Protein AF-A0A225AV77-F1 (afdb_monomer)

Organism: Talaromyces atroroseus (NCBI:txid1441469)

Radius of gyration: 34.07 Å; Cα contacts (8 Å, |Δi|>4): 1475; chains: 1; bounding box: 95×61×95 Å

Nearest PDB structures (foldseek):
  7r7e-assembly2_B  TM=7.475E-01  e=7.796E-28  Picosynechococcus sp. PCC 7002
  5ey8-assembly6_F  TM=7.279E-01  e=3.271E-24  Mycolicibacterium smegmatis
  5ey8-assembly2_B  TM=7.236E-01  e=2.337E-24  Mycolicibacterium smegmatis
  5hm3-assembly1_A  TM=7.693E-01  e=5.374E-23  Mycobacterium tuberculosis H37Rv
  1zpu-assembly5_E  TM=5.068E-01  e=1.035E-12  Saccharomyces cerevisiae

Structure (mmCIF, N/CA/C/O backbone):
data_AF-A0A225AV77-F1
#
_entry.id   AF-A0A225AV77-F1
#
loop_
_atom_site.group_PDB
_atom_site.id
_atom_site.type_symbol
_atom_site.label_atom_id
_atom_site.label_alt_id
_atom_site.label_comp_id
_atom_site.label_asym_id
_atom_site.label_entity_id
_atom_site.label_seq_id
_atom_site.pdbx_PDB_ins_code
_atom_site.Cartn_x
_atom_site.Cartn_y
_atom_site.Cartn_z
_atom_site.occupancy
_atom_site.B_iso_or_equiv
_atom_site.auth_seq_id
_atom_site.auth_comp_id
_atom_site.auth_asym_id
_atom_site.auth_atom_id
_atom_site.pdbx_PDB_model_num
ATOM 1 N N . MET A 1 1 ? -12.639 -10.722 31.120 1.00 39.03 1 MET A N 1
ATOM 2 C CA . MET A 1 1 ? -13.947 -10.051 31.274 1.00 39.03 1 MET A CA 1
ATOM 3 C C . MET A 1 1 ? -14.691 -10.246 29.962 1.00 39.03 1 MET A C 1
ATOM 5 O O . MET A 1 1 ? -14.164 -9.824 28.943 1.00 39.03 1 MET A O 1
ATOM 9 N N . ILE A 1 2 ? -15.810 -10.977 29.939 1.00 47.25 2 ILE A N 1
ATOM 10 C CA . ILE A 1 2 ? -16.608 -11.121 28.711 1.00 47.25 2 ILE A CA 1
ATOM 11 C C . ILE A 1 2 ? -17.503 -9.889 28.655 1.00 47.25 2 ILE A C 1
ATOM 13 O O . ILE A 1 2 ? -18.529 -9.834 29.324 1.00 47.25 2 ILE A O 1
ATOM 17 N N . VAL A 1 3 ? -17.052 -8.866 27.938 1.00 55.44 3 VAL A N 1
ATOM 18 C CA . VAL A 1 3 ? -17.887 -7.718 27.593 1.00 55.44 3 VAL A CA 1
ATOM 19 C C . VAL A 1 3 ? -18.893 -8.228 26.556 1.00 55.44 3 VAL A C 1
ATOM 21 O O . VAL A 1 3 ? -18.444 -8.666 25.505 1.00 55.44 3 VAL A O 1
ATOM 24 N N . PRO A 1 4 ? -20.212 -8.251 26.816 1.00 65.19 4 PRO A N 1
ATOM 25 C CA . PRO A 1 4 ? -21.186 -8.775 25.850 1.00 65.19 4 PRO A CA 1
ATOM 26 C C . PRO A 1 4 ? -21.460 -7.788 24.704 1.00 65.19 4 PRO A C 1
ATOM 28 O O . PRO A 1 4 ? -22.045 -8.151 23.689 1.00 65.19 4 PRO A O 1
ATOM 31 N N . ASP A 1 5 ? -21.044 -6.533 24.874 1.00 81.88 5 ASP A N 1
ATOM 32 C CA . ASP A 1 5 ? -21.420 -5.410 24.032 1.00 81.88 5 ASP A CA 1
ATOM 33 C C . ASP A 1 5 ? -20.256 -4.419 23.900 1.00 81.88 5 ASP A C 1
ATOM 35 O O . ASP A 1 5 ? -19.817 -3.853 24.901 1.00 81.88 5 ASP A O 1
ATOM 39 N N . PHE A 1 6 ? -19.784 -4.158 22.672 1.00 84.94 6 PHE A N 1
ATOM 40 C CA . PHE A 1 6 ? -18.695 -3.200 22.429 1.00 84.94 6 PHE A CA 1
ATOM 41 C C . PHE A 1 6 ? -18.942 -1.810 23.052 1.00 84.94 6 PHE A C 1
ATOM 43 O O . PHE A 1 6 ? -17.981 -1.117 23.383 1.00 84.94 6 PHE A O 1
ATOM 50 N N . ARG A 1 7 ? -20.201 -1.397 23.259 1.00 83.12 7 ARG A N 1
ATOM 51 C CA . ARG A 1 7 ? -20.546 -0.105 23.873 1.00 83.12 7 ARG A CA 1
ATOM 52 C C . ARG A 1 7 ? -20.001 0.026 25.292 1.00 83.12 7 ARG A C 1
ATOM 54 O O . ARG A 1 7 ? -19.603 1.113 25.700 1.00 83.12 7 ARG A O 1
ATOM 61 N N . ALA A 1 8 ? -19.921 -1.088 26.016 1.00 89.06 8 ALA A N 1
ATOM 62 C CA . ALA A 1 8 ? -19.384 -1.116 27.368 1.00 89.06 8 ALA A CA 1
ATOM 63 C C . ALA A 1 8 ? -17.861 -0.910 27.417 1.00 89.06 8 ALA A C 1
ATOM 65 O O . ALA A 1 8 ? -17.344 -0.642 28.493 1.00 89.06 8 ALA A O 1
ATOM 66 N N . LEU A 1 9 ? -17.137 -0.975 26.289 1.00 92.50 9 LEU A N 1
ATOM 67 C CA . LEU A 1 9 ? -15.687 -0.734 26.262 1.00 92.50 9 LEU A CA 1
ATOM 68 C C . LEU A 1 9 ? -15.338 0.686 26.719 1.00 92.50 9 LEU A C 1
ATOM 70 O O . LEU A 1 9 ? -14.416 0.864 27.512 1.00 92.50 9 LEU A O 1
ATOM 74 N N . LEU A 1 10 ? -16.096 1.690 26.260 1.00 93.62 10 LEU A N 1
ATOM 75 C CA . LEU A 1 10 ? -15.885 3.069 26.695 1.00 93.62 10 LEU A CA 1
ATOM 76 C C . LEU A 1 10 ? -16.335 3.278 28.149 1.00 93.62 10 LEU A C 1
ATOM 78 O O . LEU A 1 10 ? -15.694 4.019 28.884 1.00 93.62 10 LEU A O 1
ATOM 82 N N . ASP A 1 11 ? -17.404 2.616 28.600 1.00 91.75 11 ASP A N 1
ATOM 83 C CA . ASP A 1 11 ? -17.813 2.685 30.009 1.00 91.75 11 ASP A CA 1
ATOM 84 C C . ASP A 1 11 ? -16.778 2.029 30.950 1.00 91.75 11 ASP A C 1
ATOM 86 O O . ASP A 1 11 ? -16.518 2.560 32.027 1.00 91.75 11 ASP A O 1
ATOM 90 N N . ASP A 1 12 ? -16.165 0.916 30.537 1.00 90.88 12 ASP A N 1
ATOM 91 C CA . ASP A 1 12 ? -15.179 0.152 31.313 1.00 90.88 12 ASP A CA 1
ATOM 92 C C . ASP A 1 12 ? -13.819 0.860 31.398 1.00 90.88 12 ASP A C 1
ATOM 94 O O . ASP A 1 12 ? -13.210 0.897 32.462 1.00 90.88 12 ASP A O 1
ATOM 98 N N . ILE A 1 13 ? -13.332 1.480 30.317 1.00 91.94 13 ILE A N 1
ATOM 99 C CA . ILE A 1 13 ? -12.038 2.182 30.367 1.00 91.94 13 ILE A CA 1
ATOM 100 C C . ILE A 1 13 ? -12.088 3.478 31.187 1.00 91.94 13 ILE A C 1
ATOM 102 O O . ILE A 1 13 ? -11.067 3.890 31.730 1.00 91.94 13 ILE A O 1
ATOM 106 N N . VAL A 1 14 ? -13.261 4.107 31.324 1.00 90.00 14 VAL A N 1
ATOM 107 C CA . VAL A 1 14 ? -13.435 5.358 32.087 1.00 90.00 14 VAL A CA 1
ATOM 108 C C . VAL A 1 14 ? -13.136 5.188 33.576 1.00 90.00 14 VAL A C 1
ATOM 110 O O . VAL A 1 14 ? -12.837 6.170 34.251 1.00 90.00 14 VAL A O 1
ATOM 113 N N . THR A 1 15 ? -13.136 3.958 34.100 1.00 84.44 15 THR A N 1
ATOM 114 C CA . THR A 1 15 ? -12.673 3.705 35.472 1.00 84.44 15 THR A CA 1
ATOM 115 C C . THR A 1 15 ? -11.171 3.947 35.645 1.00 84.44 15 THR A C 1
ATOM 117 O O . THR A 1 15 ? -10.688 3.967 36.772 1.00 84.44 15 THR A O 1
ATOM 120 N N . ASN A 1 16 ? -10.421 4.100 34.551 1.00 81.50 16 ASN A N 1
ATOM 121 C CA . ASN A 1 16 ? -9.008 4.446 34.549 1.00 81.50 16 ASN A CA 1
ATOM 122 C C . ASN A 1 16 ? -8.843 5.938 34.209 1.00 81.50 16 ASN A C 1
ATOM 124 O O . ASN A 1 16 ? -8.826 6.315 33.036 1.00 81.50 16 ASN A O 1
ATOM 128 N N . SER A 1 17 ? -8.742 6.783 35.239 1.00 80.69 17 SER A N 1
ATOM 129 C CA . SER A 1 17 ? -8.687 8.250 35.104 1.00 80.69 17 SER A CA 1
ATOM 130 C C . SER A 1 17 ? -7.499 8.759 34.291 1.00 80.69 17 SER A C 1
ATOM 132 O O . SER A 1 17 ? -7.566 9.850 33.731 1.00 80.69 17 SER A O 1
ATOM 134 N N . ASP A 1 18 ? -6.436 7.962 34.195 1.00 88.44 18 ASP A N 1
ATOM 135 C CA . ASP A 1 18 ? -5.151 8.385 33.633 1.00 88.44 18 ASP A CA 1
ATOM 136 C C . ASP A 1 18 ? -5.023 8.023 32.142 1.00 88.44 18 ASP A C 1
ATOM 138 O O . ASP A 1 18 ? -3.950 8.129 31.543 1.00 88.44 18 ASP A O 1
ATOM 142 N N . ARG A 1 19 ? -6.112 7.545 31.524 1.00 93.88 19 ARG A N 1
ATOM 143 C CA . ARG A 1 19 ? -6.148 7.125 30.121 1.00 93.88 19 ARG A CA 1
ATOM 144 C C . ARG A 1 19 ? -7.042 8.038 29.292 1.00 93.88 19 ARG A C 1
ATOM 146 O O . ARG A 1 19 ? -8.091 8.514 29.731 1.00 93.88 19 ARG A O 1
ATOM 153 N N . GLY A 1 20 ? -6.624 8.251 28.054 1.00 95.75 20 GLY A N 1
ATOM 154 C CA . GLY A 1 20 ? -7.286 9.187 27.165 1.00 95.75 20 GLY A CA 1
ATOM 155 C C . GLY A 1 20 ? -6.668 9.213 25.781 1.00 95.75 20 GLY A C 1
ATOM 156 O O . GLY A 1 20 ? -6.065 8.242 25.316 1.00 95.75 20 GLY A O 1
ATOM 157 N N . MET A 1 21 ? -6.849 10.343 25.121 1.00 96.12 21 MET A N 1
ATOM 158 C CA . MET A 1 21 ? -6.495 10.567 23.738 1.00 96.12 21 MET A CA 1
ATOM 159 C C . MET A 1 21 ? -5.664 11.840 23.604 1.00 96.12 21 MET A C 1
ATOM 161 O O . MET A 1 21 ? -6.045 12.883 24.129 1.00 96.12 21 MET A O 1
ATOM 165 N N . HIS A 1 22 ? -4.574 11.773 22.845 1.00 96.56 22 HIS A N 1
ATOM 166 C CA . HIS A 1 22 ? -3.914 12.953 22.295 1.00 96.56 22 HIS A CA 1
ATOM 167 C C . HIS A 1 22 ? -4.398 13.178 20.863 1.00 96.56 22 HIS A C 1
ATOM 169 O O . HIS A 1 22 ? -4.278 12.287 20.023 1.00 96.56 22 HIS A O 1
ATOM 175 N N . ILE A 1 23 ? -4.932 14.361 20.575 1.00 94.44 23 ILE A N 1
ATOM 176 C CA . ILE A 1 23 ? -5.466 14.721 19.261 1.00 94.44 23 ILE A CA 1
ATOM 177 C C . ILE A 1 23 ? -4.659 15.884 18.704 1.00 94.44 23 ILE A C 1
ATOM 179 O O . ILE A 1 23 ? -4.593 16.956 19.302 1.00 94.44 23 ILE A O 1
ATOM 183 N N . TYR A 1 24 ? -4.057 15.660 17.547 1.00 93.94 24 TYR A N 1
ATOM 184 C CA . TYR A 1 24 ? -3.296 16.650 16.807 1.00 93.94 24 TYR A CA 1
ATOM 185 C C . TYR A 1 24 ? -4.183 17.281 15.730 1.00 93.94 24 TYR A C 1
ATOM 187 O O . TYR A 1 24 ? -4.848 16.578 14.959 1.00 93.94 24 TYR A O 1
ATOM 195 N N . GLY A 1 25 ? -4.246 18.614 15.741 1.00 86.88 25 GLY A N 1
ATOM 196 C CA . GLY A 1 25 ? -5.003 19.396 14.768 1.00 86.88 25 GLY A CA 1
ATOM 197 C C . GLY A 1 25 ? -4.360 19.347 13.384 1.00 86.88 25 GLY A C 1
ATOM 198 O O . GLY A 1 25 ? -3.192 18.996 13.246 1.00 86.88 25 GLY A O 1
ATOM 199 N N . HIS A 1 26 ? -5.122 19.703 12.350 1.00 84.12 26 HIS A N 1
ATOM 200 C CA . HIS A 1 26 ? -4.583 19.750 10.993 1.00 84.12 26 HIS A CA 1
ATOM 201 C C . HIS A 1 26 ? -3.428 20.757 10.895 1.00 84.12 26 HIS A C 1
ATOM 203 O O . HIS A 1 26 ? -3.586 21.915 11.286 1.00 84.12 26 HIS A O 1
ATOM 209 N N . GLY A 1 27 ? -2.280 20.306 10.388 1.00 83.12 27 GLY A N 1
ATOM 210 C CA . GLY A 1 27 ? -1.065 21.108 10.261 1.00 83.12 27 GLY A CA 1
ATOM 211 C C . GLY A 1 27 ? -0.281 21.313 11.564 1.00 83.12 27 GLY A C 1
ATOM 212 O O . GLY A 1 27 ? 0.729 22.013 11.540 1.00 83.12 27 GLY A O 1
ATOM 213 N N . ASP A 1 28 ? -0.699 20.718 12.689 1.00 86.31 28 ASP A N 1
ATOM 214 C CA . ASP A 1 28 ? 0.043 20.763 13.956 1.00 86.31 28 ASP A CA 1
ATOM 215 C C . ASP A 1 28 ? 0.464 19.355 14.383 1.00 86.31 28 ASP A C 1
ATOM 217 O O . ASP A 1 28 ? -0.349 18.561 14.846 1.00 86.31 28 ASP A O 1
ATOM 221 N N . THR A 1 29 ? 1.758 19.057 14.269 1.00 86.38 29 THR A N 1
ATOM 222 C CA . THR A 1 29 ? 2.380 17.795 14.707 1.00 86.38 29 THR A CA 1
ATOM 223 C C . THR A 1 29 ? 3.017 17.892 16.096 1.00 86.38 29 THR A C 1
ATOM 225 O O . THR A 1 29 ? 3.470 16.894 16.662 1.00 86.38 29 THR A O 1
ATOM 228 N N . LYS A 1 30 ? 3.026 19.083 16.709 1.00 88.00 30 LYS A N 1
ATOM 229 C CA . LYS A 1 30 ? 3.804 19.383 17.921 1.00 88.00 30 LYS A CA 1
ATOM 230 C C . LYS A 1 30 ? 2.923 19.499 19.161 1.00 88.00 30 LYS A C 1
ATOM 232 O O . LYS A 1 30 ? 3.256 18.902 20.197 1.00 88.00 30 LYS A O 1
ATOM 237 N N . ASN A 1 31 ? 1.776 20.170 19.053 1.00 90.06 31 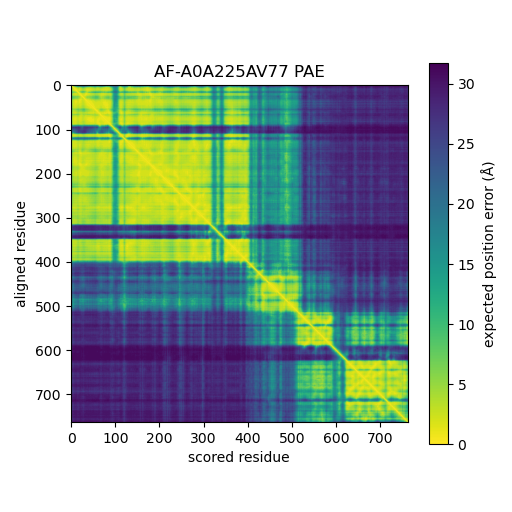ASN A N 1
ATOM 238 C CA . ASN A 1 31 ? 0.892 20.493 20.175 1.00 90.06 31 ASN A CA 1
ATOM 239 C C . ASN A 1 31 ? -0.432 19.714 20.106 1.00 90.06 31 ASN A C 1
ATOM 241 O O . ASN A 1 31 ? -1.482 20.236 19.743 1.00 90.06 31 ASN A O 1
ATOM 245 N N . GLY A 1 32 ? -0.388 18.442 20.502 1.00 89.94 32 GLY A N 1
ATOM 246 C CA . GLY A 1 32 ? -1.594 17.626 20.637 1.00 89.94 32 GLY A CA 1
ATOM 247 C C . GLY A 1 32 ? -2.416 18.014 21.870 1.00 89.94 32 GLY A C 1
ATOM 248 O O . GLY A 1 32 ? -1.869 18.156 22.966 1.00 89.94 32 GLY A O 1
ATOM 249 N N . GLN A 1 33 ? -3.732 18.128 21.714 1.00 93.94 33 GLN A N 1
ATOM 250 C CA . GLN A 1 33 ? -4.674 18.341 22.812 1.00 93.94 33 GLN A CA 1
ATOM 251 C C . GLN A 1 33 ? -4.972 17.019 23.522 1.00 93.94 33 GLN A C 1
ATOM 253 O O . GLN A 1 33 ? -5.192 16.000 22.870 1.00 93.94 33 GLN A O 1
ATOM 258 N N . TRP A 1 34 ? -4.968 17.026 24.855 1.00 95.31 34 TRP A N 1
ATOM 259 C CA . TRP A 1 34 ? -5.349 15.865 25.658 1.00 95.31 34 TRP A CA 1
ATOM 260 C C . TRP A 1 34 ? -6.847 15.866 25.948 1.00 95.31 34 TRP A C 1
ATOM 262 O O . TRP A 1 34 ? -7.417 16.904 26.277 1.00 95.31 34 TRP A O 1
ATOM 272 N N . LEU A 1 35 ? -7.449 14.682 25.892 1.00 93.94 35 LEU A N 1
ATOM 273 C CA . LEU A 1 35 ? -8.818 14.431 26.311 1.00 93.94 35 LEU A CA 1
ATOM 274 C C . LEU A 1 35 ? -8.902 13.083 27.025 1.00 93.94 35 LEU A C 1
ATOM 276 O O . LEU A 1 35 ? -8.541 12.049 26.465 1.00 93.94 35 LEU A O 1
ATOM 280 N N . SER A 1 36 ? -9.439 13.062 28.236 1.00 96.31 36 SER A N 1
ATOM 281 C CA . SER A 1 36 ? -9.706 11.815 28.949 1.00 96.31 36 SER A CA 1
ATOM 282 C C . SER A 1 36 ? -10.866 11.035 28.320 1.00 96.31 36 SER A C 1
ATOM 284 O O . SER A 1 36 ? -11.801 11.598 27.740 1.00 96.31 36 SER A O 1
ATOM 286 N N . TYR A 1 37 ? -10.885 9.714 28.505 1.00 96.62 37 TYR A N 1
ATOM 287 C CA . TYR A 1 37 ? -12.053 8.924 28.094 1.00 96.62 37 TYR A CA 1
ATOM 288 C C . TYR A 1 37 ? -13.327 9.306 28.860 1.00 96.62 37 TYR A C 1
ATOM 290 O O . TYR A 1 37 ? -14.433 9.145 28.338 1.00 96.62 37 TYR A O 1
ATOM 298 N N . ALA A 1 38 ? -13.188 9.834 30.082 1.00 95.56 38 ALA A N 1
ATOM 299 C CA . ALA A 1 38 ? -14.310 10.316 30.882 1.00 95.56 38 ALA A CA 1
ATOM 300 C C . ALA A 1 38 ? -14.992 11.517 30.213 1.00 95.56 38 ALA A 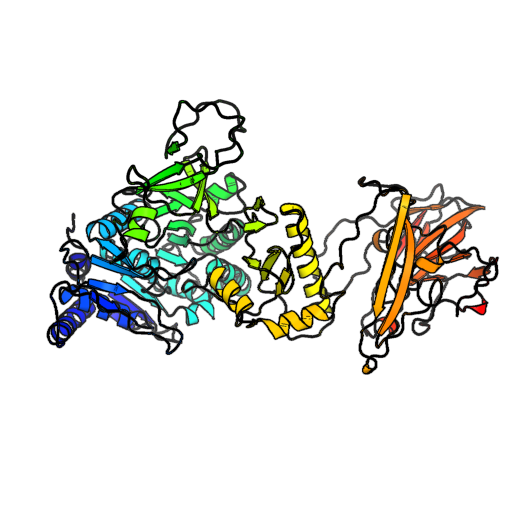C 1
ATOM 302 O O . ALA A 1 38 ? -16.222 11.550 30.109 1.00 95.56 38 ALA A O 1
ATOM 303 N N . GLU A 1 39 ? -14.199 12.460 29.700 1.00 95.50 39 GLU A N 1
ATOM 304 C CA . GLU A 1 39 ? -14.690 13.604 28.932 1.00 95.50 39 GLU A CA 1
ATOM 305 C C . GLU A 1 39 ? -15.309 13.159 27.606 1.00 95.50 39 GLU A C 1
ATOM 307 O O . GLU A 1 39 ? -16.436 13.560 27.311 1.00 95.50 39 GLU A O 1
ATOM 312 N N . LEU A 1 40 ? -14.651 12.263 26.851 1.00 96.06 40 LEU A N 1
ATOM 313 C CA . LEU A 1 40 ? -15.219 11.698 25.617 1.00 96.06 40 LEU A CA 1
ATOM 314 C C . LEU A 1 40 ? -16.608 11.101 25.872 1.00 96.06 40 LEU A C 1
ATOM 316 O O . LEU A 1 40 ? -17.569 11.395 25.161 1.00 96.06 40 LEU A O 1
ATOM 320 N N . ARG A 1 41 ? -16.733 10.279 26.915 1.00 95.81 41 ARG A N 1
ATOM 321 C CA . ARG A 1 41 ? -18.001 9.660 27.302 1.00 95.81 41 ARG A CA 1
ATOM 322 C C . ARG A 1 41 ? -19.057 10.696 27.675 1.00 95.81 41 ARG A C 1
ATOM 324 O O . ARG A 1 41 ? -20.216 10.535 27.291 1.00 95.81 41 ARG A O 1
ATOM 331 N N . ALA A 1 42 ? -18.690 11.728 28.433 1.00 95.44 42 ALA A N 1
ATOM 332 C CA . ALA A 1 42 ? -19.612 12.789 28.826 1.00 95.44 42 ALA A CA 1
ATOM 333 C C . ALA A 1 42 ? -20.155 13.533 27.595 1.00 95.44 42 ALA A C 1
ATOM 335 O O . ALA A 1 42 ? -21.374 13.643 27.433 1.00 95.44 42 ALA A O 1
ATOM 336 N N . VAL A 1 43 ? -19.264 13.940 26.685 1.00 95.81 43 VAL A N 1
ATOM 337 C CA . VAL A 1 43 ? -19.614 14.607 25.422 1.00 95.81 43 VAL A CA 1
ATOM 338 C C . VAL A 1 43 ? -20.490 13.706 24.551 1.00 95.81 43 VAL A C 1
ATOM 340 O O . VAL A 1 43 ? -21.519 14.155 24.038 1.00 95.81 43 VAL A O 1
ATOM 343 N N . ALA A 1 44 ? -20.146 12.424 24.427 1.00 96.31 44 ALA A N 1
ATOM 344 C CA . ALA A 1 44 ? -20.907 11.477 23.622 1.00 96.31 44 ALA A CA 1
ATOM 345 C C . ALA A 1 44 ? -22.321 11.239 24.179 1.00 96.31 44 ALA A C 1
ATOM 347 O O . ALA A 1 44 ? -23.292 11.228 23.425 1.00 96.31 44 ALA A O 1
ATOM 348 N N . LYS A 1 45 ? -22.484 11.114 25.504 1.00 95.75 45 LYS A N 1
ATOM 349 C CA . LYS A 1 45 ? -23.807 10.959 26.141 1.00 95.75 45 LYS A CA 1
ATOM 350 C C . LYS A 1 45 ? -24.665 12.217 26.027 1.00 95.75 45 LYS A C 1
ATOM 352 O O . LYS A 1 45 ? -25.871 12.123 25.780 1.00 95.75 45 LYS A O 1
ATOM 357 N N . GLN A 1 46 ? -24.059 13.393 26.172 1.00 96.06 46 GLN A N 1
ATOM 358 C CA . GLN A 1 46 ? -24.757 14.659 25.968 1.00 96.06 46 GLN A CA 1
ATOM 359 C C . GLN A 1 46 ? -25.233 14.785 24.514 1.00 96.06 46 GLN A C 1
ATOM 361 O O . GLN A 1 46 ? -26.401 15.083 24.261 1.00 96.06 46 GLN A O 1
ATOM 366 N N . THR A 1 47 ? -24.359 14.491 23.555 1.00 95.56 47 THR A N 1
ATOM 367 C CA . THR A 1 47 ? -24.663 14.568 22.119 1.00 95.56 47 THR A CA 1
ATOM 368 C C . THR A 1 47 ? -25.674 13.502 21.688 1.00 95.56 47 THR A C 1
ATOM 370 O O . THR A 1 47 ? -26.581 13.801 20.914 1.00 95.56 47 THR A O 1
ATOM 373 N N . ALA A 1 48 ? -25.637 12.303 22.275 1.00 96.12 48 ALA A N 1
ATOM 374 C CA . ALA A 1 48 ? -26.655 11.268 22.079 1.00 96.12 48 ALA A CA 1
ATOM 375 C C . ALA A 1 48 ? -28.073 11.750 22.430 1.00 96.12 48 ALA A C 1
ATOM 377 O O . ALA A 1 48 ? -29.045 11.342 21.796 1.00 96.12 48 ALA A O 1
ATOM 378 N N . THR A 1 49 ? -28.210 12.649 23.411 1.00 96.12 49 THR A N 1
ATOM 379 C CA . THR A 1 49 ? -29.510 13.240 23.768 1.00 96.12 49 THR A CA 1
ATOM 380 C C . THR A 1 49 ? -30.052 14.111 22.636 1.00 96.12 49 THR A C 1
ATOM 382 O O . THR A 1 49 ? -31.247 14.067 22.364 1.00 96.12 49 THR A O 1
ATOM 385 N N . LYS A 1 50 ? -29.174 14.825 21.920 1.00 94.06 50 LYS A N 1
ATOM 386 C CA . LYS A 1 50 ? -29.541 15.608 20.731 1.00 94.06 50 LYS A CA 1
ATOM 387 C C . LYS A 1 50 ? -29.959 14.704 19.571 1.00 94.06 50 LYS A C 1
ATOM 389 O O . LYS A 1 50 ? -30.952 14.985 18.917 1.00 94.06 50 LYS A O 1
ATOM 394 N N . ILE A 1 51 ? -29.264 13.581 19.358 1.00 93.44 51 ILE A N 1
ATOM 395 C CA . ILE A 1 51 ? -29.631 12.599 18.320 1.00 93.44 51 ILE A CA 1
ATOM 396 C C . ILE A 1 51 ? -31.056 12.068 18.534 1.00 93.44 51 ILE A C 1
ATOM 398 O O . ILE A 1 51 ? -31.822 11.953 17.582 1.00 93.44 51 ILE A O 1
ATOM 402 N N . ARG A 1 52 ? -31.440 11.788 19.785 1.00 95.12 52 ARG A N 1
ATOM 403 C CA . ARG A 1 52 ? -32.793 11.311 20.130 1.00 95.12 52 ARG A CA 1
ATOM 404 C C . ARG A 1 52 ? -33.898 12.347 19.894 1.00 95.12 52 ARG A C 1
ATOM 406 O O . ARG A 1 52 ? -35.066 11.978 19.907 1.00 95.12 52 ARG A O 1
ATOM 413 N N . GLN A 1 53 ? -33.537 13.617 19.714 1.00 94.12 53 GLN A N 1
ATOM 414 C CA . GLN A 1 53 ? -34.461 14.718 19.427 1.00 94.12 53 GLN A CA 1
ATOM 415 C C . GLN A 1 53 ? -34.611 14.992 17.924 1.00 94.12 53 GLN A C 1
ATOM 417 O O . GLN A 1 53 ? -35.395 15.857 17.553 1.00 94.12 53 GLN A O 1
ATOM 422 N N . ILE A 1 54 ? -33.870 14.289 17.060 1.00 90.56 54 ILE A N 1
ATOM 423 C CA . ILE A 1 54 ? -33.998 14.430 15.606 1.00 90.56 54 ILE A CA 1
ATOM 424 C C . ILE A 1 54 ? -35.359 13.878 15.163 1.00 90.56 54 ILE A C 1
ATOM 426 O O . ILE A 1 54 ? -35.733 12.758 15.524 1.00 90.56 54 ILE A O 1
ATOM 430 N N . ASP A 1 55 ? -36.078 14.643 14.343 1.00 88.50 55 ASP A N 1
ATOM 431 C CA . ASP A 1 55 ? -37.346 14.208 13.761 1.00 88.50 55 ASP A CA 1
ATOM 432 C C . ASP A 1 55 ? -37.166 12.908 12.966 1.00 88.50 55 ASP A C 1
ATOM 434 O O . ASP A 1 55 ? -36.289 12.778 12.112 1.00 88.50 55 ASP A O 1
ATOM 438 N N . GLY A 1 56 ? -38.000 11.911 13.264 1.00 84.69 56 GLY A N 1
ATOM 439 C CA . GLY A 1 56 ? -37.884 10.581 12.662 1.00 84.69 56 GLY A CA 1
ATOM 440 C C . GLY A 1 56 ? -36.838 9.668 13.312 1.00 84.69 56 GLY A C 1
ATOM 441 O O . GLY A 1 56 ? -36.558 8.602 12.756 1.00 84.69 56 GLY A O 1
ATOM 442 N N . PHE A 1 57 ? -36.294 10.026 14.485 1.00 90.88 57 PHE A N 1
ATOM 443 C CA . PHE A 1 57 ? -35.438 9.144 15.282 1.00 90.88 57 PHE A CA 1
ATOM 444 C C . PHE A 1 57 ? -36.095 7.775 15.512 1.00 90.88 57 PHE A C 1
ATOM 446 O O . PHE A 1 57 ? -37.256 7.658 15.911 1.00 90.88 57 PHE A O 1
ATOM 453 N N . LYS A 1 58 ? -35.314 6.713 15.303 1.00 87.38 58 LYS A N 1
ATOM 454 C CA . LYS A 1 58 ? -35.708 5.330 15.579 1.00 87.38 58 LYS A CA 1
ATOM 455 C C . LYS A 1 58 ? -34.617 4.671 16.406 1.00 87.38 58 LYS A C 1
ATOM 457 O O . LYS A 1 58 ? -33.453 4.699 16.018 1.00 87.38 58 LYS A O 1
ATOM 462 N N . HIS A 1 59 ? -34.994 4.019 17.506 1.00 85.62 59 HIS A N 1
ATOM 463 C CA . HIS A 1 59 ? -34.075 3.126 18.211 1.00 85.62 59 HIS A CA 1
ATOM 464 C C . HIS A 1 59 ? -33.649 1.988 17.267 1.00 85.62 59 HIS A C 1
ATOM 466 O O . HIS A 1 59 ? -34.492 1.437 16.550 1.00 85.62 59 HIS A O 1
ATOM 472 N N . HIS A 1 60 ? -32.355 1.668 17.251 1.00 85.12 60 HIS A N 1
ATOM 473 C CA . HIS A 1 60 ? -31.669 0.848 16.242 1.00 85.12 60 HIS A CA 1
ATOM 474 C C . HIS A 1 60 ? -31.711 1.409 14.810 1.00 85.12 60 HIS A C 1
ATOM 476 O O . HIS A 1 60 ? -31.447 0.685 13.853 1.00 85.12 60 HIS A O 1
ATOM 482 N N . GLY A 1 61 ? -32.041 2.692 14.641 1.00 88.44 61 GLY A N 1
ATOM 483 C CA . GLY A 1 61 ? -31.914 3.383 13.364 1.00 88.44 61 GLY A CA 1
ATOM 484 C C . GLY A 1 61 ? -30.450 3.499 12.947 1.00 88.44 61 GLY A C 1
ATOM 485 O O . GLY A 1 61 ? -29.557 3.562 13.791 1.00 88.44 61 GLY A O 1
ATOM 486 N N . ILE A 1 62 ? -30.201 3.522 11.642 1.00 91.38 62 ILE A N 1
ATOM 487 C CA . ILE A 1 62 ? -28.855 3.702 11.096 1.00 91.38 62 ILE A CA 1
ATOM 488 C C . ILE A 1 62 ? -28.574 5.197 10.974 1.00 91.38 62 ILE A C 1
ATOM 490 O O . ILE A 1 62 ? -29.378 5.928 10.398 1.00 91.38 62 ILE A O 1
ATOM 494 N N . ILE A 1 63 ? -27.426 5.638 11.484 1.00 91.62 63 ILE A N 1
ATOM 495 C CA . ILE A 1 63 ? -26.927 7.001 11.292 1.00 91.62 63 ILE A CA 1
ATOM 496 C C . ILE A 1 63 ? -25.659 6.923 10.455 1.00 91.62 63 ILE A C 1
ATOM 498 O O . ILE A 1 63 ? -24.663 6.329 10.868 1.00 91.62 63 ILE A O 1
ATOM 502 N N . LEU A 1 64 ? -25.716 7.518 9.264 1.00 91.62 64 LEU A N 1
ATOM 503 C CA . LEU A 1 64 ? -24.565 7.655 8.385 1.00 91.62 64 LEU A CA 1
ATOM 504 C C . LEU A 1 64 ? -23.613 8.708 8.957 1.00 91.62 64 LEU A C 1
ATOM 506 O O . LEU A 1 64 ? -23.986 9.867 9.120 1.00 91.62 64 LEU A O 1
ATOM 510 N N . LEU A 1 65 ? -22.386 8.291 9.246 1.00 90.88 65 LEU A N 1
ATOM 511 C CA . LEU A 1 65 ? -21.300 9.139 9.707 1.00 90.88 65 LEU A CA 1
ATOM 512 C C . LEU A 1 65 ? -20.369 9.418 8.535 1.00 90.88 65 LEU A C 1
ATOM 514 O O . LEU A 1 65 ? -19.796 8.510 7.928 1.00 90.88 65 LEU A O 1
ATOM 518 N N . HIS A 1 66 ? -20.280 10.701 8.210 1.00 87.12 66 HIS A N 1
ATOM 519 C CA . HIS A 1 66 ? -19.605 11.213 7.033 1.00 87.12 66 HIS A CA 1
ATOM 520 C C . HIS A 1 66 ? -18.806 12.452 7.417 1.00 87.12 66 HIS A C 1
ATOM 522 O O . HIS A 1 66 ? -19.291 13.577 7.324 1.00 87.12 66 HIS A O 1
ATOM 528 N N . LEU A 1 67 ? -17.619 12.221 7.964 1.00 85.31 67 LEU A N 1
ATOM 529 C CA . LEU A 1 67 ? -16.831 13.233 8.655 1.00 85.31 67 LEU A CA 1
ATOM 530 C C . LEU A 1 67 ? -15.376 13.124 8.196 1.00 85.31 67 LEU A C 1
ATOM 532 O O . LEU A 1 67 ? -14.892 12.029 7.906 1.00 85.31 67 LEU A O 1
ATOM 536 N N . ASP A 1 68 ? -14.687 14.254 8.126 1.00 78.19 68 ASP A N 1
ATOM 537 C CA . ASP A 1 68 ? -13.369 14.403 7.497 1.00 78.19 68 ASP A CA 1
ATOM 538 C C . ASP A 1 68 ? -12.193 14.352 8.482 1.00 78.19 68 ASP A C 1
ATOM 540 O O . ASP A 1 68 ? -11.049 14.182 8.068 1.00 78.19 68 ASP A O 1
ATOM 544 N N . ASN A 1 69 ? -12.465 14.442 9.784 1.00 83.94 69 ASN A N 1
ATOM 545 C CA . ASN A 1 69 ? -11.452 14.437 10.829 1.00 83.94 69 ASN A CA 1
ATOM 546 C C . ASN A 1 69 ? -11.727 13.362 11.892 1.00 83.94 69 ASN A C 1
ATOM 548 O O . ASN A 1 69 ? -12.862 12.930 12.112 1.00 83.94 69 ASN A O 1
ATOM 552 N N . HIS A 1 70 ? -10.668 12.902 12.563 1.00 89.50 70 HIS A N 1
ATOM 553 C CA . HIS A 1 70 ? -10.772 11.837 13.565 1.00 89.50 70 HIS A CA 1
ATOM 554 C C . HIS A 1 70 ? -11.631 12.219 14.770 1.00 89.50 70 HIS A C 1
ATOM 556 O O . HIS A 1 70 ? -12.327 11.363 15.310 1.00 89.50 70 HIS A O 1
ATOM 562 N N . TRP A 1 71 ? -11.583 13.479 15.194 1.00 90.00 71 TRP A N 1
ATOM 563 C CA . TRP A 1 71 ? -12.241 13.919 16.416 1.00 90.00 71 TRP A CA 1
ATOM 564 C C . TRP A 1 71 ? -13.762 13.832 16.307 1.00 90.00 71 TRP A C 1
ATOM 566 O O . TRP A 1 71 ? -14.401 13.127 17.094 1.00 90.00 71 TRP A O 1
ATOM 576 N N . ASP A 1 72 ? -14.323 14.459 15.277 1.00 91.06 72 ASP A N 1
ATOM 577 C CA . ASP A 1 72 ? -15.755 14.415 15.019 1.00 91.06 72 ASP A CA 1
ATOM 578 C C . ASP A 1 72 ? -16.211 12.978 14.775 1.00 91.06 72 ASP A C 1
ATOM 580 O O . ASP A 1 72 ? -17.215 12.549 15.343 1.00 91.06 72 ASP A O 1
ATOM 584 N N . ASN A 1 73 ? -15.450 12.196 13.998 1.00 92.44 73 ASN A N 1
ATOM 585 C CA . ASN A 1 73 ? -15.761 10.783 13.777 1.00 92.44 73 ASN A CA 1
ATOM 586 C C . ASN A 1 73 ? -15.905 10.018 15.102 1.00 92.44 73 ASN A C 1
ATOM 588 O O . ASN A 1 73 ? -16.872 9.278 15.265 1.00 92.44 73 ASN A O 1
ATOM 592 N N . ILE A 1 74 ? -14.994 10.212 16.061 1.00 95.69 74 ILE A N 1
ATOM 593 C CA . ILE A 1 74 ? -15.021 9.517 17.359 1.00 95.69 74 ILE A CA 1
ATOM 594 C C . ILE A 1 74 ? -16.211 9.966 18.200 1.00 95.69 74 ILE A C 1
ATOM 596 O O . ILE A 1 74 ? -16.952 9.116 18.703 1.00 95.69 74 ILE A O 1
ATOM 600 N N . ILE A 1 75 ? -16.436 11.277 18.339 1.00 95.25 75 ILE A N 1
ATOM 601 C CA . ILE A 1 75 ? -17.577 11.784 19.112 1.00 95.25 75 ILE A CA 1
ATOM 602 C C . ILE A 1 75 ? -18.878 11.253 18.527 1.00 95.25 75 ILE A C 1
ATOM 604 O O . ILE A 1 75 ? -19.703 10.712 19.264 1.00 95.25 75 ILE A O 1
ATOM 608 N N . TRP A 1 76 ? -19.090 11.408 17.220 1.00 96.06 76 TRP A N 1
ATOM 609 C CA . TRP A 1 76 ? -20.353 11.051 16.585 1.00 96.06 76 TRP A CA 1
ATOM 610 C C . TRP A 1 76 ? -20.560 9.539 16.508 1.00 96.06 76 TRP A C 1
ATOM 612 O O . TRP A 1 76 ? -21.699 9.090 16.659 1.00 96.06 76 TRP A O 1
ATOM 622 N N . PHE A 1 77 ? -19.490 8.748 16.392 1.00 96.69 77 PHE A N 1
ATOM 623 C CA . PHE A 1 77 ? -19.538 7.292 16.536 1.00 96.69 77 PHE A CA 1
ATOM 624 C C . PHE A 1 77 ? -20.096 6.887 17.905 1.00 96.69 77 PHE A C 1
ATOM 626 O O . PHE A 1 77 ? -21.118 6.197 17.983 1.00 96.69 77 PHE A O 1
ATOM 633 N N . TRP A 1 78 ? -19.499 7.386 18.992 1.00 97.12 78 TRP A N 1
ATOM 634 C CA . TRP A 1 78 ? -19.960 7.074 20.348 1.00 97.12 78 TRP A CA 1
ATOM 635 C C . TRP A 1 78 ? -21.325 7.677 20.662 1.00 97.12 78 TRP A C 1
ATOM 637 O O . TRP A 1 78 ? -22.143 7.034 21.315 1.00 97.12 78 TRP A O 1
ATOM 647 N N . SER A 1 79 ? -21.609 8.882 20.173 1.00 97.12 79 SER A N 1
ATOM 648 C CA . SER A 1 79 ? -22.910 9.536 20.351 1.00 97.12 79 SER A CA 1
ATOM 649 C C . SER A 1 79 ? -24.023 8.726 19.699 1.00 97.12 79 SER A C 1
ATOM 651 O O . SER A 1 79 ? -25.070 8.513 20.307 1.00 97.12 79 SER A O 1
ATOM 653 N N . THR A 1 80 ? -23.781 8.218 18.489 1.00 95.62 80 THR A N 1
ATOM 654 C CA . THR A 1 80 ? -24.708 7.341 17.766 1.00 95.62 80 THR A CA 1
ATOM 655 C C . THR A 1 80 ? -24.945 6.045 18.536 1.00 95.62 80 THR A C 1
ATOM 657 O O . THR A 1 80 ? -26.095 5.676 18.786 1.00 95.62 80 THR A O 1
ATOM 660 N N . ALA A 1 81 ? -23.870 5.396 18.990 1.00 93.44 81 ALA A N 1
ATOM 661 C CA . ALA A 1 81 ? -23.959 4.159 19.758 1.00 93.44 81 ALA A CA 1
ATOM 662 C C . ALA A 1 81 ? -24.713 4.353 21.091 1.00 93.44 81 ALA A C 1
ATOM 664 O O . ALA A 1 81 ? -25.599 3.563 21.426 1.00 93.44 81 ALA A O 1
ATOM 665 N N . TYR A 1 82 ? -24.432 5.435 21.829 1.00 94.75 82 TYR A N 1
ATOM 666 C CA . TYR A 1 82 ? -25.138 5.777 23.069 1.00 94.75 82 TYR A CA 1
ATOM 667 C C . TYR A 1 82 ? -26.582 6.220 22.837 1.00 94.75 82 TYR A C 1
ATOM 669 O O . TYR A 1 82 ? -27.423 6.024 23.716 1.00 94.75 82 TYR A O 1
ATOM 677 N N . ALA A 1 83 ? -26.912 6.787 21.676 1.00 94.12 83 ALA A N 1
ATOM 678 C CA . ALA A 1 83 ? -28.293 7.105 21.322 1.00 94.12 83 ALA A CA 1
ATOM 679 C C . ALA A 1 83 ? -29.152 5.841 21.136 1.00 94.12 83 ALA A C 1
ATOM 681 O O . ALA A 1 83 ? -30.375 5.945 21.206 1.00 94.12 83 ALA A O 1
ATOM 682 N N . GLY A 1 84 ? -28.526 4.667 20.983 1.00 90.38 84 GLY A N 1
ATOM 683 C CA . GLY A 1 84 ? -29.191 3.404 20.662 1.00 90.38 84 GLY A CA 1
ATOM 684 C C . GLY A 1 84 ? -29.306 3.163 19.156 1.00 90.38 84 GLY A C 1
ATOM 685 O O . GLY A 1 84 ? -30.108 2.332 18.740 1.00 90.38 84 GLY A O 1
ATOM 686 N N . CYS A 1 85 ? -28.541 3.894 18.344 1.00 92.31 85 CYS A N 1
ATOM 687 C CA . CYS A 1 85 ? -28.495 3.775 16.888 1.00 92.31 85 CYS A CA 1
ATOM 688 C C . CYS A 1 85 ? -27.291 2.942 16.426 1.00 92.31 85 CYS A C 1
ATOM 690 O O . CYS A 1 85 ? -26.344 2.718 17.181 1.00 92.31 85 CYS A O 1
ATOM 692 N N . VAL A 1 86 ? -27.319 2.516 15.163 1.00 92.88 86 VAL A N 1
ATOM 693 C CA . VAL A 1 86 ? -26.214 1.822 14.494 1.00 92.88 86 VAL A CA 1
ATOM 694 C C . VAL A 1 86 ? -25.388 2.848 13.708 1.00 92.88 86 VAL A C 1
ATOM 696 O O . VAL A 1 86 ? -25.910 3.426 12.748 1.00 92.88 86 VAL A O 1
ATOM 699 N N . PRO A 1 87 ? -24.119 3.101 14.073 1.00 95.12 87 PRO A N 1
ATOM 700 C CA . PRO A 1 87 ? -23.234 3.927 13.261 1.00 95.12 87 PRO A CA 1
ATOM 701 C C . PRO A 1 87 ? -22.927 3.240 11.926 1.00 95.12 87 PRO A C 1
ATOM 703 O O . PRO A 1 87 ? -22.598 2.053 11.884 1.00 95.12 87 PRO A O 1
ATOM 706 N N . ALA A 1 88 ? -23.029 3.996 10.834 1.00 94.31 88 ALA A N 1
ATOM 707 C CA . ALA A 1 88 ? -22.609 3.587 9.500 1.00 94.31 88 ALA A CA 1
ATOM 708 C C . ALA A 1 88 ? -21.466 4.480 9.019 1.00 94.31 88 ALA A C 1
ATOM 710 O O . ALA A 1 88 ? -21.680 5.651 8.726 1.00 94.31 88 ALA A O 1
ATOM 711 N N . MET A 1 89 ? -20.256 3.935 8.938 1.00 91.50 89 MET A N 1
ATOM 712 C CA . MET A 1 89 ? -19.058 4.699 8.595 1.00 91.50 89 MET A CA 1
ATOM 713 C C . MET A 1 89 ? -18.861 4.747 7.079 1.00 91.50 89 MET A C 1
ATOM 715 O O . MET A 1 89 ? -18.849 3.701 6.420 1.00 91.50 89 MET A O 1
ATOM 719 N N . SER A 1 90 ? -18.678 5.950 6.535 1.00 84.81 90 SER A N 1
ATOM 720 C CA . SER A 1 90 ? -18.441 6.183 5.109 1.00 84.81 90 SER A CA 1
ATOM 721 C C . SER A 1 90 ? -17.267 7.122 4.873 1.00 84.81 90 SER A C 1
ATOM 723 O O . SER A 1 90 ? -17.102 8.117 5.572 1.00 84.81 90 SER A O 1
ATOM 725 N N . THR A 1 91 ? -16.526 6.864 3.796 1.00 72.12 91 THR A N 1
ATOM 726 C CA . THR A 1 91 ? -15.559 7.813 3.231 1.00 72.12 91 THR A CA 1
ATOM 727 C C . THR A 1 91 ? -16.253 9.110 2.791 1.00 72.12 91 THR A C 1
ATOM 729 O O . THR A 1 91 ? -17.364 9.008 2.250 1.00 72.12 91 THR A O 1
ATOM 732 N N . PRO A 1 92 ? -15.602 10.285 2.907 1.00 59.97 92 PRO A N 1
ATOM 733 C CA . PRO A 1 92 ? -16.076 11.550 2.342 1.00 59.97 92 PRO A CA 1
ATOM 734 C C . PRO A 1 92 ? -16.389 11.478 0.828 1.00 59.97 92 PRO A C 1
ATOM 736 O O . PRO A 1 92 ? -15.600 10.931 0.049 1.00 59.97 92 PRO A O 1
ATOM 739 N N . PHE A 1 93 ? -17.534 12.010 0.383 1.00 55.56 93 PHE A N 1
ATOM 740 C CA . PHE A 1 93 ? -17.977 11.961 -1.014 1.00 55.56 93 PHE A CA 1
ATOM 741 C C . PHE A 1 93 ? -17.185 12.990 -1.823 1.00 55.56 93 PHE A C 1
ATOM 743 O O . PHE A 1 93 ? -17.123 14.160 -1.462 1.00 55.56 93 PHE A O 1
ATOM 750 N N . HIS A 1 94 ? -16.602 12.566 -2.944 1.00 42.25 94 HIS A N 1
ATOM 751 C CA . HIS A 1 94 ? -15.962 13.473 -3.895 1.00 42.25 94 HIS A CA 1
ATOM 752 C C . HIS A 1 94 ? -16.952 13.736 -5.042 1.00 42.25 94 HIS A C 1
ATOM 754 O O . HIS A 1 94 ? -16.989 12.978 -6.008 1.00 42.25 94 HIS A O 1
ATOM 760 N N . GLY A 1 95 ? -17.791 14.770 -4.910 1.00 40.25 95 GLY A N 1
ATOM 761 C CA . GLY A 1 95 ? -18.696 15.250 -5.968 1.00 40.25 95 GLY A CA 1
ATOM 762 C C . GLY A 1 95 ? -20.182 15.326 -5.584 1.00 40.25 95 GLY A C 1
ATOM 763 O O . GLY A 1 95 ? -20.707 14.471 -4.877 1.00 40.25 95 GLY A O 1
ATOM 764 N N . ASN A 1 96 ? -20.874 16.344 -6.110 1.00 32.78 96 ASN A N 1
ATOM 765 C CA . ASN A 1 96 ? -22.283 16.697 -5.841 1.00 32.78 96 ASN A CA 1
ATOM 766 C C . ASN A 1 96 ? -23.331 15.785 -6.526 1.00 32.78 96 ASN A C 1
ATOM 768 O O . ASN A 1 96 ? -24.451 16.214 -6.791 1.00 32.78 96 ASN A O 1
ATOM 772 N N . GLY A 1 97 ? -22.990 14.539 -6.855 1.00 38.09 97 GLY A N 1
ATOM 773 C CA . GLY A 1 97 ? -23.845 13.646 -7.641 1.00 38.09 97 GLY A CA 1
ATOM 774 C C . GLY A 1 97 ? -24.313 12.428 -6.856 1.00 38.09 97 GLY A C 1
ATOM 775 O O . GLY A 1 97 ? -23.854 11.326 -7.134 1.00 38.09 97 GLY A O 1
ATOM 776 N N . VAL A 1 98 ? -25.220 12.601 -5.892 1.00 38.81 98 VAL A N 1
ATOM 777 C CA . VAL A 1 98 ? -25.933 11.469 -5.278 1.00 38.81 98 VAL A CA 1
ATOM 778 C C . VAL A 1 98 ? -27.393 11.534 -5.700 1.00 38.81 98 VAL A C 1
ATOM 780 O O . VAL A 1 98 ? -28.144 12.392 -5.244 1.00 38.81 98 VAL A O 1
ATOM 783 N N . THR A 1 99 ? -27.814 10.615 -6.567 1.00 35.53 99 THR A N 1
ATOM 784 C CA . THR A 1 99 ? -29.237 10.339 -6.782 1.00 35.53 99 THR A CA 1
ATOM 785 C C . THR A 1 99 ? -29.759 9.635 -5.526 1.00 35.53 99 THR A C 1
ATOM 787 O O . THR A 1 99 ? -29.186 8.609 -5.148 1.00 35.53 99 THR A O 1
ATOM 790 N N . PRO A 1 100 ? -30.807 10.136 -4.849 1.00 36.06 100 PRO A N 1
ATOM 791 C CA . PRO A 1 100 ? -31.360 9.463 -3.681 1.00 36.06 100 PRO A CA 1
ATOM 792 C C . PRO A 1 100 ? -31.849 8.065 -4.070 1.00 36.06 100 PRO A C 1
ATOM 794 O O . PRO A 1 100 ? -32.802 7.915 -4.835 1.00 36.06 100 PRO A O 1
ATOM 797 N N . GLY A 1 101 ? -31.181 7.029 -3.563 1.00 41.19 101 GLY A N 1
ATOM 798 C CA . GLY A 1 101 ? -31.720 5.675 -3.597 1.00 41.19 101 GLY A CA 1
ATOM 799 C C . GLY A 1 101 ? -32.995 5.615 -2.757 1.00 41.19 101 GLY A C 1
ATOM 800 O O . GLY A 1 101 ? -33.108 6.302 -1.741 1.00 41.19 101 GLY A O 1
ATOM 801 N N . GLN A 1 102 ? -33.967 4.811 -3.188 1.00 34.09 102 GLN A N 1
ATOM 802 C CA . GLN A 1 102 ? -35.210 4.612 -2.445 1.00 34.09 102 GLN A CA 1
ATOM 803 C C . GLN A 1 102 ? -34.908 4.175 -1.004 1.00 34.09 102 GLN A C 1
ATOM 805 O O . GLN A 1 102 ? -34.109 3.266 -0.773 1.00 34.09 102 GLN A O 1
ATOM 810 N N . ALA A 1 103 ? -35.553 4.831 -0.035 1.00 35.59 103 ALA A N 1
ATOM 811 C CA . ALA A 1 103 ? -35.502 4.431 1.362 1.00 35.59 103 ALA A CA 1
ATOM 812 C C . ALA A 1 103 ? -36.137 3.041 1.497 1.00 35.59 103 ALA A C 1
ATOM 814 O O . ALA A 1 103 ? -37.347 2.887 1.349 1.00 35.59 103 ALA A O 1
ATOM 815 N N . LEU A 1 104 ? -35.309 2.028 1.736 1.00 39.19 104 LEU A N 1
ATOM 816 C CA . LEU A 1 104 ? -35.754 0.655 1.951 1.00 39.19 104 LEU A CA 1
ATOM 817 C C . LEU A 1 104 ? -35.844 0.368 3.454 1.00 39.19 104 LEU A C 1
ATOM 819 O O . LEU A 1 104 ? -35.079 0.915 4.253 1.00 39.19 104 LEU A O 1
ATOM 823 N N . GLU A 1 105 ? -36.829 -0.449 3.828 1.00 36.31 105 GLU A N 1
ATOM 824 C CA . GLU A 1 105 ? -37.212 -0.715 5.215 1.00 36.31 105 GLU A CA 1
ATOM 825 C C . GLU A 1 105 ? -36.039 -1.214 6.072 1.00 36.31 105 GLU A C 1
ATOM 827 O O . GLU A 1 105 ? -35.254 -2.077 5.679 1.00 36.31 105 GLU A O 1
ATOM 832 N N . ALA A 1 106 ? -35.925 -0.652 7.277 1.00 41.50 106 ALA A N 1
ATOM 833 C CA . ALA A 1 106 ? -34.891 -1.007 8.237 1.00 41.50 106 ALA A CA 1
ATOM 834 C C . ALA A 1 106 ? -35.167 -2.395 8.833 1.00 41.50 106 ALA A C 1
ATOM 836 O O . ALA A 1 106 ? -36.139 -2.581 9.568 1.00 41.50 106 ALA A O 1
ATOM 837 N N . VAL A 1 107 ? -34.280 -3.355 8.570 1.00 42.19 107 VAL A N 1
ATOM 838 C CA . VAL A 1 107 ? -34.280 -4.642 9.274 1.00 42.19 107 VAL A CA 1
ATOM 839 C C . VAL A 1 107 ? -33.747 -4.405 10.687 1.00 42.19 107 VAL A C 1
ATOM 841 O O . VAL A 1 107 ? -32.571 -4.092 10.872 1.00 42.19 107 VAL A O 1
ATOM 844 N N . ARG A 1 108 ? -34.629 -4.517 11.686 1.00 47.03 108 ARG A N 1
ATOM 845 C CA . ARG A 1 108 ? -34.271 -4.483 13.109 1.00 47.03 108 ARG A CA 1
ATOM 846 C C . ARG A 1 108 ? -33.512 -5.755 13.471 1.00 47.03 108 ARG A C 1
ATOM 848 O O . ARG A 1 108 ? -34.080 -6.838 13.410 1.00 47.03 108 ARG A O 1
ATOM 855 N N . GLU A 1 109 ? -32.271 -5.604 13.912 1.00 57.12 109 GLU A N 1
ATOM 856 C CA . GLU A 1 109 ? -31.533 -6.675 14.576 1.00 57.12 109 GLU A CA 1
ATOM 857 C C . GLU A 1 109 ? -30.775 -6.070 15.761 1.00 57.12 109 GLU A C 1
ATOM 859 O O . GLU A 1 109 ? -29.934 -5.187 15.601 1.00 57.12 109 GLU A O 1
ATOM 864 N N . ASP A 1 110 ? -31.108 -6.529 16.960 1.00 63.25 110 ASP A N 1
ATOM 865 C CA . ASP A 1 110 ? -30.498 -6.168 18.244 1.00 63.25 110 ASP A CA 1
ATOM 866 C C . ASP A 1 110 ? -29.004 -6.529 18.336 1.00 63.25 110 ASP A C 1
ATOM 868 O O . ASP A 1 110 ? -28.284 -5.973 19.165 1.00 63.25 110 ASP A O 1
ATOM 872 N N . ARG A 1 111 ? -28.528 -7.419 17.455 1.00 78.44 111 ARG A N 1
ATOM 873 C CA . ARG A 1 111 ? -27.128 -7.862 17.356 1.00 78.44 111 ARG A CA 1
ATOM 874 C C . ARG A 1 111 ? -26.224 -6.956 16.506 1.00 78.44 111 ARG A C 1
ATOM 876 O O . ARG A 1 111 ? -24.999 -7.090 16.594 1.00 78.44 111 ARG A O 1
ATOM 883 N N . LEU A 1 112 ? -26.777 -6.076 15.663 1.00 89.56 112 LEU A N 1
ATOM 884 C CA . LEU A 1 112 ? -25.992 -5.246 14.741 1.00 89.56 112 LEU A CA 1
ATOM 885 C C . LEU A 1 112 ? -25.325 -4.079 15.484 1.00 89.56 112 LEU A C 1
ATOM 887 O O . LEU A 1 112 ? -26.005 -3.232 16.058 1.00 89.56 112 LEU A O 1
ATOM 891 N N . ALA A 1 113 ? -23.995 -4.014 15.422 1.00 91.81 113 ALA A N 1
ATOM 892 C CA . ALA A 1 113 ? -23.202 -3.003 16.116 1.00 91.81 113 ALA A CA 1
ATOM 893 C C . ALA A 1 113 ? -22.766 -1.855 15.200 1.00 91.81 113 ALA A C 1
ATOM 895 O O . ALA A 1 113 ? -22.692 -0.710 15.638 1.00 91.81 113 ALA A O 1
ATOM 896 N N . LEU A 1 114 ? -22.425 -2.170 13.950 1.00 94.31 114 LEU A N 1
ATOM 897 C CA . LEU A 1 114 ? -21.717 -1.259 13.058 1.00 94.31 114 LEU A CA 1
ATOM 898 C C . LEU A 1 114 ? -21.970 -1.631 11.594 1.00 94.31 114 LEU A C 1
ATOM 900 O O . LEU A 1 114 ? -21.972 -2.809 11.229 1.00 94.31 114 LEU A O 1
ATOM 904 N N . LEU A 1 115 ? -22.124 -0.615 10.748 1.00 94.75 115 LEU A N 1
ATOM 905 C CA . LEU A 1 115 ? -22.033 -0.744 9.298 1.00 94.75 115 LEU A CA 1
ATOM 906 C C . LEU A 1 115 ? -20.751 -0.077 8.800 1.00 94.75 115 LEU A C 1
ATOM 908 O O . LEU A 1 115 ? -20.491 1.086 9.097 1.00 94.75 115 LEU A O 1
ATOM 912 N N . MET A 1 116 ? -19.966 -0.798 8.008 1.00 92.19 116 MET A N 1
ATOM 913 C CA . MET A 1 116 ? -18.765 -0.259 7.364 1.00 92.19 116 MET A CA 1
ATOM 914 C C . MET A 1 116 ? -18.920 -0.348 5.850 1.00 92.19 116 MET A C 1
ATOM 916 O O . MET A 1 116 ? -19.148 -1.439 5.320 1.00 92.19 116 MET A O 1
ATOM 920 N N . LEU A 1 117 ? -18.790 0.774 5.143 1.00 88.38 117 LEU A N 1
ATOM 921 C CA . LEU A 1 117 ? -18.818 0.767 3.683 1.00 88.38 117 LEU A CA 1
ATOM 922 C C . LEU A 1 117 ? -17.462 0.315 3.122 1.00 88.38 117 LEU A C 1
ATOM 924 O O . LEU A 1 117 ? -16.404 0.793 3.529 1.00 88.38 117 LEU A O 1
ATOM 928 N N . THR A 1 118 ? -17.480 -0.610 2.162 1.00 80.19 118 THR A N 1
ATOM 929 C CA . THR A 1 118 ? -16.271 -1.008 1.432 1.00 80.19 118 THR A CA 1
ATOM 930 C C . THR A 1 118 ? -15.868 0.060 0.415 1.00 80.19 118 THR A C 1
ATOM 932 O O . THR A 1 118 ? -16.702 0.767 -0.143 1.00 80.19 118 THR A O 1
ATOM 935 N N . SER A 1 119 ? -14.572 0.147 0.110 1.00 64.94 119 SER A N 1
ATOM 936 C CA . SER A 1 119 ? -13.991 1.174 -0.773 1.00 64.94 119 SER A CA 1
ATOM 937 C C . SER A 1 119 ? -14.372 1.068 -2.263 1.00 64.94 119 SER A C 1
ATOM 939 O O . SER A 1 119 ? -13.882 1.857 -3.069 1.00 64.94 119 SER A O 1
ATOM 941 N N . GLY A 1 120 ? -15.207 0.096 -2.657 1.00 55.91 120 GLY A N 1
ATOM 942 C CA . GLY A 1 120 ? -15.729 -0.025 -4.026 1.00 55.91 120 GLY A CA 1
ATOM 943 C C . GLY A 1 120 ? -14.705 -0.433 -5.097 1.00 55.91 120 GLY A C 1
ATOM 944 O O . GLY A 1 120 ? -14.907 -0.172 -6.278 1.00 55.91 120 GLY A O 1
ATOM 945 N N . SER A 1 121 ? -13.592 -1.086 -4.733 1.00 47.78 121 SER A N 1
ATOM 946 C CA . SER A 1 121 ? -12.517 -1.420 -5.695 1.00 47.78 121 SER A CA 1
ATOM 947 C C . SER A 1 121 ? -12.952 -2.265 -6.909 1.00 47.78 121 SER A C 1
ATOM 949 O O . SER A 1 121 ? -12.267 -2.233 -7.928 1.00 47.78 121 SER A O 1
ATOM 951 N N . THR A 1 122 ? -14.091 -2.966 -6.847 1.00 46.78 122 THR A N 1
ATOM 952 C CA . THR A 1 122 ? -14.618 -3.830 -7.923 1.00 46.78 122 THR A CA 1
ATOM 953 C C . THR A 1 122 ? -16.055 -3.486 -8.358 1.00 46.78 122 THR A C 1
ATOM 955 O O . THR A 1 122 ? -16.639 -4.235 -9.138 1.00 46.78 122 THR A O 1
ATOM 958 N N . GLY A 1 123 ? -16.634 -2.372 -7.881 1.00 56.69 123 GLY A N 1
ATOM 959 C CA . GLY A 1 123 ? -18.025 -1.973 -8.152 1.00 56.69 123 GLY A CA 1
ATOM 960 C C . GLY A 1 123 ? -18.593 -1.017 -7.093 1.00 56.69 123 GLY A C 1
ATOM 961 O O . GLY A 1 123 ? -17.839 -0.328 -6.412 1.00 56.69 123 GLY A O 1
ATOM 962 N N . ASN A 1 124 ? -19.919 -0.993 -6.923 1.00 64.75 124 ASN A N 1
ATOM 963 C CA . ASN A 1 124 ? -20.568 -0.189 -5.878 1.00 64.75 124 ASN A CA 1
ATOM 964 C C . ASN A 1 124 ? -20.082 -0.587 -4.473 1.00 64.75 124 ASN A C 1
ATOM 966 O O . ASN A 1 124 ? -19.867 -1.771 -4.190 1.00 64.75 124 ASN A O 1
ATOM 970 N N . ALA A 1 125 ? -19.936 0.403 -3.588 1.00 74.38 125 ALA A N 1
ATOM 971 C CA . ALA A 1 125 ? -19.626 0.169 -2.182 1.00 74.38 125 ALA A CA 1
ATOM 972 C C . ALA A 1 125 ? -20.687 -0.743 -1.549 1.00 74.38 125 ALA A C 1
ATOM 974 O O . ALA A 1 125 ? -21.889 -0.561 -1.753 1.00 74.38 125 ALA A O 1
ATOM 975 N N . LYS A 1 126 ? -20.239 -1.731 -0.774 1.00 86.81 126 LYS A N 1
ATOM 976 C CA . LYS A 1 126 ? -21.116 -2.624 -0.008 1.00 86.81 126 LYS A CA 1
ATOM 977 C C . LYS A 1 126 ? -21.061 -2.225 1.461 1.00 86.81 126 LYS A C 1
ATOM 979 O O . LYS A 1 126 ? -19.975 -1.981 1.976 1.00 86.81 126 LYS A O 1
ATOM 984 N N . ALA A 1 127 ? -22.202 -2.194 2.140 1.00 91.62 127 ALA A N 1
ATOM 985 C CA . ALA A 1 127 ? -22.253 -1.964 3.581 1.00 91.62 127 ALA A CA 1
ATOM 986 C C . ALA A 1 127 ? -22.159 -3.306 4.322 1.00 91.62 127 ALA A C 1
ATOM 988 O O . ALA A 1 127 ? -23.070 -4.128 4.245 1.00 91.62 127 ALA A O 1
ATOM 989 N N . VAL A 1 128 ? -21.044 -3.545 5.007 1.00 94.75 128 VAL A N 1
ATOM 990 C CA . VAL A 1 128 ? -20.781 -4.769 5.778 1.00 94.75 128 VAL A CA 1
ATOM 991 C C . VAL A 1 128 ? -21.475 -4.676 7.133 1.00 94.75 128 VAL A C 1
ATOM 993 O O . VAL A 1 128 ? -21.237 -3.718 7.869 1.00 94.75 128 VAL A O 1
ATOM 996 N N . CYS A 1 129 ? -22.310 -5.662 7.473 1.00 94.50 129 CYS A N 1
ATOM 997 C CA . CYS A 1 129 ? -22.937 -5.768 8.791 1.00 94.50 129 CYS A CA 1
ATOM 998 C C . CYS A 1 129 ? -21.987 -6.417 9.799 1.00 94.50 129 CYS A C 1
ATOM 1000 O O . CYS A 1 129 ? -21.710 -7.609 9.694 1.00 94.50 129 CYS A O 1
ATOM 1002 N N . LEU A 1 130 ? -21.526 -5.650 10.790 1.00 95.25 130 LEU A N 1
ATOM 1003 C CA . LEU A 1 130 ? -20.669 -6.138 11.870 1.00 95.25 130 LEU A CA 1
ATOM 1004 C C . LEU A 1 130 ? -21.440 -6.166 13.191 1.00 95.25 130 LEU A C 1
ATOM 1006 O O . LEU 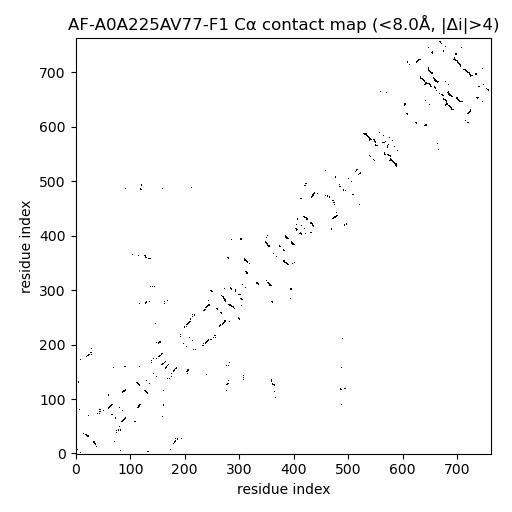A 1 130 ? -22.023 -5.165 13.615 1.00 95.25 130 LEU A O 1
ATOM 1010 N N . THR A 1 131 ? -21.444 -7.322 13.847 1.00 93.19 131 THR A N 1
ATOM 1011 C CA . THR A 1 131 ? -22.123 -7.535 15.132 1.00 93.19 131 THR A CA 1
ATOM 1012 C C . THR A 1 131 ? -21.204 -7.248 16.318 1.00 93.19 131 THR A C 1
ATOM 1014 O O . THR A 1 131 ? -19.979 -7.206 16.177 1.00 93.19 131 THR A O 1
ATOM 1017 N N . HIS A 1 132 ? -21.779 -7.102 17.517 1.00 91.25 132 HIS A N 1
ATOM 1018 C CA . HIS A 1 132 ? -20.994 -6.952 18.751 1.00 91.25 132 HIS A CA 1
ATOM 1019 C C . HIS A 1 132 ? -19.998 -8.114 18.931 1.00 91.25 132 HIS A C 1
ATOM 1021 O O . HIS A 1 132 ? -18.836 -7.880 19.269 1.00 91.25 132 HIS A O 1
ATOM 1027 N N . SER A 1 133 ? -20.422 -9.352 18.646 1.00 90.56 133 SER A N 1
ATOM 1028 C CA . SER A 1 133 ? -19.573 -10.542 18.748 1.00 90.56 133 SER A CA 1
ATOM 1029 C C . SER A 1 133 ? -18.439 -10.545 17.728 1.00 90.56 133 SER A C 1
ATOM 1031 O O . SER A 1 133 ? -17.320 -10.869 18.117 1.00 90.56 133 SER A O 1
ATOM 1033 N N . ASN A 1 134 ? -18.673 -10.120 16.476 1.00 94.00 134 ASN A N 1
ATOM 1034 C CA . ASN A 1 134 ? -17.593 -10.028 15.483 1.00 94.00 134 ASN A CA 1
ATOM 1035 C C . ASN A 1 134 ? -16.483 -9.081 15.970 1.00 94.00 134 ASN A C 1
ATOM 1037 O O . ASN A 1 134 ? -15.303 -9.438 15.961 1.00 94.00 134 ASN A O 1
ATOM 1041 N N . LEU A 1 135 ? -16.864 -7.891 16.455 1.00 94.69 135 LEU A N 1
ATOM 1042 C CA . LEU A 1 135 ? -15.919 -6.879 16.937 1.00 94.69 135 LEU A CA 1
ATOM 1043 C C . LEU A 1 135 ? -15.094 -7.399 18.123 1.00 94.69 135 LEU A C 1
ATOM 1045 O O . LEU A 1 135 ? -13.866 -7.301 18.126 1.00 94.69 135 LEU A O 1
ATOM 1049 N N . LEU A 1 136 ? -15.761 -7.975 19.124 1.00 93.50 136 LEU A N 1
ATOM 1050 C CA . LEU A 1 136 ? -15.119 -8.481 20.338 1.00 93.50 136 LEU A CA 1
ATOM 1051 C C . LEU A 1 136 ? -14.227 -9.696 20.064 1.00 93.50 136 LEU A C 1
ATOM 1053 O O . LEU A 1 136 ? -13.106 -9.749 20.573 1.00 93.50 136 LEU A O 1
ATOM 1057 N N . ALA A 1 137 ? -14.684 -10.640 19.234 1.00 93.69 137 ALA A N 1
ATOM 1058 C CA . ALA A 1 137 ? -13.882 -11.785 18.809 1.00 93.69 137 ALA A CA 1
ATOM 1059 C C . ALA A 1 137 ? -12.614 -11.320 18.084 1.00 93.69 137 ALA A C 1
ATOM 1061 O O . ALA A 1 137 ? -11.522 -11.804 18.386 1.00 93.69 137 ALA A O 1
ATOM 1062 N N . SER A 1 138 ? -12.746 -10.320 17.208 1.00 95.31 138 SER A N 1
ATOM 1063 C CA . SER A 1 138 ? -11.637 -9.738 16.456 1.00 95.31 138 SER A CA 1
ATOM 1064 C C . SER A 1 138 ? -10.599 -9.080 17.373 1.00 95.31 138 SER A C 1
ATOM 1066 O O . SER A 1 138 ? -9.415 -9.414 17.309 1.00 95.31 138 SER A O 1
ATOM 1068 N N . MET A 1 139 ? -11.026 -8.200 18.288 1.00 94.94 139 MET A N 1
ATOM 1069 C CA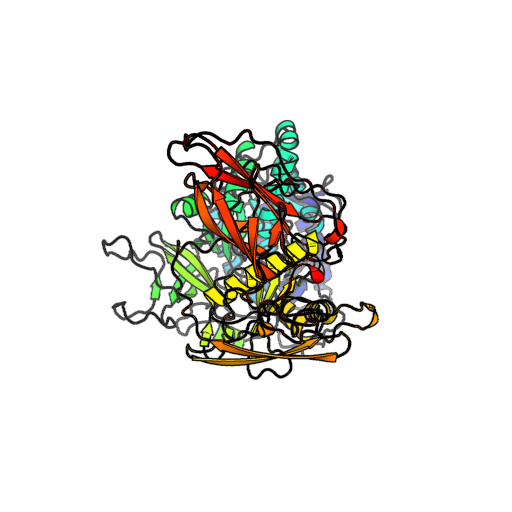 . MET A 1 139 ? -10.124 -7.542 19.246 1.00 94.94 139 MET A CA 1
ATOM 1070 C C . MET A 1 139 ? -9.430 -8.551 20.168 1.00 94.94 139 MET A C 1
ATOM 1072 O O . MET A 1 139 ? -8.214 -8.472 20.354 1.00 94.94 139 MET A O 1
ATOM 1076 N N . ARG A 1 140 ? -10.167 -9.544 20.686 1.00 94.12 140 ARG A N 1
ATOM 1077 C CA . ARG A 1 140 ? -9.610 -10.639 21.494 1.00 94.12 140 ARG A CA 1
ATOM 1078 C C . ARG A 1 140 ? -8.547 -11.415 20.718 1.00 94.12 140 ARG A C 1
ATOM 1080 O O . ARG A 1 140 ? -7.441 -11.593 21.221 1.00 94.12 140 ARG A O 1
ATOM 1087 N N . GLY A 1 141 ? -8.868 -11.856 19.502 1.00 93.50 141 GLY A N 1
ATOM 1088 C CA . GLY A 1 141 ? -7.982 -12.672 18.673 1.00 93.50 141 GLY A CA 1
ATOM 1089 C C . GLY A 1 141 ? -6.670 -11.974 18.332 1.00 93.50 141 GLY A C 1
ATOM 1090 O O . GLY A 1 141 ? -5.602 -12.582 18.423 1.00 93.50 141 GLY A O 1
ATOM 1091 N N . LYS A 1 142 ? -6.733 -10.680 18.007 1.00 93.19 142 LYS A N 1
ATOM 1092 C CA . LYS A 1 142 ? -5.548 -9.867 17.715 1.00 93.19 142 LYS A CA 1
ATOM 1093 C C . LYS A 1 142 ? -4.718 -9.603 18.968 1.00 93.19 142 LYS A C 1
ATOM 1095 O O . LYS A 1 142 ? -3.499 -9.736 18.924 1.00 93.19 142 LYS A O 1
ATOM 1100 N N . SER A 1 143 ? -5.351 -9.253 20.092 1.00 92.50 143 SER A N 1
ATOM 1101 C CA . SER A 1 143 ? -4.644 -8.944 21.348 1.00 92.50 143 SER A CA 1
ATOM 1102 C C . SER A 1 143 ? -3.991 -10.158 22.003 1.00 92.50 143 SER A C 1
ATOM 1104 O O . SER A 1 143 ? -3.059 -9.982 22.776 1.00 92.50 143 SER A O 1
ATOM 1106 N N . LEU A 1 144 ? -4.404 -11.378 21.652 1.00 92.50 144 LEU A N 1
ATOM 1107 C CA . LEU A 1 144 ? -3.671 -12.597 22.012 1.00 92.50 144 LEU A CA 1
ATOM 1108 C C . LEU A 1 144 ? -2.416 -12.827 21.156 1.00 92.50 144 LEU A C 1
ATOM 1110 O O . LEU A 1 144 ? -1.523 -13.554 21.580 1.00 92.50 144 LEU A O 1
ATOM 1114 N N . ARG A 1 145 ? -2.346 -12.238 19.956 1.00 90.94 145 ARG A N 1
ATOM 1115 C CA . ARG A 1 145 ? -1.247 -12.447 19.002 1.00 90.94 145 ARG A CA 1
ATOM 1116 C C . ARG A 1 145 ? -0.205 -11.342 18.972 1.00 90.94 145 ARG A C 1
ATOM 1118 O O . ARG A 1 145 ? 0.911 -11.600 18.537 1.00 90.94 145 ARG A O 1
ATOM 1125 N N . THR A 1 146 ? -0.552 -10.127 19.376 1.00 91.25 146 THR A N 1
ATOM 1126 C CA . THR A 1 146 ? 0.404 -9.018 19.443 1.00 91.25 146 THR A CA 1
ATOM 1127 C C . THR A 1 146 ? 0.613 -8.604 20.887 1.00 91.25 146 THR A C 1
ATOM 1129 O O . THR A 1 146 ? -0.345 -8.510 21.654 1.00 91.25 146 THR A O 1
ATOM 1132 N N . HIS A 1 147 ? 1.845 -8.268 21.240 1.00 88.06 147 HIS A N 1
ATOM 1133 C CA . HIS A 1 147 ? 2.150 -7.756 22.564 1.00 88.06 147 HIS A CA 1
ATOM 1134 C C . HIS A 1 147 ? 1.717 -6.288 22.704 1.00 88.06 147 HIS A C 1
ATOM 1136 O O . HIS A 1 147 ? 1.786 -5.510 21.758 1.00 88.06 147 HIS A O 1
ATOM 1142 N N . THR A 1 148 ? 1.239 -5.899 23.883 1.00 91.88 148 THR A N 1
ATOM 1143 C CA . THR A 1 148 ? 1.019 -4.494 24.250 1.00 91.88 148 THR A CA 1
ATOM 1144 C C . THR A 1 148 ? 1.752 -4.258 25.562 1.00 91.88 148 THR A C 1
ATOM 1146 O O . THR A 1 148 ? 1.286 -4.739 26.598 1.00 91.88 148 THR A O 1
ATOM 1149 N N . PRO A 1 149 ? 2.907 -3.571 25.535 1.00 91.69 149 PRO A N 1
ATOM 1150 C CA . PRO A 1 149 ? 3.646 -3.285 26.751 1.00 91.69 149 PRO A CA 1
ATOM 1151 C C . PRO A 1 149 ? 2.825 -2.389 27.698 1.00 91.69 149 PRO A C 1
ATOM 1153 O O . PRO A 1 149 ? 2.014 -1.575 27.233 1.00 91.69 149 PRO A O 1
ATOM 1156 N N . PRO A 1 150 ? 3.029 -2.492 29.022 1.00 87.81 150 PRO A N 1
ATOM 1157 C CA . PRO A 1 150 ? 2.386 -1.607 29.989 1.00 87.81 150 PRO A CA 1
ATOM 1158 C C . PRO A 1 150 ? 2.712 -0.131 29.731 1.00 87.81 150 PRO A C 1
ATOM 1160 O O . PRO A 1 150 ? 3.805 0.193 29.279 1.00 87.81 150 PRO A O 1
ATOM 1163 N N . ASN A 1 151 ? 1.791 0.772 30.084 1.00 89.44 151 ASN A N 1
ATOM 1164 C CA . ASN A 1 151 ? 1.985 2.229 29.990 1.00 89.44 151 ASN A CA 1
ATOM 1165 C C . ASN A 1 151 ? 2.355 2.740 28.588 1.00 89.44 151 ASN A C 1
ATOM 1167 O O . ASN A 1 151 ? 3.136 3.677 28.451 1.00 89.44 151 ASN A O 1
ATOM 1171 N N . THR A 1 152 ? 1.765 2.140 27.557 1.00 95.25 152 THR A N 1
ATOM 1172 C CA . THR A 1 152 ? 1.959 2.548 26.161 1.00 95.25 152 THR A CA 1
ATOM 1173 C C . THR A 1 152 ? 0.716 3.210 25.577 1.00 95.25 152 THR A C 1
ATOM 1175 O O . THR A 1 152 ? -0.351 3.227 26.200 1.00 95.25 152 THR A O 1
ATOM 1178 N N . CYS A 1 153 ? 0.866 3.749 24.368 1.00 95.81 153 CYS A N 1
ATOM 1179 C CA . CYS A 1 153 ? -0.227 4.300 23.572 1.00 95.81 153 CYS A CA 1
ATOM 1180 C C . CYS A 1 153 ? -0.328 3.592 22.219 1.00 95.81 153 CYS A C 1
ATOM 1182 O O . CYS A 1 153 ? 0.674 3.109 21.694 1.00 95.81 153 CYS A O 1
ATOM 1184 N N . TYR A 1 154 ? -1.513 3.565 21.611 1.00 97.62 154 TYR A N 1
ATOM 1185 C CA . TYR A 1 154 ? -1.619 3.255 20.179 1.00 97.62 154 TYR A CA 1
ATOM 1186 C C . TYR A 1 154 ? -1.677 4.548 19.364 1.00 97.62 154 TYR A C 1
ATOM 1188 O O . TYR A 1 154 ? -2.034 5.605 19.879 1.00 97.62 154 TYR A O 1
ATOM 1196 N N . PHE A 1 155 ? -1.347 4.471 18.084 1.00 97.69 155 PHE A N 1
ATOM 1197 C CA . PHE A 1 155 ? -1.288 5.615 17.183 1.00 97.69 155 PHE A CA 1
ATOM 1198 C C . PHE A 1 155 ? -2.127 5.379 15.935 1.00 97.69 155 PHE A C 1
ATOM 1200 O O . PHE A 1 155 ? -2.077 4.304 15.335 1.00 97.69 155 PHE A O 1
ATOM 1207 N N . ASN A 1 156 ? -2.889 6.397 15.540 1.00 95.31 156 ASN A N 1
ATOM 1208 C CA . ASN A 1 156 ? -3.710 6.373 14.345 1.00 95.31 156 ASN A CA 1
ATOM 1209 C C . ASN A 1 156 ? -3.532 7.638 13.500 1.00 95.31 156 ASN A C 1
ATOM 1211 O O . ASN A 1 156 ? -3.784 8.755 13.952 1.00 95.31 156 ASN A O 1
ATOM 1215 N N . PHE A 1 157 ? -3.222 7.434 12.227 1.00 91.62 157 PHE A N 1
ATOM 1216 C CA . PHE A 1 157 ? -3.302 8.458 11.182 1.00 91.62 157 PHE A CA 1
ATOM 1217 C C . PHE A 1 157 ? -4.218 8.033 10.024 1.00 91.62 157 PHE A C 1
ATOM 1219 O O . PHE A 1 157 ? -4.300 8.703 8.998 1.00 91.62 157 PHE A O 1
ATOM 1226 N N . ILE A 1 158 ? -4.896 6.893 10.169 1.00 87.94 158 ILE A N 1
ATOM 1227 C CA . ILE A 1 158 ? -5.799 6.326 9.175 1.00 87.94 158 ILE A CA 1
ATOM 1228 C C . ILE A 1 158 ? -7.231 6.731 9.517 1.00 87.94 158 ILE A C 1
ATOM 1230 O O . ILE A 1 158 ? -7.673 6.566 10.656 1.00 87.94 158 ILE A O 1
ATOM 1234 N N . GLY A 1 159 ? -7.968 7.197 8.507 1.00 86.75 159 GLY A N 1
ATOM 1235 C CA . GLY A 1 159 ? -9.377 7.561 8.647 1.00 86.75 159 GLY A CA 1
ATOM 1236 C C . GLY A 1 159 ? -10.212 6.455 9.302 1.00 86.75 159 GLY A C 1
ATOM 1237 O O . GLY A 1 159 ? -10.003 5.261 9.063 1.00 86.75 159 GLY A O 1
ATOM 1238 N N . LEU A 1 160 ? -11.156 6.856 10.154 1.00 90.19 160 LEU A N 1
ATOM 1239 C CA . LEU A 1 160 ? -12.021 5.944 10.917 1.00 90.19 160 LEU A CA 1
ATOM 1240 C C . LEU A 1 160 ? -13.155 5.348 10.076 1.00 90.19 160 LEU A C 1
ATOM 1242 O O . LEU A 1 160 ? -13.799 4.384 10.477 1.00 90.19 160 LEU A O 1
ATOM 1246 N N . ASP A 1 161 ? -13.362 5.885 8.881 1.00 85.12 161 ASP A N 1
ATOM 1247 C CA . ASP A 1 161 ? -14.144 5.279 7.813 1.00 85.12 161 ASP A CA 1
ATOM 1248 C C . ASP A 1 161 ? -13.473 4.026 7.226 1.00 85.12 161 ASP A C 1
ATOM 1250 O O . ASP A 1 161 ? -14.130 3.207 6.582 1.00 85.12 161 ASP A O 1
ATOM 1254 N N . HIS A 1 162 ? -12.180 3.818 7.495 1.00 88.06 162 HIS A N 1
ATOM 1255 C CA . HIS A 1 162 ? -11.500 2.569 7.199 1.00 88.06 162 HIS A CA 1
ATOM 1256 C C . HIS A 1 162 ? -11.541 1.608 8.395 1.00 88.06 162 HIS A C 1
ATOM 1258 O O . HIS A 1 162 ? -11.225 1.972 9.528 1.00 88.06 162 HIS A O 1
ATOM 1264 N N . VAL A 1 163 ? -11.842 0.331 8.125 1.00 90.06 163 VAL A N 1
ATOM 1265 C CA . VAL A 1 163 ? -12.044 -0.704 9.157 1.00 90.06 163 VAL A CA 1
ATOM 1266 C C . VAL A 1 163 ? -10.863 -0.844 10.116 1.00 90.06 163 VAL A C 1
ATOM 1268 O O . VAL A 1 163 ? -11.060 -1.036 11.310 1.00 90.06 163 VAL A O 1
ATOM 1271 N N . THR A 1 164 ? -9.636 -0.683 9.628 1.00 88.81 164 THR A N 1
ATOM 1272 C CA . THR A 1 164 ? -8.449 -0.690 10.486 1.00 88.81 164 THR A CA 1
ATOM 1273 C C . THR A 1 164 ? -8.422 0.488 11.458 1.00 88.81 164 THR A C 1
ATOM 1275 O O . THR A 1 164 ? -8.196 0.270 12.644 1.00 88.81 164 THR A O 1
ATOM 1278 N N . GLY A 1 165 ? -8.630 1.723 10.987 1.00 90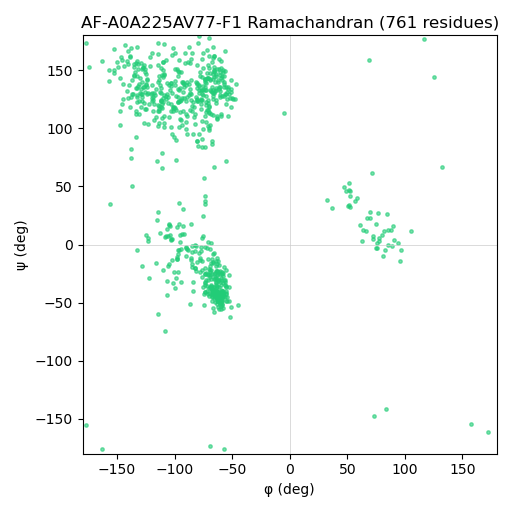.12 165 GLY A N 1
ATOM 1279 C CA . GLY A 1 165 ? -8.531 2.898 11.857 1.00 90.12 165 GLY A CA 1
ATOM 1280 C C . GLY A 1 165 ? -9.507 2.783 13.027 1.00 90.12 165 GLY A C 1
ATOM 1281 O O . GLY A 1 165 ? -9.142 3.005 14.182 1.00 90.12 165 GLY A O 1
ATOM 1282 N N . LEU A 1 166 ? -10.734 2.340 12.734 1.00 93.81 166 LEU A N 1
ATOM 1283 C CA . LEU A 1 166 ? -11.762 2.147 13.748 1.00 93.81 166 LEU A CA 1
ATOM 1284 C C . LEU A 1 166 ? -11.533 0.903 14.616 1.00 93.81 166 LEU A C 1
ATOM 1286 O O . LEU A 1 166 ? -11.566 1.006 15.837 1.00 93.81 166 LEU A O 1
ATOM 1290 N N . ILE A 1 167 ? -11.323 -0.276 14.026 1.00 93.50 167 ILE A N 1
ATOM 1291 C CA . ILE A 1 167 ? -11.290 -1.534 14.786 1.00 93.50 167 ILE A CA 1
ATOM 1292 C C . ILE A 1 167 ? -9.896 -1.829 15.342 1.00 93.50 167 ILE A C 1
ATOM 1294 O O . ILE A 1 167 ? -9.785 -2.099 16.534 1.00 93.50 167 ILE A O 1
ATOM 1298 N N . ASP A 1 168 ? -8.844 -1.797 14.518 1.00 90.50 168 ASP A N 1
ATOM 1299 C CA . ASP A 1 168 ? -7.484 -2.181 14.940 1.00 90.50 168 ASP A CA 1
ATOM 1300 C C . ASP A 1 168 ? -6.823 -1.148 15.844 1.00 90.50 168 ASP A C 1
ATOM 1302 O O . ASP A 1 168 ? -5.966 -1.523 16.647 1.00 90.50 168 ASP A O 1
ATOM 1306 N N . VAL A 1 169 ? -7.232 0.120 15.740 1.00 90.44 169 VAL A N 1
ATOM 1307 C CA . VAL A 1 169 ? -6.742 1.177 16.624 1.00 90.44 169 VAL A CA 1
ATOM 1308 C C . VAL A 1 169 ? -7.823 1.609 17.604 1.00 90.44 169 VAL A C 1
ATOM 1310 O O . VAL A 1 169 ? -7.761 1.208 18.762 1.00 90.44 169 VAL A O 1
ATOM 1313 N N . HIS A 1 170 ? -8.838 2.362 17.177 1.00 95.75 170 HIS A N 1
ATOM 1314 C CA . HIS A 1 170 ? -9.716 3.058 18.123 1.00 95.75 170 HIS A CA 1
ATOM 1315 C C . HIS A 1 170 ? -10.450 2.130 19.111 1.00 95.75 170 HIS A C 1
ATOM 1317 O O . HIS A 1 170 ? -10.351 2.318 20.323 1.00 95.75 170 HIS A O 1
ATOM 1323 N N . LEU A 1 171 ? -11.155 1.100 18.631 1.00 95.75 171 LEU A N 1
ATOM 1324 C CA . LEU A 1 171 ? -11.887 0.165 19.496 1.00 95.75 171 LEU A CA 1
ATOM 1325 C C . LEU A 1 171 ? -10.947 -0.760 20.270 1.00 95.75 171 LEU A C 1
ATOM 1327 O O . LEU A 1 171 ? -11.160 -1.018 21.458 1.00 95.75 171 LEU A O 1
ATOM 1331 N N . ARG A 1 172 ? -9.882 -1.236 19.619 1.00 93.31 172 ARG A N 1
ATOM 1332 C CA . ARG A 1 172 ? -8.907 -2.126 20.248 1.00 93.31 172 ARG A CA 1
ATOM 1333 C C . ARG A 1 172 ? -8.153 -1.458 21.392 1.00 93.31 172 ARG A C 1
ATOM 1335 O O . ARG A 1 172 ? -7.853 -2.132 22.370 1.00 93.31 172 ARG A O 1
ATOM 1342 N N . VAL A 1 173 ? -7.901 -0.154 21.321 1.00 95.06 173 VAL A N 1
ATOM 1343 C CA . VAL A 1 173 ? -7.332 0.625 22.431 1.00 95.06 173 VAL A CA 1
ATOM 1344 C C . VAL A 1 173 ? -8.200 0.531 23.677 1.00 95.06 173 VAL A C 1
ATOM 1346 O O . VAL A 1 173 ? -7.678 0.311 24.770 1.00 95.06 173 VAL A O 1
ATOM 1349 N N . LEU A 1 174 ? -9.518 0.668 23.512 1.00 94.38 174 LEU A N 1
ATOM 1350 C CA . LEU A 1 174 ? -10.457 0.595 24.629 1.00 94.38 174 LEU A CA 1
ATOM 1351 C C . LEU A 1 174 ? -10.472 -0.813 25.228 1.00 94.38 174 LEU A C 1
ATOM 1353 O O . LEU A 1 174 ? -10.429 -0.969 26.445 1.00 94.38 174 LEU A O 1
ATOM 1357 N N . TYR A 1 175 ? -10.435 -1.836 24.370 1.00 93.06 175 TYR A N 1
ATOM 1358 C CA . TYR A 1 175 ? -10.306 -3.232 24.787 1.00 93.06 175 TYR A CA 1
ATOM 1359 C C . TYR A 1 175 ? -8.991 -3.509 25.538 1.00 93.06 175 TYR A C 1
ATOM 1361 O O . TYR A 1 175 ? -8.993 -4.186 26.565 1.00 93.06 175 TYR A O 1
ATOM 1369 N N . SER A 1 176 ? -7.871 -2.965 25.055 1.00 92.44 176 SER A N 1
ATOM 1370 C CA . SER A 1 176 ? -6.540 -3.104 25.664 1.00 92.44 176 SER A CA 1
ATOM 1371 C C . SER A 1 176 ? -6.313 -2.173 26.865 1.00 92.44 176 SER A C 1
ATOM 1373 O O . SER A 1 176 ? -5.298 -2.304 27.545 1.00 92.44 176 SER A O 1
ATOM 1375 N N . LYS A 1 177 ? -7.244 -1.253 27.155 1.00 92.81 177 LYS A N 1
ATOM 1376 C CA . LYS A 1 177 ? -7.192 -0.282 28.263 1.00 92.81 177 LYS A CA 1
ATOM 1377 C C . LYS A 1 177 ? -5.971 0.649 28.244 1.00 92.81 177 LYS A C 1
ATOM 1379 O O . LYS A 1 177 ? -5.397 0.957 29.293 1.00 92.81 177 LYS A O 1
ATOM 1384 N N . VAL A 1 178 ? -5.586 1.114 27.055 1.00 94.75 178 VAL A N 1
ATOM 1385 C CA . VAL A 1 178 ? -4.445 2.027 26.839 1.00 94.75 178 VAL A CA 1
ATOM 1386 C C . VAL A 1 178 ? -4.887 3.403 26.324 1.00 94.75 178 VAL A C 1
ATOM 1388 O O . VAL A 1 178 ? -6.066 3.638 26.054 1.00 94.75 178 VAL A O 1
ATOM 1391 N N . SER A 1 179 ? -3.951 4.348 26.233 1.00 96.81 179 SER A N 1
ATOM 1392 C CA . SER A 1 179 ? -4.198 5.658 25.613 1.00 96.81 179 SER A CA 1
ATOM 1393 C C . SER A 1 179 ? -4.008 5.587 24.092 1.00 96.81 179 SER A C 1
ATOM 1395 O O . SER A 1 179 ? -3.434 4.626 23.574 1.00 96.81 179 SER A O 1
ATOM 1397 N N . GLN A 1 180 ? -4.482 6.594 23.360 1.00 97.12 180 GLN A N 1
ATOM 1398 C CA . GLN A 1 180 ? -4.297 6.680 21.905 1.00 97.12 180 GLN A CA 1
ATOM 1399 C C . GLN A 1 180 ? -3.879 8.068 21.432 1.00 97.12 180 GLN A C 1
ATOM 1401 O O . GLN A 1 180 ? -4.153 9.073 22.079 1.00 97.12 180 GLN A O 1
ATOM 1406 N N . VAL A 1 181 ? -3.225 8.115 20.279 1.00 97.69 181 VAL A N 1
ATOM 1407 C CA . VAL A 1 181 ? -2.771 9.337 19.619 1.00 97.69 181 VAL A CA 1
ATOM 1408 C C . VAL A 1 181 ? -3.370 9.385 18.218 1.00 97.69 181 VAL A C 1
ATOM 1410 O O . VAL A 1 181 ? -3.271 8.412 17.473 1.00 97.69 181 VAL A O 1
ATOM 1413 N N . HIS A 1 182 ? -3.975 10.512 17.852 1.00 96.25 182 HIS A N 1
ATOM 1414 C CA . HIS A 1 182 ? -4.543 10.755 16.530 1.00 96.25 182 HIS A CA 1
ATOM 1415 C C . HIS A 1 182 ? -3.874 11.949 15.862 1.00 96.25 182 HIS A C 1
ATOM 1417 O O . HIS A 1 182 ? -3.814 13.024 16.452 1.00 96.25 182 HIS A O 1
ATOM 1423 N N . ILE A 1 183 ? -3.453 11.769 14.613 1.00 93.44 183 ILE A N 1
ATOM 1424 C CA . ILE A 1 183 ? -2.922 12.824 13.739 1.00 93.44 183 ILE A CA 1
ATOM 1425 C C . ILE A 1 183 ? -3.583 12.733 12.362 1.00 93.44 183 ILE A C 1
ATOM 1427 O O . ILE A 1 183 ? -4.098 11.674 11.995 1.00 93.44 183 ILE A O 1
ATOM 1431 N N . GLN A 1 184 ? -3.598 13.822 11.595 1.00 84.50 184 GLN A N 1
ATOM 1432 C CA . GLN A 1 184 ? -4.124 13.778 10.234 1.00 84.50 184 GLN A CA 1
ATOM 1433 C C . GLN A 1 184 ? -3.156 13.057 9.295 1.00 84.50 184 GLN A C 1
ATOM 1435 O O . GLN A 1 184 ? -1.939 13.232 9.348 1.00 84.50 184 GLN A O 1
ATOM 1440 N N . LYS A 1 185 ? -3.722 12.268 8.378 1.00 83.94 185 LYS A N 1
ATOM 1441 C CA . LYS A 1 185 ? -2.967 11.513 7.372 1.00 83.94 185 LYS A CA 1
ATOM 1442 C C . LYS A 1 185 ? -2.046 12.403 6.533 1.00 83.94 185 LYS A C 1
ATOM 1444 O O . LYS A 1 185 ? -0.933 11.992 6.227 1.00 83.94 185 LYS A O 1
ATOM 1449 N N . ALA A 1 186 ? -2.540 13.570 6.113 1.00 79.69 186 ALA A N 1
ATOM 1450 C CA . ALA A 1 186 ? -1.808 14.480 5.234 1.00 79.69 186 ALA A CA 1
ATOM 1451 C C . ALA A 1 186 ? -0.501 14.950 5.883 1.00 79.69 186 ALA A C 1
ATOM 1453 O O . ALA A 1 186 ? 0.548 14.834 5.256 1.00 79.69 186 ALA A O 1
ATOM 1454 N N . ASP A 1 187 ? -0.574 15.349 7.154 1.00 85.06 187 ASP A N 1
ATOM 1455 C CA . ASP A 1 187 ? 0.555 15.876 7.925 1.00 85.06 187 ASP A CA 1
ATOM 1456 C C . ASP A 1 187 ? 1.663 14.818 8.078 1.00 85.06 187 ASP A C 1
ATOM 1458 O O . ASP A 1 187 ? 2.844 15.097 7.875 1.00 85.06 187 ASP A O 1
ATOM 1462 N N . LEU A 1 188 ? 1.276 13.561 8.331 1.00 85.81 188 LEU A N 1
ATOM 1463 C CA . LEU A 1 188 ? 2.233 12.457 8.438 1.00 85.81 188 LEU A CA 1
ATOM 1464 C C . LEU A 1 188 ? 2.829 12.040 7.084 1.00 85.81 188 LEU A C 1
ATOM 1466 O O . LEU A 1 188 ? 3.954 11.557 7.020 1.00 85.81 188 LEU A O 1
ATOM 1470 N N . ILE A 1 189 ? 2.080 12.181 5.986 1.00 81.56 189 ILE A N 1
ATOM 1471 C CA . ILE A 1 189 ? 2.597 11.875 4.643 1.00 81.56 189 ILE A CA 1
ATOM 1472 C C . ILE A 1 189 ? 3.582 12.949 4.174 1.00 81.56 189 ILE A C 1
ATOM 1474 O O . ILE A 1 189 ? 4.526 12.602 3.461 1.00 81.56 189 ILE A O 1
ATOM 1478 N N . SER A 1 190 ? 3.359 14.217 4.533 1.00 82.88 190 SER A N 1
ATOM 1479 C CA . SER A 1 190 ? 4.275 15.311 4.199 1.00 82.88 190 SER A CA 1
ATOM 1480 C C . SER A 1 190 ? 5.596 15.225 4.954 1.00 82.88 190 SER A C 1
ATOM 1482 O O . SER A 1 190 ? 6.631 15.506 4.357 1.00 82.88 190 SER A O 1
ATOM 1484 N N . ASP A 1 191 ? 5.572 14.795 6.218 1.00 89.94 191 ASP A N 1
ATOM 1485 C CA . ASP A 1 191 ? 6.777 14.566 7.016 1.00 89.94 191 ASP A CA 1
ATOM 1486 C C . ASP A 1 191 ? 6.702 13.213 7.751 1.00 89.94 191 ASP A C 1
ATOM 1488 O O . ASP A 1 191 ? 6.174 13.120 8.864 1.00 89.94 191 ASP A O 1
ATOM 1492 N N . PRO A 1 192 ? 7.226 12.133 7.141 1.00 92.00 192 PRO A N 1
ATOM 1493 C CA . PRO A 1 192 ? 7.191 10.804 7.742 1.00 92.00 192 PRO A CA 1
ATOM 1494 C C . PRO A 1 192 ? 7.954 10.688 9.068 1.00 92.00 192 PRO A C 1
ATOM 1496 O O . PRO A 1 192 ? 7.617 9.812 9.868 1.00 92.00 192 PRO A O 1
ATOM 1499 N N . LEU A 1 193 ? 8.961 11.535 9.332 1.00 95.31 193 LEU A N 1
ATOM 1500 C CA . LEU A 1 193 ? 9.773 11.448 10.555 1.00 95.31 193 LEU A CA 1
ATOM 1501 C C . LEU A 1 193 ? 8.985 11.832 11.808 1.00 95.31 193 LEU A C 1
ATOM 1503 O O . LEU A 1 193 ? 9.302 11.352 12.899 1.00 95.31 193 LEU A O 1
ATOM 1507 N N . GLU A 1 194 ? 7.904 12.597 11.662 1.00 94.88 194 GLU A N 1
ATOM 1508 C CA . GLU A 1 194 ? 6.987 12.915 12.760 1.00 94.88 194 GLU A CA 1
ATOM 1509 C C . GLU A 1 194 ? 6.420 11.655 13.424 1.00 94.88 194 GLU A C 1
ATOM 1511 O O . GLU A 1 194 ? 6.219 11.630 14.639 1.00 94.88 194 GLU A O 1
ATOM 1516 N N . PHE A 1 195 ? 6.255 10.553 12.681 1.00 96.56 195 PHE A N 1
ATOM 1517 C CA . PHE A 1 195 ? 5.887 9.269 13.282 1.00 96.56 195 PHE A CA 1
ATOM 1518 C C . PHE A 1 195 ? 6.909 8.817 14.333 1.00 96.56 195 PHE A C 1
ATOM 1520 O O . PHE A 1 195 ? 6.523 8.388 15.419 1.00 96.56 195 PHE A O 1
ATOM 1527 N N . VAL A 1 196 ? 8.204 8.928 14.032 1.00 96.88 196 VAL A N 1
ATOM 1528 C CA . VAL A 1 196 ? 9.293 8.480 14.909 1.00 96.88 196 VAL A CA 1
ATOM 1529 C C . VAL A 1 196 ? 9.354 9.346 16.169 1.00 96.88 196 VAL A C 1
ATOM 1531 O O . VAL A 1 196 ? 9.423 8.820 17.284 1.00 96.88 196 VAL A O 1
ATOM 1534 N N . TYR A 1 197 ? 9.251 10.668 16.014 1.00 96.12 197 TYR A N 1
ATOM 1535 C CA . TYR A 1 197 ? 9.244 11.599 17.143 1.00 96.12 197 TYR A CA 1
ATOM 1536 C C . TYR A 1 197 ? 8.024 11.407 18.046 1.00 96.12 197 TYR A C 1
ATOM 1538 O O . TYR A 1 197 ? 8.160 11.367 19.273 1.00 96.12 197 TYR A O 1
ATOM 1546 N N . LEU A 1 198 ? 6.838 11.226 17.462 1.00 96.62 198 LEU A N 1
ATOM 1547 C CA . LEU A 1 198 ? 5.619 10.941 18.215 1.00 96.62 198 LEU A CA 1
ATOM 1548 C C . LEU A 1 198 ? 5.677 9.566 18.885 1.00 96.62 198 LEU A C 1
ATOM 1550 O O . LEU A 1 198 ? 5.198 9.433 20.014 1.00 96.62 198 LEU A O 1
ATOM 1554 N N . ALA A 1 199 ? 6.283 8.564 18.238 1.00 97.44 199 ALA A N 1
ATOM 1555 C CA . ALA A 1 199 ? 6.445 7.225 18.799 1.00 97.44 199 ALA A CA 1
ATOM 1556 C C . ALA A 1 199 ? 7.284 7.241 20.073 1.00 97.44 199 ALA A C 1
ATOM 1558 O O . ALA A 1 199 ? 6.863 6.667 21.080 1.00 97.44 199 ALA A O 1
ATOM 1559 N N . ASN A 1 200 ? 8.392 7.979 20.055 1.00 97.06 200 ASN A N 1
ATOM 1560 C CA . ASN A 1 200 ? 9.201 8.251 21.236 1.00 97.06 200 ASN A CA 1
ATOM 1561 C C . ASN A 1 200 ? 8.410 9.042 22.298 1.00 97.06 200 ASN A C 1
ATOM 1563 O O . ASN A 1 200 ? 8.268 8.591 23.435 1.00 97.06 200 ASN A O 1
ATOM 1567 N N . LYS A 1 201 ? 7.829 10.192 21.920 1.00 96.12 201 LYS A N 1
ATOM 1568 C CA . LYS A 1 201 ? 7.128 11.112 22.839 1.00 96.12 201 LYS A CA 1
ATOM 1569 C C . LYS A 1 201 ? 6.001 10.432 23.618 1.00 96.12 201 LYS A C 1
ATOM 1571 O O . LYS A 1 201 ? 5.872 10.645 24.820 1.00 96.12 201 LYS A O 1
ATOM 1576 N N . HIS A 1 202 ? 5.180 9.639 22.933 1.00 96.75 202 HIS A N 1
ATOM 1577 C CA . HIS A 1 202 ? 3.968 9.034 23.499 1.00 96.75 202 HIS A CA 1
ATOM 1578 C C . HIS A 1 202 ? 4.130 7.564 23.874 1.00 96.75 202 HIS A C 1
ATOM 1580 O O . HIS A 1 202 ? 3.153 6.925 24.269 1.00 96.75 202 HIS A O 1
ATOM 1586 N N . ARG A 1 203 ? 5.344 7.013 23.745 1.00 97.12 203 ARG A N 1
ATOM 1587 C CA . ARG A 1 203 ? 5.634 5.590 23.970 1.00 97.12 203 ARG A CA 1
ATOM 1588 C C . ARG A 1 203 ? 4.679 4.691 23.182 1.00 97.12 203 ARG A C 1
ATOM 1590 O O . ARG A 1 203 ? 3.987 3.831 23.739 1.00 97.12 203 ARG A O 1
ATOM 1597 N N . ILE A 1 204 ? 4.594 4.945 21.877 1.00 98.00 204 ILE A N 1
ATOM 1598 C CA . ILE A 1 204 ? 3.676 4.233 20.984 1.00 98.00 204 ILE A CA 1
ATOM 1599 C C . ILE A 1 204 ? 4.091 2.766 20.906 1.00 98.0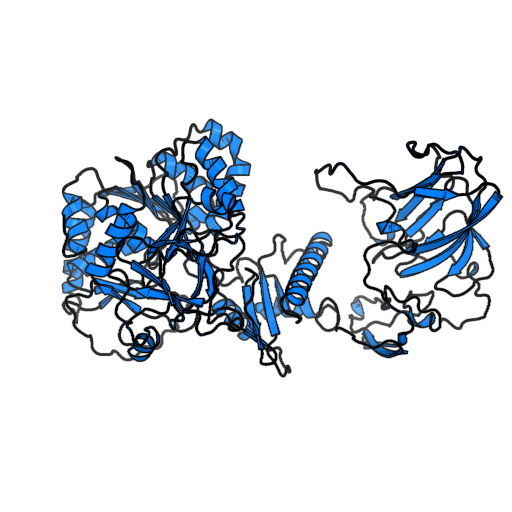0 204 ILE A C 1
ATOM 1601 O O . ILE A 1 204 ? 5.252 2.457 20.652 1.00 98.00 204 ILE A O 1
ATOM 1605 N N . SER A 1 205 ? 3.130 1.864 21.105 1.00 97.56 205 SER A N 1
ATOM 1606 C CA . SER A 1 205 ? 3.339 0.424 20.975 1.00 97.56 205 SER A CA 1
ATOM 1607 C C . SER A 1 205 ? 2.724 -0.199 19.745 1.00 97.56 205 SER A C 1
ATOM 1609 O O . SER A 1 205 ? 3.288 -1.158 19.213 1.00 97.56 205 SER A O 1
ATOM 1611 N N . LEU A 1 206 ? 1.606 0.354 19.279 1.00 97.00 206 LEU A N 1
ATOM 1612 C CA . LEU A 1 206 ? 0.905 -0.137 18.106 1.00 97.00 206 LEU A CA 1
ATOM 1613 C C . LEU A 1 206 ? 0.518 1.006 17.173 1.00 97.00 206 LEU A C 1
ATOM 1615 O O . LEU A 1 206 ? -0.040 2.013 17.603 1.00 97.00 206 LEU A O 1
ATOM 1619 N N . THR A 1 207 ? 0.755 0.811 15.883 1.00 95.69 207 THR A N 1
ATOM 1620 C CA . THR A 1 207 ? 0.232 1.642 14.795 1.00 95.69 207 THR A CA 1
ATOM 1621 C C . THR A 1 207 ? -0.203 0.755 13.631 1.00 95.69 207 THR A C 1
ATOM 1623 O O . THR A 1 207 ? 0.230 -0.396 13.534 1.00 95.69 207 THR A O 1
ATOM 1626 N N . LEU A 1 208 ? -1.018 1.291 12.721 1.00 90.12 208 LEU A N 1
ATOM 1627 C CA . LEU A 1 208 ? -1.117 0.750 11.370 1.00 90.12 208 LEU A CA 1
ATOM 1628 C C . LEU A 1 208 ? -0.407 1.670 10.379 1.00 90.12 208 LEU A C 1
ATOM 1630 O O . LEU A 1 208 ? -0.764 2.837 10.251 1.00 90.12 208 LEU A O 1
ATOM 1634 N N . ALA A 1 209 ? 0.505 1.100 9.599 1.00 88.56 209 ALA A N 1
ATOM 1635 C CA . ALA A 1 209 ? 1.146 1.760 8.475 1.00 88.56 209 ALA A CA 1
ATOM 1636 C C . ALA A 1 209 ? 1.153 0.840 7.242 1.00 88.56 209 ALA A C 1
ATOM 1638 O O . ALA A 1 209 ? 1.848 -0.180 7.242 1.00 88.56 209 ALA A O 1
ATOM 1639 N N . PRO A 1 210 ? 0.410 1.173 6.169 1.00 83.25 210 PRO A N 1
ATOM 1640 C CA . PRO A 1 210 ? 0.503 0.443 4.907 1.00 83.25 210 PRO A CA 1
ATOM 1641 C C . PRO A 1 210 ? 1.913 0.539 4.306 1.00 83.25 210 PRO A C 1
ATOM 1643 O O . PRO A 1 210 ? 2.672 1.458 4.627 1.00 83.25 210 PRO A O 1
ATOM 1646 N N . ASN A 1 211 ? 2.256 -0.389 3.413 1.00 79.12 211 ASN A N 1
ATOM 1647 C CA . ASN A 1 211 ? 3.585 -0.486 2.814 1.00 79.12 211 ASN A CA 1
ATOM 1648 C C . ASN A 1 211 ? 4.034 0.818 2.132 1.00 79.12 211 ASN A C 1
ATOM 1650 O O . ASN A 1 211 ? 5.197 1.180 2.264 1.00 79.12 211 ASN A O 1
ATOM 1654 N N . PHE A 1 212 ? 3.133 1.568 1.483 1.00 77.06 212 PHE A N 1
ATOM 1655 C CA . PHE A 1 212 ? 3.472 2.850 0.850 1.00 77.06 212 PHE A CA 1
ATOM 1656 C C . PHE A 1 212 ? 4.032 3.869 1.857 1.00 77.06 212 PHE A C 1
ATOM 1658 O O . PHE A 1 212 ? 4.891 4.681 1.512 1.00 77.06 212 PHE A O 1
ATOM 1665 N N . PHE A 1 213 ? 3.534 3.860 3.101 1.00 83.81 213 PHE A N 1
ATOM 1666 C CA . PHE A 1 213 ? 4.045 4.742 4.145 1.00 83.81 213 PHE A CA 1
ATOM 1667 C C . PHE A 1 213 ? 5.401 4.240 4.632 1.00 83.81 213 PHE A C 1
ATOM 1669 O O . PHE A 1 213 ? 6.327 5.034 4.749 1.00 83.81 213 PHE A O 1
ATOM 1676 N N . LEU A 1 214 ? 5.558 2.924 4.820 1.00 87.31 214 LEU A N 1
ATOM 1677 C CA . LEU A 1 214 ? 6.847 2.322 5.179 1.00 87.31 214 LEU A CA 1
ATOM 1678 C C . LEU A 1 214 ? 7.931 2.632 4.133 1.00 87.31 214 LEU A C 1
ATOM 1680 O O . LEU A 1 214 ? 9.051 2.984 4.497 1.00 87.31 214 LEU A O 1
ATOM 1684 N N . SER A 1 215 ? 7.585 2.593 2.842 1.00 79.88 215 SER A N 1
ATOM 1685 C CA . SER A 1 215 ? 8.496 2.942 1.746 1.00 79.88 215 SER A CA 1
ATOM 1686 C C . SER A 1 215 ? 8.835 4.431 1.671 1.00 79.88 215 SER A C 1
ATOM 1688 O O . SER A 1 215 ? 9.853 4.772 1.081 1.00 79.88 215 SER A O 1
ATOM 1690 N N . LYS A 1 216 ? 8.011 5.317 2.254 1.00 83.69 216 LYS A N 1
ATOM 1691 C CA . LYS A 1 216 ? 8.340 6.744 2.427 1.00 83.69 216 LYS A CA 1
ATOM 1692 C C . LYS A 1 216 ? 9.172 6.989 3.687 1.00 83.69 216 LYS A C 1
ATOM 1694 O O . LYS A 1 216 ? 10.109 7.777 3.650 1.00 83.69 216 LYS A O 1
ATOM 1699 N N . LEU A 1 217 ? 8.853 6.299 4.782 1.00 91.62 217 LEU A N 1
ATOM 1700 C CA . LEU A 1 217 ? 9.547 6.437 6.060 1.00 91.62 217 LEU A CA 1
ATOM 1701 C C . LEU A 1 217 ? 10.999 5.956 5.985 1.00 91.62 217 LEU A C 1
ATOM 1703 O O . LEU A 1 217 ? 11.874 6.633 6.508 1.00 91.62 217 LEU A O 1
ATOM 1707 N N . ARG A 1 218 ? 11.265 4.826 5.314 1.00 92.25 218 ARG A N 1
ATOM 1708 C CA . ARG A 1 218 ? 12.621 4.269 5.168 1.00 92.25 218 ARG A CA 1
ATOM 1709 C C . ARG A 1 218 ? 13.637 5.302 4.641 1.00 92.25 218 ARG A C 1
ATOM 1711 O O . ARG A 1 218 ? 14.523 5.657 5.408 1.00 92.25 218 ARG A O 1
ATOM 1718 N N . PRO A 1 219 ? 13.497 5.857 3.419 1.00 84.88 219 PRO A N 1
ATOM 1719 C CA . PRO A 1 219 ? 14.461 6.834 2.912 1.00 84.88 219 PRO A CA 1
ATOM 1720 C C . PRO A 1 219 ? 14.505 8.124 3.745 1.00 84.88 219 PRO A C 1
ATOM 1722 O O . PRO A 1 219 ? 15.553 8.753 3.836 1.00 84.88 219 PRO A O 1
ATOM 1725 N N . ALA A 1 220 ? 13.398 8.525 4.385 1.00 91.56 220 ALA A N 1
ATOM 1726 C CA . ALA A 1 220 ? 13.407 9.675 5.289 1.00 91.56 220 ALA A CA 1
ATOM 1727 C C . ALA A 1 220 ? 14.302 9.430 6.518 1.00 91.56 220 ALA A C 1
ATOM 1729 O O . ALA A 1 220 ? 15.045 10.321 6.923 1.00 91.56 220 ALA A O 1
ATOM 1730 N N . MET A 1 221 ? 14.270 8.218 7.083 1.00 94.19 221 MET A N 1
ATOM 1731 C CA . MET A 1 221 ? 15.158 7.822 8.177 1.00 94.19 221 MET A CA 1
ATOM 1732 C C . MET A 1 221 ? 16.611 7.670 7.724 1.00 94.19 221 MET A C 1
ATOM 1734 O O . MET A 1 221 ? 17.498 8.063 8.477 1.00 94.19 221 MET A O 1
ATOM 1738 N N . ASP A 1 222 ? 16.853 7.150 6.517 1.00 90.56 222 ASP A N 1
ATOM 1739 C CA . ASP A 1 222 ? 18.201 7.033 5.942 1.00 90.56 222 ASP A CA 1
ATOM 1740 C C . ASP A 1 222 ? 18.856 8.420 5.824 1.00 90.56 222 ASP A C 1
ATOM 1742 O O . ASP A 1 222 ? 19.967 8.644 6.300 1.00 90.56 222 ASP A O 1
ATOM 1746 N N . ASN A 1 223 ? 18.120 9.391 5.275 1.00 92.38 223 ASN A N 1
ATOM 1747 C CA . ASN A 1 223 ? 18.608 10.756 5.070 1.00 92.38 223 ASN A CA 1
ATOM 1748 C C . ASN A 1 223 ? 18.817 11.540 6.377 1.00 92.38 223 ASN A C 1
ATOM 1750 O O . ASN A 1 223 ? 19.624 12.467 6.410 1.00 92.38 223 ASN A O 1
ATOM 1754 N N . ALA A 1 224 ? 18.090 11.194 7.441 1.00 92.75 224 ALA A N 1
ATOM 1755 C CA . ALA A 1 224 ? 18.129 11.889 8.728 1.00 92.75 224 ALA A CA 1
ATOM 1756 C C . ALA A 1 224 ? 18.860 11.101 9.828 1.00 92.75 224 ALA A C 1
ATOM 1758 O O . ALA A 1 224 ? 18.749 11.445 11.006 1.00 92.75 224 ALA A O 1
ATOM 1759 N N . GLU A 1 225 ? 19.605 10.046 9.483 1.00 90.94 225 GLU A N 1
ATOM 1760 C CA . GLU A 1 225 ? 20.160 9.106 10.462 1.00 90.94 225 GLU A CA 1
ATOM 1761 C C . GLU A 1 225 ? 20.990 9.797 11.556 1.00 90.94 225 GLU A C 1
ATOM 1763 O O . GLU A 1 225 ? 20.751 9.569 12.744 1.00 90.94 225 GLU A O 1
ATOM 1768 N N . ALA A 1 226 ? 21.912 10.686 11.175 1.00 90.50 226 ALA A N 1
ATOM 1769 C CA . ALA A 1 226 ? 22.755 11.411 12.128 1.00 90.50 226 ALA A CA 1
ATOM 1770 C C . ALA A 1 226 ? 21.922 12.246 13.120 1.00 90.50 226 ALA A C 1
ATOM 1772 O O . ALA A 1 226 ? 22.128 12.166 14.330 1.00 90.50 226 ALA A O 1
ATOM 1773 N N . GLN A 1 227 ? 20.917 12.972 12.620 1.00 92.06 227 GLN A N 1
ATOM 1774 C CA . GLN A 1 227 ? 20.014 13.785 13.438 1.00 92.06 227 GLN A CA 1
ATOM 1775 C C . GLN A 1 227 ? 19.175 12.926 14.399 1.00 92.06 227 GLN A C 1
ATOM 1777 O O . GLN A 1 227 ? 18.937 13.307 15.549 1.00 92.06 227 GLN A O 1
ATOM 1782 N N . LEU A 1 228 ? 18.704 11.762 13.943 1.00 92.31 228 LEU A N 1
ATOM 1783 C CA . LEU A 1 228 ? 17.908 10.848 14.764 1.00 92.31 228 LEU A CA 1
ATOM 1784 C C . LEU A 1 228 ? 18.742 10.238 15.897 1.00 92.31 228 LEU A C 1
ATOM 1786 O O . LEU A 1 228 ? 18.243 10.112 17.016 1.00 92.31 228 LEU A O 1
ATOM 1790 N N . ILE A 1 229 ? 20.014 9.914 15.640 1.00 90.38 229 ILE A N 1
ATOM 1791 C CA . ILE A 1 229 ? 20.956 9.428 16.660 1.00 90.38 229 ILE A CA 1
ATOM 1792 C C . ILE A 1 229 ? 21.194 10.497 17.734 1.00 90.38 229 ILE A C 1
ATOM 1794 O O . ILE A 1 229 ? 21.129 10.194 18.925 1.00 90.38 229 ILE A O 1
ATOM 1798 N N . GLU A 1 230 ? 21.386 11.755 17.338 1.00 91.50 230 GLU A N 1
ATOM 1799 C CA . GLU A 1 230 ? 21.549 12.876 18.277 1.00 91.50 230 GLU A CA 1
ATOM 1800 C C . GLU A 1 230 ? 20.291 13.147 19.119 1.00 91.50 230 GLU A C 1
ATOM 1802 O O . GLU A 1 230 ? 20.381 13.665 20.232 1.00 91.50 230 GLU A O 1
ATOM 1807 N N . SER A 1 231 ? 19.114 12.752 18.626 1.00 90.00 231 SER A N 1
ATOM 1808 C CA . SER A 1 231 ? 17.823 12.980 19.287 1.00 90.00 231 SER A CA 1
ATOM 1809 C C . SER A 1 231 ? 17.539 12.035 20.470 1.00 90.00 231 SER A C 1
ATOM 1811 O O . SER A 1 231 ? 16.498 12.180 21.110 1.00 90.00 231 SER A O 1
ATOM 1813 N N . ASN A 1 232 ? 18.435 11.081 20.770 1.00 89.75 232 ASN A N 1
ATOM 1814 C CA . ASN A 1 232 ? 18.338 10.122 21.884 1.00 89.75 232 ASN A CA 1
ATOM 1815 C C . ASN A 1 232 ? 16.951 9.451 22.005 1.00 89.75 232 ASN A C 1
ATOM 1817 O O . ASN A 1 232 ? 16.320 9.452 23.065 1.00 89.75 232 ASN A O 1
ATOM 1821 N N . LEU A 1 233 ? 16.454 8.941 20.876 1.00 96.12 233 LEU A N 1
ATOM 1822 C CA . LEU A 1 233 ? 15.123 8.345 20.754 1.00 96.12 233 LEU A CA 1
ATOM 1823 C C . LEU A 1 233 ? 15.031 6.988 21.467 1.00 96.12 233 LEU A C 1
ATOM 1825 O O . LEU A 1 233 ? 15.950 6.175 21.391 1.00 96.12 233 LEU A O 1
ATOM 1829 N N . ASP A 1 234 ? 13.873 6.713 22.070 1.00 96.62 234 ASP A N 1
ATOM 1830 C CA . ASP A 1 234 ? 13.519 5.426 22.671 1.00 96.62 234 ASP A CA 1
ATOM 1831 C C . ASP A 1 234 ? 12.229 4.871 22.045 1.00 96.62 234 ASP A C 1
ATOM 1833 O O . ASP A 1 234 ? 11.110 5.294 22.346 1.00 96.62 234 ASP A O 1
ATOM 1837 N N . LEU A 1 235 ? 12.400 3.882 21.171 1.00 97.50 235 LEU A N 1
ATOM 1838 C CA . LEU A 1 235 ? 11.337 3.161 20.473 1.00 97.50 235 LEU A CA 1
ATOM 1839 C C . LEU A 1 235 ? 11.113 1.752 21.043 1.00 97.50 235 LEU A C 1
ATOM 1841 O O . LEU A 1 235 ? 10.466 0.929 20.398 1.00 97.50 235 LEU A O 1
ATOM 1845 N N . SER A 1 236 ? 11.592 1.453 22.256 1.00 96.81 236 SER A N 1
ATOM 1846 C CA . SER A 1 236 ? 11.452 0.125 22.886 1.00 96.81 236 SER A CA 1
ATOM 1847 C C . SER A 1 236 ? 10.005 -0.345 23.060 1.00 96.81 236 SER A C 1
ATOM 1849 O O . SER A 1 236 ? 9.733 -1.544 23.128 1.00 96.81 236 SER A O 1
ATOM 1851 N N . CYS A 1 237 ? 9.050 0.586 23.103 1.00 97.25 237 CYS A N 1
ATOM 1852 C CA . CYS A 1 237 ? 7.630 0.262 23.182 1.00 97.25 237 CYS A CA 1
ATOM 1853 C C . CYS A 1 237 ? 7.028 -0.168 21.837 1.00 97.25 237 CYS A C 1
ATOM 1855 O O . CYS A 1 237 ? 6.021 -0.883 21.854 1.00 97.25 237 CYS A O 1
ATOM 1857 N N . LEU A 1 238 ? 7.630 0.228 20.706 1.00 97.88 238 LEU A N 1
ATOM 1858 C CA . LEU A 1 238 ? 7.099 0.055 19.353 1.00 97.88 238 LEU A CA 1
ATOM 1859 C C . LEU A 1 238 ? 7.203 -1.406 18.910 1.00 97.88 238 LEU A C 1
ATOM 1861 O O . LEU A 1 238 ? 8.147 -1.826 18.250 1.00 97.88 238 LEU A O 1
ATOM 1865 N N . THR A 1 239 ? 6.212 -2.191 19.309 1.00 96.75 239 THR A N 1
ATOM 1866 C CA . THR A 1 239 ? 6.193 -3.653 19.164 1.00 96.75 239 THR A CA 1
ATOM 1867 C C . THR A 1 239 ? 5.323 -4.119 18.001 1.00 96.75 239 THR A C 1
ATOM 1869 O O . THR A 1 239 ? 5.412 -5.281 17.614 1.00 96.75 239 THR A O 1
ATOM 1872 N N . CYS A 1 240 ? 4.485 -3.239 17.444 1.00 96.75 240 CYS A N 1
ATOM 1873 C CA . CYS A 1 240 ? 3.556 -3.574 16.371 1.00 96.75 240 CYS A CA 1
ATOM 1874 C C . CYS A 1 240 ? 3.324 -2.389 15.416 1.00 96.75 240 CYS A C 1
ATOM 1876 O O . CYS A 1 240 ? 2.548 -1.476 15.684 1.00 96.75 240 CYS A O 1
ATOM 1878 N N . ILE A 1 241 ? 3.952 -2.428 14.251 1.00 97.06 241 ILE A N 1
ATOM 1879 C CA . ILE A 1 241 ? 3.591 -1.658 13.067 1.00 97.06 241 ILE A CA 1
ATOM 1880 C C . ILE A 1 241 ? 2.832 -2.621 12.163 1.00 97.06 241 ILE A C 1
ATOM 1882 O O . ILE A 1 241 ? 3.422 -3.380 11.393 1.00 97.06 241 ILE A O 1
ATOM 1886 N N . LEU A 1 242 ? 1.510 -2.628 12.294 1.00 94.62 242 LEU A N 1
ATOM 1887 C CA . LEU A 1 242 ? 0.655 -3.478 11.485 1.00 94.62 242 LEU A CA 1
ATOM 1888 C C . LEU A 1 242 ? 0.641 -2.944 10.050 1.00 94.62 242 LEU A C 1
ATOM 1890 O O . LEU A 1 242 ? 0.270 -1.794 9.817 1.00 94.62 242 LEU A O 1
ATOM 1894 N N . SER A 1 243 ? 1.031 -3.761 9.081 1.00 91.12 243 SER A N 1
ATOM 1895 C CA . SER A 1 243 ? 1.066 -3.392 7.670 1.00 91.12 243 SER A CA 1
ATOM 1896 C C . SER A 1 243 ? 0.237 -4.369 6.858 1.00 91.12 243 SER A C 1
ATOM 1898 O O . SER A 1 243 ? 0.368 -5.578 7.015 1.00 91.12 243 SER A O 1
ATOM 1900 N N . GLY A 1 244 ? -0.668 -3.861 6.022 1.00 83.06 244 GLY A N 1
ATOM 1901 C CA . GLY A 1 244 ? -1.559 -4.753 5.300 1.00 83.06 244 GLY A CA 1
ATOM 1902 C C . GLY A 1 244 ? -2.515 -4.107 4.309 1.00 83.06 244 GLY A C 1
ATOM 1903 O O . GLY A 1 244 ? -2.661 -2.887 4.166 1.00 83.06 244 GLY A O 1
ATOM 1904 N N . GLY A 1 245 ? -3.193 -5.002 3.597 1.00 71.62 245 GLY A N 1
ATOM 1905 C CA . GLY A 1 245 ? -4.126 -4.718 2.515 1.00 71.62 245 GLY A CA 1
ATOM 1906 C C . GLY A 1 245 ? -3.474 -4.227 1.211 1.00 71.62 245 GLY A C 1
ATOM 1907 O O . GLY A 1 245 ? -4.195 -3.835 0.294 1.00 71.62 245 GLY A O 1
ATOM 1908 N N . GLU A 1 246 ? -2.152 -4.201 1.139 1.00 69.69 246 GLU A N 1
ATOM 1909 C CA . GLU A 1 246 ? -1.367 -4.205 -0.095 1.00 69.69 246 GLU A CA 1
ATOM 1910 C C . GLU A 1 246 ? -0.186 -5.161 0.100 1.00 69.69 246 GLU A C 1
ATOM 1912 O O . GLU A 1 246 ? 0.042 -5.617 1.221 1.00 69.69 246 GLU A O 1
ATOM 1917 N N . ALA A 1 247 ? 0.529 -5.492 -0.974 1.00 76.50 247 ALA A N 1
ATOM 1918 C CA . ALA A 1 247 ? 1.700 -6.351 -0.868 1.00 76.50 247 ALA A CA 1
ATOM 1919 C C . ALA A 1 247 ? 2.789 -5.669 -0.026 1.00 76.50 247 ALA A C 1
ATOM 1921 O O . ALA A 1 247 ? 3.106 -4.494 -0.226 1.00 76.50 247 ALA A O 1
ATOM 1922 N N . ASN A 1 248 ? 3.361 -6.419 0.912 1.00 78.94 248 ASN A N 1
ATOM 1923 C CA . ASN A 1 248 ? 4.455 -5.962 1.755 1.00 78.94 248 ASN A CA 1
ATOM 1924 C C . ASN A 1 248 ? 5.785 -6.444 1.180 1.00 78.94 248 ASN A C 1
ATOM 1926 O O . ASN A 1 248 ? 5.972 -7.643 1.002 1.00 78.94 248 ASN A O 1
ATOM 1930 N N . VAL A 1 249 ? 6.691 -5.511 0.886 1.00 80.94 249 VAL A N 1
ATOM 1931 C CA . VAL A 1 249 ? 8.010 -5.819 0.312 1.00 80.94 249 VAL A CA 1
ATOM 1932 C C . VAL A 1 249 ? 8.971 -6.171 1.442 1.00 80.94 249 VAL A C 1
ATOM 1934 O O . VAL A 1 249 ? 9.233 -5.318 2.299 1.00 80.94 249 VAL A O 1
ATOM 1937 N N . VAL A 1 250 ? 9.521 -7.389 1.426 1.00 85.75 250 VAL A N 1
ATOM 1938 C CA . VAL A 1 250 ? 10.382 -7.905 2.506 1.00 85.75 250 VAL A CA 1
ATOM 1939 C C . VAL A 1 250 ? 11.610 -7.021 2.696 1.00 85.75 250 VAL A C 1
ATOM 1941 O O . VAL A 1 250 ? 11.895 -6.622 3.820 1.00 85.75 250 VAL A O 1
ATOM 1944 N N . GLU A 1 251 ? 12.266 -6.612 1.608 1.00 86.12 251 GLU A N 1
ATOM 1945 C CA . GLU A 1 251 ? 13.433 -5.716 1.638 1.00 86.12 251 GLU A CA 1
ATOM 1946 C C . GLU A 1 251 ? 13.131 -4.370 2.322 1.00 86.12 251 GLU A C 1
ATOM 1948 O O . GLU A 1 251 ? 13.917 -3.870 3.128 1.00 86.12 251 GLU A O 1
ATOM 1953 N N . THR A 1 252 ? 11.959 -3.783 2.046 1.00 85.00 252 THR A N 1
ATOM 1954 C CA . THR A 1 252 ? 11.576 -2.490 2.634 1.00 85.00 252 THR A CA 1
ATOM 1955 C C . THR A 1 252 ? 11.407 -2.605 4.141 1.00 85.00 252 THR A C 1
ATOM 1957 O O . THR A 1 252 ? 11.900 -1.748 4.877 1.00 85.00 252 THR A O 1
ATOM 1960 N N . ALA A 1 253 ? 10.731 -3.657 4.608 1.00 92.31 253 ALA A N 1
ATOM 1961 C CA . ALA A 1 253 ? 10.606 -3.883 6.036 1.00 92.31 253 ALA A CA 1
ATOM 1962 C C . ALA A 1 253 ? 11.946 -4.240 6.658 1.00 92.31 253 ALA A C 1
ATOM 1964 O O . ALA A 1 253 ? 12.250 -3.668 7.696 1.00 92.31 253 ALA A O 1
ATOM 1965 N N . ASP A 1 254 ? 12.743 -5.117 6.043 1.00 95.50 254 ASP A N 1
ATOM 1966 C CA . ASP A 1 254 ? 14.069 -5.529 6.507 1.00 95.50 254 ASP A CA 1
ATOM 1967 C C . ASP A 1 254 ? 14.956 -4.315 6.804 1.00 95.50 254 ASP A C 1
ATOM 1969 O O . ASP A 1 254 ? 15.410 -4.155 7.938 1.00 95.50 254 ASP A O 1
ATOM 1973 N N . ALA A 1 255 ? 15.104 -3.407 5.837 1.00 93.62 255 ALA A N 1
ATOM 1974 C CA . ALA A 1 255 ? 15.842 -2.162 6.012 1.00 93.62 255 ALA A CA 1
ATOM 1975 C C . ALA A 1 255 ? 15.253 -1.288 7.133 1.00 93.62 255 ALA A C 1
ATOM 1977 O O . ALA A 1 255 ? 15.947 -0.970 8.099 1.00 93.62 255 ALA A O 1
ATOM 1978 N N . LEU A 1 256 ? 13.960 -0.952 7.063 1.00 95.88 256 LEU A N 1
ATOM 1979 C CA . LEU A 1 256 ? 13.326 -0.034 8.018 1.00 95.88 256 LEU A CA 1
ATOM 1980 C C . LEU A 1 256 ? 13.404 -0.538 9.466 1.00 95.88 256 LEU A C 1
ATOM 1982 O O . LEU A 1 256 ? 13.699 0.212 10.392 1.00 95.88 256 LEU A O 1
ATOM 1986 N N . SER A 1 257 ? 13.159 -1.824 9.676 1.00 96.56 257 SER A N 1
ATOM 1987 C CA . SER A 1 257 ? 13.204 -2.426 11.008 1.00 96.56 257 SER A CA 1
ATOM 1988 C C . SER A 1 257 ? 14.622 -2.485 11.585 1.00 96.56 257 SER A C 1
ATOM 1990 O O . SER A 1 257 ? 14.762 -2.307 12.792 1.00 96.56 257 SER A O 1
ATOM 1992 N N . ARG A 1 258 ? 15.684 -2.603 10.767 1.00 95.56 258 ARG A N 1
ATOM 1993 C CA . ARG A 1 258 ? 17.064 -2.385 11.249 1.00 95.56 258 ARG A CA 1
ATOM 1994 C C . ARG A 1 258 ? 17.270 -0.957 11.754 1.00 95.56 258 ARG A C 1
ATOM 1996 O O . ARG A 1 258 ? 17.904 -0.783 12.791 1.00 95.56 258 ARG A O 1
ATOM 2003 N N . HIS A 1 259 ? 16.726 0.050 11.065 1.00 94.25 259 HIS A N 1
ATOM 2004 C CA . HIS A 1 259 ? 16.789 1.441 11.530 1.00 94.25 259 HIS A CA 1
ATOM 2005 C C . HIS A 1 259 ? 16.045 1.628 12.852 1.00 94.25 259 HIS A C 1
ATOM 2007 O O . HIS A 1 259 ? 16.614 2.157 13.801 1.00 94.25 259 HIS A O 1
ATOM 2013 N N . LEU A 1 260 ? 14.808 1.137 12.958 1.00 97.00 260 LEU A N 1
ATOM 2014 C CA . LEU A 1 260 ? 14.021 1.236 14.192 1.00 97.00 260 LEU A CA 1
ATOM 2015 C C . LEU A 1 260 ? 14.692 0.506 15.369 1.00 97.00 260 LEU A C 1
ATOM 2017 O O . LEU A 1 260 ? 14.661 0.999 16.497 1.00 97.00 260 LEU A O 1
ATOM 2021 N N . SER A 1 261 ? 15.347 -0.632 15.116 1.00 96.56 261 SER A N 1
ATOM 2022 C CA . SER A 1 261 ? 16.069 -1.383 16.149 1.00 96.56 261 SER A CA 1
ATOM 2023 C C . SER A 1 261 ? 17.282 -0.653 16.721 1.00 96.56 261 SER A C 1
ATOM 2025 O O . SER A 1 261 ? 17.602 -0.880 17.888 1.00 96.56 261 SER A O 1
ATOM 2027 N N . LYS A 1 262 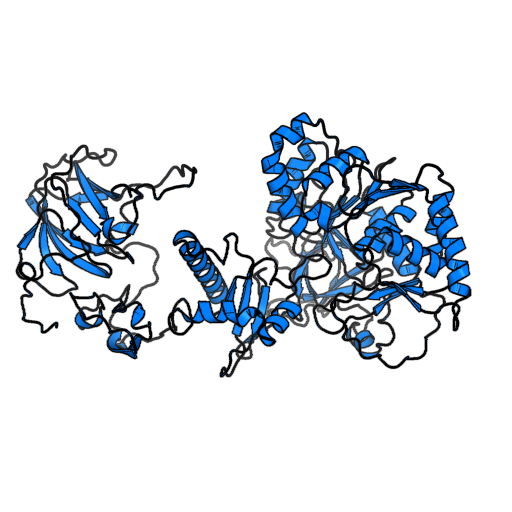? 17.908 0.277 15.984 1.00 95.56 262 LYS A N 1
ATOM 2028 C CA . LYS A 1 262 ? 18.961 1.155 16.539 1.00 95.56 262 LYS A CA 1
ATOM 2029 C C . LYS A 1 262 ? 18.445 2.012 17.702 1.00 95.56 262 LYS A C 1
ATOM 2031 O O . LYS A 1 262 ? 19.220 2.367 18.582 1.00 95.56 262 LYS A O 1
ATOM 2036 N N . PHE A 1 263 ? 17.140 2.280 17.733 1.00 97.06 263 PHE A N 1
ATOM 2037 C CA . PHE A 1 263 ? 16.457 3.046 18.778 1.00 97.06 263 PHE A CA 1
ATOM 2038 C C . PHE A 1 263 ? 15.654 2.153 19.743 1.00 97.06 263 PHE A C 1
ATOM 2040 O O . PHE A 1 263 ? 14.792 2.637 20.469 1.00 97.06 263 PHE A O 1
ATOM 2047 N N . GLY A 1 264 ? 15.904 0.839 19.755 1.00 96.75 264 GLY A N 1
ATOM 2048 C CA . GLY A 1 264 ? 15.346 -0.098 20.738 1.00 96.75 264 GLY A CA 1
ATOM 2049 C C . GLY A 1 264 ? 14.085 -0.857 20.314 1.00 96.75 264 GLY A C 1
ATOM 2050 O O . GLY A 1 264 ? 13.653 -1.740 21.055 1.00 96.75 264 GLY A O 1
ATOM 2051 N N . ALA A 1 265 ? 13.503 -0.582 19.142 1.00 97.56 265 ALA A N 1
ATOM 2052 C CA . ALA A 1 265 ? 12.355 -1.355 18.664 1.00 97.56 265 ALA A CA 1
ATOM 2053 C C . ALA A 1 265 ? 12.752 -2.817 18.346 1.00 97.56 265 ALA A C 1
ATOM 2055 O O . ALA A 1 265 ? 13.829 -3.057 17.787 1.00 97.56 265 ALA A O 1
ATOM 2056 N N . PRO A 1 266 ? 11.901 -3.821 18.628 1.00 96.50 266 PRO A N 1
ATOM 2057 C CA . PRO A 1 266 ? 12.174 -5.201 18.242 1.00 96.50 266 PRO A CA 1
ATOM 2058 C C . PRO A 1 266 ? 12.366 -5.372 16.732 1.00 96.50 266 PRO A C 1
ATOM 2060 O O . PRO A 1 266 ? 11.714 -4.710 15.925 1.00 96.50 266 PRO A O 1
ATOM 2063 N N . ARG A 1 267 ? 13.202 -6.340 16.346 1.00 95.00 267 ARG A N 1
ATOM 2064 C CA . ARG A 1 267 ? 13.473 -6.679 14.941 1.00 95.00 267 ARG A CA 1
ATOM 2065 C C . ARG A 1 267 ? 12.196 -7.007 14.158 1.00 95.00 267 ARG A C 1
ATOM 2067 O O . ARG A 1 267 ? 12.061 -6.562 13.023 1.00 95.00 267 ARG A O 1
ATOM 2074 N N . CYS A 1 268 ? 11.258 -7.724 14.778 1.00 96.25 268 CYS A N 1
ATOM 2075 C CA . CYS A 1 268 ? 9.956 -8.071 14.197 1.00 96.25 268 CYS A CA 1
ATOM 2076 C C . CYS A 1 268 ? 8.839 -7.104 14.627 1.00 96.25 268 CYS A C 1
ATOM 2078 O O . CYS A 1 268 ? 7.710 -7.516 14.881 1.00 96.25 268 CYS A O 1
ATOM 2080 N N . CYS A 1 269 ? 9.155 -5.811 14.785 1.00 96.38 269 CYS A N 1
ATOM 2081 C CA . CYS A 1 269 ? 8.148 -4.804 15.125 1.00 96.38 269 CYS A CA 1
ATOM 2082 C C . CYS A 1 269 ? 7.167 -4.541 13.978 1.00 96.38 269 CYS A C 1
ATOM 2084 O O . CYS A 1 269 ? 6.058 -4.101 14.247 1.00 96.38 269 CYS A O 1
ATOM 2086 N N . ILE A 1 270 ? 7.531 -4.808 12.720 1.00 97.50 270 ILE A N 1
ATOM 2087 C CA . ILE A 1 270 ? 6.623 -4.690 11.573 1.00 97.50 270 ILE A CA 1
ATOM 2088 C C . ILE A 1 270 ? 5.907 -6.027 11.390 1.00 97.50 270 ILE A C 1
ATOM 2090 O O . ILE A 1 270 ? 6.552 -7.057 11.274 1.00 97.50 270 ILE A O 1
ATOM 2094 N N . ILE A 1 271 ? 4.578 -6.014 11.333 1.00 96.56 271 ILE A N 1
ATOM 2095 C CA . ILE A 1 271 ? 3.743 -7.216 11.221 1.00 96.56 271 ILE A CA 1
ATOM 2096 C C . ILE A 1 271 ? 2.962 -7.127 9.916 1.00 96.56 271 ILE A C 1
ATOM 2098 O O . ILE A 1 271 ? 2.115 -6.243 9.779 1.00 96.56 271 ILE A O 1
ATOM 2102 N N . SER A 1 272 ? 3.213 -8.029 8.965 1.00 94.62 272 SER A N 1
ATOM 2103 C CA . SER A 1 272 ? 2.361 -8.139 7.778 1.00 94.62 272 SER A CA 1
ATOM 2104 C C . SER A 1 272 ? 1.025 -8.788 8.152 1.00 94.62 272 SER A C 1
ATOM 2106 O O . SER A 1 272 ? 0.945 -9.665 9.021 1.00 94.62 272 SER A O 1
ATOM 2108 N N . ALA A 1 273 ? -0.051 -8.316 7.531 1.00 93.12 273 ALA A N 1
ATOM 2109 C CA . ALA A 1 273 ? -1.406 -8.693 7.895 1.00 93.12 273 ALA A CA 1
ATOM 2110 C C . ALA A 1 273 ? -2.333 -8.783 6.684 1.00 93.12 273 ALA A C 1
ATOM 2112 O O . ALA A 1 273 ? -2.376 -7.895 5.826 1.00 93.12 273 ALA A O 1
ATOM 2113 N N . PHE A 1 274 ? -3.166 -9.818 6.682 1.00 92.88 274 PHE A N 1
ATOM 2114 C CA . PHE A 1 274 ? -4.328 -9.918 5.814 1.00 92.88 274 PHE A CA 1
ATOM 2115 C C . PHE A 1 274 ? -5.606 -9.626 6.597 1.00 92.88 274 PHE A C 1
ATOM 2117 O O . PHE A 1 274 ? -5.807 -10.093 7.722 1.00 92.88 274 PHE A O 1
ATOM 2124 N N . GLY A 1 275 ? -6.484 -8.844 5.979 1.00 90.88 275 GLY A N 1
ATOM 2125 C CA . GLY A 1 275 ? -7.753 -8.449 6.558 1.00 90.88 275 GLY A CA 1
ATOM 2126 C C . GLY A 1 275 ? -8.618 -7.673 5.579 1.00 90.88 275 GLY A C 1
ATOM 2127 O O . GLY A 1 275 ? -8.125 -6.997 4.674 1.00 90.88 275 GLY A O 1
ATOM 2128 N N . MET A 1 276 ? -9.923 -7.759 5.792 1.00 91.31 276 MET A N 1
ATOM 2129 C CA . MET A 1 276 ? -10.960 -7.095 5.012 1.00 91.31 276 MET A CA 1
ATOM 2130 C C . MET A 1 276 ? -11.953 -6.418 5.954 1.00 91.31 276 MET A C 1
ATOM 2132 O O . MET A 1 276 ? -11.947 -6.649 7.167 1.00 91.31 276 MET A O 1
ATOM 2136 N N . THR A 1 277 ? -12.850 -5.598 5.410 1.00 92.56 277 THR A N 1
ATOM 2137 C CA . THR A 1 277 ? -13.972 -5.075 6.199 1.00 92.56 277 THR A CA 1
ATOM 2138 C C . THR A 1 277 ? -14.825 -6.226 6.743 1.00 92.56 277 THR A C 1
ATOM 2140 O O . THR A 1 277 ? -15.196 -6.226 7.914 1.00 92.56 277 THR A O 1
ATOM 2143 N N . GLU A 1 278 ? -15.034 -7.248 5.916 1.00 95.69 278 GLU A N 1
ATOM 2144 C CA . GLU A 1 278 ? -15.754 -8.494 6.187 1.00 95.69 278 GLU A CA 1
ATOM 2145 C C . GLU A 1 278 ? -15.124 -9.370 7.283 1.00 95.69 278 GLU A C 1
ATOM 2147 O O . GLU A 1 278 ? -15.803 -10.236 7.826 1.00 95.69 278 GLU A O 1
ATOM 2152 N N . THR A 1 279 ? -13.857 -9.135 7.642 1.00 95.38 279 THR A N 1
ATOM 2153 C CA . THR A 1 279 ? -13.135 -9.859 8.707 1.00 95.38 279 THR A CA 1
ATOM 2154 C C . THR A 1 279 ? -12.767 -8.946 9.878 1.00 95.38 279 THR A C 1
ATOM 2156 O O . THR A 1 279 ? -11.814 -9.217 10.611 1.00 95.38 279 THR A O 1
ATOM 2159 N N . CYS A 1 280 ? -13.467 -7.818 10.034 1.00 94.88 280 CYS A N 1
ATOM 2160 C CA . CYS A 1 280 ? -13.169 -6.806 11.047 1.00 94.88 280 CYS A CA 1
ATOM 2161 C C . CYS A 1 280 ? -11.693 -6.353 11.037 1.00 94.88 280 CYS A C 1
ATOM 2163 O O . CYS A 1 280 ? -11.080 -6.264 12.097 1.00 94.88 280 CYS A O 1
ATOM 2165 N N . ALA A 1 281 ? -11.123 -6.050 9.866 1.00 92.75 281 ALA A N 1
ATOM 2166 C CA . ALA A 1 281 ? -9.709 -5.703 9.657 1.00 92.75 281 ALA A CA 1
ATOM 2167 C C . ALA A 1 281 ? -8.738 -6.900 9.775 1.00 92.75 281 ALA A C 1
ATOM 2169 O O . ALA A 1 281 ? -9.080 -7.997 9.332 1.00 92.75 281 ALA A O 1
ATOM 2170 N N . GLY A 1 282 ? -7.504 -6.685 10.261 1.00 91.50 282 GLY A N 1
ATOM 2171 C CA . GLY A 1 282 ? -6.412 -7.670 10.206 1.00 91.50 282 GLY A CA 1
ATOM 2172 C C . GLY A 1 282 ? -6.698 -8.949 10.999 1.00 91.50 282 GLY A C 1
ATOM 2173 O O . GLY A 1 282 ? -6.692 -8.930 12.223 1.00 91.50 282 GLY A O 1
ATOM 2174 N N . ALA A 1 283 ? -6.930 -10.071 10.324 1.00 94.31 283 ALA A N 1
ATOM 2175 C CA . ALA A 1 283 ? -7.368 -11.320 10.956 1.00 94.31 283 ALA A CA 1
ATOM 2176 C C . ALA A 1 283 ? -6.354 -12.468 10.817 1.00 94.31 283 ALA A C 1
ATOM 2178 O O . ALA A 1 283 ? -6.429 -13.458 11.543 1.00 94.31 283 ALA A O 1
ATOM 2179 N N . ILE A 1 284 ? -5.391 -12.335 9.909 1.00 95.69 284 ILE A N 1
ATOM 2180 C CA . ILE A 1 284 ? -4.292 -13.279 9.697 1.00 95.69 284 ILE A CA 1
ATOM 2181 C C . ILE A 1 284 ? -3.016 -12.447 9.736 1.00 95.69 284 ILE A C 1
ATOM 2183 O O . ILE A 1 284 ? -2.926 -11.454 9.016 1.00 95.69 284 ILE A O 1
ATOM 2187 N N . LEU A 1 285 ? -2.092 -12.794 10.630 1.00 96.06 285 LEU A N 1
ATOM 2188 C CA . LEU A 1 285 ? -0.918 -11.974 10.927 1.00 96.06 285 LEU A CA 1
ATOM 2189 C C . LEU A 1 285 ? 0.367 -12.792 10.771 1.00 96.06 285 LEU A C 1
ATOM 2191 O O . LEU A 1 285 ? 0.393 -13.991 11.070 1.00 96.06 285 LEU A O 1
ATOM 2195 N N . ASN A 1 286 ? 1.468 -12.136 10.432 1.00 96.31 286 ASN A N 1
ATOM 2196 C CA . ASN A 1 286 ? 2.820 -12.675 10.542 1.00 96.31 286 ASN A CA 1
ATOM 2197 C C . ASN A 1 286 ? 3.596 -11.860 11.586 1.00 96.31 286 ASN A C 1
ATOM 2199 O O . ASN A 1 286 ? 4.033 -10.744 11.325 1.00 96.31 286 ASN A O 1
ATOM 2203 N N . VAL A 1 287 ? 3.730 -12.414 12.795 1.00 96.00 287 VAL A N 1
ATOM 2204 C CA . VAL A 1 287 ? 4.416 -11.748 13.924 1.00 96.00 287 VAL A CA 1
ATOM 2205 C C . VAL A 1 287 ? 5.932 -11.967 13.893 1.00 96.00 287 VAL A C 1
ATOM 2207 O O . VAL A 1 287 ? 6.642 -11.461 14.753 1.00 96.00 287 VAL A O 1
ATOM 2210 N N . GLU A 1 288 ? 6.421 -12.728 12.912 1.00 95.62 288 GLU A N 1
ATOM 2211 C CA . GLU A 1 288 ? 7.840 -12.987 12.677 1.00 95.62 288 GLU A CA 1
ATOM 2212 C C . GLU A 1 288 ? 8.374 -12.216 11.456 1.00 95.62 288 GLU A C 1
ATOM 2214 O O . GLU A 1 288 ? 9.516 -12.422 11.054 1.00 95.62 288 GLU A O 1
ATOM 2219 N N . TYR A 1 289 ? 7.573 -11.326 10.861 1.00 95.19 289 TYR A N 1
ATOM 2220 C CA . TYR A 1 289 ? 7.984 -10.467 9.751 1.00 95.19 289 TYR A CA 1
ATOM 2221 C C . TYR A 1 289 ? 9.037 -9.435 10.222 1.00 95.19 289 TYR A C 1
ATOM 2223 O O . TYR A 1 289 ? 8.856 -8.847 11.289 1.00 95.19 289 TYR A O 1
ATOM 2231 N N . PRO A 1 290 ? 10.139 -9.178 9.482 1.00 95.62 290 PRO A N 1
ATOM 2232 C CA . PRO A 1 290 ? 10.549 -9.785 8.209 1.00 95.62 290 PRO A CA 1
ATOM 2233 C C . PRO A 1 290 ? 11.426 -11.037 8.323 1.00 95.62 290 PRO A C 1
ATOM 2235 O O . PRO A 1 290 ? 11.743 -11.643 7.305 1.00 95.62 290 PRO A O 1
ATOM 2238 N N . GLU A 1 291 ? 11.808 -11.453 9.528 1.00 96.69 291 GLU A N 1
ATOM 2239 C CA . GLU A 1 291 ? 12.748 -12.559 9.754 1.00 96.69 291 GLU A CA 1
ATOM 2240 C C . GLU A 1 291 ? 12.282 -13.896 9.155 1.00 96.69 291 GLU A C 1
ATOM 2242 O O . GLU A 1 291 ? 13.087 -14.622 8.571 1.00 96.69 291 GLU A O 1
ATOM 2247 N N . TYR A 1 292 ? 10.994 -14.235 9.268 1.00 95.12 292 TYR A N 1
ATOM 2248 C CA . TYR A 1 292 ? 10.448 -15.455 8.662 1.00 95.12 292 TYR A CA 1
ATOM 2249 C C . TYR A 1 292 ? 10.614 -15.451 7.138 1.00 95.12 292 TYR A C 1
ATOM 2251 O O . TYR A 1 292 ? 11.111 -16.412 6.552 1.00 95.12 292 TYR A O 1
ATOM 2259 N N . ASP A 1 293 ? 10.241 -14.346 6.502 1.00 92.00 293 ASP A N 1
ATOM 2260 C CA . ASP A 1 293 ? 10.194 -14.214 5.049 1.00 92.00 293 ASP A CA 1
ATOM 2261 C C . ASP A 1 293 ? 11.600 -14.101 4.441 1.00 92.00 293 ASP A C 1
ATOM 2263 O O . ASP A 1 293 ? 11.854 -14.680 3.385 1.00 92.00 293 ASP A O 1
ATOM 2267 N N . ILE A 1 294 ? 12.549 -13.482 5.157 1.00 92.75 294 ILE A N 1
ATOM 2268 C CA . ILE A 1 294 ? 13.980 -13.494 4.808 1.00 92.75 294 ILE A CA 1
ATOM 2269 C C . ILE A 1 294 ? 14.515 -14.929 4.800 1.00 92.75 294 ILE A C 1
ATOM 2271 O O . ILE A 1 294 ? 15.151 -15.338 3.830 1.00 92.75 294 ILE A O 1
ATOM 2275 N N . ARG A 1 295 ? 14.232 -15.729 5.841 1.00 94.69 295 ARG A N 1
ATOM 2276 C CA . ARG A 1 295 ? 14.668 -17.140 5.898 1.00 94.69 295 ARG A CA 1
ATOM 2277 C C . ARG A 1 295 ? 14.070 -17.983 4.773 1.00 94.69 295 ARG A C 1
ATOM 2279 O O . ARG A 1 295 ? 14.700 -18.942 4.333 1.00 94.69 295 ARG A O 1
ATOM 2286 N N . ARG A 1 296 ? 12.859 -17.646 4.326 1.00 87.06 296 ARG A N 1
ATOM 2287 C CA . ARG A 1 296 ? 12.181 -18.302 3.201 1.00 87.06 296 ARG A CA 1
ATOM 2288 C C . ARG A 1 296 ? 12.652 -17.812 1.829 1.00 87.06 296 ARG A C 1
ATOM 2290 O O . ARG A 1 296 ? 12.368 -18.483 0.843 1.00 87.06 296 ARG A O 1
ATOM 2297 N N . GLY A 1 297 ? 13.360 -16.684 1.760 1.00 82.25 297 GLY A N 1
ATOM 2298 C CA . GLY A 1 297 ? 13.754 -16.054 0.500 1.00 82.25 297 GLY A CA 1
ATOM 2299 C C . GLY A 1 297 ? 12.574 -15.446 -0.262 1.00 82.25 297 GLY A C 1
ATOM 2300 O O . GLY A 1 297 ? 12.601 -15.398 -1.489 1.00 82.25 297 GLY A O 1
ATOM 2301 N N . TYR A 1 298 ? 11.519 -15.026 0.440 1.00 81.44 298 TYR A N 1
ATOM 2302 C CA . TYR A 1 298 ? 10.365 -14.399 -0.198 1.00 81.44 298 TYR A CA 1
ATOM 2303 C C . TYR A 1 298 ? 10.653 -12.935 -0.542 1.00 81.44 298 TYR A C 1
ATOM 2305 O O . TYR A 1 298 ? 11.188 -12.183 0.269 1.00 81.44 298 TYR A O 1
ATOM 2313 N N . GLU A 1 299 ? 10.247 -12.514 -1.740 1.00 77.62 299 GLU A N 1
ATOM 2314 C CA . GLU A 1 299 ? 10.271 -11.103 -2.148 1.00 77.62 299 GLU A CA 1
ATOM 2315 C C . GLU A 1 299 ? 9.156 -10.303 -1.449 1.00 77.62 299 GLU A C 1
ATOM 2317 O O . GLU A 1 299 ? 9.362 -9.181 -0.971 1.00 77.62 299 GLU A O 1
ATOM 2322 N N . PHE A 1 300 ? 7.973 -10.914 -1.337 1.00 80.94 300 PHE A N 1
ATOM 2323 C CA . PHE A 1 300 ? 6.802 -10.348 -0.676 1.00 80.94 300 PHE A CA 1
ATOM 2324 C C . PHE A 1 300 ? 6.435 -11.149 0.563 1.00 80.94 300 PHE A C 1
ATOM 2326 O O . PHE A 1 300 ? 6.481 -12.376 0.561 1.00 80.94 300 PHE A O 1
ATOM 2333 N N . ALA A 1 301 ? 6.052 -10.443 1.621 1.00 84.56 301 ALA A N 1
ATOM 2334 C CA . ALA A 1 301 ? 5.785 -11.057 2.908 1.00 84.56 301 ALA A CA 1
ATOM 2335 C C . ALA A 1 301 ? 4.589 -12.015 2.836 1.00 84.56 301 ALA A C 1
ATOM 2337 O O . ALA A 1 301 ? 3.506 -11.649 2.364 1.00 84.56 301 ALA A O 1
ATOM 2338 N N . SER A 1 302 ? 4.751 -13.198 3.424 1.00 91.69 302 SER A N 1
ATOM 2339 C CA . SER A 1 302 ? 3.623 -14.002 3.872 1.00 91.69 302 SER A CA 1
ATOM 2340 C C . SER A 1 302 ? 2.779 -13.177 4.847 1.00 91.69 302 SER A C 1
ATOM 2342 O O . SER A 1 302 ? 3.298 -12.378 5.631 1.00 91.69 302 SER A O 1
ATOM 2344 N N . VAL A 1 303 ? 1.460 -13.357 4.816 1.00 90.25 303 VAL A N 1
ATOM 2345 C CA . VAL A 1 303 ? 0.530 -12.691 5.749 1.00 90.25 303 VAL A CA 1
ATOM 2346 C C . VAL A 1 303 ? 0.319 -13.511 7.024 1.00 90.25 303 VAL A C 1
ATOM 2348 O O . VAL A 1 303 ? -0.333 -13.050 7.955 1.00 90.25 303 VAL A O 1
ATOM 2351 N N . GLY A 1 304 ? 0.911 -14.708 7.081 1.00 94.06 304 GLY A N 1
ATOM 2352 C CA . GLY A 1 304 ? 1.096 -15.515 8.282 1.00 94.06 304 GLY A CA 1
ATOM 2353 C C . GLY A 1 304 ? -0.104 -16.377 8.662 1.00 94.06 304 GLY A C 1
ATOM 2354 O O . GLY A 1 304 ? -0.738 -16.988 7.807 1.00 94.06 304 GLY A O 1
ATOM 2355 N N . MET A 1 305 ? -0.386 -16.486 9.958 1.00 94.25 305 MET A N 1
ATOM 2356 C CA . MET A 1 305 ? -1.356 -17.441 10.513 1.00 94.25 305 MET A CA 1
ATOM 2357 C C . MET A 1 305 ? -2.615 -16.753 11.054 1.00 94.25 305 MET A C 1
ATOM 2359 O O . MET A 1 305 ? -2.587 -15.583 11.445 1.00 94.25 305 MET A O 1
ATOM 2363 N N . CYS A 1 306 ? -3.722 -17.490 11.132 1.00 95.44 306 CYS A N 1
ATOM 2364 C CA . CYS A 1 306 ? -4.981 -16.999 11.691 1.00 95.44 306 CYS A CA 1
ATOM 2365 C C . CYS A 1 306 ? -4.829 -16.491 13.135 1.00 95.44 306 CYS A C 1
ATOM 2367 O O . CYS A 1 306 ? -4.173 -17.112 13.975 1.00 95.44 306 CYS A O 1
ATOM 2369 N N . CYS A 1 307 ? -5.471 -15.366 13.446 1.00 95.00 307 CYS A N 1
ATOM 2370 C CA . CYS A 1 307 ? -5.797 -15.004 14.821 1.00 95.00 307 CYS A CA 1
ATOM 2371 C C . CYS A 1 307 ? -6.821 -15.987 15.410 1.00 95.00 307 CYS A C 1
ATOM 2373 O O . CYS A 1 307 ? -7.538 -16.681 14.694 1.00 95.00 307 CYS A O 1
ATOM 2375 N N . SER A 1 308 ? -6.944 -16.013 16.738 1.00 93.38 308 SER A N 1
ATOM 2376 C CA . SER A 1 308 ? -8.035 -16.754 17.382 1.00 93.38 308 SER A CA 1
ATOM 2377 C C . SER A 1 308 ? -9.398 -16.191 16.945 1.00 93.38 308 SER A C 1
ATOM 2379 O O . SER A 1 308 ? -9.576 -14.974 16.911 1.00 93.38 308 SER A O 1
ATOM 2381 N N . GLY A 1 309 ? -10.356 -17.066 16.623 1.00 90.50 309 GLY A N 1
ATOM 2382 C CA . GLY A 1 309 ? -11.700 -16.686 16.163 1.00 90.50 309 GLY A CA 1
ATOM 2383 C C . GLY A 1 309 ? -11.883 -16.626 14.640 1.00 90.50 309 GLY A C 1
ATOM 2384 O O . GLY A 1 309 ? -12.983 -16.315 14.188 1.00 90.50 309 GLY A O 1
ATOM 2385 N N . ILE A 1 310 ? -10.848 -16.937 13.855 1.00 94.69 310 ILE A N 1
ATOM 2386 C CA . ILE A 1 310 ? -10.938 -17.105 12.400 1.00 94.69 310 ILE A CA 1
ATOM 2387 C C . ILE A 1 310 ? -10.197 -18.373 11.964 1.00 94.69 310 ILE A C 1
ATOM 2389 O O . ILE A 1 310 ? -9.196 -18.767 12.562 1.00 94.69 310 ILE A O 1
ATOM 2393 N N . GLU A 1 311 ? -10.687 -18.997 10.905 1.00 94.88 311 GLU A N 1
ATOM 2394 C CA . GLU A 1 311 ? -10.059 -20.110 10.204 1.00 94.88 311 GLU A CA 1
ATOM 2395 C C . GLU A 1 311 ? -9.993 -19.823 8.700 1.00 94.88 311 GLU A C 1
ATOM 2397 O O . GLU A 1 311 ? -10.764 -19.023 8.167 1.00 94.88 311 GLU A O 1
ATOM 2402 N N . MET A 1 312 ? -9.052 -20.473 8.015 1.00 93.56 312 MET A N 1
ATOM 2403 C CA . MET A 1 312 ? -8.830 -20.318 6.577 1.00 93.56 312 MET A CA 1
ATOM 2404 C C . MET A 1 312 ? -8.720 -21.674 5.883 1.00 93.56 312 MET A C 1
ATOM 2406 O O . MET A 1 312 ? -8.240 -22.655 6.468 1.00 93.56 312 MET A O 1
ATOM 2410 N N . ARG A 1 313 ? -9.106 -21.703 4.608 1.00 91.31 313 ARG A N 1
ATOM 2411 C CA . ARG A 1 313 ? -8.867 -22.821 3.698 1.00 91.31 313 ARG A CA 1
ATOM 2412 C C . ARG A 1 313 ? -8.577 -22.332 2.281 1.00 91.31 313 ARG A C 1
ATOM 2414 O O . ARG A 1 313 ? -9.039 -21.265 1.882 1.00 91.31 313 ARG A O 1
ATOM 2421 N N . ILE A 1 314 ? -7.839 -23.144 1.531 1.00 88.81 314 ILE A N 1
ATOM 2422 C CA . ILE A 1 314 ? -7.568 -22.924 0.108 1.00 88.81 314 ILE A CA 1
ATOM 2423 C C . ILE A 1 314 ? -8.398 -23.908 -0.709 1.00 88.81 314 ILE A C 1
ATOM 2425 O O . ILE A 1 314 ? -8.264 -25.122 -0.536 1.00 88.81 314 ILE A O 1
ATOM 2429 N N . ASN A 1 315 ? -9.244 -23.385 -1.592 1.00 86.56 315 ASN A N 1
ATOM 2430 C CA . ASN A 1 315 ? -10.044 -24.162 -2.527 1.00 86.56 315 ASN A CA 1
ATOM 2431 C C . ASN A 1 315 ? -9.322 -24.253 -3.880 1.00 86.56 315 ASN A C 1
ATOM 2433 O O . ASN A 1 315 ? -9.244 -23.277 -4.627 1.00 86.56 315 ASN A O 1
ATOM 2437 N N . VAL A 1 316 ? -8.788 -25.432 -4.203 1.00 78.12 316 VAL A N 1
ATOM 2438 C CA . VAL A 1 316 ? -7.949 -25.652 -5.399 1.00 78.12 316 VAL A CA 1
ATOM 2439 C C . VAL A 1 316 ? -8.743 -26.133 -6.619 1.00 78.12 316 VAL A C 1
ATOM 2441 O O . VAL A 1 316 ? -8.166 -26.475 -7.643 1.00 78.12 316 VAL A O 1
ATOM 2444 N N . SER A 1 317 ? -10.078 -26.133 -6.550 1.00 63.09 317 SER A N 1
ATOM 2445 C CA . SER A 1 317 ? -10.958 -26.669 -7.604 1.00 63.09 317 SER A CA 1
ATOM 2446 C C . SER A 1 317 ? -10.853 -25.953 -8.964 1.00 63.09 317 SER A C 1
ATOM 2448 O O . SER A 1 317 ? -11.349 -26.472 -9.959 1.00 63.09 317 SER A O 1
ATOM 2450 N N . ASN A 1 318 ? -10.226 -24.771 -9.013 1.00 51.78 318 ASN A N 1
ATOM 2451 C CA . ASN A 1 318 ? -10.143 -23.894 -10.187 1.00 51.78 318 ASN A CA 1
ATOM 2452 C C . ASN A 1 318 ? -8.751 -23.830 -10.852 1.00 51.78 318 ASN A C 1
ATOM 2454 O O . ASN A 1 318 ? -8.563 -23.013 -11.757 1.00 51.78 318 ASN A O 1
ATOM 2458 N N . THR A 1 319 ? -7.760 -24.630 -10.441 1.00 47.50 319 THR A N 1
ATOM 2459 C CA . THR A 1 319 ? -6.405 -24.539 -11.015 1.00 47.50 319 THR A CA 1
ATOM 2460 C C . THR A 1 319 ? -6.170 -25.474 -12.201 1.00 47.50 319 THR A C 1
ATOM 2462 O O . THR A 1 319 ? -6.559 -26.639 -12.218 1.00 47.50 319 THR A O 1
ATOM 2465 N N . ALA A 1 320 ? -5.483 -24.949 -13.224 1.00 40.53 320 ALA A N 1
ATOM 2466 C CA . ALA A 1 320 ? -5.090 -25.678 -14.435 1.00 40.53 320 ALA A CA 1
ATOM 2467 C C . ALA A 1 320 ? -4.071 -26.814 -14.177 1.00 40.53 320 ALA A C 1
ATOM 2469 O O . ALA A 1 320 ? -3.774 -27.598 -15.076 1.00 40.53 320 ALA A O 1
ATOM 2470 N N . SER A 1 321 ? -3.551 -26.923 -12.954 1.00 40.94 321 SER A N 1
ATOM 2471 C CA . SER A 1 321 ? -2.526 -27.871 -12.504 1.00 40.94 321 SER A CA 1
ATOM 2472 C C . SER A 1 321 ? -3.102 -29.170 -11.915 1.00 40.94 321 SER A C 1
ATOM 2474 O O . SER A 1 321 ? -2.484 -29.814 -11.073 1.00 40.94 321 SER A O 1
ATOM 2476 N N . MET A 1 322 ? -4.273 -29.614 -12.384 1.00 38.06 322 MET A N 1
ATOM 2477 C CA . MET A 1 322 ? -4.930 -30.837 -11.893 1.00 38.06 322 MET A CA 1
ATOM 2478 C C . MET A 1 322 ? -4.292 -32.156 -12.387 1.00 38.06 322 MET A C 1
ATOM 2480 O O . MET A 1 322 ? -4.865 -33.221 -12.175 1.00 38.06 322 MET A O 1
ATOM 2484 N N . LYS A 1 323 ? -3.139 -32.126 -13.076 1.00 36.94 323 LYS A N 1
ATOM 2485 C CA . LYS A 1 323 ? -2.558 -33.344 -13.672 1.00 36.94 323 LYS A CA 1
ATOM 2486 C C . LYS A 1 323 ? -1.693 -34.191 -12.731 1.00 36.94 323 LYS A C 1
ATOM 2488 O O . LYS A 1 323 ? -1.596 -35.382 -12.996 1.00 36.94 323 LYS A O 1
ATOM 2493 N N . ASP A 1 324 ? -1.188 -33.652 -11.616 1.00 33.38 324 ASP A N 1
ATOM 2494 C CA . ASP A 1 324 ? -0.173 -34.364 -10.810 1.00 33.38 324 ASP A CA 1
ATOM 2495 C C . ASP A 1 324 ? -0.527 -34.603 -9.327 1.00 33.38 324 ASP A C 1
ATOM 2497 O O . ASP A 1 324 ? 0.266 -35.190 -8.594 1.00 33.38 324 ASP A O 1
ATOM 2501 N N . PHE A 1 325 ? -1.723 -34.225 -8.857 1.00 38.41 325 PHE A N 1
ATOM 2502 C CA . PHE A 1 325 ? -2.116 -34.427 -7.454 1.00 38.41 325 PHE A CA 1
ATOM 2503 C C . PHE A 1 325 ? -3.260 -35.439 -7.298 1.00 38.41 325 PHE A C 1
ATOM 2505 O O . PHE A 1 325 ? -4.431 -35.132 -7.510 1.00 38.41 325 PHE A O 1
ATOM 2512 N N . HIS A 1 326 ? -2.931 -36.651 -6.844 1.00 33.50 326 HIS A N 1
ATOM 2513 C CA . HIS A 1 326 ? -3.897 -37.554 -6.215 1.00 33.50 326 HIS A CA 1
ATOM 2514 C C . HIS A 1 326 ? -4.181 -37.077 -4.785 1.00 33.50 326 HIS A C 1
ATOM 2516 O O . HIS A 1 326 ? -3.497 -37.463 -3.838 1.00 33.50 326 HIS A O 1
ATOM 2522 N N . THR A 1 327 ? -5.192 -36.227 -4.610 1.00 37.47 327 THR A N 1
ATOM 2523 C CA . THR A 1 327 ? -5.772 -35.950 -3.291 1.00 37.47 327 THR A CA 1
ATOM 2524 C C . THR A 1 327 ? -6.962 -36.877 -3.046 1.00 37.47 327 THR A C 1
ATOM 2526 O O . THR A 1 327 ? -7.763 -37.146 -3.940 1.00 37.47 327 THR A O 1
ATOM 2529 N N . ASN A 1 328 ? -7.076 -37.385 -1.816 1.00 33.97 328 ASN A N 1
ATOM 2530 C CA . ASN A 1 328 ? -8.177 -38.222 -1.329 1.00 33.97 328 ASN A CA 1
ATOM 2531 C C . ASN A 1 328 ? -9.515 -37.447 -1.280 1.00 33.97 328 ASN A C 1
ATOM 2533 O O . ASN A 1 328 ? -10.050 -37.178 -0.209 1.00 33.97 328 ASN A O 1
ATOM 2537 N N . GLY A 1 329 ? -10.059 -37.063 -2.435 1.00 39.66 329 GLY A N 1
ATOM 2538 C CA . GLY A 1 329 ? -11.460 -36.670 -2.607 1.00 39.66 329 GLY A CA 1
ATOM 2539 C C . GLY A 1 329 ? -11.888 -35.289 -2.097 1.00 39.66 329 GLY A C 1
ATOM 2540 O O . GLY A 1 329 ? -13.060 -34.958 -2.250 1.00 39.66 329 GLY A O 1
ATOM 2541 N N . THR A 1 330 ? -11.001 -34.453 -1.543 1.00 49.16 330 THR A N 1
ATOM 2542 C CA . THR A 1 330 ? -11.332 -33.052 -1.211 1.00 49.16 330 THR A CA 1
ATOM 2543 C C . THR A 1 330 ? -10.303 -32.071 -1.776 1.00 49.16 330 THR A C 1
ATOM 2545 O O . THR A 1 330 ? -9.144 -32.089 -1.366 1.00 49.16 330 THR A O 1
ATOM 2548 N N . ASN A 1 331 ? -10.735 -31.168 -2.660 1.00 56.53 331 ASN A N 1
ATOM 2549 C CA . ASN A 1 331 ? -9.951 -30.061 -3.239 1.00 56.53 331 ASN A CA 1
ATOM 2550 C C . ASN A 1 331 ? -9.693 -28.908 -2.237 1.00 56.53 331 ASN A C 1
ATOM 2552 O O . ASN A 1 331 ? -9.774 -27.735 -2.602 1.00 56.53 331 ASN A O 1
ATOM 2556 N N . ILE A 1 332 ? -9.453 -29.217 -0.958 1.00 57.84 332 ILE A N 1
ATOM 2557 C CA . ILE A 1 332 ? -9.398 -28.234 0.133 1.00 57.84 332 ILE A CA 1
ATOM 2558 C C . ILE A 1 332 ? -8.136 -28.448 0.971 1.00 57.84 332 ILE A C 1
ATOM 2560 O O . ILE A 1 332 ? -7.959 -29.516 1.557 1.00 57.84 332 ILE A O 1
ATOM 2564 N N . VAL A 1 333 ? -7.305 -27.411 1.105 1.00 60.31 333 VAL A N 1
ATOM 2565 C CA . VAL A 1 333 ? -6.174 -27.383 2.049 1.00 60.31 333 VAL A CA 1
ATOM 2566 C C . VAL A 1 333 ? -6.577 -26.563 3.277 1.00 60.31 333 VAL A C 1
ATOM 2568 O O . VAL A 1 333 ? -6.837 -25.365 3.164 1.00 60.31 333 VAL A O 1
ATOM 2571 N N . LYS A 1 334 ? -6.665 -27.205 4.451 1.00 58.16 334 LYS A N 1
ATOM 2572 C CA . LYS A 1 334 ? -6.988 -26.547 5.734 1.00 58.16 334 LYS A CA 1
ATOM 2573 C C . LYS A 1 334 ? -5.726 -26.157 6.503 1.00 58.16 334 LYS A C 1
ATOM 2575 O O . LYS A 1 334 ? -4.735 -26.893 6.472 1.00 58.16 334 LYS A O 1
ATOM 2580 N N . SER A 1 335 ? -5.811 -25.060 7.259 1.00 47.97 335 SER A N 1
ATOM 2581 C CA . SER A 1 335 ? -4.775 -24.622 8.206 1.00 47.97 335 SER A CA 1
ATOM 2582 C C . SER A 1 335 ? -4.328 -25.771 9.130 1.00 47.97 335 SER A C 1
ATOM 2584 O O . SER A 1 335 ? -5.163 -26.416 9.763 1.00 47.97 335 SER A O 1
ATOM 2586 N N . GLY A 1 336 ? -3.021 -26.057 9.171 1.00 45.38 336 GLY A N 1
ATOM 2587 C CA . GLY A 1 336 ? -2.423 -27.089 10.034 1.00 45.38 336 GLY A CA 1
ATOM 2588 C C . GLY A 1 336 ? -2.301 -28.502 9.443 1.00 45.38 336 GLY A C 1
ATOM 2589 O O . GLY A 1 336 ? -1.847 -29.412 10.139 1.00 45.38 336 GLY A O 1
ATOM 2590 N N . SER A 1 337 ? -2.657 -28.720 8.174 1.00 39.91 337 SER A N 1
ATOM 2591 C CA . SER A 1 337 ? -2.437 -30.017 7.517 1.00 39.91 337 SER A CA 1
ATOM 2592 C C . SER A 1 337 ? -0.955 -30.186 7.157 1.00 39.91 337 SER A C 1
ATOM 2594 O O . SER A 1 337 ? -0.500 -29.660 6.145 1.00 39.91 337 SER A O 1
ATOM 2596 N N . ARG A 1 338 ? -0.182 -30.925 7.966 1.00 36.72 338 ARG A N 1
ATOM 2597 C CA . ARG A 1 338 ? 1.172 -31.359 7.577 1.00 36.72 338 ARG A CA 1
ATOM 2598 C C . ARG A 1 338 ? 1.062 -32.271 6.354 1.00 36.72 338 ARG A C 1
ATOM 2600 O O . ARG A 1 338 ? 0.591 -33.400 6.483 1.00 36.72 338 ARG A O 1
ATOM 2607 N N . ILE A 1 339 ? 1.518 -31.818 5.187 1.00 38.88 339 ILE A N 1
ATOM 2608 C CA . ILE A 1 339 ? 1.723 -32.708 4.038 1.00 38.88 339 ILE A CA 1
ATOM 2609 C C . ILE A 1 339 ? 2.919 -33.599 4.381 1.00 38.88 339 ILE A C 1
ATOM 2611 O O . ILE A 1 339 ? 4.074 -33.190 4.310 1.00 38.88 339 ILE A O 1
ATOM 2615 N N . HIS A 1 340 ? 2.634 -34.814 4.841 1.00 30.70 340 HIS A N 1
ATOM 2616 C CA . HIS A 1 340 ? 3.646 -35.816 5.146 1.00 30.70 340 HIS A CA 1
ATOM 2617 C C . HIS A 1 340 ? 4.091 -36.460 3.829 1.00 30.70 340 HIS A C 1
ATOM 2619 O O . HIS A 1 340 ? 3.539 -37.475 3.432 1.00 30.70 340 HIS A O 1
ATOM 2625 N N . ASN A 1 341 ? 5.044 -35.851 3.123 1.00 33.09 341 ASN A N 1
ATOM 2626 C CA . ASN A 1 341 ? 5.822 -36.543 2.096 1.00 33.09 341 ASN A CA 1
ATOM 2627 C C . ASN A 1 341 ? 7.242 -35.972 2.055 1.00 33.09 341 ASN A C 1
ATOM 2629 O O . ASN A 1 341 ? 7.456 -34.800 1.761 1.00 33.09 341 ASN A O 1
ATOM 2633 N N . GLY A 1 342 ? 8.212 -36.817 2.406 1.00 29.62 342 GLY A N 1
ATOM 2634 C CA . GLY A 1 342 ? 9.622 -36.481 2.599 1.00 29.62 342 GLY A CA 1
ATOM 2635 C C . GLY A 1 342 ? 10.411 -36.234 1.313 1.00 29.62 342 GLY A C 1
ATOM 2636 O O . GLY A 1 342 ? 11.433 -36.876 1.115 1.00 29.62 342 GLY A O 1
ATOM 2637 N N . ASN A 1 343 ? 9.984 -35.283 0.480 1.00 29.20 343 ASN A N 1
ATOM 2638 C CA . ASN A 1 343 ? 10.804 -34.703 -0.586 1.00 29.20 343 ASN A CA 1
ATOM 2639 C C . ASN A 1 343 ? 10.688 -33.172 -0.537 1.00 29.20 343 ASN A C 1
ATOM 2641 O O . ASN A 1 343 ? 9.594 -32.619 -0.594 1.00 29.20 343 ASN A O 1
ATOM 2645 N N . HIS A 1 344 ? 11.827 -32.493 -0.400 1.00 34.03 344 HIS A N 1
ATOM 2646 C CA . HIS A 1 344 ? 11.967 -31.049 -0.153 1.00 34.03 344 HIS A CA 1
ATOM 2647 C C . HIS A 1 344 ? 11.664 -30.157 -1.382 1.00 34.03 344 HIS A C 1
ATOM 2649 O O . HIS A 1 344 ? 12.368 -29.184 -1.630 1.00 34.03 344 HIS A O 1
ATOM 2655 N N . SER A 1 345 ? 10.627 -30.459 -2.167 1.00 32.88 345 SER A N 1
ATOM 2656 C CA . SER A 1 345 ? 10.258 -29.642 -3.337 1.00 32.88 345 SER A CA 1
ATOM 2657 C C . SER A 1 345 ? 8.785 -29.769 -3.755 1.00 32.88 345 SER A C 1
ATOM 2659 O O . SER A 1 345 ? 8.485 -29.790 -4.945 1.00 32.88 345 SER A O 1
ATOM 2661 N N . ALA A 1 346 ? 7.857 -29.925 -2.805 1.00 36.62 346 ALA A N 1
ATOM 2662 C CA . ALA A 1 346 ? 6.431 -30.027 -3.119 1.00 36.62 346 ALA A CA 1
ATOM 2663 C C . ALA A 1 346 ? 5.760 -28.642 -3.127 1.00 36.62 346 ALA A C 1
ATOM 2665 O O . ALA A 1 346 ? 5.514 -28.058 -2.070 1.00 36.62 346 ALA A O 1
ATOM 2666 N N . ASP A 1 347 ? 5.461 -28.149 -4.330 1.00 44.94 347 ASP A N 1
ATOM 2667 C CA . ASP A 1 347 ? 4.620 -26.981 -4.595 1.00 44.94 347 ASP A CA 1
ATOM 2668 C C . ASP A 1 347 ? 3.315 -27.048 -3.789 1.00 44.94 347 ASP A C 1
ATOM 2670 O O . ASP A 1 347 ? 2.554 -28.017 -3.857 1.00 44.94 347 ASP A O 1
ATOM 2674 N N . THR A 1 348 ? 3.041 -26.003 -3.011 1.00 61.78 348 THR A N 1
ATOM 2675 C CA . THR A 1 348 ? 1.756 -25.852 -2.324 1.00 61.78 348 THR A CA 1
ATOM 2676 C C . THR A 1 348 ? 0.743 -25.311 -3.322 1.00 61.78 348 THR A C 1
ATOM 2678 O O . THR A 1 348 ? 0.961 -24.294 -3.976 1.00 61.78 348 THR A O 1
ATOM 2681 N N . ALA A 1 349 ? -0.359 -26.038 -3.500 1.00 69.19 349 ALA A N 1
ATOM 2682 C CA . ALA A 1 349 ? -1.346 -25.716 -4.519 1.00 69.19 349 ALA A CA 1
ATOM 2683 C C . ALA A 1 349 ? -2.004 -24.352 -4.243 1.00 69.19 349 ALA A C 1
ATOM 2685 O O . ALA A 1 349 ? -2.613 -24.138 -3.192 1.00 69.19 349 ALA A O 1
ATOM 2686 N N . VAL A 1 350 ? -1.890 -23.442 -5.210 1.00 81.19 350 VAL A N 1
ATOM 2687 C CA . VAL A 1 350 ? -2.589 -22.151 -5.213 1.00 81.19 350 VAL A CA 1
ATOM 2688 C C . VAL A 1 350 ? -4.086 -22.390 -5.415 1.00 81.19 350 VAL A C 1
ATOM 2690 O O . VAL A 1 350 ? -4.482 -23.264 -6.184 1.00 81.19 350 VAL A O 1
ATOM 2693 N N . GLY A 1 351 ? -4.934 -21.613 -4.753 1.00 83.44 351 GLY A N 1
ATOM 2694 C CA . GLY A 1 351 ? -6.383 -21.690 -4.926 1.00 83.44 351 GLY A CA 1
ATOM 2695 C C . GLY A 1 351 ? -7.105 -20.463 -4.387 1.00 83.44 351 GLY A C 1
ATOM 2696 O O . GLY A 1 351 ? -6.473 -19.500 -3.953 1.00 83.44 351 GLY A O 1
ATOM 2697 N N . ASP A 1 352 ? -8.435 -20.496 -4.430 1.00 88.62 352 ASP A N 1
ATOM 2698 C CA . ASP A 1 352 ? -9.274 -19.424 -3.896 1.00 88.62 352 ASP A CA 1
ATOM 2699 C C . ASP A 1 352 ? -9.236 -19.456 -2.356 1.00 88.62 352 ASP A C 1
ATOM 2701 O O . ASP A 1 352 ? -9.447 -20.505 -1.736 1.00 88.62 352 ASP A O 1
ATOM 2705 N N . LEU A 1 353 ? -8.940 -18.310 -1.739 1.00 92.38 353 LEU A N 1
ATOM 2706 C CA . LEU A 1 353 ? -8.929 -18.147 -0.289 1.00 92.38 353 LEU A CA 1
ATOM 2707 C C . LEU A 1 353 ? -10.363 -18.023 0.232 1.00 92.38 353 LEU A C 1
ATOM 2709 O O . LEU A 1 353 ? -11.130 -17.134 -0.153 1.00 92.38 353 LEU A O 1
ATOM 2713 N N . GLU A 1 354 ? -10.700 -18.905 1.163 1.00 95.31 354 GLU A N 1
ATOM 2714 C CA . GLU A 1 354 ? -11.979 -18.914 1.854 1.00 95.31 354 GLU A CA 1
ATOM 2715 C C . GLU A 1 354 ? -11.740 -18.865 3.368 1.00 95.31 354 GLU A C 1
ATOM 2717 O O . GLU A 1 354 ? -10.840 -19.528 3.892 1.00 95.31 354 GLU A O 1
ATOM 2722 N N . VAL A 1 355 ? -12.538 -18.073 4.086 1.00 96.25 355 VAL A N 1
ATOM 2723 C CA . VAL A 1 355 ? -12.398 -17.880 5.540 1.00 96.25 355 VAL A CA 1
ATOM 2724 C C . VAL A 1 355 ? -13.716 -18.100 6.278 1.00 96.25 355 VAL A C 1
ATOM 2726 O O . VAL A 1 355 ? -14.798 -17.877 5.735 1.00 96.25 355 VAL A O 1
ATOM 2729 N N . GLY A 1 356 ? -13.617 -18.539 7.529 1.00 95.06 356 GLY A N 1
ATOM 2730 C CA . GLY A 1 356 ? -14.746 -18.801 8.421 1.00 95.06 356 GLY A CA 1
ATOM 2731 C C . GLY A 1 356 ? -14.425 -18.410 9.864 1.00 95.06 356 GLY A C 1
ATOM 2732 O O . GLY A 1 356 ? -13.284 -18.079 10.185 1.00 95.06 356 GLY A O 1
ATOM 2733 N N . GLY A 1 357 ? -15.427 -18.434 10.742 1.00 93.44 357 GLY A N 1
ATOM 2734 C CA . GLY A 1 357 ? -15.265 -18.190 12.180 1.00 93.44 357 GLY A CA 1
ATOM 2735 C C . GLY A 1 357 ? -15.998 -16.954 12.707 1.00 93.44 357 GLY A C 1
ATOM 2736 O O . GLY A 1 357 ? -16.608 -16.198 11.957 1.00 93.44 357 GLY A O 1
ATOM 2737 N N . GLU A 1 358 ? -15.920 -16.746 14.025 1.00 92.88 358 GLU A N 1
ATOM 2738 C CA . GLU A 1 358 ? -16.645 -15.702 14.774 1.00 92.88 358 GLU A CA 1
ATOM 2739 C C . GLU A 1 358 ? -16.366 -14.272 14.286 1.00 92.88 358 GLU A C 1
ATOM 2741 O O . GLU A 1 358 ? -17.171 -13.369 14.511 1.00 92.88 358 GLU A O 1
ATOM 2746 N N . VAL A 1 359 ? -15.216 -14.040 13.652 1.00 94.19 359 VAL A N 1
ATOM 2747 C CA . VAL A 1 359 ? -14.797 -12.719 13.158 1.00 94.19 359 VAL A CA 1
ATOM 2748 C C . VAL A 1 359 ? -15.410 -12.379 11.792 1.00 94.19 359 VAL A C 1
ATOM 2750 O O . VAL A 1 359 ? -15.474 -11.206 11.426 1.00 94.19 359 VAL A O 1
ATOM 2753 N N . VAL A 1 360 ? -15.860 -13.381 11.035 1.00 95.56 360 VAL A N 1
ATOM 2754 C CA . VAL A 1 360 ? -16.395 -13.194 9.683 1.00 95.56 360 VAL A CA 1
ATOM 2755 C C . VAL A 1 360 ? -17.820 -12.638 9.765 1.00 95.56 360 VAL A C 1
ATOM 2757 O O . VAL A 1 360 ? -18.647 -13.112 10.544 1.00 95.56 360 VAL A O 1
ATOM 2760 N N . PHE A 1 361 ? -18.100 -11.599 8.979 1.00 95.06 361 PHE A N 1
ATOM 2761 C CA . PHE A 1 361 ? -19.439 -11.016 8.861 1.00 95.06 361 PHE A CA 1
ATOM 2762 C C . PHE A 1 361 ? -20.474 -12.040 8.357 1.00 95.06 361 PHE A C 1
ATOM 2764 O O . PHE A 1 361 ? -20.126 -13.006 7.687 1.00 95.06 361 PHE A O 1
ATOM 2771 N N . GLU A 1 362 ? -21.761 -11.805 8.624 1.00 91.25 362 GLU A N 1
ATOM 2772 C CA . GLU A 1 362 ? -22.838 -12.704 8.166 1.00 91.25 362 GLU A CA 1
ATOM 2773 C C . GLU A 1 362 ? -23.459 -12.251 6.831 1.00 91.25 362 GLU A C 1
ATOM 2775 O O . GLU A 1 362 ? -23.924 -13.072 6.041 1.00 91.25 362 GLU A O 1
ATOM 2780 N N . ARG A 1 363 ? -23.522 -10.934 6.575 1.00 93.12 363 ARG A N 1
ATOM 2781 C CA . ARG A 1 363 ? -24.257 -10.378 5.427 1.00 93.12 363 ARG A CA 1
ATOM 2782 C C . ARG A 1 363 ? -23.886 -8.946 5.070 1.00 93.12 363 ARG A C 1
ATOM 2784 O O . ARG A 1 363 ? -23.453 -8.161 5.913 1.00 93.12 363 ARG A O 1
ATOM 2791 N N . TYR A 1 364 ? -24.160 -8.572 3.825 1.00 93.06 364 TYR A N 1
ATOM 2792 C CA . TYR A 1 364 ? -24.200 -7.171 3.416 1.00 93.06 364 TYR A CA 1
ATOM 2793 C C . TYR A 1 364 ? -25.584 -6.575 3.694 1.00 93.06 364 TYR A C 1
ATOM 2795 O O . TYR A 1 364 ? -26.617 -7.223 3.503 1.00 93.06 364 TYR A O 1
ATOM 2803 N N . TYR A 1 365 ? -25.621 -5.320 4.138 1.00 91.19 365 TYR A N 1
ATOM 2804 C CA . TYR A 1 365 ? -26.866 -4.627 4.442 1.00 91.19 365 TYR A CA 1
ATOM 2805 C C . TYR A 1 365 ? -27.709 -4.451 3.178 1.00 91.19 365 TYR A C 1
ATOM 2807 O O . TYR A 1 365 ? -27.246 -3.877 2.193 1.00 91.19 365 TYR A O 1
ATOM 2815 N N . ASN A 1 366 ? -28.949 -4.945 3.228 1.00 88.94 366 ASN A N 1
ATOM 2816 C CA . ASN A 1 366 ? -29.939 -4.824 2.159 1.00 88.94 366 ASN A CA 1
ATOM 2817 C C . ASN A 1 366 ? -29.434 -5.273 0.770 1.00 88.94 366 ASN A C 1
ATOM 2819 O O . ASN A 1 366 ? -29.793 -4.705 -0.259 1.00 88.94 366 ASN A O 1
ATOM 2823 N N . ASN A 1 367 ? -28.561 -6.283 0.739 1.00 88.56 367 ASN A N 1
ATOM 2824 C CA . ASN A 1 367 ? -28.026 -6.832 -0.502 1.00 88.56 367 ASN A CA 1
ATOM 2825 C C . ASN A 1 367 ? -27.972 -8.369 -0.431 1.00 88.56 367 ASN A C 1
ATOM 2827 O O . ASN A 1 367 ? -26.895 -8.945 -0.233 1.00 88.56 367 ASN A O 1
ATOM 2831 N N . PRO A 1 368 ? -29.134 -9.046 -0.536 1.00 89.12 368 PRO A N 1
ATOM 2832 C CA . PRO A 1 368 ? -29.213 -10.500 -0.417 1.00 89.12 368 PRO A CA 1
ATOM 2833 C C . PRO A 1 368 ? -28.434 -11.208 -1.529 1.00 89.12 368 PRO A C 1
ATOM 2835 O O . PRO A 1 368 ? -27.755 -12.187 -1.250 1.00 89.12 368 PRO A O 1
ATOM 2838 N N . VAL A 1 369 ? -28.442 -10.669 -2.754 1.00 88.81 369 VAL A N 1
ATOM 2839 C CA . VAL A 1 369 ? -27.708 -11.241 -3.895 1.00 88.81 369 VAL A CA 1
ATOM 2840 C C . VAL A 1 369 ? -26.206 -11.255 -3.621 1.00 88.81 369 VAL A C 1
ATOM 2842 O O . VAL A 1 369 ? -25.595 -12.321 -3.607 1.00 88.81 369 VAL A O 1
ATOM 2845 N N . ALA A 1 370 ? -25.614 -10.097 -3.303 1.00 88.06 370 ALA A N 1
ATOM 2846 C CA . ALA A 1 370 ? -24.183 -10.035 -3.010 1.00 88.06 370 ALA A CA 1
ATOM 2847 C C . ALA A 1 370 ? -23.811 -10.823 -1.748 1.00 88.06 370 ALA A C 1
ATOM 2849 O O . ALA A 1 370 ? -22.675 -11.270 -1.640 1.00 88.06 370 ALA A O 1
ATOM 2850 N N . THR A 1 371 ? -24.738 -10.966 -0.795 1.00 90.69 371 THR A N 1
ATOM 2851 C CA . THR A 1 371 ? -24.537 -11.805 0.391 1.00 90.69 371 THR A CA 1
ATOM 2852 C C . THR A 1 371 ? -24.438 -13.267 -0.020 1.00 90.69 371 THR A C 1
ATOM 2854 O O . THR A 1 371 ? -23.403 -13.879 0.203 1.00 90.69 371 THR A O 1
ATOM 2857 N N . THR A 1 372 ? -25.455 -13.815 -0.686 1.00 92.00 372 THR A N 1
ATOM 2858 C CA . THR A 1 372 ? -25.475 -15.223 -1.100 1.00 92.00 372 THR A CA 1
ATOM 2859 C C . THR A 1 372 ? -24.301 -15.578 -2.015 1.00 92.00 372 THR A C 1
ATOM 2861 O O . THR A 1 372 ? -23.687 -16.624 -1.834 1.00 92.00 372 THR A O 1
ATOM 2864 N N . GLU A 1 373 ? -23.925 -14.706 -2.954 1.00 92.06 373 GLU A N 1
ATOM 2865 C CA . GLU A 1 373 ? -22.779 -14.940 -3.848 1.00 92.06 373 GLU A CA 1
ATOM 2866 C C . GLU A 1 373 ? -21.429 -14.989 -3.114 1.00 92.06 373 GLU A C 1
ATOM 2868 O O . GLU A 1 373 ? -20.508 -15.689 -3.551 1.00 92.06 373 GLU A O 1
ATOM 2873 N N . SER A 1 374 ? -21.311 -14.265 -1.997 1.00 93.12 374 SER A N 1
ATOM 2874 C CA . SER A 1 374 ? -20.086 -14.161 -1.201 1.00 93.12 374 SER A CA 1
ATOM 2875 C C . SER A 1 374 ? -19.810 -15.373 -0.315 1.00 93.12 374 SER A C 1
ATOM 2877 O O . SER A 1 374 ? -18.680 -15.507 0.148 1.00 93.12 374 SER A O 1
ATOM 2879 N N . PHE A 1 375 ? -20.774 -16.273 -0.117 1.00 94.81 375 PHE A N 1
ATOM 2880 C CA . PHE A 1 375 ? -20.571 -17.497 0.659 1.00 94.81 375 PHE A CA 1
ATOM 2881 C C . PHE A 1 375 ? -20.593 -18.742 -0.232 1.00 94.81 375 PHE A C 1
ATOM 2883 O O . PHE A 1 375 ? -21.197 -18.777 -1.309 1.00 94.81 375 PHE A O 1
ATOM 2890 N N . THR A 1 376 ? -19.861 -19.773 0.171 1.00 92.50 376 THR A N 1
ATOM 2891 C CA . THR A 1 376 ? -19.991 -21.123 -0.382 1.00 92.50 376 THR A CA 1
ATOM 2892 C C . THR A 1 376 ? -21.254 -21.793 0.158 1.00 92.50 376 THR A C 1
ATOM 2894 O O . THR A 1 376 ? -21.837 -21.360 1.152 1.00 92.50 376 THR A O 1
ATOM 2897 N N . SER A 1 377 ? -21.680 -22.886 -0.479 1.00 89.62 377 SER A N 1
ATOM 2898 C CA . SER A 1 377 ? -22.841 -23.662 -0.024 1.00 89.62 377 SER A CA 1
ATOM 2899 C C . SER A 1 377 ? -22.665 -24.256 1.377 1.00 89.62 377 SER A C 1
ATOM 2901 O O . SER A 1 377 ? -23.653 -24.538 2.043 1.00 89.62 377 SER A O 1
ATOM 2903 N N . ASP A 1 378 ? -21.421 -24.446 1.821 1.00 88.62 378 ASP A N 1
ATOM 2904 C CA . ASP A 1 378 ? -21.063 -24.918 3.160 1.00 88.62 378 ASP A CA 1
ATOM 2905 C C . ASP A 1 378 ? -20.681 -23.782 4.131 1.00 88.62 378 ASP A C 1
ATOM 2907 O O . ASP A 1 378 ? -20.126 -24.047 5.194 1.00 88.62 378 ASP A O 1
ATOM 2911 N N . GLY A 1 379 ? -20.996 -22.525 3.792 1.00 89.44 379 GLY A N 1
ATOM 2912 C CA . GLY A 1 379 ? -20.969 -21.395 4.728 1.00 89.44 379 GLY A CA 1
ATOM 2913 C C . GLY A 1 379 ? -19.634 -20.662 4.880 1.00 89.44 379 GLY A C 1
ATOM 2914 O O . GLY A 1 379 ? -19.501 -19.847 5.788 1.00 89.44 379 GLY A O 1
ATOM 2915 N N . TRP A 1 380 ? -18.652 -20.902 4.009 1.00 95.62 380 TRP A N 1
ATOM 2916 C CA . TRP A 1 380 ? -17.372 -20.190 4.026 1.00 95.62 380 TRP A CA 1
ATOM 2917 C C . TRP A 1 380 ? -17.439 -18.901 3.216 1.00 95.62 380 TRP A C 1
ATOM 2919 O O . TRP A 1 380 ? -17.996 -18.872 2.117 1.00 95.62 380 TRP A O 1
ATOM 2929 N N . PHE A 1 381 ? -16.844 -17.829 3.735 1.00 96.25 381 PHE A N 1
ATOM 2930 C CA . PHE A 1 381 ? -16.752 -16.564 3.020 1.00 96.25 381 PHE A CA 1
ATOM 2931 C C . PHE A 1 381 ? -15.656 -16.629 1.956 1.00 96.25 381 PHE A C 1
ATOM 2933 O O . PHE A 1 381 ? -14.496 -16.911 2.257 1.00 96.25 381 PHE A O 1
ATOM 2940 N N . LYS A 1 382 ? -16.019 -16.319 0.712 1.00 94.81 382 LYS A N 1
ATOM 2941 C CA . LYS A 1 382 ? -15.107 -16.206 -0.428 1.00 94.81 382 LYS A CA 1
ATOM 2942 C C . LYS A 1 382 ? -14.478 -14.816 -0.421 1.00 94.81 382 LYS A C 1
ATOM 2944 O O . LYS A 1 382 ? -15.158 -13.836 -0.736 1.00 94.81 382 LYS A O 1
ATOM 2949 N N . THR A 1 383 ? -13.183 -14.716 -0.123 1.00 91.88 383 THR A N 1
ATOM 2950 C CA . THR A 1 383 ? -12.515 -13.402 -0.056 1.00 91.88 383 THR A CA 1
ATOM 2951 C C . THR A 1 383 ? -12.343 -12.778 -1.445 1.00 91.88 383 THR A C 1
ATOM 2953 O O . THR A 1 383 ? -12.317 -11.555 -1.594 1.00 91.88 383 THR A O 1
ATOM 2956 N N . GLY A 1 384 ? -12.282 -13.625 -2.481 1.00 88.12 384 GLY A N 1
ATOM 2957 C CA . GLY A 1 384 ? -11.959 -13.231 -3.852 1.00 88.12 384 GLY A CA 1
ATOM 2958 C C . GLY A 1 384 ? -10.458 -13.050 -4.096 1.00 88.12 384 GLY A C 1
ATOM 2959 O O . GLY A 1 384 ? -10.077 -12.561 -5.164 1.00 88.12 384 GLY A O 1
ATOM 2960 N N . ASP A 1 385 ? -9.625 -13.426 -3.125 1.00 86.06 385 ASP A N 1
ATOM 2961 C CA . ASP A 1 385 ? -8.171 -13.486 -3.243 1.00 86.06 385 ASP A CA 1
ATOM 2962 C C . ASP A 1 385 ? -7.730 -14.924 -3.551 1.00 86.06 385 ASP A C 1
ATOM 2964 O O . ASP A 1 385 ? -8.383 -15.891 -3.157 1.00 86.06 385 ASP A O 1
ATOM 2968 N N . GLN A 1 386 ? -6.605 -15.060 -4.247 1.00 84.25 386 GLN A N 1
ATOM 2969 C CA . GLN A 1 386 ? -5.922 -16.330 -4.447 1.00 84.25 386 GLN A CA 1
ATOM 2970 C C . GLN A 1 386 ? -4.711 -16.413 -3.537 1.00 84.25 386 GLN A C 1
ATOM 2972 O O . GLN A 1 386 ? -3.972 -15.437 -3.375 1.00 84.25 386 GLN A O 1
ATOM 2977 N N . ALA A 1 387 ? -4.499 -17.587 -2.962 1.00 88.06 387 ALA A N 1
ATOM 2978 C CA . ALA A 1 387 ? -3.452 -17.796 -1.986 1.00 88.06 387 ALA A CA 1
ATOM 2979 C C . ALA A 1 387 ? -2.956 -19.243 -1.973 1.00 88.06 387 ALA A C 1
ATOM 2981 O O . ALA A 1 387 ? -3.574 -20.148 -2.538 1.00 88.06 387 ALA A O 1
ATOM 2982 N N . MET A 1 388 ? -1.841 -19.443 -1.283 1.00 85.62 388 MET A N 1
ATOM 2983 C CA . MET A 1 388 ? -1.314 -20.747 -0.893 1.00 85.62 388 MET A CA 1
ATOM 2984 C C . MET A 1 388 ? -0.952 -20.728 0.593 1.00 85.62 388 MET A C 1
ATOM 2986 O O . MET A 1 388 ? -0.675 -19.671 1.163 1.00 85.62 388 MET A O 1
ATOM 2990 N N . VAL A 1 389 ? -0.953 -21.898 1.225 1.00 85.81 389 VAL A N 1
ATOM 2991 C CA . VAL A 1 389 ? -0.484 -22.078 2.604 1.00 85.81 389 VAL A CA 1
ATOM 2992 C C . VAL A 1 389 ? 0.790 -22.900 2.548 1.00 85.81 389 VAL A C 1
ATOM 2994 O O . VAL A 1 389 ? 0.776 -23.987 1.976 1.00 85.81 389 VAL A O 1
ATOM 2997 N N . ASP A 1 390 ? 1.876 -22.375 3.107 1.00 83.94 390 ASP A N 1
ATOM 2998 C CA . ASP A 1 390 ? 3.177 -23.039 3.070 1.00 83.94 390 ASP A CA 1
ATOM 2999 C C . ASP A 1 390 ? 3.307 -24.173 4.108 1.00 83.94 390 ASP A C 1
ATOM 3001 O O . ASP A 1 390 ? 2.385 -24.451 4.881 1.00 83.94 390 ASP A O 1
ATOM 3005 N N . SER A 1 391 ? 4.466 -24.844 4.125 1.00 80.44 391 SER A N 1
ATOM 3006 C CA . SER A 1 391 ? 4.725 -25.994 5.008 1.00 80.44 391 SER A CA 1
ATOM 3007 C C . SER A 1 391 ? 4.584 -25.694 6.504 1.00 80.44 391 SER A C 1
ATOM 3009 O O . SER A 1 391 ? 4.291 -26.611 7.270 1.00 80.44 391 SER A O 1
ATOM 3011 N N . GLU A 1 392 ? 4.766 -24.435 6.913 1.00 83.62 392 GLU A N 1
ATOM 3012 C CA . GLU A 1 392 ? 4.673 -24.001 8.312 1.00 83.62 392 GLU A CA 1
ATOM 3013 C C . GLU A 1 392 ? 3.281 -23.441 8.648 1.00 83.62 392 GLU A C 1
ATOM 3015 O O . GLU A 1 392 ? 3.023 -23.016 9.772 1.00 83.62 392 GLU A O 1
ATOM 3020 N N . GLY A 1 393 ? 2.351 -23.459 7.688 1.00 84.94 393 GLY A N 1
ATOM 3021 C CA . GLY A 1 393 ? 0.995 -22.954 7.868 1.00 84.94 393 GLY A CA 1
ATOM 3022 C C . GLY A 1 393 ? 0.851 -21.448 7.638 1.00 84.94 393 GLY A C 1
ATOM 3023 O O . GLY A 1 393 ? -0.200 -20.896 7.973 1.00 84.94 393 GLY A O 1
ATOM 3024 N N . HIS A 1 394 ? 1.859 -20.776 7.070 1.00 92.06 394 HIS A N 1
ATOM 3025 C CA . HIS A 1 394 ? 1.756 -19.363 6.710 1.00 92.06 394 HIS A CA 1
ATOM 3026 C C . HIS A 1 394 ? 0.986 -19.192 5.399 1.00 92.06 394 HIS A C 1
ATOM 3028 O O . HIS A 1 394 ? 1.286 -19.821 4.382 1.00 92.06 394 HIS A O 1
ATOM 3034 N N . LEU A 1 395 ? 0.004 -18.297 5.415 1.00 92.19 395 LEU A N 1
ATOM 3035 C CA . LEU A 1 395 ? -0.728 -17.868 4.237 1.00 92.19 395 LEU A CA 1
ATOM 3036 C C . LEU A 1 395 ? 0.125 -16.906 3.403 1.00 92.19 395 LEU A C 1
ATOM 3038 O O . LEU A 1 395 ? 0.674 -15.932 3.920 1.00 92.19 395 LEU A O 1
ATOM 3042 N N . ASN A 1 396 ? 0.172 -17.147 2.098 1.00 87.56 396 ASN A N 1
ATOM 3043 C CA . ASN A 1 396 ? 0.832 -16.309 1.106 1.00 87.56 396 ASN A CA 1
ATOM 3044 C C . ASN A 1 396 ? -0.200 -15.894 0.057 1.00 87.56 396 ASN A C 1
ATOM 3046 O O . ASN A 1 396 ? -0.826 -16.751 -0.570 1.00 87.56 396 ASN A O 1
ATOM 3050 N N . ILE A 1 397 ? -0.401 -14.587 -0.116 1.00 85.06 397 ILE A N 1
ATOM 3051 C CA . ILE A 1 397 ? -1.330 -14.054 -1.118 1.00 85.06 397 ILE A CA 1
ATOM 3052 C C . ILE A 1 397 ? -0.629 -14.039 -2.475 1.00 85.06 397 ILE A C 1
ATOM 3054 O O . ILE A 1 397 ? 0.451 -13.475 -2.609 1.00 85.06 397 ILE A O 1
ATOM 3058 N N . VAL A 1 398 ? -1.269 -14.638 -3.476 1.00 77.19 398 VAL A N 1
ATOM 3059 C CA . VAL A 1 398 ? -0.751 -14.756 -4.847 1.00 77.19 398 VAL A CA 1
ATOM 3060 C C . VAL A 1 398 ? -1.398 -13.727 -5.774 1.00 77.19 398 VAL A C 1
ATOM 3062 O O . VAL A 1 398 ? -0.763 -13.227 -6.697 1.00 77.19 398 VAL A O 1
ATOM 3065 N N . GLY A 1 399 ? -2.667 -13.382 -5.546 1.00 70.88 399 GLY A N 1
ATOM 3066 C CA . GLY A 1 399 ? -3.379 -12.430 -6.397 1.00 70.88 399 GLY A CA 1
ATOM 3067 C C . GLY A 1 399 ? -4.862 -12.315 -6.068 1.00 70.88 399 GLY A C 1
ATOM 3068 O O . GLY A 1 399 ? -5.300 -12.698 -4.987 1.00 70.88 399 GLY A O 1
ATOM 3069 N N . ARG A 1 400 ? -5.655 -11.789 -7.011 1.00 68.12 400 ARG A N 1
ATOM 3070 C CA . ARG A 1 400 ? -7.118 -11.676 -6.897 1.00 68.12 400 ARG A CA 1
ATOM 3071 C C . ARG A 1 400 ? -7.839 -12.347 -8.051 1.00 68.12 400 ARG A C 1
ATOM 3073 O O . ARG A 1 400 ? -7.526 -12.097 -9.211 1.00 68.12 400 ARG A O 1
ATOM 3080 N N . THR A 1 401 ? -8.886 -13.105 -7.738 1.00 63.41 401 THR A N 1
ATOM 3081 C CA . THR A 1 401 ? -9.677 -13.865 -8.717 1.00 63.41 401 THR A CA 1
ATOM 3082 C C . THR A 1 401 ? -10.392 -12.948 -9.716 1.00 63.41 401 THR A C 1
ATOM 3084 O O . THR A 1 401 ? -10.528 -13.298 -10.880 1.00 63.41 401 THR A O 1
ATOM 3087 N N . LYS A 1 402 ? -10.817 -11.744 -9.301 1.00 58.41 402 LYS A N 1
ATOM 3088 C CA . LYS A 1 402 ? -11.457 -10.749 -10.191 1.00 58.41 402 LYS A CA 1
ATOM 3089 C C . LYS A 1 402 ? -10.476 -9.858 -10.961 1.00 58.41 402 LYS A C 1
ATOM 3091 O O . LYS A 1 402 ? -10.914 -9.113 -11.831 1.00 58.41 402 LYS A O 1
ATOM 3096 N N . ASP A 1 403 ? -9.181 -9.958 -10.668 1.00 55.12 403 ASP A N 1
ATOM 3097 C CA . ASP A 1 403 ? -8.124 -9.249 -11.397 1.00 55.12 403 ASP A CA 1
ATOM 3098 C C . ASP A 1 403 ? -7.564 -10.108 -12.554 1.00 55.12 403 ASP A C 1
ATOM 3100 O O . ASP A 1 403 ? -6.587 -9.731 -13.201 1.00 55.12 403 ASP A O 1
ATOM 3104 N N . THR A 1 404 ? -8.198 -11.251 -12.859 1.00 48.72 404 THR A N 1
ATOM 3105 C CA . THR A 1 404 ? -7.912 -12.031 -14.068 1.00 48.72 404 THR A CA 1
ATOM 3106 C C . THR A 1 404 ? -8.326 -11.260 -15.311 1.00 48.72 404 THR A C 1
ATOM 3108 O O . THR A 1 404 ? -9.496 -10.905 -15.464 1.00 48.72 404 THR A O 1
ATOM 3111 N N . MET A 1 405 ? -7.394 -11.071 -16.237 1.00 50.38 405 MET A N 1
ATOM 3112 C CA . MET A 1 405 ? -7.691 -10.517 -17.555 1.00 50.38 405 MET A CA 1
ATOM 3113 C C . MET A 1 405 ? -7.960 -11.657 -18.532 1.00 50.38 405 MET A C 1
ATOM 3115 O O . MET A 1 405 ? -7.274 -12.678 -18.492 1.00 50.38 405 MET A O 1
ATOM 3119 N N . THR A 1 406 ? -8.948 -11.493 -19.412 1.00 43.34 406 THR A N 1
ATOM 3120 C CA . THR A 1 406 ? -9.154 -12.412 -20.538 1.00 43.34 406 THR A CA 1
ATOM 3121 C C . THR A 1 406 ? -8.628 -11.736 -21.794 1.00 43.34 406 THR A C 1
ATOM 3123 O O . THR A 1 406 ? -9.289 -10.871 -22.352 1.00 43.34 406 THR A O 1
ATOM 3126 N N . ILE A 1 407 ? -7.428 -12.116 -22.229 1.00 42.88 407 ILE A N 1
ATOM 3127 C CA . ILE A 1 407 ? -6.789 -11.567 -23.432 1.00 42.88 407 ILE A CA 1
ATOM 3128 C C . ILE A 1 407 ? -6.752 -12.688 -24.468 1.00 42.88 407 ILE A C 1
ATOM 3130 O O . ILE A 1 407 ? -6.267 -13.779 -24.169 1.00 42.88 407 ILE A O 1
ATOM 3134 N N . ASN A 1 408 ? -7.310 -12.450 -25.661 1.00 36.19 408 ASN A N 1
ATOM 3135 C CA . ASN A 1 408 ? -7.431 -13.460 -26.724 1.00 36.19 408 ASN A CA 1
ATOM 3136 C C . ASN A 1 408 ? -8.095 -14.768 -26.244 1.00 36.19 408 ASN A C 1
ATOM 3138 O O . ASN A 1 408 ? -7.638 -15.865 -26.555 1.00 36.19 408 ASN A O 1
ATOM 3142 N N . SER A 1 409 ? -9.154 -14.648 -25.436 1.00 35.66 409 SER A N 1
ATOM 3143 C CA . SER A 1 409 ? -9.881 -15.779 -24.829 1.00 35.66 409 SER A CA 1
ATOM 3144 C C . SER A 1 409 ? -9.072 -16.643 -23.845 1.00 35.66 409 SER A C 1
ATOM 3146 O O . SER A 1 409 ? -9.549 -17.697 -23.427 1.00 35.66 409 SER A O 1
ATOM 3148 N N . VAL A 1 410 ? -7.891 -16.191 -23.404 1.00 36.53 410 VAL A N 1
ATOM 3149 C CA . VAL A 1 410 ? -7.093 -16.845 -22.356 1.00 36.53 410 VAL A CA 1
ATOM 3150 C C . VAL A 1 410 ? -7.156 -16.028 -21.067 1.00 36.53 410 VAL A C 1
ATOM 3152 O O . VAL A 1 410 ? -6.819 -14.843 -21.060 1.00 36.53 410 VAL A O 1
ATOM 3155 N N . LYS A 1 411 ? -7.554 -16.663 -19.956 1.00 42.88 411 LYS A N 1
ATOM 3156 C CA . LYS A 1 411 ? -7.474 -16.052 -18.620 1.00 42.88 411 LYS A CA 1
ATOM 3157 C C . LYS A 1 411 ? -6.015 -15.989 -18.168 1.00 42.88 411 LYS A C 1
ATOM 3159 O O . LYS A 1 411 ? -5.344 -17.017 -18.089 1.00 42.88 411 LYS A O 1
ATOM 3164 N N . ARG A 1 412 ? -5.524 -14.790 -17.863 1.00 46.38 412 ARG A N 1
ATOM 3165 C CA . ARG A 1 412 ? -4.162 -14.529 -17.386 1.00 46.38 412 ARG A CA 1
ATOM 3166 C C . ARG A 1 412 ? -4.200 -13.790 -16.052 1.00 46.38 412 ARG A C 1
ATOM 3168 O O . ARG A 1 412 ? -5.038 -12.913 -15.838 1.00 46.38 412 ARG A O 1
ATOM 3175 N N . TYR A 1 413 ? -3.260 -14.145 -15.185 1.00 48.81 413 TYR A N 1
ATOM 3176 C CA . TYR A 1 413 ? -3.038 -13.517 -13.889 1.00 48.81 413 TYR A CA 1
ATOM 3177 C C . TYR A 1 413 ? -1.811 -12.611 -14.011 1.00 48.81 413 TYR A C 1
ATOM 3179 O O . TYR A 1 413 ? -0.749 -13.113 -14.387 1.00 48.81 413 TYR A O 1
ATOM 3187 N N . PRO A 1 414 ? -1.918 -11.300 -13.754 1.00 45.72 414 PRO A N 1
ATOM 3188 C CA . PRO A 1 414 ? -0.737 -10.453 -13.710 1.00 45.72 414 PRO A CA 1
ATOM 3189 C C . PRO A 1 414 ? 0.124 -10.873 -12.508 1.00 45.72 414 PRO A C 1
ATOM 3191 O O . PRO A 1 414 ? -0.283 -10.681 -11.368 1.00 45.72 414 PRO A O 1
ATOM 3194 N N . GLN A 1 415 ? 1.299 -11.459 -12.761 1.00 38.22 415 GLN A N 1
ATOM 3195 C CA . GLN A 1 415 ? 2.296 -11.769 -11.721 1.00 38.22 415 GLN A CA 1
ATOM 3196 C C . GLN A 1 415 ? 3.089 -10.527 -11.275 1.00 38.22 415 GLN A C 1
ATOM 3198 O O . GLN A 1 415 ? 3.883 -10.583 -10.346 1.00 38.22 415 GLN A O 1
ATOM 3203 N N . LEU A 1 416 ? 2.870 -9.390 -11.936 1.00 40.72 416 LEU A N 1
ATOM 3204 C CA . LEU A 1 416 ? 3.533 -8.123 -11.658 1.00 40.72 416 LEU A CA 1
ATOM 3205 C C . LEU A 1 416 ? 2.678 -7.249 -10.737 1.00 40.72 416 LEU A C 1
ATOM 3207 O O . LEU A 1 416 ? 1.487 -7.038 -10.973 1.00 40.72 416 LEU A O 1
ATOM 3211 N N . HIS A 1 417 ? 3.315 -6.657 -9.729 1.00 43.41 417 HIS A N 1
ATOM 3212 C CA . HIS A 1 417 ? 2.692 -5.720 -8.788 1.00 43.41 417 HIS A CA 1
ATOM 3213 C C . HIS A 1 417 ? 2.458 -4.306 -9.356 1.00 43.41 417 HIS A C 1
ATOM 3215 O O . HIS A 1 417 ? 1.985 -3.422 -8.640 1.00 43.41 417 HIS A O 1
ATOM 3221 N N . CYS A 1 418 ? 2.726 -4.083 -10.647 1.00 46.41 418 CYS A N 1
ATOM 3222 C CA . CYS A 1 418 ? 2.328 -2.866 -11.357 1.00 46.41 418 CYS A CA 1
ATOM 3223 C C . CYS A 1 418 ? 0.788 -2.783 -11.471 1.00 46.41 418 CYS A C 1
ATOM 3225 O O . CYS A 1 418 ? 0.071 -3.780 -11.324 1.00 46.41 418 CYS A O 1
ATOM 3227 N N . LEU A 1 419 ? 0.229 -1.595 -11.723 1.00 51.62 419 LEU A N 1
ATOM 3228 C CA . LEU A 1 419 ? -1.219 -1.466 -11.888 1.00 51.62 419 LEU A CA 1
ATOM 3229 C C . LEU A 1 419 ? -1.636 -1.934 -13.292 1.00 51.62 419 LEU A C 1
ATOM 3231 O O . LEU A 1 419 ? -1.602 -1.154 -14.237 1.00 51.62 419 LEU A O 1
ATOM 3235 N N . PHE A 1 420 ? -2.045 -3.201 -13.402 1.00 62.84 420 PHE A N 1
ATOM 3236 C CA . PHE A 1 420 ? -2.641 -3.778 -14.611 1.00 62.84 420 PHE A CA 1
ATOM 3237 C C . PHE A 1 420 ? -4.146 -3.532 -14.660 1.00 62.84 420 PHE A C 1
ATOM 3239 O O . PHE A 1 420 ? -4.867 -3.857 -13.710 1.00 62.84 420 PHE A O 1
ATOM 3246 N N . CYS A 1 421 ? -4.642 -3.021 -15.781 1.00 60.41 421 CYS A N 1
ATOM 3247 C CA . CYS A 1 421 ? -6.056 -3.096 -16.121 1.00 60.41 421 CYS A CA 1
ATOM 3248 C C . CYS A 1 421 ? -6.243 -3.503 -17.585 1.00 60.41 421 CYS A C 1
ATOM 3250 O O . CYS A 1 421 ? -5.456 -3.134 -18.451 1.00 60.41 421 CYS A O 1
ATOM 3252 N N . ALA A 1 422 ? -7.295 -4.273 -17.865 1.00 55.47 422 ALA A N 1
ATOM 3253 C CA . ALA A 1 422 ? -7.706 -4.526 -19.238 1.00 55.47 422 ALA A CA 1
ATOM 3254 C C . ALA A 1 422 ? -8.277 -3.235 -19.844 1.00 55.47 422 ALA A C 1
ATOM 3256 O O . ALA A 1 422 ? -9.092 -2.552 -19.211 1.00 55.47 422 ALA A O 1
ATOM 3257 N N . HIS A 1 423 ? -7.844 -2.905 -21.058 1.00 61.81 423 HIS A N 1
ATOM 3258 C CA . HIS A 1 423 ? -8.308 -1.750 -21.818 1.00 61.81 423 HIS A CA 1
ATOM 3259 C C . HIS A 1 423 ? -8.474 -2.130 -23.290 1.00 61.81 423 HIS A C 1
ATOM 3261 O O . HIS A 1 423 ? -7.623 -2.809 -23.854 1.00 61.81 423 HIS A O 1
ATOM 3267 N N . ARG A 1 424 ? -9.557 -1.698 -23.938 1.00 61.53 424 ARG A N 1
ATOM 3268 C CA . ARG A 1 424 ? -9.762 -1.906 -25.375 1.00 61.53 424 ARG A CA 1
ATOM 3269 C C . ARG A 1 424 ? -9.480 -0.605 -26.111 1.00 61.53 424 ARG A C 1
ATOM 3271 O O . ARG A 1 424 ? -10.228 0.353 -25.945 1.00 61.53 424 ARG A O 1
ATOM 3278 N N . LEU A 1 425 ? -8.435 -0.607 -26.936 1.00 55.97 425 LEU A N 1
ATOM 3279 C CA . LEU A 1 425 ? -8.115 0.535 -27.787 1.00 55.97 425 LEU A CA 1
ATOM 3280 C C . LEU A 1 425 ? -9.237 0.769 -28.817 1.00 55.97 425 LEU A C 1
ATOM 3282 O O . LEU A 1 425 ? -9.845 -0.201 -29.288 1.00 55.97 425 LEU A O 1
ATOM 3286 N N . PRO A 1 426 ? -9.511 2.028 -29.201 1.00 47.06 426 PRO A N 1
ATOM 3287 C CA . PRO A 1 426 ? -10.449 2.335 -30.275 1.00 47.06 426 PRO A CA 1
ATOM 3288 C C . PRO A 1 426 ? -10.121 1.544 -31.552 1.00 47.06 426 PRO A C 1
ATOM 3290 O O . PRO A 1 426 ? -8.990 1.560 -32.027 1.00 47.06 426 PRO A O 1
ATOM 3293 N N . GLY A 1 427 ? -11.107 0.820 -32.091 1.00 45.91 427 GLY A N 1
ATOM 3294 C CA . GLY A 1 427 ? -10.945 -0.014 -33.292 1.00 45.91 427 GLY A CA 1
ATOM 3295 C C . GLY A 1 427 ? -10.350 -1.412 -33.065 1.00 45.91 427 GLY A C 1
ATOM 3296 O O . GLY A 1 427 ? -10.314 -2.202 -34.005 1.00 45.91 427 GLY A O 1
ATOM 3297 N N . ALA A 1 428 ? -9.930 -1.765 -31.844 1.00 47.09 428 ALA A N 1
ATOM 3298 C CA . ALA A 1 428 ? -9.391 -3.092 -31.548 1.00 47.09 428 ALA A CA 1
ATOM 3299 C C . ALA A 1 428 ? -10.491 -4.149 -31.333 1.00 47.09 428 ALA A C 1
ATOM 3301 O O . ALA A 1 428 ? -11.482 -3.928 -30.632 1.00 47.09 428 ALA A O 1
ATOM 3302 N N . SER A 1 429 ? -10.269 -5.348 -31.878 1.00 40.84 429 SER A N 1
ATOM 3303 C CA . SER A 1 429 ? -11.163 -6.509 -31.738 1.00 40.84 429 SER A CA 1
ATOM 3304 C C . SER A 1 429 ? -11.119 -7.150 -30.340 1.00 40.84 429 SER A C 1
ATOM 3306 O O . SER A 1 429 ? -12.041 -7.872 -29.966 1.00 40.84 429 SER A O 1
ATOM 3308 N N . THR A 1 430 ? -10.053 -6.897 -29.569 1.00 46.56 430 THR A N 1
ATOM 3309 C CA . THR A 1 430 ? -9.765 -7.502 -28.255 1.00 46.56 430 THR A CA 1
ATOM 3310 C C . THR A 1 430 ? -9.227 -6.467 -27.259 1.00 46.56 430 THR A C 1
ATOM 3312 O O . THR A 1 430 ? -8.773 -5.390 -27.644 1.00 46.56 430 THR A O 1
ATOM 3315 N N . GLU A 1 431 ? -9.286 -6.794 -25.968 1.00 60.75 431 GLU A N 1
ATOM 3316 C CA . GLU A 1 431 ? -8.640 -6.034 -24.892 1.00 60.75 431 GLU A CA 1
ATOM 3317 C C . GLU A 1 431 ? -7.111 -6.219 -24.925 1.00 60.75 431 GLU A C 1
ATOM 3319 O O . GLU A 1 431 ? -6.612 -7.287 -25.287 1.00 60.75 431 GLU A O 1
ATOM 3324 N N . THR A 1 432 ? -6.380 -5.180 -24.522 1.00 63.00 432 THR A N 1
ATOM 3325 C CA . THR A 1 432 ? -4.938 -5.172 -24.256 1.00 63.00 432 THR A CA 1
ATOM 3326 C C . THR A 1 432 ? -4.662 -4.910 -22.770 1.00 63.00 432 THR A C 1
ATOM 3328 O 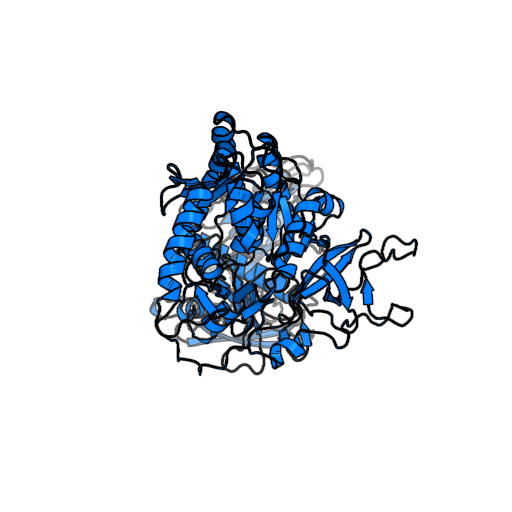O . THR A 1 432 ? -5.541 -4.462 -22.026 1.00 63.00 432 THR A O 1
ATOM 3331 N N . ALA A 1 433 ? -3.439 -5.195 -22.321 1.00 69.75 433 ALA A N 1
ATOM 3332 C CA . ALA A 1 433 ? -2.985 -4.865 -20.976 1.00 69.75 433 ALA A CA 1
ATOM 3333 C C . ALA A 1 433 ? -2.583 -3.385 -20.906 1.00 69.75 433 ALA A C 1
ATOM 3335 O O . ALA A 1 433 ? -1.707 -2.956 -21.647 1.00 69.75 433 ALA A O 1
ATOM 3336 N N . CYS A 1 434 ? -3.177 -2.613 -20.001 1.00 75.50 434 CYS A N 1
ATOM 3337 C CA . CYS A 1 434 ? -2.742 -1.258 -19.676 1.00 75.50 434 CYS A CA 1
ATOM 3338 C C . CYS A 1 434 ? -1.967 -1.264 -18.355 1.00 75.50 434 CYS A C 1
ATOM 3340 O O . CYS A 1 434 ? -2.448 -1.798 -17.353 1.00 75.50 434 CYS A O 1
ATOM 3342 N N . VAL A 1 435 ? -0.785 -0.651 -18.354 1.00 77.06 435 VAL A N 1
ATOM 3343 C CA . VAL A 1 435 ? 0.074 -0.447 -17.188 1.00 77.06 435 VAL A CA 1
ATOM 3344 C C . VAL A 1 435 ? 0.149 1.044 -16.904 1.00 77.06 435 VAL A C 1
ATOM 3346 O O . VAL A 1 435 ? 0.642 1.807 -17.732 1.00 77.06 435 VAL A O 1
ATOM 3349 N N . VAL A 1 436 ? -0.305 1.455 -15.721 1.00 77.81 436 VAL A N 1
ATOM 3350 C CA . VAL A 1 436 ? -0.050 2.811 -15.212 1.00 77.81 436 VAL A CA 1
ATOM 3351 C C . VAL A 1 436 ? 0.991 2.760 -14.096 1.00 77.81 436 VAL A C 1
ATOM 3353 O O . VAL A 1 436 ? 0.959 1.858 -13.252 1.00 77.81 436 VAL A O 1
ATOM 3356 N N . TYR A 1 437 ? 1.916 3.718 -14.080 1.00 75.81 437 TYR A N 1
ATOM 3357 C CA . TYR A 1 437 ? 2.968 3.805 -13.064 1.00 75.81 437 TYR A CA 1
ATOM 3358 C C . TYR A 1 437 ? 3.238 5.252 -12.648 1.00 75.81 437 TYR A C 1
ATOM 3360 O O . TYR A 1 437 ? 2.970 6.185 -13.402 1.00 75.81 437 TYR A O 1
ATOM 3368 N N . LEU A 1 438 ? 3.768 5.420 -11.434 1.00 74.50 438 LEU A N 1
ATOM 3369 C CA . LEU A 1 438 ? 4.301 6.691 -10.952 1.00 74.50 438 LEU A CA 1
ATOM 3370 C C . LEU A 1 438 ? 5.791 6.754 -11.328 1.00 74.50 438 LEU A C 1
ATOM 3372 O O . LEU A 1 438 ? 6.556 5.940 -10.803 1.00 74.50 438 LEU A O 1
ATOM 3376 N N . PRO A 1 439 ? 6.217 7.646 -12.235 1.00 73.88 439 PRO A N 1
ATOM 3377 C CA . PRO A 1 439 ? 7.626 7.797 -12.568 1.00 73.88 439 PRO A CA 1
ATOM 3378 C C . PRO A 1 439 ? 8.405 8.437 -11.412 1.00 73.88 439 PRO A C 1
ATOM 3380 O O . PRO A 1 439 ? 7.866 9.221 -10.635 1.00 73.88 439 PRO A O 1
ATOM 3383 N N . THR A 1 440 ? 9.699 8.125 -11.324 1.00 69.56 440 THR A N 1
ATOM 3384 C CA . THR A 1 440 ? 10.651 8.802 -10.424 1.00 69.56 440 THR A CA 1
ATOM 3385 C C . THR A 1 440 ? 11.184 10.118 -11.003 1.00 69.56 440 THR A C 1
ATOM 3387 O O . THR A 1 440 ? 11.902 10.840 -10.319 1.00 69.56 440 THR A O 1
ATOM 3390 N N . TYR A 1 441 ? 10.832 10.430 -12.251 1.00 73.31 441 TYR A N 1
ATOM 3391 C CA . TYR A 1 441 ? 11.172 11.654 -12.976 1.00 73.31 441 TYR A CA 1
ATOM 3392 C C . TYR A 1 441 ? 9.932 12.536 -13.182 1.00 73.31 441 TYR A C 1
ATOM 3394 O O . TYR A 1 441 ? 8.798 12.052 -13.164 1.00 73.31 441 TYR A O 1
ATOM 3402 N N . GLN A 1 442 ? 10.151 13.837 -13.381 1.00 72.75 442 GLN A N 1
ATOM 3403 C CA . GLN A 1 442 ? 9.090 14.821 -13.614 1.00 72.75 442 GLN A CA 1
ATOM 3404 C C . GLN A 1 442 ? 8.623 14.782 -15.071 1.00 72.75 442 GLN A C 1
ATOM 3406 O O . GLN A 1 442 ? 9.437 14.902 -15.977 1.00 72.75 442 GLN A O 1
ATOM 3411 N N . LEU A 1 443 ? 7.323 14.574 -15.296 1.00 69.00 443 LEU A N 1
ATOM 3412 C CA . LEU A 1 443 ? 6.765 14.362 -16.641 1.00 69.00 443 LEU A CA 1
ATOM 3413 C C . LEU A 1 443 ? 6.704 15.625 -17.498 1.00 69.00 443 LEU A C 1
ATOM 3415 O O . LEU A 1 443 ? 6.701 15.530 -18.715 1.00 69.00 443 LEU A O 1
ATOM 3419 N N . ASP A 1 444 ? 6.648 16.784 -16.860 1.00 68.00 444 ASP A N 1
ATOM 3420 C CA . ASP A 1 444 ? 6.611 18.112 -17.466 1.00 68.00 444 ASP A CA 1
ATOM 3421 C C . ASP A 1 444 ? 7.999 18.639 -17.865 1.00 68.00 444 ASP A C 1
ATOM 3423 O O . ASP A 1 444 ? 8.111 19.740 -18.403 1.00 68.00 444 ASP A O 1
ATOM 3427 N N . ASN A 1 445 ? 9.056 17.859 -17.624 1.00 65.31 445 ASN A N 1
ATOM 3428 C CA . ASN A 1 445 ? 10.419 18.232 -17.963 1.00 65.31 445 ASN A CA 1
ATOM 3429 C C . ASN A 1 445 ? 10.861 17.585 -19.289 1.00 65.31 445 ASN A C 1
ATOM 3431 O O . ASN A 1 445 ? 10.998 16.366 -19.380 1.00 65.31 445 ASN A O 1
ATOM 3435 N N . ASN A 1 446 ? 11.128 18.420 -20.297 1.00 61.66 446 ASN A N 1
ATOM 3436 C CA . ASN A 1 446 ? 11.578 18.011 -21.636 1.00 61.66 446 ASN A CA 1
ATOM 3437 C C . ASN A 1 446 ? 13.101 17.815 -21.741 1.00 61.66 446 ASN A C 1
ATOM 3439 O O . ASN A 1 446 ? 13.650 17.816 -22.840 1.00 61.66 446 ASN A O 1
ATOM 3443 N N . ASP A 1 447 ? 13.792 17.674 -20.612 1.00 66.56 447 ASP A N 1
ATOM 3444 C CA . ASP A 1 447 ? 15.213 17.349 -20.589 1.00 66.56 447 ASP A CA 1
ATOM 3445 C C . ASP A 1 447 ? 15.475 15.968 -21.220 1.00 66.56 447 ASP A C 1
ATOM 3447 O O . ASP A 1 447 ? 14.738 14.999 -20.994 1.00 66.56 447 ASP A O 1
ATOM 3451 N N . ASN A 1 448 ? 16.555 15.858 -21.992 1.00 53.28 448 ASN A N 1
ATOM 3452 C CA . ASN A 1 448 ? 16.938 14.636 -22.697 1.00 53.28 448 ASN A CA 1
ATOM 3453 C C . ASN A 1 448 ? 17.132 13.457 -21.732 1.00 53.28 448 ASN A C 1
ATOM 3455 O O . ASN A 1 448 ? 16.779 12.322 -22.062 1.00 53.28 448 ASN A O 1
ATOM 3459 N N . ASP A 1 449 ? 17.607 13.716 -20.512 1.00 55.38 449 ASP A N 1
ATOM 3460 C CA . ASP A 1 449 ? 17.766 12.691 -19.476 1.00 55.38 449 ASP A CA 1
ATOM 3461 C C . ASP A 1 449 ? 16.428 12.148 -18.964 1.00 55.38 449 ASP A C 1
ATOM 3463 O O . ASP A 1 449 ? 16.294 10.948 -18.690 1.00 55.38 449 ASP A O 1
ATOM 3467 N N . VAL A 1 450 ? 15.412 13.010 -18.880 1.00 60.84 450 VAL A N 1
ATOM 3468 C CA . VAL A 1 450 ? 14.048 12.638 -18.490 1.00 60.84 450 VAL A CA 1
ATOM 3469 C C . VAL A 1 450 ? 13.386 11.832 -19.600 1.00 60.84 450 VAL A C 1
ATOM 3471 O O . VAL A 1 450 ? 12.786 10.788 -19.326 1.00 60.84 450 VAL A O 1
ATOM 3474 N N . ILE A 1 451 ? 13.560 12.241 -20.858 1.00 63.22 451 ILE A N 1
ATOM 3475 C CA . ILE A 1 451 ? 13.094 11.487 -22.028 1.00 63.22 451 ILE A CA 1
ATOM 3476 C C . ILE A 1 451 ? 13.763 10.108 -22.062 1.00 63.22 451 ILE A C 1
ATOM 3478 O O . ILE A 1 451 ? 13.080 9.091 -22.195 1.00 63.22 451 ILE A O 1
ATOM 3482 N N . ALA A 1 452 ? 15.078 10.035 -21.850 1.00 56.88 452 ALA A N 1
ATOM 3483 C CA . ALA A 1 452 ? 15.808 8.774 -21.796 1.00 56.88 452 ALA A CA 1
ATOM 3484 C C . ALA A 1 452 ? 15.341 7.885 -20.630 1.00 56.88 452 ALA A C 1
ATOM 3486 O O . ALA A 1 452 ? 15.167 6.676 -20.801 1.00 56.88 452 ALA A O 1
ATOM 3487 N N . ALA A 1 453 ? 15.081 8.457 -19.449 1.00 60.81 453 ALA A N 1
ATOM 3488 C CA . ALA A 1 453 ? 14.516 7.733 -18.311 1.00 60.81 453 ALA A CA 1
ATOM 3489 C C . ALA A 1 453 ? 13.101 7.210 -18.604 1.00 60.81 453 ALA A C 1
ATOM 3491 O O . ALA A 1 453 ? 12.781 6.068 -18.253 1.00 60.81 453 ALA A O 1
ATOM 3492 N N . ARG A 1 454 ? 12.276 7.997 -19.306 1.00 73.12 454 ARG A N 1
ATOM 3493 C CA . ARG A 1 454 ? 10.958 7.579 -19.792 1.00 73.12 454 ARG A CA 1
ATOM 3494 C C . ARG A 1 454 ? 11.059 6.421 -20.770 1.00 73.12 454 ARG A C 1
ATOM 3496 O O . ARG A 1 454 ? 10.368 5.422 -20.575 1.00 73.12 454 ARG A O 1
ATOM 3503 N N . MET A 1 455 ? 11.951 6.500 -21.753 1.00 64.44 455 MET A N 1
ATOM 3504 C CA . MET A 1 455 ? 12.155 5.431 -22.735 1.00 64.44 455 MET A CA 1
ATOM 3505 C C . MET A 1 455 ? 12.681 4.147 -22.088 1.00 64.44 455 MET A C 1
ATOM 3507 O O . MET A 1 455 ? 12.164 3.071 -22.379 1.00 64.44 455 MET A O 1
ATOM 3511 N N . ARG A 1 456 ? 13.623 4.242 -21.138 1.00 62.47 456 ARG A N 1
ATOM 3512 C CA . ARG A 1 456 ? 14.098 3.085 -20.354 1.00 62.47 456 ARG A CA 1
ATOM 3513 C C . ARG A 1 456 ? 12.976 2.431 -19.549 1.00 62.47 456 ARG A C 1
ATOM 3515 O O . ARG A 1 456 ? 12.866 1.208 -19.540 1.00 62.47 456 ARG A O 1
ATOM 3522 N N . ALA A 1 457 ? 12.138 3.229 -18.884 1.00 63.72 457 ALA A N 1
ATOM 3523 C CA . ALA A 1 457 ? 11.005 2.713 -18.118 1.00 63.72 457 ALA A CA 1
ATOM 3524 C C . ALA A 1 457 ? 9.980 2.018 -19.028 1.00 63.72 457 ALA A C 1
ATOM 3526 O O . ALA A 1 457 ? 9.528 0.916 -18.721 1.00 63.72 457 ALA A O 1
ATOM 3527 N N . LEU A 1 458 ? 9.647 2.633 -20.164 1.00 70.88 458 LEU A N 1
ATOM 3528 C CA . LEU A 1 458 ? 8.674 2.109 -21.118 1.00 70.88 458 LEU A CA 1
ATOM 3529 C C . LEU A 1 458 ? 9.173 0.818 -21.788 1.00 70.88 458 LEU A C 1
ATOM 3531 O O . LEU A 1 458 ? 8.416 -0.152 -21.868 1.00 70.88 458 LEU A O 1
ATOM 3535 N N . ASP A 1 459 ? 10.450 0.763 -22.176 1.00 60.38 459 ASP A N 1
ATOM 3536 C CA . ASP A 1 459 ? 11.121 -0.445 -22.674 1.00 60.38 459 ASP A CA 1
ATOM 3537 C C . ASP A 1 459 ? 11.125 -1.568 -21.628 1.00 60.38 459 ASP A C 1
ATOM 3539 O O . ASP A 1 459 ? 10.681 -2.682 -21.908 1.00 60.38 459 ASP A O 1
ATOM 3543 N N . GLY A 1 460 ? 11.564 -1.268 -20.401 1.00 57.38 460 GLY A N 1
ATOM 3544 C CA . GLY A 1 460 ? 11.638 -2.237 -19.310 1.00 57.38 460 GLY A CA 1
ATOM 3545 C C . GLY A 1 460 ? 10.275 -2.834 -18.964 1.00 57.38 460 GLY A C 1
ATOM 3546 O O . GLY A 1 460 ? 10.126 -4.057 -18.934 1.00 57.38 460 GLY A O 1
ATOM 3547 N N . ILE A 1 461 ? 9.259 -1.984 -18.775 1.00 65.88 461 ILE A N 1
ATOM 3548 C CA . ILE A 1 461 ? 7.883 -2.419 -18.493 1.00 65.88 461 ILE A CA 1
ATOM 3549 C C . ILE A 1 461 ? 7.361 -3.276 -19.646 1.00 65.88 461 ILE A C 1
ATOM 3551 O O . ILE A 1 461 ? 6.870 -4.380 -19.414 1.00 65.88 461 ILE A O 1
ATOM 3555 N N . THR A 1 462 ? 7.504 -2.814 -20.890 1.00 66.12 462 THR A N 1
ATOM 3556 C CA . THR A 1 462 ? 6.986 -3.536 -22.060 1.00 66.12 462 THR A CA 1
ATOM 3557 C C . THR A 1 462 ? 7.659 -4.894 -22.225 1.00 66.12 462 THR A C 1
ATOM 3559 O O . THR A 1 462 ? 6.965 -5.889 -22.423 1.00 66.12 462 THR A O 1
ATOM 3562 N N . LYS A 1 463 ? 8.988 -4.978 -22.084 1.00 56.28 463 LYS A N 1
ATOM 3563 C CA . LYS A 1 463 ? 9.733 -6.246 -22.137 1.00 56.28 463 LYS A CA 1
ATOM 3564 C C . LYS A 1 463 ? 9.254 -7.221 -21.078 1.00 56.28 463 LYS A C 1
ATOM 3566 O O . LYS A 1 463 ? 8.978 -8.371 -21.402 1.00 56.28 463 LYS A O 1
ATOM 3571 N N . ILE A 1 464 ? 9.126 -6.770 -19.835 1.00 56.28 464 ILE A N 1
ATOM 3572 C CA . ILE A 1 464 ? 8.680 -7.620 -18.731 1.00 56.28 464 ILE A CA 1
ATOM 3573 C C . ILE A 1 464 ? 7.254 -8.129 -18.985 1.00 56.28 464 ILE A C 1
ATOM 3575 O O . ILE A 1 464 ? 6.999 -9.327 -18.851 1.00 56.28 464 ILE A O 1
ATOM 3579 N N . VAL A 1 465 ? 6.336 -7.263 -19.427 1.00 59.91 465 VAL A N 1
ATOM 3580 C CA . VAL A 1 465 ? 4.961 -7.675 -19.741 1.00 59.91 465 VAL A CA 1
ATOM 3581 C C . VAL A 1 465 ? 4.927 -8.653 -20.911 1.00 59.91 465 VAL A C 1
ATOM 3583 O O . VAL A 1 465 ? 4.256 -9.678 -20.815 1.00 59.91 465 VAL A O 1
ATOM 3586 N N . VAL A 1 466 ? 5.677 -8.405 -21.984 1.00 57.31 466 VAL A N 1
ATOM 3587 C CA . VAL A 1 466 ? 5.754 -9.316 -23.135 1.00 57.31 466 VAL A CA 1
ATOM 3588 C C . VAL A 1 466 ? 6.354 -10.662 -22.731 1.00 57.31 466 VAL A C 1
ATOM 3590 O O . VAL A 1 466 ? 5.804 -11.697 -23.096 1.00 57.31 466 VAL A O 1
ATOM 3593 N N . LEU A 1 467 ? 7.428 -10.678 -21.938 1.00 48.88 467 LEU A N 1
ATOM 3594 C CA . LEU A 1 467 ? 8.069 -11.910 -21.470 1.00 48.88 467 LEU A CA 1
ATOM 3595 C C . LEU A 1 467 ? 7.144 -12.745 -20.579 1.00 48.88 467 LEU A C 1
ATOM 3597 O O . LEU A 1 467 ? 7.127 -13.967 -20.696 1.00 48.88 467 LEU A O 1
ATOM 3601 N N . GLN A 1 468 ? 6.370 -12.104 -19.703 1.00 49.00 468 GLN A N 1
ATOM 3602 C CA . GLN A 1 468 ? 5.488 -12.816 -18.776 1.00 49.00 468 GLN A CA 1
ATOM 3603 C C . GLN A 1 468 ? 4.135 -13.194 -19.380 1.00 49.00 468 GLN A C 1
ATOM 3605 O O . GLN A 1 468 ? 3.541 -14.202 -18.996 1.00 49.00 468 GLN A O 1
ATOM 3610 N N . THR A 1 469 ? 3.610 -12.377 -20.293 1.00 51.19 469 THR A N 1
ATOM 3611 C CA . THR A 1 469 ? 2.236 -12.528 -20.793 1.00 51.19 469 THR A CA 1
ATOM 3612 C C . THR A 1 469 ? 2.163 -12.994 -22.241 1.00 51.19 469 THR A C 1
ATOM 3614 O O . THR A 1 469 ? 1.144 -13.562 -22.628 1.00 51.19 469 THR A O 1
ATOM 3617 N N . GLY A 1 470 ? 3.226 -12.797 -23.026 1.00 49.28 470 GLY A N 1
ATOM 3618 C CA . GLY A 1 470 ? 3.252 -13.035 -24.470 1.00 49.28 470 GLY A CA 1
ATOM 3619 C C . GLY A 1 470 ? 2.583 -11.934 -25.298 1.00 49.28 470 GLY A C 1
ATOM 3620 O O . GLY A 1 470 ? 2.444 -12.096 -26.506 1.00 49.28 470 GLY A O 1
ATOM 3621 N N . PHE A 1 471 ? 2.151 -10.826 -24.682 1.00 59.19 471 PHE A N 1
ATOM 3622 C CA . PHE A 1 471 ? 1.413 -9.754 -25.355 1.00 59.19 471 PHE A CA 1
ATOM 3623 C C . PHE A 1 471 ? 1.964 -8.367 -25.003 1.00 59.19 471 PHE A C 1
ATOM 3625 O O . PHE A 1 471 ? 2.585 -8.167 -23.960 1.00 59.19 471 PHE A O 1
ATOM 3632 N N . LYS A 1 472 ? 1.721 -7.396 -25.889 1.00 61.66 472 LYS A N 1
ATOM 3633 C CA . LYS A 1 472 ? 2.186 -6.010 -25.753 1.00 61.66 472 LYS A CA 1
ATOM 3634 C C . LYS A 1 472 ? 1.278 -5.215 -24.811 1.00 61.66 472 LYS A C 1
ATOM 3636 O O . LYS A 1 472 ? 0.059 -5.329 -24.903 1.00 61.66 472 LYS A O 1
ATOM 3641 N N . SER A 1 473 ? 1.864 -4.392 -23.943 1.00 70.12 473 SER A N 1
ATOM 3642 C CA . SER A 1 473 ? 1.125 -3.490 -23.053 1.00 70.12 473 SER A CA 1
ATOM 3643 C C . SER A 1 473 ? 1.011 -2.072 -23.599 1.00 70.12 473 SER A C 1
ATOM 3645 O O . SER A 1 473 ? 1.926 -1.565 -24.241 1.00 70.12 473 SER A O 1
ATOM 3647 N N . TYR A 1 474 ? -0.082 -1.406 -23.249 1.00 75.00 474 TYR A N 1
ATOM 3648 C CA . TYR A 1 474 ? -0.202 0.044 -23.263 1.00 75.00 474 TYR A CA 1
ATOM 3649 C C . TYR A 1 474 ? 0.373 0.605 -21.956 1.00 75.00 474 TYR A C 1
ATOM 3651 O O . TYR A 1 474 ? -0.055 0.188 -20.883 1.00 75.00 474 TYR A O 1
ATOM 3659 N N . VAL A 1 475 ? 1.367 1.493 -22.016 1.00 77.75 475 VAL A N 1
ATOM 3660 C CA . VAL A 1 475 ? 2.105 1.963 -20.830 1.00 77.75 475 VAL A CA 1
ATOM 3661 C C . VAL A 1 475 ? 1.941 3.474 -20.680 1.00 77.75 475 VAL A C 1
ATOM 3663 O O . VAL A 1 475 ? 2.276 4.229 -21.591 1.00 77.75 475 VAL A O 1
ATOM 3666 N N . LEU A 1 476 ? 1.437 3.912 -19.526 1.00 80.00 476 LEU A N 1
ATOM 3667 C CA . LEU A 1 476 ? 1.166 5.317 -19.227 1.00 80.00 476 LEU A CA 1
ATOM 3668 C C . LEU A 1 476 ? 1.865 5.756 -17.930 1.00 80.00 476 LEU A C 1
ATOM 3670 O O . LEU A 1 476 ? 1.517 5.261 -16.849 1.00 80.00 476 LEU A O 1
ATOM 3674 N N . PRO A 1 477 ? 2.817 6.702 -17.994 1.00 80.06 477 PRO A N 1
ATOM 3675 C CA . PRO A 1 477 ? 3.289 7.382 -16.798 1.00 80.06 477 PRO A CA 1
ATOM 3676 C C . PRO A 1 477 ? 2.230 8.364 -16.294 1.00 80.06 477 PRO A C 1
ATOM 3678 O O . PRO A 1 477 ? 1.715 9.165 -17.068 1.00 80.06 477 PRO A O 1
ATOM 3681 N N . LEU A 1 478 ? 1.931 8.351 -14.996 1.00 80.88 478 LEU A N 1
ATOM 3682 C CA . LEU A 1 478 ? 1.015 9.300 -14.361 1.00 80.88 478 LEU A CA 1
ATOM 3683 C C . LEU A 1 478 ? 1.711 10.011 -13.198 1.00 80.88 478 LEU A C 1
ATOM 3685 O O . LEU A 1 478 ? 2.370 9.367 -12.385 1.00 80.88 478 LEU A O 1
ATOM 3689 N N . ASN A 1 479 ? 1.514 11.324 -13.065 1.00 76.44 479 ASN A N 1
ATOM 3690 C CA . ASN A 1 479 ? 1.941 12.057 -11.869 1.00 76.44 479 ASN A CA 1
ATOM 3691 C C . ASN A 1 479 ? 1.059 11.716 -10.645 1.00 76.44 479 ASN A C 1
ATOM 3693 O O . ASN A 1 479 ? -0.012 11.111 -10.771 1.00 76.44 479 ASN A O 1
ATOM 3697 N N . GLU A 1 480 ? 1.493 12.112 -9.440 1.00 70.81 480 GLU A N 1
ATOM 3698 C CA . GLU A 1 480 ? 0.769 11.800 -8.195 1.00 70.81 480 GLU A CA 1
ATOM 3699 C C . GLU A 1 480 ? -0.686 12.298 -8.188 1.00 70.81 480 GLU A C 1
ATOM 3701 O O . GLU A 1 480 ? -1.536 11.652 -7.572 1.00 70.81 480 GLU A O 1
ATOM 3706 N N . THR A 1 481 ? -0.976 13.402 -8.882 1.00 76.12 481 THR A N 1
ATOM 3707 C CA . THR A 1 481 ? -2.299 14.040 -8.934 1.00 76.12 481 THR A CA 1
ATOM 3708 C C . THR A 1 481 ? -3.283 13.276 -9.822 1.00 76.12 481 THR A C 1
ATOM 3710 O O . THR A 1 481 ? -4.468 13.180 -9.501 1.00 76.12 481 THR A O 1
ATOM 3713 N N . LEU A 1 482 ? -2.809 12.701 -10.930 1.00 74.56 482 LEU A N 1
ATOM 3714 C CA . LEU A 1 482 ? -3.630 11.924 -11.864 1.00 74.56 482 LEU A CA 1
ATOM 3715 C C . LEU A 1 482 ? -3.845 10.475 -11.397 1.00 74.56 482 LEU A C 1
ATOM 3717 O O . LEU A 1 482 ? -4.841 9.842 -11.778 1.00 74.56 482 LEU A O 1
ATOM 3721 N N . LEU A 1 483 ? -2.958 9.959 -10.537 1.00 76.50 483 LEU A N 1
ATOM 3722 C CA . LEU A 1 483 ? -3.040 8.607 -9.980 1.00 76.50 483 LEU A CA 1
ATOM 3723 C C . LEU A 1 483 ? -4.221 8.449 -9.026 1.00 76.50 483 LEU A C 1
ATOM 3725 O O . LEU A 1 483 ? -4.241 8.950 -7.900 1.00 76.50 483 LEU A O 1
ATOM 3729 N N . GLN A 1 484 ? -5.192 7.640 -9.444 1.00 74.12 484 GLN A N 1
ATOM 3730 C CA . GLN A 1 484 ? -6.375 7.395 -8.636 1.00 74.12 484 GLN A CA 1
ATOM 3731 C C . GLN A 1 484 ? -6.068 6.413 -7.503 1.00 74.12 484 GLN A C 1
ATOM 3733 O O . GLN A 1 484 ? -5.764 5.236 -7.728 1.00 74.12 484 GLN A O 1
ATOM 3738 N N . LYS A 1 485 ? -6.198 6.893 -6.264 1.00 66.06 485 LYS A N 1
ATOM 3739 C CA . LYS A 1 485 ? -5.940 6.126 -5.040 1.00 66.06 485 LYS A CA 1
ATOM 3740 C C . LYS A 1 485 ? -7.245 5.762 -4.307 1.00 66.06 485 LYS A C 1
ATOM 3742 O O . LYS A 1 485 ? -8.320 6.340 -4.507 1.00 66.06 485 LYS A O 1
ATOM 3747 N N . SER A 1 486 ? -7.177 4.732 -3.473 1.00 63.00 486 SER A N 1
ATOM 3748 C CA . SER A 1 486 ? -8.190 4.391 -2.470 1.00 63.00 486 SER A CA 1
ATOM 3749 C C . SER A 1 486 ? -8.034 5.281 -1.233 1.00 63.00 486 SER A C 1
ATOM 3751 O O . SER A 1 486 ? -7.045 5.999 -1.099 1.00 63.00 486 SER A O 1
ATOM 3753 N N . THR A 1 487 ? -8.964 5.191 -0.285 1.00 55.12 487 THR A N 1
ATOM 3754 C CA . THR A 1 487 ? -8.900 5.918 0.995 1.00 55.12 487 THR A CA 1
ATOM 3755 C C . THR A 1 487 ? -7.618 5.629 1.781 1.00 55.12 487 THR A C 1
ATOM 3757 O O . THR A 1 487 ? -7.015 6.523 2.376 1.00 55.12 487 THR A O 1
ATOM 3760 N N . LEU A 1 488 ? -7.117 4.392 1.702 1.00 55.16 488 LEU A N 1
ATOM 3761 C CA . LEU A 1 488 ? -5.837 4.006 2.296 1.00 55.16 488 LEU A CA 1
ATOM 3762 C C . LEU A 1 488 ? -4.613 4.536 1.542 1.00 55.16 488 LEU A C 1
ATOM 3764 O O . LEU A 1 488 ? -3.504 4.308 1.990 1.00 55.16 488 LEU A O 1
ATOM 3768 N N . GLY A 1 489 ? -4.768 5.248 0.424 1.00 55.94 489 GLY A N 1
ATOM 3769 C CA . GLY A 1 489 ? -3.645 5.711 -0.401 1.00 55.94 489 GLY A CA 1
ATOM 3770 C C . GLY A 1 489 ? -3.140 4.691 -1.426 1.00 55.94 489 GLY A C 1
ATOM 3771 O O . GLY A 1 489 ? -2.258 5.025 -2.208 1.00 55.94 489 GLY A O 1
ATOM 3772 N N . LYS A 1 490 ? -3.729 3.488 -1.484 1.00 60.31 490 LYS A N 1
ATOM 3773 C CA . LYS A 1 490 ? -3.355 2.437 -2.452 1.00 60.31 490 LYS A CA 1
ATOM 3774 C C . LYS A 1 490 ? -3.810 2.797 -3.855 1.00 60.31 490 LYS A C 1
ATOM 3776 O O . LYS A 1 490 ? -4.928 3.293 -3.994 1.00 60.31 490 LYS A O 1
ATOM 3781 N N . LEU A 1 491 ? -3.030 2.472 -4.880 1.00 64.62 491 LEU A N 1
ATOM 3782 C CA . LEU A 1 491 ? -3.455 2.627 -6.273 1.00 64.62 491 LEU A CA 1
ATOM 3783 C C . LEU A 1 491 ? -4.707 1.781 -6.564 1.00 64.62 491 LEU A C 1
ATOM 3785 O O . LEU A 1 491 ? -4.777 0.607 -6.206 1.00 64.62 491 LEU A O 1
ATOM 3789 N N . SER A 1 492 ? -5.720 2.382 -7.194 1.00 69.38 492 SER A N 1
ATOM 3790 C CA . SER A 1 492 ? -7.002 1.723 -7.472 1.00 69.38 492 SER A CA 1
ATOM 3791 C C . SER A 1 492 ? -7.132 1.343 -8.948 1.00 69.38 492 SER A C 1
ATOM 3793 O O . SER A 1 492 ? -7.325 2.215 -9.795 1.00 69.38 492 SER A O 1
ATOM 3795 N N . ARG A 1 493 ? -7.078 0.042 -9.268 1.00 68.50 493 ARG A N 1
ATOM 3796 C CA . ARG A 1 493 ? -7.192 -0.471 -10.653 1.00 68.50 493 ARG A CA 1
ATOM 3797 C C . ARG A 1 493 ? -8.468 0.005 -11.346 1.00 68.50 493 ARG A C 1
ATOM 3799 O O . ARG A 1 493 ? -8.410 0.520 -12.455 1.00 68.50 493 ARG A O 1
ATOM 3806 N N . SER A 1 494 ? -9.614 -0.123 -10.679 1.00 63.19 494 SER A N 1
ATOM 3807 C CA . SER A 1 494 ? -10.917 0.263 -11.233 1.00 63.19 494 SER A CA 1
ATOM 3808 C C . SER A 1 494 ? -11.051 1.763 -11.445 1.00 63.19 494 SER A C 1
ATOM 3810 O O . SER A 1 494 ? -11.519 2.172 -12.502 1.00 63.19 494 SER A O 1
ATOM 3812 N N . LYS A 1 495 ? -10.602 2.590 -10.490 1.00 70.12 495 LYS A N 1
ATOM 3813 C CA . LYS A 1 495 ? -10.648 4.049 -10.658 1.00 70.12 495 LYS A CA 1
ATOM 3814 C C . LYS A 1 495 ? -9.736 4.516 -11.792 1.00 70.12 495 LYS A C 1
ATOM 3816 O O . LYS A 1 495 ? -10.169 5.349 -12.574 1.00 70.12 495 LYS A O 1
ATOM 3821 N N . ASN A 1 496 ? -8.522 3.967 -11.913 1.00 74.81 496 ASN A N 1
ATOM 3822 C CA . ASN A 1 496 ? -7.620 4.308 -13.021 1.00 74.81 496 ASN A CA 1
ATOM 3823 C C . ASN A 1 496 ? -8.153 3.784 -14.369 1.00 74.81 496 ASN A C 1
ATOM 3825 O O . ASN A 1 496 ? -8.103 4.505 -15.356 1.00 74.81 496 ASN A O 1
ATOM 3829 N N . ARG A 1 497 ? -8.753 2.583 -14.422 1.00 73.31 497 ARG A N 1
ATOM 3830 C CA . ARG A 1 497 ? -9.427 2.077 -15.635 1.00 73.31 497 ARG A CA 1
ATOM 3831 C C . ARG A 1 497 ? -10.594 2.973 -16.062 1.00 73.31 497 ARG A C 1
ATOM 3833 O O . ARG A 1 497 ? -10.725 3.268 -17.242 1.00 73.31 497 ARG A O 1
ATOM 3840 N N . ASN A 1 498 ? -11.434 3.396 -15.117 1.00 71.50 498 ASN A N 1
ATOM 3841 C CA . ASN A 1 498 ? -12.551 4.295 -15.403 1.00 71.50 498 ASN A CA 1
ATOM 3842 C C . ASN A 1 498 ? -12.047 5.680 -15.826 1.00 71.50 498 ASN A C 1
ATOM 3844 O O . ASN A 1 498 ? -12.549 6.225 -16.794 1.00 71.50 498 ASN A O 1
ATOM 3848 N N . ALA A 1 499 ? -11.016 6.212 -15.164 1.00 75.56 499 ALA A N 1
ATOM 3849 C CA . ALA A 1 499 ? -10.395 7.478 -15.544 1.00 75.56 499 ALA A CA 1
ATOM 3850 C C . ALA A 1 499 ? -9.820 7.439 -16.970 1.00 75.56 499 ALA A C 1
ATOM 3852 O O . ALA A 1 499 ? -10.023 8.387 -17.724 1.00 75.56 499 ALA A O 1
ATOM 3853 N N . LEU A 1 500 ? -9.178 6.330 -17.358 1.00 74.25 500 LEU A N 1
ATOM 3854 C CA . LEU A 1 500 ? -8.727 6.096 -18.732 1.00 74.25 500 LEU A CA 1
ATOM 3855 C C . LEU A 1 500 ? -9.914 6.044 -19.707 1.00 74.25 500 LEU A C 1
ATOM 3857 O O . LEU A 1 500 ? -9.903 6.730 -20.719 1.00 74.25 500 LEU A O 1
ATOM 3861 N N . ALA A 1 501 ? -10.968 5.287 -19.387 1.00 71.62 501 ALA A N 1
ATOM 3862 C CA . ALA A 1 501 ? -12.167 5.192 -20.228 1.00 71.62 501 ALA A CA 1
ATOM 3863 C C . ALA A 1 501 ? -12.931 6.527 -20.364 1.00 71.62 501 ALA A C 1
ATOM 3865 O O . ALA A 1 501 ? -13.577 6.768 -21.379 1.00 71.62 501 ALA A O 1
ATOM 3866 N N . GLU A 1 502 ? -12.849 7.391 -19.352 1.00 79.12 502 GLU A N 1
ATOM 3867 C CA . GLU A 1 502 ? -13.407 8.749 -19.332 1.00 79.12 502 GLU A CA 1
ATOM 3868 C C . GLU A 1 502 ? -12.509 9.778 -20.047 1.00 79.12 502 GLU A C 1
ATOM 3870 O O . GLU A 1 502 ? -12.863 10.954 -20.102 1.00 79.12 502 GLU A O 1
ATOM 3875 N N . GLY A 1 503 ? -11.346 9.370 -20.571 1.00 78.75 503 GLY A N 1
ATOM 3876 C CA . GLY A 1 503 ? -10.416 10.251 -21.284 1.00 78.75 503 GLY A CA 1
ATOM 3877 C C . GLY A 1 503 ? -9.622 11.202 -20.383 1.00 78.75 503 GLY A C 1
ATOM 3878 O O . GLY A 1 503 ? -9.050 12.174 -20.871 1.00 78.75 503 GLY A O 1
ATOM 3879 N N . LYS A 1 504 ? -9.539 10.947 -19.068 1.00 81.06 504 LYS A N 1
ATOM 3880 C CA . LYS A 1 504 ? -8.782 11.805 -18.130 1.00 81.06 504 LYS A CA 1
ATOM 3881 C C . LYS A 1 504 ? -7.275 11.830 -18.395 1.00 81.06 504 LYS A C 1
ATOM 3883 O O . LYS A 1 504 ? -6.590 12.685 -17.840 1.00 81.06 504 LYS A O 1
ATOM 3888 N N . TYR A 1 505 ? -6.761 10.905 -19.205 1.00 82.75 505 TYR A N 1
ATOM 3889 C CA . TYR A 1 505 ? -5.340 10.788 -19.533 1.00 82.75 505 TYR A CA 1
ATOM 3890 C C . TYR A 1 505 ? -5.004 11.227 -20.966 1.00 82.75 505 TYR A C 1
ATOM 3892 O O . TYR A 1 505 ? -3.846 11.128 -21.359 1.00 82.75 505 TYR A O 1
ATOM 3900 N N . ALA A 1 506 ? -5.965 11.791 -21.708 1.00 76.75 506 ALA A N 1
ATOM 3901 C CA . ALA A 1 506 ? -5.841 12.071 -23.141 1.00 76.75 506 ALA A CA 1
ATOM 3902 C C . ALA A 1 506 ? -4.589 12.877 -23.541 1.00 76.75 506 ALA A C 1
ATOM 3904 O O . ALA A 1 506 ? -4.001 12.599 -24.578 1.00 76.75 506 ALA A O 1
ATOM 3905 N N . ALA A 1 507 ? -4.143 13.836 -22.721 1.00 71.00 507 ALA A N 1
ATOM 3906 C CA . ALA A 1 507 ? -2.930 14.613 -23.003 1.00 71.00 507 ALA A CA 1
ATOM 3907 C C . ALA A 1 507 ? -1.654 13.744 -23.018 1.00 71.00 507 ALA A C 1
ATOM 3909 O O . ALA A 1 507 ? -0.822 13.871 -23.909 1.00 71.00 507 ALA A O 1
ATOM 3910 N N . LEU A 1 508 ? -1.537 12.811 -22.069 1.00 73.12 508 LEU A N 1
ATOM 3911 C CA . LEU A 1 508 ? -0.416 11.866 -21.990 1.00 73.12 508 LEU A CA 1
ATOM 3912 C C . LEU A 1 508 ? -0.520 10.784 -23.073 1.00 73.12 508 LEU A C 1
ATOM 3914 O O . LEU A 1 508 ? 0.492 10.305 -23.585 1.00 73.12 508 LEU A O 1
ATOM 3918 N N . GLU A 1 509 ? -1.749 10.409 -23.437 1.00 71.75 509 GLU A N 1
ATOM 3919 C CA . GLU A 1 509 ? -2.004 9.528 -24.578 1.00 71.75 509 GLU A CA 1
ATOM 3920 C C . GLU A 1 509 ? -1.564 10.183 -25.898 1.00 71.75 509 GLU A C 1
ATOM 3922 O O . GLU A 1 509 ? -1.049 9.483 -26.767 1.00 71.75 509 GLU A O 1
ATOM 3927 N N . GLU A 1 510 ? -1.711 11.505 -26.035 1.00 67.00 510 GLU A N 1
ATOM 3928 C CA . GLU A 1 510 ? -1.273 12.271 -27.209 1.00 67.00 510 GLU A CA 1
ATOM 3929 C C . GLU A 1 510 ? 0.253 12.361 -27.310 1.00 67.00 510 GLU A C 1
ATOM 3931 O O . GLU A 1 510 ? 0.806 12.138 -28.383 1.00 67.00 510 GLU A O 1
ATOM 3936 N N . GLU A 1 511 ? 0.965 12.573 -26.201 1.00 66.06 511 GLU A N 1
ATOM 3937 C CA . GLU A 1 511 ? 2.434 12.490 -26.197 1.00 66.06 511 GLU A CA 1
ATOM 3938 C C . GLU A 1 511 ? 2.934 11.105 -26.629 1.00 66.06 511 GLU A C 1
ATOM 3940 O O . GLU A 1 511 ? 3.900 10.984 -27.379 1.00 66.06 511 GLU A O 1
ATOM 3945 N N . ASN A 1 512 ? 2.249 10.040 -26.201 1.00 65.38 512 ASN A N 1
ATOM 3946 C CA . ASN A 1 512 ? 2.543 8.679 -26.643 1.00 65.38 512 ASN A CA 1
ATOM 3947 C C . ASN A 1 512 ? 2.241 8.451 -28.137 1.00 65.38 512 ASN A C 1
ATOM 3949 O O . ASN A 1 512 ? 2.593 7.391 -28.639 1.00 65.38 512 ASN A O 1
ATOM 3953 N N . LYS A 1 513 ? 1.614 9.383 -28.869 1.00 61.03 513 LYS A N 1
ATOM 3954 C CA . LYS A 1 513 ? 1.444 9.294 -30.333 1.00 61.03 513 LYS A CA 1
ATOM 3955 C C . LYS A 1 513 ? 2.635 9.838 -31.121 1.00 61.03 513 LYS A C 1
ATOM 3957 O O . LYS A 1 513 ? 2.733 9.527 -32.303 1.00 61.03 513 LYS A O 1
ATOM 3962 N N . ALA A 1 514 ? 3.556 10.567 -30.487 1.00 58.50 514 ALA A N 1
ATOM 3963 C CA . ALA A 1 514 ? 4.758 11.110 -31.135 1.00 58.50 514 ALA A CA 1
ATOM 3964 C C . ALA A 1 514 ? 5.824 10.043 -31.494 1.00 58.50 514 ALA A C 1
ATOM 3966 O O . ALA A 1 514 ? 6.845 10.351 -32.095 1.00 58.50 514 ALA A O 1
ATOM 3967 N N . ILE A 1 515 ? 5.590 8.778 -31.136 1.00 65.56 515 ILE A N 1
ATOM 3968 C CA . ILE A 1 515 ? 6.422 7.597 -31.445 1.00 65.56 515 ILE A CA 1
ATOM 3969 C C . ILE A 1 515 ? 5.813 6.781 -32.606 1.00 65.56 515 ILE A C 1
ATOM 3971 O O . ILE A 1 515 ? 4.662 6.997 -32.985 1.00 65.56 515 ILE A O 1
ATOM 3975 N N . ILE A 1 516 ? 6.551 5.809 -33.170 1.00 68.62 516 ILE A N 1
ATOM 3976 C CA . ILE A 1 516 ? 6.121 5.023 -34.351 1.00 68.62 516 ILE A CA 1
ATOM 3977 C C . ILE A 1 516 ? 4.736 4.393 -34.125 1.00 68.62 516 ILE A C 1
ATOM 3979 O O . ILE A 1 516 ? 4.582 3.453 -33.345 1.00 68.62 516 ILE A O 1
ATOM 3983 N N . ASN A 1 517 ? 3.724 4.886 -34.846 1.00 65.75 517 ASN A N 1
ATOM 3984 C CA . ASN A 1 517 ? 2.325 4.448 -34.746 1.00 65.75 517 ASN A CA 1
ATOM 3985 C C . ASN A 1 517 ? 1.767 4.470 -33.308 1.00 65.75 517 ASN A C 1
ATOM 3987 O O . ASN A 1 517 ? 0.956 3.617 -32.938 1.00 65.75 517 ASN A O 1
ATOM 3991 N N . GLY A 1 518 ? 2.229 5.414 -32.485 1.00 57.09 518 GLY A N 1
ATOM 3992 C CA . GLY A 1 518 ? 1.858 5.527 -31.077 1.00 57.09 518 GLY A CA 1
ATOM 3993 C C . GLY A 1 518 ? 2.364 4.386 -30.191 1.00 57.09 518 GLY A C 1
ATOM 3994 O O . GLY A 1 518 ? 1.757 4.076 -29.165 1.00 57.09 518 GLY A O 1
ATOM 3995 N N . GLN A 1 519 ? 3.429 3.694 -30.614 1.00 52.78 519 GLN A N 1
ATOM 3996 C CA . GLN A 1 519 ? 3.972 2.529 -29.925 1.00 52.78 519 GLN A CA 1
ATOM 3997 C C . GLN A 1 519 ? 5.504 2.549 -29.856 1.00 52.78 519 GLN A C 1
ATOM 3999 O O . GLN A 1 519 ? 6.187 2.886 -30.821 1.00 52.78 519 GLN A O 1
ATOM 4004 N N . PHE A 1 520 ? 6.044 2.111 -28.716 1.00 52.62 520 PHE A N 1
ATOM 4005 C CA . PHE A 1 520 ? 7.466 1.827 -28.546 1.00 52.62 520 PHE A CA 1
ATOM 4006 C C . PHE A 1 520 ? 7.649 0.496 -27.786 1.00 52.62 520 PHE A C 1
ATOM 4008 O O . PHE A 1 520 ? 7.000 0.300 -26.756 1.00 52.62 520 PHE A O 1
ATOM 4015 N N . PRO A 1 521 ? 8.481 -0.441 -28.284 1.00 54.09 521 PRO A N 1
ATOM 4016 C CA . PRO A 1 521 ? 9.031 -0.459 -29.645 1.00 54.09 521 PRO A CA 1
ATOM 4017 C C . PRO A 1 521 ? 7.905 -0.421 -30.700 1.00 54.09 521 PRO A C 1
ATOM 4019 O O . PRO A 1 521 ? 6.732 -0.598 -30.353 1.00 54.09 521 PRO A O 1
ATOM 4022 N N . GLY A 1 522 ? 8.234 -0.155 -31.968 1.00 63.16 522 GLY A N 1
ATOM 4023 C CA . GLY A 1 522 ? 7.258 -0.122 -33.069 1.00 63.16 522 GLY A CA 1
ATOM 4024 C C . GLY A 1 522 ? 6.469 -1.440 -33.245 1.00 63.16 522 GLY A C 1
ATOM 4025 O O . GLY A 1 522 ? 6.580 -2.363 -32.427 1.00 63.16 522 GLY A O 1
ATOM 4026 N N . PRO A 1 523 ? 5.613 -1.558 -34.275 1.00 63.16 523 PRO A N 1
ATOM 4027 C CA . PRO A 1 523 ? 4.886 -2.798 -34.557 1.00 63.16 523 PRO A CA 1
ATOM 4028 C C . PRO A 1 523 ? 5.828 -4.009 -34.675 1.00 63.16 523 PRO A C 1
ATOM 4030 O O . PRO A 1 523 ? 6.875 -3.914 -35.312 1.00 63.16 523 PRO A O 1
ATOM 4033 N N . LEU A 1 524 ? 5.462 -5.142 -34.061 1.00 66.31 524 LEU A N 1
ATOM 4034 C CA . LEU A 1 524 ? 6.215 -6.390 -34.218 1.00 66.31 524 LEU A CA 1
ATOM 4035 C C . LEU A 1 524 ? 6.065 -6.888 -35.660 1.00 66.31 524 LEU A C 1
ATOM 4037 O O . LEU A 1 524 ? 4.944 -6.991 -36.157 1.00 66.31 524 LEU A O 1
ATOM 4041 N N . ILE A 1 525 ? 7.188 -7.225 -36.293 1.00 73.75 525 ILE A N 1
ATOM 4042 C CA . ILE A 1 525 ? 7.235 -7.887 -37.596 1.00 73.75 525 ILE A CA 1
ATOM 4043 C C . ILE A 1 525 ? 7.771 -9.299 -37.358 1.00 73.75 525 ILE A C 1
ATOM 4045 O O . ILE A 1 525 ? 8.887 -9.461 -36.866 1.00 73.75 525 ILE A O 1
ATOM 4049 N N . GLU A 1 526 ? 6.962 -10.305 -37.676 1.00 76.75 526 GLU A N 1
ATOM 4050 C CA . GLU A 1 526 ? 7.318 -11.725 -37.613 1.00 76.75 526 GLU A CA 1
ATOM 4051 C C . GLU A 1 526 ? 7.353 -12.277 -39.043 1.00 76.75 526 GLU A C 1
ATOM 4053 O O . GLU A 1 526 ? 6.448 -11.998 -39.830 1.00 76.75 526 GLU A O 1
ATOM 4058 N N . ALA A 1 527 ? 8.422 -12.993 -39.388 1.00 76.75 527 ALA A N 1
ATOM 4059 C CA . ALA A 1 527 ? 8.651 -13.556 -40.715 1.00 76.75 527 ALA A CA 1
ATOM 4060 C C . ALA A 1 527 ? 9.528 -14.810 -40.601 1.00 76.75 527 ALA A C 1
ATOM 4062 O O . ALA A 1 527 ? 10.405 -14.874 -39.731 1.00 76.75 527 ALA A O 1
ATOM 4063 N N . ASP A 1 528 ? 9.314 -15.775 -41.490 1.00 80.75 528 ASP A N 1
ATOM 4064 C CA . ASP A 1 528 ? 10.110 -16.994 -41.565 1.00 80.75 528 ASP A CA 1
ATOM 4065 C C . ASP A 1 528 ? 11.365 -16.791 -42.425 1.00 80.75 528 ASP A C 1
ATOM 4067 O O . ASP A 1 528 ? 11.474 -15.880 -43.252 1.00 80.75 528 ASP A O 1
ATOM 4071 N N . TRP A 1 529 ? 12.361 -17.659 -42.235 1.00 81.50 529 TRP A N 1
ATOM 4072 C CA . TRP A 1 529 ? 13.552 -17.638 -43.081 1.00 81.50 529 TRP A CA 1
ATOM 4073 C C . TRP A 1 529 ? 13.171 -17.882 -44.548 1.00 81.50 529 TRP A C 1
ATOM 4075 O O . TRP A 1 529 ? 12.507 -18.864 -44.879 1.00 81.50 529 TRP A O 1
ATOM 4085 N N . GLY A 1 530 ? 13.643 -17.003 -45.430 1.00 82.69 530 GLY A N 1
ATOM 4086 C CA . GLY A 1 530 ? 13.321 -17.002 -46.854 1.00 82.69 530 GLY A CA 1
ATOM 4087 C C . GLY A 1 530 ? 12.182 -16.056 -47.243 1.00 82.69 530 GLY A C 1
ATOM 4088 O O . GLY A 1 530 ? 12.080 -15.739 -48.433 1.00 82.69 530 GLY A O 1
ATOM 4089 N N . ASP A 1 531 ? 11.396 -15.553 -46.287 1.00 89.25 531 ASP A N 1
ATOM 4090 C CA . ASP A 1 531 ? 10.323 -14.595 -46.558 1.00 89.25 531 ASP A CA 1
ATOM 4091 C C . ASP A 1 531 ? 10.869 -13.258 -47.059 1.00 89.25 531 ASP A C 1
ATOM 4093 O O . ASP A 1 531 ? 11.989 -12.847 -46.750 1.00 89.25 531 ASP A O 1
ATOM 4097 N N . THR A 1 532 ? 10.052 -12.553 -47.840 1.00 90.69 532 THR A N 1
ATOM 4098 C CA . THR A 1 532 ? 10.320 -11.164 -48.222 1.00 90.69 532 THR A CA 1
ATOM 4099 C C . THR A 1 532 ? 9.498 -10.239 -47.341 1.00 90.69 532 THR A C 1
ATOM 4101 O O . THR A 1 532 ? 8.269 -10.266 -47.377 1.00 90.69 532 THR A O 1
ATOM 4104 N N . ILE A 1 533 ? 10.183 -9.402 -46.570 1.00 88.62 533 ILE A N 1
ATOM 4105 C CA . ILE A 1 533 ? 9.571 -8.348 -45.770 1.00 88.62 533 ILE A CA 1
ATOM 4106 C C . ILE A 1 533 ? 9.422 -7.108 -46.649 1.00 88.62 533 ILE A C 1
ATOM 4108 O O . ILE A 1 533 ? 10.367 -6.716 -47.331 1.00 88.62 533 ILE A O 1
ATOM 4112 N N . SER A 1 534 ? 8.242 -6.485 -46.607 1.00 92.69 534 SER A N 1
ATOM 4113 C CA . SER A 1 534 ? 7.950 -5.202 -47.250 1.00 92.69 534 SER A CA 1
ATOM 4114 C C . SER A 1 534 ? 7.280 -4.269 -46.242 1.00 92.69 534 SER A C 1
ATOM 4116 O O . SER A 1 534 ? 6.153 -4.527 -45.819 1.00 92.69 534 SER A O 1
ATOM 4118 N N . VAL A 1 535 ? 7.960 -3.191 -45.848 1.00 89.31 535 VAL A N 1
ATOM 4119 C CA . VAL A 1 535 ? 7.499 -2.249 -44.816 1.00 89.31 535 VAL A CA 1
ATOM 4120 C C . VAL A 1 535 ? 7.486 -0.837 -45.374 1.00 89.31 535 VAL A C 1
ATOM 4122 O O . VAL A 1 535 ? 8.532 -0.280 -45.698 1.00 89.31 535 VAL A O 1
ATOM 4125 N N . THR A 1 536 ? 6.300 -0.239 -45.446 1.00 90.38 536 THR A N 1
ATOM 4126 C CA . THR A 1 536 ? 6.141 1.169 -45.815 1.00 90.38 536 THR A CA 1
ATOM 4127 C C . THR A 1 536 ? 6.188 2.043 -44.571 1.00 90.38 536 THR A C 1
ATOM 4129 O O . THR A 1 536 ? 5.396 1.876 -43.644 1.00 90.38 536 THR A O 1
ATOM 4132 N N . VAL A 1 537 ? 7.109 2.998 -44.571 1.00 87.00 537 VAL A N 1
ATOM 4133 C CA . VAL A 1 537 ? 7.275 3.997 -43.517 1.00 87.00 537 VAL A CA 1
ATOM 4134 C C . VAL A 1 537 ? 6.786 5.326 -44.055 1.00 87.00 537 VAL A C 1
ATOM 4136 O O . VAL A 1 537 ? 7.227 5.741 -45.123 1.00 87.00 537 VAL A O 1
ATOM 4139 N N . ALA A 1 538 ? 5.890 5.980 -43.320 1.00 87.06 538 ALA A N 1
ATOM 4140 C CA . ALA A 1 538 ? 5.433 7.333 -43.606 1.00 87.06 538 ALA A CA 1
ATOM 4141 C C . ALA A 1 538 ? 5.974 8.285 -42.534 1.00 87.06 538 ALA A C 1
ATOM 4143 O O . ALA A 1 538 ? 5.729 8.079 -41.344 1.00 87.06 538 ALA A O 1
ATOM 4144 N N . ASN A 1 539 ? 6.715 9.309 -42.954 1.00 83.25 539 ASN A N 1
ATOM 4145 C CA . ASN A 1 539 ? 7.222 10.355 -42.080 1.00 83.25 539 ASN A CA 1
ATOM 4146 C C . ASN A 1 539 ? 6.186 11.486 -41.987 1.00 83.25 539 ASN A C 1
ATOM 4148 O O . ASN A 1 539 ? 6.132 12.372 -42.838 1.00 83.25 539 ASN A O 1
ATOM 4152 N N . ASN A 1 540 ? 5.354 11.432 -40.947 1.00 77.44 540 ASN A N 1
ATOM 4153 C CA . ASN A 1 540 ? 4.334 12.444 -40.650 1.00 77.44 540 ASN A CA 1
ATOM 4154 C C . ASN A 1 540 ? 4.812 13.490 -39.625 1.00 77.44 540 ASN A C 1
ATOM 4156 O O . ASN A 1 540 ? 3.977 14.159 -39.020 1.00 77.44 540 ASN A O 1
ATOM 4160 N N . ILE A 1 541 ? 6.125 13.606 -39.391 1.00 71.75 541 ILE A N 1
ATOM 4161 C CA . ILE A 1 541 ? 6.687 14.680 -38.563 1.00 71.75 541 ILE A CA 1
ATOM 4162 C C . ILE A 1 541 ? 6.371 16.022 -39.232 1.00 71.75 541 ILE A C 1
ATOM 4164 O O . ILE A 1 541 ? 6.377 16.120 -40.465 1.00 71.75 541 ILE A O 1
ATOM 4168 N N . ASP A 1 542 ? 6.050 17.029 -38.417 1.00 64.56 542 ASP A N 1
ATOM 4169 C CA . ASP A 1 542 ? 5.671 18.357 -38.892 1.00 64.56 542 ASP A CA 1
ATOM 4170 C C . ASP A 1 542 ? 6.797 18.983 -39.733 1.00 64.56 542 ASP A C 1
ATOM 4172 O O . ASP A 1 542 ? 7.990 18.847 -39.443 1.00 64.56 542 ASP A O 1
ATOM 4176 N N . THR A 1 543 ? 6.409 19.680 -40.797 1.00 59.78 543 THR A N 1
ATOM 4177 C CA . THR A 1 543 ? 7.321 20.425 -41.663 1.00 59.78 543 THR A CA 1
ATOM 4178 C C . THR A 1 543 ? 8.027 21.560 -40.929 1.00 59.78 543 THR A C 1
ATOM 4180 O O . THR A 1 543 ? 9.123 21.935 -41.341 1.00 59.78 543 THR A O 1
ATOM 4183 N N . ASP A 1 544 ? 7.456 22.058 -39.828 1.00 52.44 544 ASP A N 1
ATOM 4184 C CA . ASP A 1 544 ? 8.049 23.124 -39.013 1.00 52.44 544 ASP A CA 1
ATOM 4185 C C . ASP A 1 544 ? 9.329 22.678 -38.273 1.00 52.44 544 ASP A C 1
ATOM 4187 O O . ASP A 1 544 ? 10.176 23.514 -37.958 1.00 52.44 544 ASP A O 1
ATOM 4191 N N . THR A 1 545 ? 9.522 21.367 -38.055 1.00 55.53 545 THR A N 1
ATOM 4192 C CA . THR A 1 545 ? 10.759 20.779 -37.496 1.00 55.53 545 THR A CA 1
ATOM 4193 C C . THR A 1 545 ? 11.656 20.113 -38.549 1.00 55.53 545 THR A C 1
ATOM 4195 O O . THR A 1 545 ? 12.669 19.537 -38.186 1.00 55.53 545 THR A O 1
ATOM 4198 N N . ALA A 1 546 ? 11.301 20.194 -39.840 1.00 56.84 546 ALA A N 1
ATOM 4199 C CA . ALA A 1 546 ? 12.087 19.877 -41.047 1.00 56.84 546 ALA A CA 1
ATOM 4200 C C . ALA A 1 546 ? 13.138 18.735 -40.992 1.00 56.84 546 ALA A C 1
ATOM 4202 O O . ALA A 1 546 ? 14.183 18.834 -41.637 1.00 56.84 546 ALA A O 1
ATOM 4203 N N . GLU A 1 547 ? 12.867 17.623 -40.305 1.00 65.38 547 GLU A N 1
ATOM 4204 C CA . GLU A 1 547 ? 13.795 16.486 -40.241 1.00 65.38 547 GLU A CA 1
ATOM 4205 C C . GLU A 1 547 ? 13.383 15.349 -41.186 1.00 65.38 547 GLU A C 1
ATOM 4207 O O . GLU A 1 547 ? 12.318 14.733 -41.070 1.00 65.38 547 GLU A O 1
ATOM 4212 N N . GLY A 1 548 ? 14.254 15.062 -42.156 1.00 71.75 548 GLY A N 1
ATOM 4213 C CA . GLY A 1 548 ? 14.177 13.840 -42.947 1.00 71.75 548 GLY A CA 1
ATOM 4214 C C . GLY A 1 548 ? 14.665 12.647 -42.126 1.00 71.75 548 GLY A C 1
ATOM 4215 O O . GLY A 1 548 ? 15.699 12.732 -41.472 1.00 71.75 548 GLY A O 1
ATOM 4216 N N . MET A 1 549 ? 13.957 11.519 -42.193 1.00 75.56 549 MET A N 1
ATOM 4217 C CA . MET A 1 549 ? 14.239 10.337 -41.368 1.00 75.56 549 MET A CA 1
ATOM 4218 C C . MET A 1 549 ? 14.443 9.082 -42.220 1.00 75.56 549 MET A C 1
ATOM 4220 O O . MET A 1 549 ? 13.775 8.894 -43.232 1.00 75.56 549 MET A O 1
ATOM 4224 N N . THR A 1 550 ? 15.312 8.173 -41.788 1.00 77.81 550 THR A N 1
ATOM 4225 C CA . THR A 1 550 ? 15.394 6.790 -42.291 1.00 77.81 550 THR A CA 1
ATOM 4226 C C . THR A 1 550 ? 15.145 5.794 -41.149 1.00 77.81 550 THR A C 1
ATOM 4228 O O . THR A 1 550 ? 15.158 6.162 -39.976 1.00 77.81 550 THR A O 1
ATOM 4231 N N . LEU A 1 551 ? 14.869 4.527 -41.474 1.00 78.31 551 LEU A N 1
ATOM 4232 C CA . LEU A 1 551 ? 14.835 3.425 -40.508 1.00 78.31 551 LEU A CA 1
ATOM 4233 C C . LEU A 1 551 ? 15.993 2.479 -40.796 1.00 78.31 551 LEU A C 1
ATOM 4235 O O . LEU A 1 551 ? 16.064 1.931 -41.894 1.00 78.31 551 LEU A O 1
ATOM 4239 N N . HIS A 1 552 ? 16.838 2.256 -39.791 1.00 74.88 552 HIS A N 1
ATOM 4240 C CA . HIS A 1 552 ? 17.939 1.304 -39.872 1.00 74.88 552 HIS A CA 1
ATOM 4241 C C . HIS A 1 552 ? 17.580 -0.056 -39.254 1.00 74.88 552 HIS A C 1
ATOM 4243 O O . HIS A 1 552 ? 17.022 -0.132 -38.154 1.00 74.88 552 HIS A O 1
ATOM 4249 N N . TRP A 1 553 ? 17.906 -1.146 -39.954 1.00 75.19 553 TRP A N 1
ATOM 4250 C CA . TRP A 1 553 ? 17.482 -2.510 -39.609 1.00 75.19 553 TRP A CA 1
ATOM 4251 C C . TRP A 1 553 ? 18.568 -3.287 -38.852 1.00 75.19 553 TRP A C 1
ATOM 4253 O O . TRP A 1 553 ? 19.178 -4.222 -39.375 1.00 75.19 553 TRP A O 1
ATOM 4263 N N . HIS A 1 554 ? 18.785 -2.925 -37.584 1.00 62.69 554 HIS A N 1
ATOM 4264 C CA . HIS A 1 554 ? 19.794 -3.563 -36.731 1.00 62.69 554 HIS A CA 1
ATOM 4265 C C . HIS A 1 554 ? 19.690 -5.097 -36.704 1.00 62.69 554 HIS A C 1
ATOM 4267 O O . HIS A 1 554 ? 18.636 -5.672 -36.436 1.00 62.69 554 HIS A O 1
ATOM 4273 N N . GLY A 1 555 ? 20.834 -5.760 -36.895 1.00 61.22 555 GLY A N 1
ATOM 4274 C CA . GLY A 1 555 ? 20.945 -7.220 -36.837 1.00 61.22 555 GLY A CA 1
ATOM 4275 C C . GLY A 1 555 ? 20.703 -7.934 -38.169 1.00 61.22 555 GLY A C 1
ATOM 4276 O O . GLY A 1 555 ? 20.854 -9.153 -38.216 1.00 61.22 555 GLY A O 1
ATOM 4277 N N . LEU A 1 556 ? 20.396 -7.202 -39.247 1.00 72.25 556 LEU A N 1
ATOM 4278 C CA . LEU A 1 556 ? 20.304 -7.732 -40.606 1.00 72.25 556 LEU A CA 1
ATOM 4279 C C . LEU A 1 556 ? 21.453 -7.188 -41.458 1.00 72.25 556 LEU A C 1
ATOM 4281 O O . LEU A 1 556 ? 21.540 -6.000 -41.713 1.00 72.25 556 LEU A O 1
ATOM 4285 N N . LEU A 1 557 ? 22.331 -8.058 -41.961 1.00 70.12 557 LEU A N 1
ATOM 4286 C CA . LEU A 1 557 ? 23.516 -7.639 -42.735 1.00 70.12 557 LEU A CA 1
ATOM 4287 C C . LEU A 1 557 ? 23.221 -7.075 -44.148 1.00 70.12 557 LEU A C 1
ATOM 4289 O O . LEU A 1 557 ? 24.175 -6.864 -44.884 1.00 70.12 557 LEU A O 1
ATOM 4293 N N . GLN A 1 558 ? 21.954 -6.956 -44.575 1.00 77.38 558 GLN A N 1
ATOM 4294 C CA . GLN A 1 558 ? 21.481 -6.379 -45.859 1.00 77.38 558 GLN A CA 1
ATOM 4295 C C . GLN A 1 558 ? 22.345 -6.647 -47.122 1.00 77.38 558 GLN A C 1
ATOM 4297 O O . GLN A 1 558 ? 22.372 -5.858 -48.061 1.00 77.38 558 GLN A O 1
ATOM 4302 N N . ARG A 1 559 ? 23.037 -7.794 -47.213 1.00 71.88 559 ARG A N 1
ATOM 4303 C CA . ARG A 1 559 ? 24.116 -8.013 -48.204 1.00 71.88 559 ARG A CA 1
ATOM 4304 C C . ARG A 1 559 ? 23.671 -7.932 -49.664 1.00 71.88 559 ARG A C 1
ATOM 4306 O O . ARG A 1 559 ? 24.476 -7.612 -50.531 1.00 71.88 559 ARG A O 1
ATOM 4313 N N . LYS A 1 560 ? 22.422 -8.306 -49.942 1.00 80.62 560 LYS A N 1
ATOM 4314 C CA . LYS A 1 560 ? 21.830 -8.292 -51.290 1.00 80.62 560 LYS A CA 1
ATOM 4315 C C . LYS A 1 560 ? 20.989 -7.043 -51.553 1.00 80.62 560 LYS A C 1
ATOM 4317 O O . LYS A 1 560 ? 20.607 -6.807 -52.693 1.00 80.62 560 LYS A O 1
ATOM 4322 N N . THR A 1 561 ? 20.691 -6.284 -50.505 1.00 83.75 561 THR A N 1
ATOM 4323 C CA . THR A 1 561 ? 19.783 -5.134 -50.495 1.00 83.75 561 THR A CA 1
ATOM 4324 C C . THR A 1 561 ? 20.385 -3.985 -49.678 1.00 83.75 561 THR A C 1
ATOM 4326 O O . THR A 1 561 ? 19.707 -3.449 -48.806 1.00 83.75 561 THR A O 1
ATOM 4329 N N . PRO A 1 562 ? 21.648 -3.580 -49.927 1.00 77.88 562 PRO A N 1
ATOM 4330 C CA . PRO A 1 562 ? 22.318 -2.570 -49.105 1.00 77.88 562 PRO A CA 1
ATOM 4331 C C . PRO A 1 562 ? 21.571 -1.229 -49.105 1.00 77.88 562 PRO A C 1
ATOM 4333 O O . PRO A 1 562 ? 21.532 -0.555 -48.088 1.00 77.88 562 PRO A O 1
ATOM 4336 N N . TRP A 1 563 ? 20.866 -0.888 -50.190 1.00 81.31 563 TRP A N 1
ATOM 4337 C CA . TRP A 1 563 ? 20.021 0.314 -50.285 1.00 81.31 563 TRP A CA 1
ATOM 4338 C C . TRP A 1 563 ? 18.744 0.284 -49.421 1.00 81.31 563 TRP A C 1
ATOM 4340 O O . TRP A 1 563 ? 17.980 1.245 -49.407 1.00 81.31 563 TRP A O 1
ATOM 4350 N N . MET A 1 564 ? 18.474 -0.829 -48.734 1.00 86.38 564 MET A N 1
ATOM 4351 C CA . MET A 1 564 ? 17.371 -0.979 -47.778 1.00 86.38 564 MET A CA 1
ATOM 4352 C C . MET A 1 564 ? 17.859 -0.921 -46.328 1.00 86.38 564 MET A C 1
ATOM 4354 O O . MET A 1 564 ? 17.070 -1.155 -45.416 1.00 86.38 564 MET A O 1
ATOM 4358 N N . ASP A 1 565 ? 19.147 -0.648 -46.107 1.00 79.38 565 ASP A N 1
ATOM 4359 C CA . ASP A 1 565 ? 19.746 -0.617 -44.776 1.00 79.38 565 ASP A CA 1
ATOM 4360 C C . ASP A 1 565 ? 19.398 0.651 -43.994 1.00 79.38 565 ASP A C 1
ATOM 4362 O O . ASP A 1 565 ? 19.302 0.600 -42.775 1.00 79.38 565 ASP A O 1
ATOM 4366 N N . GLY A 1 566 ? 19.134 1.768 -44.678 1.00 77.19 566 GLY A N 1
ATOM 4367 C CA . GLY A 1 566 ? 18.598 2.976 -44.049 1.00 77.19 566 GLY A CA 1
ATOM 4368 C C . GLY A 1 566 ? 19.628 3.906 -43.419 1.00 77.19 566 GLY A C 1
ATOM 4369 O O . GLY A 1 566 ? 19.277 4.662 -42.516 1.00 77.19 566 GLY A O 1
ATOM 4370 N N . VAL A 1 567 ? 20.871 3.900 -43.903 1.00 75.25 567 VAL A N 1
ATOM 4371 C CA . VAL A 1 567 ? 21.897 4.878 -43.510 1.00 75.25 567 VAL A CA 1
ATOM 4372 C C . VAL A 1 567 ? 21.745 6.132 -44.385 1.00 75.25 567 VAL A C 1
ATOM 4374 O O . VAL A 1 567 ? 21.920 6.052 -45.611 1.00 75.25 567 VAL A O 1
ATOM 4377 N N . PRO A 1 568 ? 21.388 7.292 -43.801 1.00 70.94 568 PRO A N 1
ATOM 4378 C CA . PRO A 1 568 ? 21.057 8.489 -44.564 1.00 70.94 568 PRO A CA 1
ATOM 4379 C C . PRO A 1 568 ? 22.282 9.034 -45.309 1.00 70.94 568 PRO A C 1
ATOM 4381 O O . PRO A 1 568 ? 23.352 9.204 -44.732 1.00 70.94 568 PRO A O 1
ATOM 4384 N N . GLY A 1 569 ? 22.127 9.309 -46.606 1.00 70.88 569 GLY A N 1
ATOM 4385 C CA . GLY A 1 569 ? 23.186 9.858 -47.462 1.00 70.88 569 GLY A CA 1
ATOM 4386 C C . GLY A 1 569 ? 24.272 8.858 -47.880 1.00 70.88 569 GLY A C 1
ATOM 4387 O O . GLY A 1 569 ? 25.134 9.223 -48.675 1.00 70.88 569 GLY A O 1
ATOM 4388 N N . VAL A 1 570 ? 24.217 7.611 -47.393 1.00 71.44 570 VAL A N 1
ATOM 4389 C CA . VAL A 1 570 ? 25.148 6.534 -47.773 1.00 71.44 570 VAL A CA 1
ATOM 4390 C C . VAL A 1 570 ? 24.416 5.424 -48.513 1.00 71.44 570 VAL A C 1
ATOM 4392 O O . VAL A 1 570 ? 24.721 5.163 -49.671 1.00 71.44 570 VAL A O 1
ATOM 4395 N N . SER A 1 571 ? 23.428 4.791 -47.882 1.00 74.56 571 SER A N 1
ATOM 4396 C CA . SER A 1 571 ? 22.643 3.719 -48.502 1.00 74.56 571 SER A CA 1
ATOM 4397 C C . SER A 1 571 ? 21.233 4.154 -48.891 1.00 74.56 571 SER A C 1
ATOM 4399 O O . SER A 1 571 ? 20.611 3.515 -49.739 1.00 74.56 571 SER A O 1
ATOM 4401 N N . GLN A 1 572 ? 20.729 5.257 -48.331 1.00 77.19 572 GLN A N 1
ATOM 4402 C CA . GLN A 1 572 ? 19.380 5.738 -48.612 1.00 77.19 572 GLN A CA 1
ATOM 4403 C C . GLN A 1 572 ? 19.249 7.257 -48.446 1.00 77.19 572 GLN A C 1
ATOM 4405 O O . GLN A 1 572 ? 19.899 7.868 -47.602 1.00 77.19 572 GLN A O 1
ATOM 4410 N N . CYS A 1 573 ? 18.351 7.879 -49.212 1.00 81.88 573 CYS A N 1
ATOM 4411 C CA . CYS A 1 573 ? 17.954 9.268 -48.982 1.00 81.88 573 CYS A CA 1
ATOM 4412 C C . CYS A 1 573 ? 16.897 9.366 -47.861 1.00 81.88 573 CYS A C 1
ATOM 4414 O O . CYS A 1 573 ? 15.987 8.530 -47.818 1.00 81.88 573 CYS A O 1
ATOM 4416 N N . PRO A 1 574 ? 16.969 10.372 -46.969 1.00 82.50 574 PRO A N 1
ATOM 4417 C CA . PRO A 1 574 ? 15.979 10.548 -45.909 1.00 82.50 574 PRO A CA 1
ATOM 4418 C C . PRO A 1 574 ? 14.546 10.677 -46.438 1.00 82.50 574 PRO A C 1
ATOM 4420 O O . PRO A 1 574 ? 14.297 11.352 -47.437 1.00 82.50 574 PRO A O 1
ATOM 4423 N N . ILE A 1 575 ? 13.593 10.049 -45.748 1.00 86.75 575 ILE A N 1
ATOM 4424 C CA . ILE A 1 575 ? 12.160 10.179 -46.020 1.00 86.75 575 ILE A CA 1
ATOM 4425 C C . ILE A 1 575 ? 11.738 11.592 -45.601 1.00 86.75 575 ILE A C 1
ATOM 4427 O O . ILE A 1 575 ? 11.875 11.925 -44.417 1.00 86.75 575 ILE A O 1
ATOM 4431 N N . PRO A 1 576 ? 11.228 12.427 -46.522 1.00 85.69 576 PRO A N 1
ATOM 4432 C CA . PRO A 1 576 ? 10.915 13.815 -46.208 1.00 85.69 576 PRO A CA 1
ATOM 4433 C C . PRO A 1 576 ? 9.762 13.918 -45.191 1.00 85.69 576 PRO A C 1
ATOM 4435 O O . PRO A 1 576 ? 8.840 13.097 -45.250 1.00 85.69 576 PRO A O 1
ATOM 4438 N N . PRO A 1 577 ? 9.793 14.906 -44.274 1.00 82.56 577 PRO A N 1
ATOM 4439 C CA . PRO A 1 577 ? 8.702 15.163 -43.331 1.00 82.56 577 PRO A CA 1
ATOM 4440 C C . PRO A 1 577 ? 7.437 15.650 -44.055 1.00 82.56 577 PRO A C 1
ATOM 4442 O O . PRO A 1 577 ? 7.464 15.954 -45.251 1.00 82.56 577 PRO A O 1
ATOM 4445 N N . GLY A 1 578 ? 6.310 15.729 -43.345 1.00 79.88 578 GLY A N 1
ATOM 4446 C CA . GLY A 1 578 ? 5.042 16.202 -43.913 1.00 79.88 578 GLY A CA 1
ATOM 4447 C C . GLY A 1 578 ? 4.315 15.192 -44.811 1.00 79.88 578 GLY A C 1
ATOM 4448 O O . GLY A 1 578 ? 3.560 15.588 -45.697 1.00 79.88 578 GLY A O 1
ATOM 4449 N N . GLY A 1 579 ? 4.525 13.891 -44.596 1.00 80.06 579 GLY A N 1
ATOM 4450 C CA . GLY A 1 579 ? 3.808 12.811 -45.284 1.00 80.06 579 GLY A CA 1
ATOM 4451 C C . GLY A 1 579 ? 4.610 12.080 -46.362 1.00 80.06 579 GLY A C 1
ATOM 4452 O O . GLY A 1 579 ? 4.033 11.301 -47.127 1.00 80.06 579 GLY A O 1
ATOM 4453 N N . GLY A 1 580 ? 5.927 12.295 -46.436 1.00 87.69 580 GLY A N 1
ATOM 4454 C CA . GLY A 1 580 ? 6.810 11.489 -47.276 1.00 87.69 580 GLY A CA 1
ATOM 4455 C C . GLY A 1 580 ? 6.774 10.016 -46.877 1.00 87.69 580 GLY A C 1
ATOM 4456 O O . GLY A 1 580 ? 6.527 9.680 -45.719 1.00 87.69 580 GLY A O 1
ATOM 4457 N N . ASN A 1 581 ? 7.023 9.111 -47.823 1.00 90.94 581 ASN A N 1
ATOM 4458 C CA . ASN A 1 581 ? 7.070 7.683 -47.527 1.00 90.94 581 ASN A CA 1
ATOM 4459 C C . ASN A 1 581 ? 8.169 6.944 -48.295 1.00 90.94 581 ASN A C 1
ATOM 4461 O O . ASN A 1 581 ? 8.651 7.404 -49.328 1.00 90.94 581 ASN A O 1
ATOM 4465 N N . PHE A 1 582 ? 8.570 5.791 -47.764 1.00 90.25 582 PHE A N 1
ATOM 4466 C CA . PHE A 1 582 ? 9.497 4.865 -48.410 1.00 90.25 582 PHE A CA 1
ATOM 4467 C C . PHE A 1 582 ? 9.151 3.427 -48.030 1.00 90.25 582 PHE A C 1
ATOM 4469 O O . PHE A 1 582 ? 8.747 3.161 -46.897 1.00 90.25 582 PHE A O 1
ATOM 4476 N N . THR A 1 583 ? 9.303 2.497 -48.975 1.00 91.94 583 THR A N 1
ATOM 4477 C CA . THR A 1 583 ? 9.032 1.073 -48.741 1.00 91.94 583 THR A CA 1
ATOM 4478 C C . THR A 1 583 ? 10.330 0.279 -48.722 1.00 91.94 583 THR A C 1
ATOM 4480 O O . THR A 1 583 ? 10.961 0.080 -49.757 1.00 91.94 583 THR A O 1
ATOM 4483 N N . TYR A 1 584 ? 10.691 -0.213 -47.540 1.00 89.56 584 TYR A N 1
ATOM 4484 C CA . TYR A 1 584 ? 11.809 -1.127 -47.339 1.00 89.56 584 TYR A CA 1
ATOM 4485 C C . TYR A 1 584 ? 11.395 -2.519 -47.796 1.00 89.56 584 TYR A C 1
ATOM 4487 O O . TYR A 1 584 ? 10.386 -3.030 -47.317 1.00 89.56 584 TYR A O 1
ATOM 4495 N N . THR A 1 585 ? 12.145 -3.129 -48.715 1.00 91.19 585 THR A N 1
ATOM 4496 C CA . THR A 1 585 ? 11.862 -4.488 -49.205 1.00 91.19 585 THR A CA 1
ATOM 4497 C C . THR A 1 585 ? 13.126 -5.333 -49.227 1.00 91.19 585 THR A C 1
ATOM 4499 O O . THR A 1 585 ? 14.037 -5.054 -50.004 1.00 91.19 585 THR A O 1
ATOM 4502 N N . PHE A 1 586 ? 13.182 -6.381 -48.408 1.00 88.75 586 PHE A N 1
ATOM 4503 C CA . PHE A 1 586 ? 14.342 -7.270 -48.322 1.00 88.75 586 PHE A CA 1
ATOM 4504 C C . PHE A 1 586 ? 13.938 -8.698 -47.943 1.00 88.75 586 PHE A C 1
ATOM 4506 O O . PHE A 1 586 ? 12.883 -8.933 -47.354 1.00 88.75 586 PHE A O 1
ATOM 4513 N N . GLN A 1 587 ? 14.786 -9.666 -48.292 1.00 87.69 587 GLN A N 1
ATOM 4514 C CA . GLN A 1 587 ? 14.573 -11.071 -47.952 1.00 87.69 587 GLN A CA 1
ATOM 4515 C C . GLN A 1 587 ? 15.220 -11.401 -46.602 1.00 87.69 587 GLN A C 1
ATOM 4517 O O . GLN A 1 587 ? 16.362 -11.018 -46.348 1.00 87.69 587 GLN A O 1
ATOM 4522 N N . VAL A 1 588 ? 14.522 -12.157 -45.757 1.00 83.31 588 VAL A N 1
ATOM 4523 C CA . VAL A 1 588 ? 15.046 -12.685 -44.493 1.00 83.31 588 VAL A CA 1
ATOM 4524 C C . VAL A 1 588 ? 15.971 -13.858 -44.800 1.00 83.31 588 VAL A C 1
ATOM 4526 O O . VAL A 1 588 ? 15.564 -15.016 -44.797 1.00 83.31 588 VAL A O 1
ATOM 4529 N N . ASP A 1 589 ? 17.230 -13.568 -45.120 1.00 75.88 589 ASP A N 1
ATOM 4530 C CA . ASP A 1 589 ? 18.198 -14.581 -45.553 1.00 75.88 589 ASP A CA 1
ATOM 4531 C C . ASP A 1 589 ? 19.223 -14.982 -44.478 1.00 75.88 589 ASP A C 1
ATOM 4533 O O . ASP A 1 589 ? 20.133 -15.770 -44.747 1.00 75.88 589 ASP A O 1
ATOM 4537 N N . GLN A 1 590 ? 19.039 -14.512 -43.239 1.00 66.62 590 GLN A N 1
ATOM 4538 C CA . GLN A 1 590 ? 19.944 -14.745 -42.109 1.00 66.62 590 GLN A CA 1
ATOM 4539 C C . GLN A 1 590 ? 19.282 -15.554 -40.995 1.00 66.62 590 GLN A C 1
ATOM 4541 O O . GLN A 1 590 ? 18.167 -15.269 -40.568 1.00 66.62 590 GLN A O 1
ATOM 4546 N N . PHE A 1 591 ? 20.001 -16.561 -40.497 1.00 51.31 591 PHE A N 1
ATOM 4547 C CA . PHE A 1 591 ? 19.611 -17.326 -39.318 1.00 51.31 591 PHE A CA 1
ATOM 4548 C C . PHE A 1 591 ? 20.031 -16.540 -38.068 1.00 51.31 591 PHE A C 1
ATOM 4550 O O . PHE A 1 591 ? 21.214 -16.505 -37.726 1.00 51.31 591 PHE A O 1
ATOM 4557 N N . VAL A 1 592 ? 19.089 -15.892 -37.379 1.00 45.91 592 VAL A N 1
ATOM 4558 C CA . VAL A 1 592 ? 19.375 -15.256 -36.084 1.00 45.91 592 VAL A CA 1
ATOM 4559 C C . VAL A 1 592 ? 19.359 -16.345 -35.011 1.00 45.91 592 VAL A C 1
ATOM 4561 O O . VAL A 1 592 ? 18.323 -16.667 -34.432 1.00 45.91 592 VAL A O 1
ATOM 4564 N N . GLN A 1 593 ? 20.508 -16.971 -34.763 1.00 35.69 593 GLN A N 1
ATOM 4565 C CA . GLN A 1 593 ? 20.642 -17.935 -33.674 1.00 35.69 593 GLN A CA 1
ATOM 4566 C C . GLN A 1 593 ? 20.590 -17.175 -32.337 1.00 35.69 593 GLN A C 1
ATOM 4568 O O . GLN A 1 593 ? 21.490 -16.399 -32.015 1.00 35.69 593 GLN A O 1
ATOM 4573 N N . ARG A 1 594 ? 19.539 -17.391 -31.532 1.00 35.09 594 ARG A N 1
ATOM 4574 C CA . ARG A 1 594 ? 19.581 -17.059 -30.099 1.00 35.09 594 ARG A CA 1
ATOM 4575 C C . ARG A 1 594 ? 20.575 -18.008 -29.425 1.00 35.09 594 ARG A C 1
ATOM 4577 O O . ARG A 1 594 ? 20.182 -19.067 -28.948 1.00 35.09 594 ARG A O 1
ATOM 4584 N N . THR A 1 595 ? 21.848 -17.638 -29.366 1.00 27.52 595 THR A N 1
ATOM 4585 C CA . THR A 1 595 ? 22.835 -18.296 -28.497 1.00 27.52 595 THR A CA 1
ATOM 4586 C C . THR A 1 595 ? 23.656 -17.257 -27.735 1.00 27.52 595 THR A C 1
ATOM 4588 O O . THR A 1 595 ? 24.105 -16.281 -28.338 1.00 27.52 595 THR A O 1
ATOM 4591 N N . PRO A 1 596 ? 23.866 -17.441 -26.419 1.00 33.78 596 PRO A N 1
ATOM 4592 C CA . PRO A 1 596 ? 24.760 -16.593 -25.647 1.00 33.78 596 PRO A CA 1
ATOM 4593 C C . PRO A 1 596 ? 26.230 -16.904 -26.007 1.00 33.78 596 PRO A C 1
ATOM 4595 O O . PRO A 1 596 ? 26.707 -17.985 -25.684 1.00 33.78 596 PRO A O 1
ATOM 4598 N N . GLN A 1 597 ? 26.921 -15.923 -26.621 1.00 26.98 597 GLN A N 1
ATOM 4599 C CA . GLN A 1 597 ? 28.393 -15.796 -26.825 1.00 26.98 597 GLN A CA 1
ATOM 4600 C C . GLN A 1 597 ? 29.092 -16.787 -27.799 1.00 26.98 597 GLN A C 1
ATOM 4602 O O . GLN A 1 597 ? 28.641 -17.912 -27.978 1.00 26.98 597 GLN A O 1
ATOM 4607 N N . PRO A 1 598 ? 30.287 -16.457 -28.343 1.00 32.16 598 PRO A N 1
ATOM 4608 C CA . PRO A 1 598 ? 30.635 -15.321 -29.192 1.00 32.16 598 PRO A CA 1
ATOM 4609 C C . PRO A 1 598 ? 31.044 -15.818 -30.600 1.00 32.16 598 PRO A C 1
ATOM 4611 O O . PRO A 1 598 ? 32.030 -16.536 -30.758 1.00 32.16 598 PRO A O 1
ATOM 4614 N N . LEU A 1 599 ? 30.338 -15.392 -31.651 1.00 24.55 599 LEU A N 1
ATOM 4615 C CA . LEU A 1 599 ? 30.927 -15.333 -32.993 1.00 24.55 599 LEU A CA 1
ATOM 4616 C C . LEU A 1 599 ? 31.383 -13.888 -33.185 1.00 24.55 599 LEU A C 1
ATOM 4618 O O . LEU A 1 599 ? 30.578 -12.973 -33.021 1.00 24.55 599 LEU A O 1
ATOM 4622 N N . SER A 1 600 ? 32.671 -13.700 -33.461 1.00 26.38 600 SER A N 1
ATOM 4623 C CA . SER A 1 600 ? 33.419 -12.438 -33.534 1.00 26.38 600 SER A CA 1
ATOM 4624 C C . SER A 1 600 ? 32.826 -11.402 -34.505 1.00 26.38 600 SER A C 1
ATOM 4626 O O . SER A 1 600 ? 33.379 -11.134 -35.573 1.00 26.38 600 SER A O 1
ATOM 4628 N N . THR A 1 601 ? 31.698 -10.811 -34.127 1.00 27.47 601 THR A N 1
ATOM 4629 C CA . THR A 1 601 ? 31.062 -9.681 -34.798 1.00 27.47 601 THR A CA 1
ATOM 4630 C C . THR A 1 601 ? 31.247 -8.498 -33.864 1.00 27.47 601 THR A C 1
ATOM 4632 O O . THR A 1 601 ? 30.680 -8.445 -32.778 1.00 27.47 601 THR A O 1
ATOM 4635 N N . LEU A 1 602 ? 32.171 -7.631 -34.249 1.00 30.83 602 LEU A N 1
ATOM 4636 C CA . LEU A 1 602 ? 32.678 -6.528 -33.455 1.00 30.83 602 LEU A CA 1
ATOM 4637 C C . LEU A 1 602 ? 31.677 -5.372 -33.423 1.00 30.83 602 LEU A C 1
ATOM 4639 O O . LEU A 1 602 ? 31.520 -4.663 -34.409 1.00 30.83 602 LEU A O 1
ATOM 4643 N N . THR A 1 603 ? 31.002 -5.187 -32.291 1.00 31.91 603 THR A N 1
ATOM 4644 C CA . THR A 1 603 ? 30.233 -3.979 -31.963 1.00 31.91 603 THR A CA 1
ATOM 4645 C C . THR A 1 603 ? 31.122 -3.017 -31.176 1.00 31.91 603 THR A C 1
ATOM 4647 O O . THR A 1 603 ? 31.381 -3.207 -29.989 1.00 31.91 603 THR A O 1
ATOM 4650 N N . THR A 1 604 ? 31.609 -1.975 -31.845 1.00 36.28 604 THR A N 1
ATOM 4651 C CA . THR A 1 604 ? 32.718 -1.124 -31.382 1.00 36.28 604 THR A CA 1
ATOM 4652 C C . THR A 1 604 ? 32.447 -0.330 -30.096 1.00 36.28 604 THR A C 1
ATOM 4654 O O . THR A 1 604 ? 33.397 0.000 -29.399 1.00 36.28 604 THR A O 1
ATOM 4657 N N . THR A 1 605 ? 31.195 -0.059 -29.713 1.00 33.81 605 THR A N 1
ATOM 4658 C CA . THR A 1 605 ? 30.884 0.661 -28.456 1.00 33.81 605 THR A CA 1
ATOM 4659 C C . THR A 1 605 ? 30.498 -0.253 -27.294 1.00 33.81 605 THR A C 1
ATOM 4661 O O . THR A 1 605 ? 30.785 0.078 -26.150 1.00 33.81 605 THR A O 1
ATOM 4664 N N . SER A 1 606 ? 29.912 -1.431 -27.546 1.00 32.88 606 SER A N 1
ATOM 4665 C CA . SER A 1 606 ? 29.594 -2.383 -26.469 1.00 32.88 606 SER A CA 1
ATOM 4666 C C . SER A 1 606 ? 30.787 -3.244 -26.046 1.00 32.88 606 SER A C 1
ATOM 4668 O O . SER A 1 606 ? 30.759 -3.807 -24.956 1.00 32.88 606 SER A O 1
ATOM 4670 N N . SER A 1 607 ? 31.821 -3.382 -26.890 1.00 34.56 607 SER A N 1
ATOM 4671 C CA . SER A 1 607 ? 33.034 -4.133 -26.536 1.00 34.56 607 SER A CA 1
ATOM 4672 C C . SER A 1 607 ? 34.192 -3.261 -26.038 1.00 34.56 607 SER A C 1
ATOM 4674 O O . SER A 1 607 ? 35.033 -3.773 -25.313 1.00 34.56 607 SER A O 1
ATOM 4676 N N . MET A 1 608 ? 34.270 -1.965 -26.365 1.00 40.53 608 MET A N 1
ATOM 4677 C CA . MET A 1 608 ? 35.291 -1.065 -25.796 1.00 40.53 608 MET A CA 1
ATOM 4678 C C . MET A 1 608 ? 34.736 -0.424 -24.513 1.00 40.53 608 MET A C 1
ATOM 4680 O O . MET A 1 608 ? 33.907 0.475 -24.582 1.00 40.53 608 MET A O 1
ATOM 4684 N N . ALA A 1 609 ? 35.096 -0.945 -23.336 1.00 34.50 609 ALA A N 1
ATOM 4685 C CA . ALA A 1 609 ? 34.485 -0.544 -22.065 1.00 34.50 609 ALA A CA 1
ATOM 4686 C C . ALA A 1 609 ? 34.625 0.965 -21.732 1.00 34.50 609 ALA A C 1
ATOM 4688 O O . ALA A 1 609 ? 35.644 1.588 -22.023 1.00 34.50 609 ALA A O 1
ATOM 4689 N N . LYS A 1 610 ? 33.565 1.486 -21.081 1.00 37.28 610 LYS A N 1
ATOM 4690 C CA . LYS A 1 610 ? 33.325 2.808 -20.452 1.00 37.28 610 LYS A CA 1
ATOM 4691 C C . LYS A 1 610 ? 34.507 3.794 -20.407 1.00 37.28 610 LYS A C 1
ATOM 4693 O O . LYS A 1 610 ? 35.387 3.684 -19.556 1.00 37.28 610 LYS A O 1
ATOM 4698 N N . GLY A 1 611 ? 34.375 4.894 -21.143 1.00 31.67 611 GLY A N 1
ATOM 4699 C CA . GLY A 1 611 ? 34.665 6.207 -20.565 1.00 31.67 611 GLY A CA 1
ATOM 4700 C C . GLY A 1 611 ? 33.476 6.648 -19.678 1.00 31.67 611 GLY A C 1
ATOM 4701 O O . GLY A 1 611 ? 32.343 6.287 -20.004 1.00 31.67 611 GLY A O 1
ATOM 4702 N N . PRO A 1 612 ? 33.670 7.359 -18.545 1.00 26.67 612 PRO A N 1
ATOM 4703 C CA . PRO A 1 612 ? 32.564 7.760 -17.677 1.00 26.67 612 PRO A CA 1
ATOM 4704 C C . PRO A 1 612 ? 31.540 8.639 -18.407 1.00 26.67 612 PRO A C 1
ATOM 4706 O O . PRO A 1 612 ? 31.796 9.799 -18.705 1.00 26.67 612 PRO A O 1
ATOM 4709 N N . THR A 1 613 ? 30.351 8.086 -18.638 1.00 29.31 613 THR A N 1
ATOM 4710 C CA . THR A 1 613 ? 29.110 8.859 -18.739 1.00 29.31 613 THR A CA 1
ATOM 4711 C C . THR A 1 613 ? 28.833 9.459 -17.360 1.00 29.31 613 THR A C 1
ATOM 4713 O O . THR A 1 613 ? 28.901 8.753 -16.352 1.00 29.31 613 THR A O 1
ATOM 4716 N N . THR A 1 614 ? 28.618 10.764 -17.299 1.00 26.83 614 THR A N 1
ATOM 4717 C CA . THR A 1 614 ? 28.588 11.582 -16.084 1.00 26.83 614 THR A CA 1
ATOM 4718 C C . THR A 1 614 ? 27.498 11.179 -15.071 1.00 26.83 614 THR A C 1
ATOM 4720 O O . THR A 1 614 ? 26.417 10.725 -15.426 1.00 26.83 614 THR A O 1
ATOM 4723 N N . ALA A 1 615 ? 27.829 11.388 -13.786 1.00 28.53 615 ALA A N 1
ATOM 4724 C CA . ALA A 1 615 ? 26.957 11.463 -12.602 1.00 28.53 615 ALA A CA 1
ATOM 4725 C C . ALA A 1 615 ? 26.276 10.184 -12.046 1.00 28.53 615 ALA A C 1
ATOM 4727 O O . ALA A 1 615 ? 25.071 10.144 -11.824 1.00 28.53 615 ALA A O 1
ATOM 4728 N N . SER A 1 616 ? 27.069 9.198 -11.617 1.00 26.33 616 SER A N 1
ATOM 4729 C CA . SER A 1 616 ? 26.745 8.417 -10.408 1.00 26.33 616 SER A CA 1
ATOM 4730 C C . SER A 1 616 ? 28.031 8.053 -9.673 1.00 26.33 616 SER A C 1
ATOM 4732 O O . SER A 1 616 ? 28.945 7.476 -10.261 1.00 26.33 616 SER A O 1
ATOM 4734 N N . SER A 1 617 ? 28.123 8.400 -8.392 1.00 26.39 617 SER A N 1
ATOM 4735 C CA . SER A 1 617 ? 29.277 8.170 -7.514 1.00 26.39 617 SER A CA 1
ATOM 4736 C C . SER A 1 617 ? 29.457 6.710 -7.080 1.00 26.39 617 SER A C 1
ATOM 4738 O O . SER A 1 617 ? 29.934 6.469 -5.976 1.00 26.39 617 SER A O 1
ATOM 4740 N N . ASP A 1 618 ? 29.133 5.746 -7.938 1.00 26.66 618 ASP A N 1
ATOM 4741 C CA . ASP A 1 618 ? 29.337 4.328 -7.658 1.00 26.66 618 ASP A CA 1
ATOM 4742 C C . ASP A 1 618 ? 30.462 3.791 -8.538 1.00 26.66 618 ASP A C 1
ATOM 4744 O O . ASP A 1 618 ? 30.324 3.531 -9.735 1.00 26.66 618 ASP A O 1
ATOM 4748 N N . ARG A 1 619 ? 31.636 3.658 -7.912 1.00 25.38 619 ARG A N 1
ATOM 4749 C CA . ARG A 1 619 ? 32.752 2.876 -8.441 1.00 25.38 619 ARG A CA 1
ATOM 4750 C C . ARG A 1 619 ? 32.352 1.401 -8.431 1.00 25.38 619 ARG A C 1
ATOM 4752 O O . ARG A 1 619 ? 32.688 0.683 -7.494 1.00 25.38 619 ARG A O 1
ATOM 4759 N N . GLU A 1 620 ? 31.690 0.928 -9.479 1.00 29.69 620 GLU A N 1
ATOM 4760 C CA . GLU A 1 620 ? 31.669 -0.509 -9.753 1.00 29.69 620 GLU A CA 1
ATOM 4761 C C . GLU A 1 620 ? 33.074 -0.943 -10.197 1.00 29.69 620 GLU A C 1
ATOM 4763 O O . GLU A 1 620 ? 33.526 -0.681 -11.313 1.00 29.69 620 GLU A O 1
ATOM 4768 N N . GLN A 1 621 ? 33.808 -1.572 -9.278 1.00 31.09 621 GLN A N 1
ATOM 4769 C CA . GLN A 1 621 ? 35.027 -2.312 -9.580 1.00 31.09 621 GLN A CA 1
ATOM 4770 C C . GLN A 1 621 ? 34.668 -3.596 -10.345 1.00 31.09 621 GLN A C 1
ATOM 4772 O O . GLN A 1 621 ? 34.090 -4.505 -9.758 1.00 31.09 621 GLN A O 1
ATOM 4777 N N . GLY A 1 622 ? 35.089 -3.701 -11.614 1.00 35.72 622 GLY A N 1
ATOM 4778 C CA . GLY A 1 622 ? 35.345 -5.003 -12.251 1.00 35.72 622 GLY A CA 1
ATOM 4779 C C . GLY A 1 622 ? 34.768 -5.255 -13.650 1.00 35.72 622 GLY A C 1
ATOM 4780 O O . GLY A 1 622 ? 33.972 -6.175 -13.801 1.00 35.72 622 GLY A O 1
ATOM 4781 N N . THR A 1 623 ? 35.229 -4.555 -14.695 1.00 39.12 623 THR A N 1
ATOM 4782 C CA . THR A 1 623 ? 35.055 -5.026 -16.091 1.00 39.12 623 THR A CA 1
ATOM 4783 C C . THR A 1 623 ? 36.332 -4.828 -16.920 1.00 39.12 623 THR A C 1
ATOM 4785 O O . THR A 1 623 ? 36.881 -3.728 -16.932 1.00 39.12 623 THR A O 1
ATOM 4788 N N . ASP A 1 624 ? 36.792 -5.880 -17.610 1.00 58.47 624 ASP A N 1
ATOM 4789 C CA . ASP A 1 624 ? 38.003 -5.909 -18.452 1.00 58.47 624 ASP A CA 1
ATOM 4790 C C . ASP A 1 624 ? 37.860 -5.092 -19.759 1.00 58.47 624 ASP A C 1
ATOM 4792 O O . ASP A 1 624 ? 36.807 -5.100 -20.396 1.00 58.47 624 ASP A O 1
ATOM 4796 N N . LEU A 1 625 ? 38.938 -4.423 -20.200 1.00 72.19 625 LEU A N 1
ATOM 4797 C CA . LEU A 1 625 ? 39.033 -3.771 -21.522 1.00 72.19 625 LEU A CA 1
ATOM 4798 C C . LEU A 1 625 ? 38.998 -4.808 -22.659 1.00 72.19 625 LEU A C 1
ATOM 4800 O O . LEU A 1 625 ? 39.565 -5.893 -22.514 1.00 72.19 625 LEU A O 1
ATOM 4804 N N . ALA A 1 626 ? 38.439 -4.456 -23.826 1.00 76.12 626 ALA A N 1
ATOM 4805 C CA . ALA A 1 626 ? 38.567 -5.307 -25.011 1.00 76.12 626 ALA A CA 1
ATOM 4806 C C . ALA A 1 626 ? 40.019 -5.409 -25.490 1.00 76.12 626 ALA A C 1
ATOM 4808 O O . ALA A 1 626 ? 40.768 -4.427 -25.512 1.00 76.12 626 ALA A O 1
ATOM 4809 N N . LYS A 1 627 ? 40.390 -6.623 -25.903 1.00 83.00 627 LYS A N 1
ATOM 4810 C CA . LYS A 1 627 ? 41.746 -7.010 -26.296 1.00 83.00 627 LYS A CA 1
ATOM 4811 C C . LYS A 1 627 ? 41.721 -7.666 -27.671 1.00 83.00 627 LYS A C 1
ATOM 4813 O O . LYS A 1 627 ? 40.885 -8.530 -27.929 1.00 83.00 627 LYS A O 1
ATOM 4818 N N . PHE A 1 628 ? 42.656 -7.279 -28.526 1.00 86.94 628 PHE A N 1
ATOM 4819 C CA . PHE A 1 628 ? 42.750 -7.722 -29.911 1.00 86.94 628 PHE A CA 1
ATOM 4820 C C . PHE A 1 628 ? 44.161 -8.174 -30.224 1.00 86.94 628 PHE A C 1
ATOM 4822 O O . PHE A 1 628 ? 45.110 -7.502 -29.840 1.00 86.94 628 PHE A O 1
ATOM 4829 N N . ASN A 1 629 ? 44.303 -9.272 -30.959 1.00 89.88 629 ASN A N 1
ATOM 4830 C CA . ASN A 1 629 ? 45.617 -9.785 -31.321 1.00 89.88 629 ASN A CA 1
ATOM 4831 C C . ASN A 1 629 ? 45.953 -9.395 -32.753 1.00 89.88 629 ASN A C 1
ATOM 4833 O O . ASN A 1 629 ? 45.262 -9.803 -33.688 1.00 89.88 629 ASN A O 1
ATOM 4837 N N . PHE A 1 630 ? 47.024 -8.628 -32.913 1.00 93.94 630 PHE A N 1
ATOM 4838 C CA . PHE A 1 630 ? 47.642 -8.368 -34.203 1.00 93.94 630 PHE A CA 1
ATOM 4839 C C . PHE A 1 630 ? 48.900 -9.223 -34.360 1.00 93.94 630 PHE A C 1
ATOM 4841 O O . PHE A 1 630 ? 49.436 -9.802 -33.419 1.00 93.94 630 PHE A O 1
ATOM 4848 N N . THR A 1 631 ? 49.346 -9.334 -35.603 1.00 93.62 631 THR A N 1
ATOM 4849 C CA . THR A 1 631 ? 50.567 -10.047 -35.986 1.00 93.62 631 THR A CA 1
ATOM 4850 C C . THR A 1 631 ? 51.397 -9.117 -36.850 1.00 93.62 631 THR A C 1
ATOM 4852 O O . THR A 1 631 ? 50.871 -8.556 -37.825 1.00 93.62 631 THR A O 1
ATOM 4855 N N . SER A 1 632 ? 52.674 -8.965 -36.512 1.00 95.00 632 SER A N 1
ATOM 4856 C CA . SER A 1 632 ? 53.627 -8.125 -37.227 1.00 95.00 632 SER A CA 1
ATOM 4857 C C . SER A 1 632 ? 53.693 -8.516 -38.707 1.00 95.00 632 SER A C 1
ATOM 4859 O O . SER A 1 632 ? 53.829 -9.681 -39.086 1.00 95.00 632 SER A O 1
ATOM 4861 N N . GLY A 1 633 ? 53.568 -7.521 -39.581 1.00 91.69 633 GLY A N 1
ATOM 4862 C CA . GLY A 1 633 ? 53.609 -7.657 -41.035 1.00 91.69 633 GLY A CA 1
ATOM 4863 C C . GLY A 1 633 ? 52.351 -8.239 -41.689 1.00 91.69 633 GLY A C 1
ATOM 4864 O O . GLY A 1 633 ? 52.310 -8.314 -42.919 1.00 91.69 633 GLY A O 1
ATOM 4865 N N . LYS A 1 634 ? 51.325 -8.645 -40.928 1.00 95.12 634 LYS A N 1
ATOM 4866 C CA . LYS A 1 634 ? 50.066 -9.183 -41.478 1.00 95.12 634 LYS A CA 1
ATOM 4867 C C . LYS A 1 634 ? 49.019 -8.093 -41.698 1.00 95.12 634 LYS A C 1
ATOM 4869 O O . LYS A 1 634 ? 49.060 -7.041 -41.069 1.00 95.12 634 LYS A O 1
ATOM 4874 N N . LEU A 1 635 ? 48.088 -8.365 -42.609 1.00 93.12 635 LEU A N 1
ATOM 4875 C CA . LEU A 1 635 ? 46.900 -7.543 -42.826 1.00 93.12 635 LEU A CA 1
ATOM 4876 C C . LEU A 1 635 ? 45.750 -8.094 -41.984 1.00 93.12 635 LEU A C 1
ATOM 4878 O O . LEU A 1 635 ? 45.473 -9.293 -42.030 1.00 93.12 635 LEU A O 1
ATOM 4882 N N . HIS A 1 636 ? 45.078 -7.209 -41.261 1.00 91.62 636 HIS A N 1
ATOM 4883 C CA . HIS A 1 636 ? 43.931 -7.506 -40.412 1.00 91.62 636 HIS A CA 1
ATOM 4884 C C . HIS A 1 636 ? 42.724 -6.764 -40.964 1.00 91.62 636 HIS A C 1
ATOM 4886 O O . HIS A 1 636 ? 42.805 -5.564 -41.207 1.00 91.62 636 HIS A O 1
ATOM 4892 N N . ARG A 1 637 ? 41.609 -7.464 -41.181 1.00 90.25 637 ARG A N 1
ATOM 4893 C CA . ARG A 1 637 ? 40.353 -6.823 -41.575 1.00 90.25 637 ARG A CA 1
ATOM 4894 C C . ARG A 1 637 ? 39.510 -6.579 -40.337 1.00 90.25 637 ARG A C 1
ATOM 4896 O O . ARG A 1 637 ? 39.173 -7.532 -39.638 1.00 90.25 637 ARG A O 1
ATOM 4903 N N . LEU A 1 638 ? 39.139 -5.329 -40.113 1.00 88.50 638 LEU A N 1
ATOM 4904 C CA . LEU A 1 638 ? 38.181 -4.938 -39.090 1.00 88.50 638 LEU A CA 1
ATOM 4905 C C . LEU A 1 638 ? 36.894 -4.482 -39.770 1.00 88.50 638 LEU A C 1
ATOM 4907 O O . LEU A 1 638 ? 36.924 -3.898 -40.852 1.00 88.50 638 LEU A O 1
ATOM 4911 N N . ARG A 1 639 ? 35.769 -4.747 -39.111 1.00 84.94 639 ARG A N 1
ATOM 4912 C CA . ARG A 1 639 ? 34.496 -4.110 -39.423 1.00 84.94 639 ARG A CA 1
ATOM 4913 C C . ARG A 1 639 ? 34.146 -3.196 -38.271 1.00 84.94 639 ARG A C 1
ATOM 4915 O O . ARG A 1 639 ? 34.037 -3.660 -37.138 1.00 84.94 639 ARG A O 1
ATOM 4922 N N . LEU A 1 640 ? 33.994 -1.924 -38.581 1.00 84.12 640 LEU A N 1
ATOM 4923 C CA . LEU A 1 640 ? 33.607 -0.888 -37.644 1.00 84.12 640 LEU A CA 1
ATOM 4924 C C . LEU A 1 640 ? 32.117 -0.627 -37.830 1.00 84.12 640 LEU A C 1
ATOM 4926 O O . LEU A 1 640 ? 31.644 -0.604 -38.963 1.00 84.12 640 LEU A O 1
ATOM 4930 N N . ILE A 1 641 ? 31.381 -0.479 -36.733 1.00 76.06 641 ILE A N 1
ATOM 4931 C CA . ILE A 1 641 ? 29.936 -0.230 -36.764 1.00 76.06 641 ILE A CA 1
ATOM 4932 C C . ILE A 1 641 ? 29.618 0.838 -35.723 1.00 76.06 641 ILE A C 1
ATOM 4934 O O . ILE A 1 641 ? 29.976 0.671 -34.551 1.00 76.06 641 ILE A O 1
ATOM 4938 N N . ASN A 1 642 ? 28.927 1.899 -36.137 1.00 74.69 642 ASN A N 1
ATOM 4939 C CA . ASN A 1 642 ? 28.336 2.865 -35.216 1.00 74.69 642 ASN A CA 1
ATOM 4940 C C . ASN A 1 642 ? 26.865 2.501 -34.979 1.00 74.69 642 ASN A C 1
ATOM 4942 O O . ASN A 1 642 ? 25.991 2.784 -35.792 1.00 74.69 642 ASN A O 1
ATOM 4946 N N . THR A 1 643 ? 26.590 1.873 -33.836 1.00 61.62 643 THR A N 1
ATOM 4947 C CA . THR A 1 643 ? 25.231 1.502 -33.408 1.00 61.62 643 THR A CA 1
ATOM 4948 C C . THR A 1 643 ? 24.568 2.565 -32.526 1.00 61.62 643 THR A C 1
ATOM 4950 O O . THR A 1 643 ? 23.653 2.242 -31.769 1.00 61.62 643 THR A O 1
ATOM 4953 N N . GLY A 1 644 ? 25.099 3.789 -32.515 1.00 60.53 644 GLY A N 1
ATOM 4954 C CA . GLY A 1 644 ? 24.548 4.911 -31.763 1.00 60.53 644 GLY A CA 1
ATOM 4955 C C . GLY A 1 644 ? 23.212 5.390 -32.329 1.00 60.53 644 GLY A C 1
ATOM 4956 O O . GLY A 1 644 ? 22.649 4.772 -33.224 1.00 60.53 644 GLY A O 1
ATOM 4957 N N . MET A 1 645 ? 22.701 6.498 -31.792 1.00 51.47 645 MET A N 1
ATOM 4958 C CA . MET A 1 645 ? 21.436 7.091 -32.255 1.00 51.47 645 MET A CA 1
ATOM 4959 C C . MET A 1 645 ? 21.558 8.541 -32.732 1.00 51.47 645 MET A C 1
ATOM 4961 O O . MET A 1 645 ? 20.811 8.920 -33.622 1.00 51.47 645 MET A O 1
ATOM 4965 N N . ASN A 1 646 ? 22.510 9.325 -32.204 1.00 57.16 646 ASN A N 1
ATOM 4966 C CA . ASN A 1 646 ? 22.482 10.788 -32.366 1.00 57.16 646 ASN A CA 1
ATOM 4967 C C . ASN A 1 646 ? 23.810 11.439 -32.801 1.00 57.16 646 ASN A C 1
ATOM 4969 O O . ASN A 1 646 ? 23.839 12.648 -32.993 1.00 57.16 646 ASN A O 1
ATOM 4973 N N . ALA A 1 647 ? 24.920 10.701 -32.924 1.00 67.88 647 ALA A N 1
ATOM 4974 C CA . ALA A 1 647 ? 26.213 11.321 -33.226 1.00 67.88 647 ALA A CA 1
ATOM 4975 C C . ALA A 1 647 ? 27.154 10.433 -34.039 1.00 67.88 647 ALA A C 1
ATOM 4977 O O . ALA A 1 647 ? 27.123 9.200 -33.953 1.00 67.88 647 ALA A O 1
ATOM 4978 N N . ASN A 1 648 ? 28.030 11.096 -34.796 1.00 78.25 648 ASN A N 1
ATOM 4979 C CA . ASN A 1 648 ? 29.084 10.437 -35.551 1.00 78.25 648 ASN A CA 1
ATOM 4980 C C . ASN A 1 648 ? 30.189 9.960 -34.610 1.00 78.25 648 ASN A C 1
ATOM 4982 O O . ASN A 1 648 ? 30.584 10.654 -33.671 1.00 78.25 648 ASN A O 1
ATOM 4986 N N . GLN A 1 649 ? 30.707 8.772 -34.895 1.00 82.88 649 GLN A N 1
ATOM 4987 C CA . GLN A 1 649 ? 31.783 8.146 -34.145 1.00 82.88 649 GLN A CA 1
ATOM 4988 C C . GLN A 1 649 ? 33.095 8.283 -34.919 1.00 82.88 649 GLN A C 1
ATOM 4990 O O . GLN A 1 649 ? 33.129 8.121 -36.139 1.00 82.88 649 GLN A O 1
ATOM 4995 N N . LYS A 1 650 ? 34.180 8.580 -34.210 1.00 86.62 650 LYS A N 1
ATOM 4996 C CA . LYS A 1 650 ? 35.520 8.775 -34.768 1.00 86.62 650 LYS A CA 1
ATOM 4997 C C . LYS A 1 650 ? 36.415 7.668 -34.242 1.00 86.62 650 LYS A C 1
ATOM 4999 O O . LYS A 1 650 ? 36.639 7.584 -33.039 1.00 86.62 650 LYS A O 1
ATOM 5004 N N . PHE A 1 651 ? 36.899 6.804 -35.128 1.00 89.94 651 PHE A N 1
ATOM 5005 C CA . PHE A 1 651 ? 37.713 5.647 -34.758 1.00 89.94 651 PHE A CA 1
ATOM 5006 C C . PHE A 1 651 ? 39.153 5.805 -35.241 1.00 89.94 651 PHE A C 1
ATOM 5008 O O . PHE A 1 651 ? 39.385 6.165 -36.396 1.00 89.94 651 PHE A O 1
ATOM 5015 N N . SER A 1 652 ? 40.122 5.497 -34.382 1.00 91.94 652 SER A N 1
ATOM 5016 C CA . SER A 1 652 ? 41.541 5.477 -34.737 1.00 91.94 652 SER A CA 1
ATOM 5017 C C . SER A 1 652 ? 42.311 4.396 -33.982 1.00 91.94 652 SER A C 1
ATOM 5019 O O . SER A 1 652 ? 41.873 3.867 -32.957 1.00 91.94 652 SER A O 1
ATOM 5021 N N . ILE A 1 653 ? 43.484 4.055 -34.511 1.00 93.62 653 ILE A N 1
ATOM 5022 C CA . ILE A 1 653 ? 44.431 3.135 -33.888 1.00 93.62 653 ILE A CA 1
ATOM 5023 C C . ILE A 1 653 ? 45.770 3.861 -33.811 1.00 93.62 653 ILE A C 1
ATOM 5025 O O . ILE A 1 653 ? 46.306 4.281 -34.838 1.00 93.62 653 ILE A O 1
ATOM 5029 N N . ASP A 1 654 ? 46.318 4.008 -32.606 1.00 93.69 654 ASP A N 1
ATOM 5030 C CA . ASP A 1 654 ? 47.587 4.709 -32.411 1.00 93.69 654 ASP A CA 1
ATOM 5031 C C . ASP A 1 654 ? 48.679 4.068 -33.282 1.00 93.69 654 ASP A C 1
ATOM 5033 O O . ASP A 1 654 ? 48.866 2.853 -33.278 1.00 93.69 654 ASP A O 1
ATOM 5037 N N . GLY A 1 655 ? 49.407 4.877 -34.050 1.00 91.06 655 GLY A N 1
ATOM 5038 C CA . GLY A 1 655 ? 50.520 4.437 -34.894 1.00 91.06 655 GLY A CA 1
ATOM 5039 C C . GLY A 1 655 ? 50.143 3.643 -36.150 1.00 91.06 655 GLY A C 1
ATOM 5040 O O . GLY A 1 655 ? 51.054 3.149 -36.817 1.00 91.06 655 GLY A O 1
ATOM 5041 N N . HIS A 1 656 ? 48.855 3.513 -36.490 1.00 94.06 656 HIS A N 1
ATOM 5042 C CA . HIS A 1 656 ? 48.404 2.730 -37.644 1.00 94.06 656 HIS A CA 1
ATOM 5043 C C . HIS A 1 656 ? 47.549 3.556 -38.613 1.00 94.06 656 HIS A C 1
ATOM 5045 O O . HIS A 1 656 ? 46.706 4.356 -38.215 1.00 94.06 656 HIS A O 1
ATOM 5051 N N . GLU A 1 657 ? 47.755 3.313 -39.906 1.00 94.19 657 GLU A N 1
ATOM 5052 C CA . GLU A 1 657 ? 46.873 3.764 -40.983 1.00 94.19 657 GLU A CA 1
ATOM 5053 C C . GLU A 1 657 ? 45.905 2.629 -41.349 1.00 94.19 657 GLU A C 1
ATOM 5055 O O . GLU A 1 657 ? 46.241 1.443 -41.238 1.00 94.19 657 GLU A O 1
ATOM 5060 N N . MET A 1 658 ? 44.698 2.990 -41.773 1.00 94.00 658 MET A N 1
ATOM 5061 C CA . MET A 1 658 ? 43.622 2.069 -42.120 1.00 94.00 658 MET A CA 1
ATOM 5062 C C . MET A 1 658 ? 43.216 2.286 -43.576 1.00 94.00 658 MET A C 1
ATOM 5064 O O . MET A 1 658 ? 42.936 3.408 -43.989 1.00 94.00 658 MET A O 1
ATOM 5068 N N . THR A 1 659 ? 43.155 1.211 -44.355 1.00 94.75 659 THR A N 1
ATOM 5069 C CA . THR A 1 659 ? 42.651 1.238 -45.732 1.00 94.75 659 THR A CA 1
ATOM 5070 C C . THR A 1 659 ? 41.167 0.900 -45.730 1.00 94.75 659 THR A C 1
ATOM 5072 O O . THR A 1 659 ? 40.795 -0.224 -45.391 1.00 94.75 659 THR A O 1
ATOM 5075 N N . ILE A 1 660 ? 40.317 1.844 -46.117 1.00 92.06 660 ILE A N 1
ATOM 5076 C CA . ILE A 1 660 ? 38.876 1.636 -46.269 1.00 92.06 660 ILE A CA 1
ATOM 5077 C C . ILE A 1 660 ? 38.625 0.808 -47.530 1.00 92.06 660 ILE A C 1
ATOM 5079 O O . ILE A 1 660 ? 39.204 1.094 -48.574 1.00 92.06 660 ILE A O 1
ATOM 5083 N N . ILE A 1 661 ? 37.789 -0.230 -47.440 1.00 92.00 661 ILE A N 1
ATOM 5084 C CA . ILE A 1 661 ? 37.501 -1.132 -48.572 1.00 92.00 661 ILE A CA 1
ATOM 5085 C C . ILE A 1 661 ? 36.007 -1.332 -48.850 1.00 92.00 661 ILE A C 1
ATOM 5087 O O . ILE A 1 661 ? 35.643 -1.772 -49.941 1.00 92.00 661 ILE A O 1
ATOM 5091 N N . ALA A 1 662 ? 35.132 -1.029 -47.889 1.00 87.00 662 ALA A N 1
ATOM 5092 C CA . ALA A 1 662 ? 33.688 -1.010 -48.100 1.00 87.00 662 ALA A CA 1
ATOM 5093 C C . ALA A 1 662 ? 32.989 -0.120 -47.067 1.00 87.00 662 ALA A C 1
ATOM 5095 O O . ALA A 1 662 ? 33.440 -0.046 -45.925 1.00 87.00 662 ALA A O 1
ATOM 5096 N N . ASN A 1 663 ? 31.859 0.467 -47.455 1.00 84.62 663 ASN A N 1
ATOM 5097 C CA . ASN A 1 663 ? 30.908 1.148 -46.573 1.00 84.62 663 ASN A CA 1
ATOM 5098 C C . ASN A 1 663 ? 29.519 0.540 -46.797 1.00 84.62 663 ASN A C 1
ATOM 5100 O O . ASN A 1 663 ? 29.128 0.348 -47.943 1.00 84.62 663 ASN A O 1
ATOM 5104 N N . ASP A 1 664 ? 28.810 0.170 -45.732 1.00 77.25 664 ASP A N 1
ATOM 5105 C CA . ASP A 1 664 ? 27.470 -0.440 -45.775 1.00 77.25 664 ASP A CA 1
ATOM 5106 C C . ASP A 1 664 ? 27.364 -1.610 -46.757 1.00 77.25 664 ASP A C 1
ATOM 5108 O O . ASP A 1 664 ? 26.447 -1.731 -47.565 1.00 77.25 664 ASP A O 1
ATOM 5112 N N . PHE A 1 665 ? 28.372 -2.489 -46.692 1.00 78.56 665 PHE A N 1
ATOM 5113 C CA . PHE A 1 665 ? 28.564 -3.646 -47.576 1.00 78.56 665 PHE A CA 1
ATOM 5114 C C . PHE A 1 665 ? 28.776 -3.319 -49.061 1.00 78.56 665 PHE A C 1
ATOM 5116 O O . PHE A 1 665 ? 28.952 -4.247 -49.855 1.00 78.56 665 PHE A O 1
ATOM 5123 N N . VAL A 1 666 ? 28.836 -2.042 -49.439 1.00 81.12 666 VAL A N 1
ATOM 5124 C CA . VAL A 1 666 ? 29.182 -1.582 -50.784 1.00 81.12 666 VAL A CA 1
ATOM 5125 C C . VAL A 1 666 ? 30.704 -1.463 -50.893 1.00 81.12 666 VAL A C 1
ATOM 5127 O O . VAL A 1 666 ? 31.307 -0.653 -50.185 1.00 81.12 666 VAL A O 1
ATOM 5130 N N . PRO A 1 667 ? 31.363 -2.259 -51.757 1.00 85.69 667 PRO A N 1
ATOM 5131 C CA . PRO A 1 667 ? 32.793 -2.118 -51.997 1.00 85.69 667 PRO A CA 1
ATOM 5132 C C . PRO A 1 667 ? 33.117 -0.739 -52.576 1.00 85.69 667 PRO A C 1
ATOM 5134 O O . PRO A 1 667 ? 32.482 -0.308 -53.543 1.00 85.69 667 PRO A O 1
ATOM 5137 N N . VAL A 1 668 ? 34.139 -0.088 -52.028 1.00 88.12 668 VAL A N 1
ATOM 5138 C CA . VAL A 1 668 ? 34.629 1.219 -52.490 1.00 88.12 668 VAL A CA 1
ATOM 5139 C C . VAL A 1 668 ? 36.039 1.094 -53.049 1.00 88.12 668 VAL A C 1
ATOM 5141 O O . VAL A 1 668 ? 36.777 0.185 -52.663 1.00 88.12 668 VAL A O 1
ATOM 5144 N N . GLU A 1 669 ? 36.415 1.996 -53.953 1.00 89.19 669 GLU A N 1
ATOM 5145 C CA . GLU A 1 669 ? 37.805 2.154 -54.377 1.00 89.19 669 GLU A CA 1
ATOM 5146 C C . GLU A 1 669 ? 38.677 2.399 -53.132 1.00 89.19 669 GLU A C 1
ATOM 5148 O O . GLU A 1 669 ? 38.398 3.341 -52.390 1.00 89.19 669 GLU A O 1
ATOM 5153 N N . PRO A 1 670 ? 39.692 1.559 -52.843 1.00 92.31 670 PRO A N 1
ATOM 5154 C CA . PRO A 1 670 ? 40.385 1.633 -51.568 1.00 92.31 670 PRO A CA 1
ATOM 5155 C C . PRO A 1 670 ? 41.140 2.945 -51.372 1.00 92.31 670 PRO A C 1
ATOM 5157 O O . PRO A 1 670 ? 41.939 3.344 -52.221 1.00 92.31 670 PRO A O 1
ATOM 5160 N N . TYR A 1 671 ? 40.951 3.563 -50.211 1.00 91.56 671 TYR A N 1
ATOM 5161 C CA . TYR A 1 671 ? 41.658 4.773 -49.798 1.00 91.56 671 TYR A CA 1
ATOM 5162 C C . TYR A 1 671 ? 42.123 4.652 -48.347 1.00 91.56 671 TYR A C 1
ATOM 5164 O O . TYR A 1 671 ? 41.539 3.919 -47.548 1.00 91.56 671 TYR A O 1
ATOM 5172 N N . ASN A 1 672 ? 43.203 5.351 -48.006 1.00 91.94 672 ASN A N 1
ATOM 5173 C CA . ASN A 1 672 ? 43.797 5.281 -46.677 1.00 91.94 672 ASN A CA 1
ATOM 5174 C C . ASN A 1 672 ? 43.383 6.468 -45.809 1.00 91.94 672 ASN A C 1
ATOM 5176 O O . ASN A 1 672 ? 43.357 7.600 -46.288 1.00 91.94 672 ASN A O 1
ATOM 5180 N N . MET A 1 673 ? 43.135 6.210 -44.524 1.00 89.50 673 MET A N 1
ATOM 5181 C CA . MET A 1 673 ? 42.881 7.220 -43.499 1.00 89.50 673 MET A CA 1
ATOM 5182 C C . MET A 1 673 ? 43.443 6.791 -42.142 1.00 89.50 673 MET A C 1
ATOM 5184 O O . MET A 1 673 ? 43.632 5.607 -41.867 1.00 89.50 673 MET A O 1
ATOM 5188 N N . THR A 1 674 ? 43.672 7.757 -41.257 1.00 90.62 674 THR A N 1
ATOM 5189 C CA . THR A 1 674 ? 44.095 7.492 -39.873 1.00 90.62 674 THR A CA 1
ATOM 5190 C C . THR A 1 674 ? 42.975 7.684 -38.845 1.00 90.62 674 THR A C 1
ATOM 5192 O O . THR A 1 674 ? 43.073 7.172 -37.729 1.00 90.62 674 THR A O 1
ATOM 5195 N N . VAL A 1 675 ? 41.890 8.368 -39.226 1.00 89.94 675 VAL A N 1
ATOM 5196 C CA . VAL A 1 675 ? 40.639 8.479 -38.462 1.00 89.94 675 VAL A CA 1
ATOM 5197 C C . VAL A 1 675 ? 39.487 8.113 -39.389 1.00 89.94 675 VAL A C 1
ATOM 5199 O O . VAL A 1 675 ? 39.380 8.684 -40.469 1.00 89.94 675 VAL A O 1
ATOM 5202 N N . VAL A 1 676 ? 38.639 7.174 -38.976 1.00 88.88 676 VAL A N 1
ATOM 5203 C CA . VAL A 1 676 ? 37.419 6.793 -39.703 1.00 88.88 676 VAL A CA 1
ATOM 5204 C C . VAL A 1 676 ? 36.228 7.503 -39.073 1.00 88.88 676 VAL A C 1
ATOM 5206 O O . VAL A 1 676 ? 36.047 7.395 -37.857 1.00 88.88 676 VAL A O 1
ATOM 5209 N N . THR A 1 677 ? 35.417 8.201 -39.873 1.00 87.25 677 THR A N 1
ATOM 5210 C CA . THR A 1 677 ? 34.136 8.754 -39.411 1.00 87.25 677 THR A CA 1
ATOM 5211 C C . THR A 1 677 ? 33.015 7.779 -39.737 1.00 87.25 677 THR A C 1
ATOM 5213 O O . THR A 1 677 ? 32.803 7.432 -40.892 1.00 87.25 677 THR A O 1
ATOM 5216 N N . LEU A 1 678 ? 32.261 7.374 -38.721 1.00 81.75 678 LEU A N 1
ATOM 5217 C CA . LEU A 1 678 ? 31.110 6.489 -38.862 1.00 81.75 678 LEU A CA 1
ATOM 5218 C C . LEU A 1 678 ? 29.842 7.259 -38.501 1.00 81.75 678 LEU A C 1
ATOM 5220 O O . LEU A 1 678 ? 29.663 7.648 -37.342 1.00 81.75 678 LEU A O 1
ATOM 5224 N N . GLY A 1 679 ? 28.960 7.461 -39.476 1.00 76.38 679 GLY A N 1
ATOM 5225 C CA . GLY A 1 679 ? 27.602 7.947 -39.245 1.00 76.38 679 GLY A CA 1
ATOM 5226 C C . GLY A 1 679 ? 26.759 6.947 -38.452 1.00 76.38 679 GLY A C 1
ATOM 5227 O O . GLY A 1 679 ? 27.107 5.773 -38.345 1.00 76.38 679 GLY A O 1
ATOM 5228 N N . VAL A 1 680 ? 25.647 7.400 -37.874 1.00 69.88 680 VAL A N 1
ATOM 5229 C CA . VAL A 1 680 ? 24.715 6.521 -37.146 1.00 69.88 680 VAL A CA 1
ATOM 5230 C C . VAL A 1 680 ? 24.181 5.420 -38.071 1.00 69.88 680 VAL A C 1
ATOM 5232 O O . VAL A 1 680 ? 23.695 5.705 -39.163 1.00 69.88 680 VAL A O 1
ATOM 5235 N N . GLY A 1 681 ? 24.284 4.161 -37.636 1.00 67.62 681 GLY A N 1
ATOM 5236 C CA . GLY A 1 681 ? 23.892 2.980 -38.413 1.00 67.62 681 GLY A CA 1
ATOM 5237 C C . GLY A 1 681 ? 24.933 2.525 -39.440 1.00 67.62 681 GLY A C 1
ATOM 5238 O O . GLY A 1 681 ? 24.818 1.422 -39.963 1.00 67.62 681 GLY A O 1
ATOM 5239 N N . GLN A 1 682 ? 25.977 3.318 -39.697 1.00 78.38 682 GLN A N 1
ATOM 5240 C CA . GLN A 1 682 ? 26.975 3.006 -40.714 1.00 78.38 682 GLN A CA 1
ATOM 5241 C C . GLN A 1 682 ? 27.912 1.877 -40.267 1.00 78.38 682 GLN A C 1
ATOM 5243 O O . GLN A 1 682 ? 28.366 1.821 -39.113 1.00 78.38 682 GLN A O 1
ATOM 5248 N N . CYS A 1 683 ? 28.276 1.018 -41.216 1.00 83.00 683 CYS A N 1
ATOM 5249 C CA . CYS A 1 683 ? 29.361 0.062 -41.087 1.00 83.00 683 CYS A CA 1
ATOM 5250 C C . CYS A 1 683 ? 30.455 0.273 -42.142 1.00 83.00 683 CYS A C 1
ATOM 5252 O O . CYS A 1 683 ? 30.193 0.461 -43.327 1.00 83.00 683 CYS A O 1
ATOM 5254 N N . THR A 1 684 ? 31.711 0.181 -41.715 1.00 86.81 684 THR A N 1
ATOM 5255 C CA . THR A 1 684 ? 32.879 0.353 -42.586 1.00 86.81 684 THR A CA 1
ATOM 5256 C C . THR A 1 684 ? 33.825 -0.824 -42.422 1.00 86.81 684 THR A C 1
ATOM 5258 O O . THR A 1 684 ? 34.211 -1.187 -41.309 1.00 86.81 684 THR A O 1
ATOM 5261 N N . ASP A 1 685 ? 34.224 -1.426 -43.538 1.00 88.81 685 ASP A N 1
ATOM 5262 C CA . ASP A 1 685 ? 35.274 -2.436 -43.566 1.00 88.81 685 ASP A CA 1
ATOM 5263 C C . ASP A 1 685 ? 36.624 -1.772 -43.823 1.00 88.81 685 ASP A C 1
ATOM 5265 O O . ASP A 1 685 ? 36.809 -1.083 -44.830 1.00 88.81 685 ASP A O 1
ATOM 5269 N N . VAL A 1 686 ? 37.581 -2.037 -42.936 1.00 93.19 686 VAL A N 1
ATOM 5270 C CA . VAL A 1 686 ? 38.939 -1.500 -43.019 1.00 93.19 686 VAL A CA 1
ATOM 5271 C C . VAL A 1 686 ? 39.981 -2.607 -42.977 1.00 93.19 686 VAL A C 1
ATOM 5273 O O . VAL A 1 686 ? 39.799 -3.637 -42.326 1.00 93.19 686 VAL A O 1
ATOM 5276 N N . ILE A 1 687 ? 41.098 -2.387 -43.659 1.00 94.56 687 ILE A N 1
ATOM 5277 C CA . ILE A 1 687 ? 42.302 -3.207 -43.570 1.00 94.56 687 ILE A CA 1
ATOM 5278 C C . ILE A 1 687 ? 43.360 -2.433 -42.792 1.00 94.56 687 ILE A C 1
ATOM 5280 O O . ILE A 1 687 ? 43.677 -1.295 -43.122 1.00 94.56 687 ILE A O 1
ATOM 5284 N N . VAL A 1 688 ? 43.943 -3.075 -41.787 1.00 95.50 688 VAL A N 1
ATOM 5285 C CA . VAL A 1 688 ? 45.024 -2.525 -40.969 1.00 95.50 688 VAL A CA 1
ATOM 5286 C C . VAL A 1 688 ? 46.249 -3.412 -41.121 1.00 95.50 688 VAL A C 1
ATOM 5288 O O . VAL A 1 688 ? 46.180 -4.629 -40.934 1.00 95.50 688 VAL A O 1
ATOM 5291 N N . LYS A 1 689 ? 47.391 -2.822 -41.472 1.00 95.38 689 LYS A N 1
ATOM 5292 C CA . LYS A 1 689 ? 48.664 -3.546 -41.512 1.00 95.38 689 LYS A CA 1
ATOM 5293 C C . LYS A 1 689 ? 49.289 -3.536 -40.123 1.00 95.38 689 LYS A C 1
ATOM 5295 O O . LYS A 1 689 ? 49.528 -2.466 -39.582 1.00 95.38 689 LYS A O 1
ATOM 5300 N N . GLY A 1 690 ? 49.599 -4.707 -39.573 1.00 93.75 690 GLY A N 1
ATOM 5301 C CA . GLY A 1 690 ? 50.269 -4.810 -38.281 1.00 93.75 690 GLY A CA 1
ATOM 5302 C C . GLY A 1 690 ? 51.720 -4.331 -38.370 1.00 93.75 690 GLY A C 1
ATOM 5303 O O . GLY A 1 690 ? 52.573 -5.061 -38.872 1.00 93.75 690 GLY A O 1
ATOM 5304 N N . THR A 1 691 ? 52.010 -3.104 -37.947 1.00 93.38 691 THR A N 1
ATOM 5305 C CA . THR A 1 691 ? 53.348 -2.485 -38.032 1.00 93.38 691 THR A CA 1
ATOM 5306 C C . THR A 1 691 ? 54.148 -2.563 -36.731 1.00 93.38 691 THR A C 1
ATOM 5308 O O . THR A 1 691 ? 55.350 -2.295 -36.760 1.00 93.38 691 THR A O 1
ATOM 5311 N N . GLY A 1 692 ? 53.515 -2.952 -35.620 1.00 90.56 692 GLY A N 1
ATOM 5312 C CA . GLY A 1 692 ? 54.154 -3.109 -34.312 1.00 90.56 692 GLY A CA 1
ATOM 5313 C C . GLY A 1 692 ? 55.165 -4.253 -34.258 1.00 90.56 692 GLY A C 1
ATOM 5314 O O . GLY A 1 692 ? 55.110 -5.191 -35.060 1.00 90.56 692 GLY A O 1
ATOM 5315 N N . GLN A 1 693 ? 56.096 -4.178 -33.309 1.00 93.75 693 GLN A N 1
ATOM 5316 C CA . GLN A 1 693 ? 56.988 -5.279 -32.946 1.00 93.75 693 GLN A CA 1
ATOM 5317 C C . GLN A 1 693 ? 56.245 -6.321 -32.096 1.00 93.75 693 GLN A C 1
ATOM 5319 O O . GLN A 1 693 ? 55.263 -5.978 -31.439 1.00 93.75 693 GLN A O 1
ATOM 5324 N N . PRO A 1 694 ? 56.733 -7.574 -32.015 1.00 92.94 694 PRO A N 1
ATOM 5325 C CA . PRO A 1 694 ? 56.048 -8.649 -31.293 1.00 92.94 694 PRO A CA 1
ATOM 5326 C C . PRO A 1 694 ? 55.710 -8.366 -29.824 1.00 92.94 694 PRO A C 1
ATOM 5328 O O . PRO A 1 694 ? 54.850 -9.029 -29.264 1.00 92.94 694 PRO A O 1
ATOM 5331 N N . THR A 1 695 ? 56.389 -7.426 -29.166 1.00 93.06 695 THR A N 1
ATOM 5332 C CA . THR A 1 695 ? 56.148 -7.066 -27.757 1.00 93.06 695 THR A CA 1
ATOM 5333 C C . THR A 1 695 ? 55.249 -5.846 -27.573 1.00 93.06 695 THR A C 1
ATOM 5335 O O . THR A 1 695 ? 54.954 -5.485 -26.433 1.00 93.06 695 THR A O 1
ATOM 5338 N N . ASP A 1 696 ? 54.853 -5.188 -28.662 1.00 95.12 696 ASP A N 1
ATOM 5339 C CA . ASP A 1 696 ? 54.208 -3.882 -28.608 1.00 95.12 696 ASP A CA 1
ATOM 5340 C C . ASP A 1 696 ? 52.721 -3.978 -28.266 1.00 95.12 696 ASP A C 1
ATOM 5342 O O . ASP A 1 696 ? 52.035 -4.975 -28.518 1.00 95.12 696 ASP A O 1
ATOM 5346 N N . LEU A 1 697 ? 52.226 -2.883 -27.692 1.00 94.62 697 LEU A N 1
ATOM 5347 C CA . LEU A 1 697 ? 50.830 -2.683 -27.339 1.00 94.62 697 LEU A CA 1
ATOM 5348 C C . LEU A 1 697 ? 50.380 -1.320 -27.856 1.00 94.62 697 LEU A C 1
ATOM 5350 O O . LEU A 1 697 ? 51.094 -0.336 -27.663 1.00 94.62 697 LEU A O 1
ATOM 5354 N N . TYR A 1 698 ? 49.189 -1.242 -28.446 1.00 94.19 698 TYR A N 1
ATOM 5355 C CA . TYR A 1 698 ? 48.644 0.012 -28.978 1.00 94.19 698 TYR A CA 1
ATOM 5356 C C . TYR A 1 698 ? 47.224 0.259 -28.484 1.00 94.19 698 TYR A C 1
ATOM 5358 O O . TYR A 1 698 ? 46.431 -0.680 -28.361 1.00 94.19 698 TYR A O 1
ATOM 5366 N N . TRP A 1 699 ? 46.894 1.526 -28.224 1.00 92.81 699 TRP A N 1
ATOM 5367 C CA . TRP A 1 699 ? 45.510 1.932 -28.006 1.00 92.81 699 TRP A CA 1
ATOM 5368 C C . TRP A 1 699 ? 44.741 1.987 -29.327 1.00 92.81 699 TRP A C 1
ATOM 5370 O O . TRP A 1 699 ? 45.182 2.594 -30.302 1.00 92.81 699 TRP A O 1
ATOM 5380 N N . MET A 1 700 ? 43.549 1.403 -29.316 1.00 91.00 700 MET A N 1
ATOM 5381 C CA . MET A 1 700 ? 42.451 1.775 -30.201 1.00 91.00 700 MET A CA 1
ATOM 5382 C C . MET A 1 700 ? 41.579 2.786 -29.483 1.00 91.00 700 MET A C 1
ATOM 5384 O O . MET A 1 700 ? 41.352 2.656 -28.277 1.00 91.00 700 MET A O 1
ATOM 5388 N N . ARG A 1 701 ? 41.112 3.789 -30.217 1.00 87.94 701 ARG A N 1
ATOM 5389 C CA . ARG A 1 701 ? 40.375 4.924 -29.675 1.00 87.94 701 ARG A CA 1
ATOM 5390 C C . ARG A 1 701 ? 39.086 5.114 -30.440 1.00 87.94 701 ARG A C 1
ATOM 5392 O O . ARG A 1 701 ? 39.048 4.991 -31.664 1.00 87.94 701 ARG A O 1
ATOM 5399 N N . SER A 1 702 ? 38.046 5.436 -29.693 1.00 84.75 702 SER A N 1
ATOM 5400 C CA . SER A 1 702 ? 36.787 5.887 -30.241 1.00 84.75 702 SER A CA 1
ATOM 5401 C C . SER A 1 702 ? 36.306 7.120 -29.503 1.00 84.75 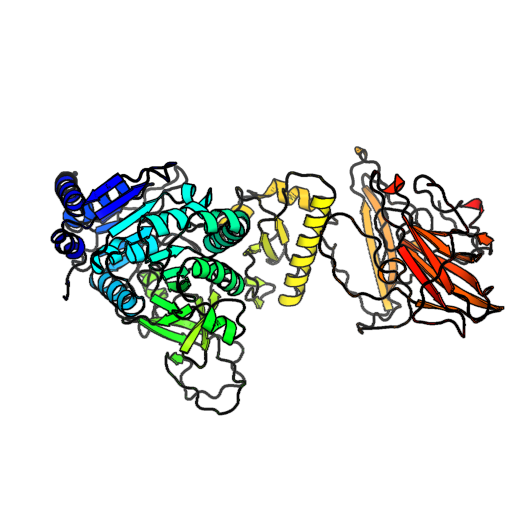702 SER A C 1
ATOM 5403 O O . SER A 1 702 ? 36.110 7.076 -28.288 1.00 84.75 702 SER A O 1
ATOM 5405 N N . ASP A 1 703 ? 35.988 8.146 -30.277 1.00 79.06 703 ASP A N 1
ATOM 5406 C CA . ASP A 1 703 ? 35.417 9.395 -29.794 1.00 79.06 703 ASP A CA 1
ATOM 5407 C C . ASP A 1 703 ? 34.061 9.653 -30.455 1.00 79.06 703 ASP A C 1
ATOM 5409 O O . ASP A 1 703 ? 33.734 9.060 -31.486 1.00 79.06 703 ASP A O 1
ATOM 5413 N N . VAL A 1 704 ? 33.267 10.529 -29.850 1.00 75.50 704 VAL A N 1
ATOM 5414 C CA . VAL A 1 704 ? 31.969 10.967 -30.373 1.00 75.50 704 VAL A CA 1
ATOM 5415 C C . VAL A 1 704 ? 32.075 12.436 -30.763 1.00 75.50 704 VAL A C 1
ATOM 5417 O O . VAL A 1 704 ? 32.672 13.227 -30.032 1.00 75.50 704 VAL A O 1
ATOM 5420 N N . ASP A 1 705 ? 31.506 12.803 -31.910 1.00 75.19 705 ASP A N 1
ATOM 5421 C CA . ASP A 1 705 ? 31.408 14.200 -32.330 1.00 75.19 705 ASP A CA 1
ATOM 5422 C C . ASP A 1 705 ? 30.385 14.954 -31.467 1.00 75.19 705 ASP A C 1
ATOM 5424 O O . ASP A 1 705 ? 29.174 14.801 -31.629 1.00 75.19 705 ASP A O 1
ATOM 5428 N N . MET A 1 706 ? 30.885 15.732 -30.504 1.00 69.69 706 MET A N 1
ATOM 5429 C CA . MET A 1 706 ? 30.067 16.431 -29.506 1.00 69.69 706 MET A CA 1
ATOM 5430 C C . MET A 1 706 ? 29.179 17.516 -30.105 1.00 69.69 706 MET A C 1
ATOM 5432 O O . MET A 1 706 ? 28.082 17.750 -29.592 1.00 69.69 706 MET A O 1
ATOM 5436 N N . ASP A 1 707 ? 29.609 18.128 -31.210 1.00 70.94 707 ASP A N 1
ATOM 5437 C CA . ASP A 1 707 ? 28.812 19.144 -31.897 1.00 70.94 707 ASP A CA 1
ATOM 5438 C C . ASP A 1 707 ? 27.502 18.543 -32.435 1.00 70.94 707 ASP A C 1
ATOM 5440 O O . ASP A 1 707 ? 26.511 19.258 -32.568 1.00 70.94 707 ASP A O 1
ATOM 5444 N N . CYS A 1 708 ? 27.450 17.222 -32.654 1.00 63.69 708 CYS A N 1
ATOM 5445 C CA . CYS A 1 708 ? 26.225 16.513 -33.036 1.00 63.69 708 CYS A CA 1
ATOM 5446 C C . CYS A 1 708 ? 25.207 16.354 -31.929 1.00 63.69 708 CYS A C 1
ATOM 5448 O O . CYS A 1 708 ? 24.020 16.208 -32.201 1.00 63.69 708 CYS A O 1
ATOM 5450 N N . LEU A 1 709 ? 25.658 16.377 -30.682 1.00 59.50 709 LEU A N 1
ATOM 5451 C CA . LEU A 1 709 ? 24.774 16.239 -29.537 1.00 59.50 709 LEU A CA 1
ATOM 5452 C C . LEU A 1 709 ? 24.260 17.598 -29.056 1.00 59.50 709 LEU A C 1
ATOM 5454 O O . LEU A 1 709 ? 23.361 17.634 -28.221 1.00 59.50 709 LEU A O 1
ATOM 5458 N N . ASN A 1 710 ? 24.808 18.708 -29.571 1.00 56.75 710 ASN A N 1
ATOM 5459 C CA . ASN A 1 710 ? 24.544 20.063 -29.080 1.00 56.75 710 ASN A CA 1
ATOM 5460 C C . ASN A 1 710 ? 24.730 20.166 -27.547 1.00 56.75 710 ASN A C 1
ATOM 5462 O O . ASN A 1 710 ? 24.013 20.892 -26.858 1.00 56.75 710 ASN A O 1
ATOM 5466 N N . MET A 1 711 ? 25.671 19.381 -27.006 1.00 50.56 711 MET A N 1
ATOM 5467 C CA . MET A 1 711 ? 25.981 19.289 -25.578 1.00 50.56 711 MET A CA 1
ATOM 5468 C C . MET A 1 711 ? 27.348 19.912 -25.294 1.00 50.56 711 MET A C 1
ATOM 5470 O O . MET A 1 711 ? 28.286 19.763 -26.073 1.00 50.56 711 MET A O 1
ATOM 5474 N N . THR A 1 712 ? 27.480 20.569 -24.142 1.00 46.06 712 THR A N 1
ATOM 5475 C CA . THR A 1 712 ? 28.749 21.147 -23.658 1.00 46.06 712 THR A CA 1
ATOM 5476 C C . THR A 1 712 ? 29.583 20.189 -22.800 1.00 46.06 712 THR A C 1
ATOM 5478 O O . THR A 1 712 ? 30.669 20.562 -22.359 1.00 46.06 712 THR A O 1
ATOM 5481 N N . ASP A 1 713 ? 29.084 18.980 -22.534 1.00 46.56 713 ASP A N 1
ATOM 5482 C CA . ASP A 1 713 ? 29.774 17.976 -21.719 1.00 46.56 713 ASP A CA 1
ATOM 5483 C C . ASP A 1 713 ? 30.881 17.256 -22.499 1.00 46.56 713 ASP A C 1
ATOM 5485 O O . ASP A 1 713 ? 30.783 17.031 -23.701 1.00 46.56 713 ASP A O 1
ATOM 5489 N N . THR A 1 714 ? 31.948 16.853 -21.812 1.00 46.19 714 THR A N 1
ATOM 5490 C CA . THR A 1 714 ? 33.030 16.053 -22.394 1.00 46.19 714 THR A CA 1
ATOM 5491 C C . THR A 1 714 ? 32.788 14.568 -22.137 1.00 46.19 714 THR A C 1
ATOM 5493 O O . THR A 1 714 ? 32.977 14.088 -21.019 1.00 46.19 714 THR A O 1
ATOM 5496 N N . PHE A 1 715 ? 32.410 13.804 -23.171 1.00 52.03 715 PHE A N 1
ATOM 5497 C CA . PHE A 1 715 ? 32.478 12.345 -23.078 1.00 52.03 715 PHE A CA 1
ATOM 5498 C C . PHE A 1 715 ? 33.942 11.892 -23.198 1.00 52.03 715 PHE A C 1
ATOM 5500 O O . PHE A 1 715 ? 34.643 12.283 -24.132 1.00 52.03 715 PHE A O 1
ATOM 5507 N N . PRO A 1 716 ? 34.437 11.072 -22.268 1.00 53.12 716 PRO A N 1
ATOM 5508 C CA . PRO A 1 716 ? 35.792 10.542 -22.330 1.00 53.12 716 PRO A CA 1
ATOM 5509 C C . PRO A 1 716 ? 35.925 9.469 -23.416 1.00 53.12 716 PRO A C 1
ATOM 5511 O O . PRO A 1 716 ? 35.068 8.596 -23.556 1.00 53.12 716 PRO A O 1
ATOM 5514 N N . ASN A 1 717 ? 37.043 9.527 -24.139 1.00 66.06 717 ASN A N 1
ATOM 5515 C CA . ASN A 1 717 ? 37.436 8.613 -25.209 1.00 66.06 717 ASN A CA 1
ATOM 5516 C C . ASN A 1 717 ? 37.319 7.146 -24.757 1.00 66.06 717 ASN A C 1
ATOM 5518 O O . ASN A 1 717 ? 37.930 6.750 -23.759 1.00 66.06 717 ASN A O 1
ATOM 5522 N N . ALA A 1 718 ? 36.587 6.322 -25.508 1.00 75.62 718 ALA A N 1
ATOM 5523 C CA . ALA A 1 718 ? 36.541 4.881 -25.273 1.00 75.62 718 ALA A CA 1
ATOM 5524 C C . ALA A 1 718 ? 37.802 4.223 -25.847 1.00 75.62 718 ALA A C 1
ATOM 5526 O O . ALA A 1 718 ? 38.226 4.552 -26.960 1.00 75.62 718 ALA A O 1
ATOM 5527 N N . THR A 1 719 ? 38.402 3.281 -25.112 1.00 83.19 719 THR A N 1
ATOM 5528 C CA . THR A 1 719 ? 39.653 2.632 -25.527 1.00 83.19 719 THR A CA 1
ATOM 5529 C C . THR A 1 719 ? 39.596 1.105 -25.517 1.00 83.19 719 THR A C 1
ATOM 5531 O O . THR A 1 719 ? 38.871 0.478 -24.745 1.00 83.19 719 THR A O 1
ATOM 5534 N N . ALA A 1 720 ? 40.402 0.494 -26.387 1.00 85.31 720 ALA A N 1
ATOM 5535 C CA . ALA A 1 720 ? 40.709 -0.936 -26.384 1.00 85.31 720 ALA A CA 1
ATOM 5536 C C . ALA A 1 720 ? 42.182 -1.181 -26.713 1.00 85.31 720 ALA A C 1
ATOM 5538 O O . ALA A 1 720 ? 42.887 -0.281 -27.167 1.00 85.31 720 ALA A O 1
ATOM 5539 N N . ILE A 1 721 ? 42.654 -2.404 -26.478 1.00 89.69 721 ILE A N 1
ATOM 5540 C CA . ILE A 1 721 ? 44.074 -2.743 -26.578 1.00 89.69 721 ILE A CA 1
ATOM 5541 C C . ILE A 1 721 ? 44.324 -3.675 -27.760 1.00 89.69 721 ILE A C 1
ATOM 5543 O O . ILE A 1 721 ? 43.690 -4.725 -27.873 1.00 89.69 721 ILE A O 1
ATOM 5547 N N . ILE A 1 722 ? 45.303 -3.329 -28.592 1.00 92.75 722 ILE A N 1
ATOM 5548 C CA . ILE A 1 722 ? 45.951 -4.267 -29.510 1.00 92.75 722 ILE A CA 1
ATOM 5549 C C . ILE A 1 722 ? 47.190 -4.836 -28.826 1.00 92.75 722 ILE A C 1
ATOM 5551 O O . ILE A 1 722 ? 48.064 -4.079 -28.408 1.00 92.75 722 ILE A O 1
ATOM 5555 N N . TYR A 1 723 ? 47.271 -6.160 -28.764 1.00 93.31 723 TYR A N 1
ATOM 5556 C CA . TYR A 1 723 ? 48.446 -6.929 -28.383 1.00 93.31 723 TYR A CA 1
ATOM 5557 C C . TYR A 1 723 ? 49.088 -7.524 -29.630 1.00 93.31 723 TYR A C 1
ATOM 5559 O O . TYR A 1 723 ? 48.413 -8.131 -30.464 1.00 93.31 723 TYR A O 1
ATOM 5567 N N . TYR A 1 724 ? 50.401 -7.375 -29.735 1.00 92.62 724 TYR A N 1
ATOM 5568 C CA . TYR A 1 724 ? 51.210 -8.156 -30.659 1.00 92.62 724 TYR A CA 1
ATOM 5569 C C . TYR A 1 724 ? 51.663 -9.471 -30.002 1.00 92.62 724 TYR A C 1
ATOM 5571 O O . TYR A 1 724 ? 51.442 -9.708 -28.816 1.00 92.62 724 TYR A O 1
ATOM 5579 N N . GLU A 1 725 ? 52.239 -10.366 -30.794 1.00 92.06 725 GLU A N 1
ATOM 5580 C CA . GLU A 1 725 ? 52.404 -11.800 -30.537 1.00 92.06 725 GLU A CA 1
ATOM 5581 C C . GLU A 1 725 ? 52.884 -12.168 -29.122 1.00 92.06 725 GLU A C 1
ATOM 5583 O O . GLU A 1 725 ? 52.280 -13.007 -28.457 1.00 92.06 725 GLU A O 1
ATOM 5588 N N . ASN A 1 726 ? 53.977 -11.551 -28.673 1.00 89.94 726 ASN A N 1
ATOM 5589 C CA . ASN A 1 726 ? 54.661 -11.804 -27.403 1.00 89.94 726 ASN A CA 1
ATOM 5590 C C . ASN A 1 726 ? 54.401 -10.694 -26.367 1.00 89.94 726 ASN A C 1
ATOM 5592 O O . ASN A 1 726 ? 55.158 -10.556 -25.402 1.00 89.94 726 ASN A O 1
ATOM 5596 N N . ALA A 1 727 ? 53.382 -9.858 -26.574 1.00 89.19 727 ALA A N 1
ATOM 5597 C CA . ALA A 1 727 ? 53.063 -8.759 -25.677 1.00 89.19 727 ALA A CA 1
ATOM 5598 C C . ALA A 1 727 ? 52.530 -9.262 -24.321 1.00 89.19 727 ALA A C 1
ATOM 5600 O O . ALA A 1 727 ? 51.843 -10.280 -24.217 1.00 89.19 727 ALA A O 1
ATOM 5601 N N . ASN A 1 728 ? 52.829 -8.523 -23.249 1.00 88.56 728 ASN A N 1
ATOM 5602 C CA . ASN A 1 728 ? 52.352 -8.846 -21.904 1.00 88.56 728 ASN A CA 1
ATOM 5603 C C . ASN A 1 728 ? 50.848 -8.548 -21.777 1.00 88.56 728 ASN A C 1
ATOM 5605 O O . ASN A 1 728 ? 50.467 -7.391 -21.623 1.00 88.56 728 ASN A O 1
ATOM 5609 N N . LEU A 1 729 ? 50.010 -9.591 -21.761 1.00 84.19 729 LEU A N 1
ATOM 5610 C CA . LEU A 1 729 ? 48.539 -9.495 -21.713 1.00 84.19 729 LEU A CA 1
ATOM 5611 C C . LEU A 1 729 ? 47.958 -8.833 -20.445 1.00 84.19 729 LEU A C 1
ATOM 5613 O O . LEU A 1 729 ? 46.762 -8.516 -20.410 1.00 84.19 729 LEU A O 1
ATOM 5617 N N . SER A 1 730 ? 48.787 -8.627 -19.417 1.00 83.12 730 SER A N 1
ATOM 5618 C CA . SER A 1 730 ? 48.433 -7.923 -18.176 1.00 83.12 730 SER A CA 1
ATOM 5619 C C . SER A 1 730 ? 48.850 -6.446 -18.178 1.00 83.12 730 SER A C 1
ATOM 5621 O O . SER A 1 730 ? 48.490 -5.716 -17.258 1.00 83.12 730 SER A O 1
ATOM 5623 N N . ALA A 1 731 ? 49.618 -5.998 -19.176 1.00 84.44 731 ALA A N 1
ATOM 5624 C CA . ALA A 1 731 ? 50.005 -4.600 -19.341 1.00 84.44 731 ALA A CA 1
ATOM 5625 C C . ALA A 1 731 ? 48.966 -3.817 -20.163 1.00 84.44 731 ALA A C 1
ATOM 5627 O O . ALA A 1 731 ? 48.215 -4.393 -20.957 1.00 84.44 731 ALA A O 1
ATOM 5628 N N . VAL A 1 732 ? 48.960 -2.493 -19.986 1.00 87.38 732 VAL A N 1
ATOM 5629 C CA . VAL A 1 732 ? 48.168 -1.538 -20.777 1.00 87.38 732 VAL A CA 1
ATOM 5630 C C . VAL A 1 732 ? 49.089 -0.704 -21.684 1.00 87.38 732 VAL A C 1
ATOM 5632 O O . VAL A 1 732 ? 50.222 -0.425 -21.277 1.00 87.38 732 VAL A O 1
ATOM 5635 N N . PRO A 1 733 ? 48.654 -0.305 -22.896 1.00 91.25 733 PRO A N 1
ATOM 5636 C CA . PRO A 1 733 ? 49.458 0.526 -23.789 1.00 91.25 733 PRO A CA 1
ATOM 5637 C C . PRO A 1 733 ? 49.807 1.895 -23.197 1.00 91.25 733 PRO A C 1
ATOM 5639 O O . PRO A 1 733 ? 49.043 2.492 -22.439 1.00 91.25 733 PRO A O 1
ATOM 5642 N N . THR A 1 734 ? 50.944 2.441 -23.621 1.00 89.75 734 THR A N 1
ATOM 5643 C CA . THR A 1 734 ? 51.398 3.805 -23.292 1.00 89.75 734 THR A CA 1
ATOM 5644 C C . THR A 1 734 ? 51.419 4.728 -24.512 1.00 89.75 734 THR A C 1
ATOM 5646 O O . THR A 1 734 ? 51.949 5.836 -24.444 1.00 89.75 734 THR A O 1
ATOM 5649 N N . THR A 1 735 ? 50.856 4.282 -25.639 1.00 90.69 735 THR A N 1
ATOM 5650 C CA . THR A 1 735 ? 50.851 5.035 -26.895 1.00 90.69 735 THR A CA 1
ATOM 5651 C C . THR A 1 735 ? 50.013 6.307 -26.783 1.00 90.69 735 THR A C 1
ATOM 5653 O O . THR A 1 735 ? 49.014 6.365 -26.063 1.00 90.69 735 THR A O 1
ATOM 5656 N N . THR A 1 736 ? 50.436 7.351 -27.490 1.00 86.31 736 THR A N 1
ATOM 5657 C CA . THR A 1 736 ? 49.705 8.617 -27.596 1.00 86.31 736 THR A CA 1
ATOM 5658 C C . THR A 1 736 ? 48.926 8.670 -28.910 1.00 86.31 736 THR A C 1
ATOM 5660 O O . THR A 1 736 ? 49.423 8.119 -29.898 1.00 86.31 736 THR A O 1
ATOM 5663 N N . PRO A 1 737 ? 47.783 9.385 -28.969 1.00 83.81 737 PRO A N 1
ATOM 5664 C CA . PRO A 1 737 ? 47.046 9.586 -30.212 1.00 83.81 737 PRO A CA 1
ATOM 5665 C C . PRO A 1 737 ? 47.964 10.101 -31.322 1.00 83.81 737 PRO A C 1
ATOM 5667 O O . PRO A 1 737 ? 48.557 11.173 -31.204 1.00 83.81 737 PRO A O 1
ATOM 5670 N N . THR A 1 738 ? 48.098 9.334 -32.402 1.00 79.38 738 THR A N 1
ATOM 5671 C CA . THR A 1 738 ? 48.865 9.748 -33.591 1.00 79.38 738 THR A CA 1
ATOM 5672 C C . THR A 1 738 ? 48.012 10.509 -34.594 1.00 79.38 738 THR A C 1
ATOM 5674 O O . THR A 1 738 ? 48.508 10.958 -35.625 1.00 79.38 738 THR A O 1
ATOM 5677 N N . SER A 1 739 ? 46.712 10.624 -34.346 1.00 76.75 739 SER A N 1
ATOM 5678 C CA . SER A 1 739 ? 45.785 11.327 -35.218 1.00 76.75 739 SER A CA 1
ATOM 5679 C C . SER A 1 739 ? 44.775 12.091 -34.390 1.00 76.75 739 SER A C 1
ATOM 5681 O O . SER A 1 739 ? 44.203 11.562 -33.440 1.00 76.75 739 SER A O 1
ATOM 5683 N N . PHE A 1 740 ? 44.602 13.351 -34.763 1.00 80.00 740 PHE A N 1
ATOM 5684 C CA . PHE A 1 740 ? 43.643 14.266 -34.172 1.00 80.00 740 PHE A CA 1
ATOM 5685 C C . PHE A 1 740 ? 42.562 14.538 -35.206 1.00 80.00 740 PHE A C 1
ATOM 5687 O O . PHE A 1 740 ? 42.840 14.586 -36.405 1.00 80.00 740 PHE A O 1
ATOM 5694 N N . TRP A 1 741 ? 41.340 14.719 -34.736 1.00 83.00 741 TRP A N 1
ATOM 5695 C CA . TRP A 1 741 ? 40.210 15.080 -35.572 1.00 83.00 741 TRP A CA 1
ATOM 5696 C C . TRP A 1 741 ? 39.536 16.316 -34.980 1.00 83.00 741 TRP A C 1
ATOM 5698 O O . TRP A 1 741 ? 39.618 16.573 -33.779 1.00 83.00 741 TRP A O 1
ATOM 5708 N N . SER A 1 742 ? 38.900 17.095 -35.844 1.00 79.81 742 SER A N 1
ATOM 5709 C CA . SER A 1 742 ? 37.982 18.164 -35.466 1.00 79.81 742 SER A CA 1
ATOM 5710 C C . SER A 1 742 ? 36.578 17.770 -35.892 1.00 79.81 742 SER A C 1
ATOM 5712 O O . SER A 1 742 ? 36.421 17.047 -36.883 1.00 79.81 742 SER A O 1
ATOM 5714 N N . SER A 1 743 ? 35.576 18.267 -35.169 1.00 77.88 743 SER A N 1
ATOM 5715 C CA . SER A 1 743 ? 34.181 18.174 -35.594 1.00 77.88 743 SER A CA 1
ATOM 5716 C C . SER A 1 743 ? 34.038 18.585 -37.056 1.00 77.88 743 SER A C 1
ATOM 5718 O O . SER A 1 743 ? 34.676 19.534 -37.528 1.00 77.88 743 SER A O 1
ATOM 5720 N N . ASN A 1 744 ? 33.217 17.831 -37.777 1.00 74.88 744 ASN A N 1
ATOM 5721 C CA . ASN A 1 744 ? 32.796 18.158 -39.132 1.00 74.88 744 ASN A CA 1
ATOM 5722 C C . ASN A 1 744 ? 31.292 18.446 -39.183 1.00 74.88 744 ASN A C 1
ATOM 5724 O O . ASN A 1 744 ? 30.661 18.218 -40.214 1.00 74.88 744 ASN A O 1
ATOM 5728 N N . SER A 1 745 ? 30.728 18.932 -38.071 1.00 72.62 745 SER A N 1
ATOM 5729 C CA . SER A 1 745 ? 29.309 19.283 -37.945 1.00 72.62 745 SER A CA 1
ATOM 5730 C C . SER A 1 745 ? 28.392 18.138 -38.384 1.00 72.62 745 SER A C 1
ATOM 5732 O O . SER A 1 745 ? 27.459 18.337 -39.157 1.00 72.62 745 SER A O 1
ATOM 5734 N N . CYS A 1 746 ? 28.698 16.920 -37.924 1.00 69.81 746 CYS A N 1
ATOM 5735 C CA . CYS A 1 746 ? 27.930 15.699 -38.207 1.00 69.81 746 CYS A CA 1
ATOM 5736 C C . CYS A 1 746 ? 27.924 15.231 -39.656 1.00 69.81 746 CYS A C 1
ATOM 5738 O O . CYS A 1 746 ? 27.187 14.304 -39.999 1.00 69.81 746 CYS A O 1
ATOM 5740 N N . ALA A 1 747 ? 28.775 15.798 -40.508 1.00 71.94 747 ALA A N 1
ATOM 5741 C CA . ALA A 1 747 ? 28.982 15.248 -41.834 1.00 71.94 747 ALA A CA 1
ATOM 5742 C C . ALA A 1 747 ? 29.645 13.861 -41.751 1.00 71.94 747 ALA A C 1
ATOM 5744 O O . ALA A 1 747 ? 30.449 13.572 -40.858 1.00 71.94 747 ALA A O 1
ATOM 5745 N N . THR A 1 748 ? 29.341 12.991 -42.708 1.00 68.50 748 THR A N 1
ATOM 5746 C CA . THR A 1 748 ? 30.127 11.774 -42.941 1.00 68.50 748 THR A CA 1
ATOM 5747 C C . THR A 1 748 ? 31.496 12.133 -43.532 1.00 68.50 748 THR A C 1
ATOM 5749 O O . THR A 1 748 ? 31.788 13.305 -43.799 1.00 68.50 748 THR A O 1
ATOM 5752 N N . ASP A 1 749 ? 32.351 11.134 -43.760 1.00 69.56 749 ASP A N 1
ATOM 5753 C CA . ASP A 1 749 ? 33.547 11.348 -44.579 1.00 69.56 749 ASP A CA 1
ATOM 5754 C C . ASP A 1 749 ? 33.152 11.898 -45.968 1.00 69.56 749 ASP A C 1
ATOM 5756 O O . ASP A 1 749 ? 32.052 11.599 -46.456 1.00 69.56 749 ASP A O 1
ATOM 5760 N N . PRO A 1 750 ? 34.002 12.724 -46.613 1.00 67.00 750 PRO A N 1
ATOM 5761 C CA . PRO A 1 750 ? 33.664 13.339 -47.888 1.00 67.00 750 PRO A CA 1
ATOM 5762 C C . PRO A 1 750 ? 33.213 12.301 -48.922 1.00 67.00 750 PRO A C 1
ATOM 5764 O O . PRO A 1 750 ? 33.898 11.312 -49.192 1.00 67.00 750 PRO A O 1
ATOM 5767 N N . LEU A 1 751 ? 32.070 12.549 -49.565 1.00 60.00 751 LEU A N 1
ATOM 5768 C CA . LEU A 1 751 ? 31.539 11.653 -50.600 1.00 60.00 751 LEU A CA 1
ATOM 5769 C C . LEU A 1 751 ? 32.517 11.489 -51.777 1.00 60.00 751 LEU A C 1
ATOM 5771 O O . LEU A 1 751 ? 32.577 10.431 -52.389 1.00 60.00 751 LEU A O 1
ATOM 5775 N N . GLN A 1 752 ? 33.345 12.504 -52.047 1.00 64.50 752 GLN A N 1
ATOM 5776 C CA . GLN A 1 752 ? 34.361 12.476 -53.108 1.00 64.50 752 GLN A CA 1
ATOM 5777 C C . GLN A 1 752 ? 35.503 11.483 -52.847 1.00 64.50 752 GLN A C 1
ATOM 5779 O O . GLN A 1 752 ? 36.137 11.040 -53.799 1.00 64.50 752 GLN A O 1
ATOM 5784 N N . SER A 1 753 ? 35.784 11.143 -51.584 1.00 67.50 753 SER A N 1
ATOM 5785 C CA . SER A 1 753 ? 36.758 10.097 -51.236 1.00 67.50 753 SER A CA 1
ATOM 5786 C C . SER A 1 753 ? 36.143 8.698 -51.219 1.00 67.50 753 SER A C 1
ATOM 5788 O O . SER A 1 753 ? 36.876 7.717 -51.175 1.00 67.50 753 SER A O 1
ATOM 5790 N N . THR A 1 754 ? 34.815 8.595 -51.278 1.00 75.38 754 THR A N 1
ATOM 5791 C CA . THR A 1 754 ? 34.076 7.346 -51.082 1.00 75.38 754 THR A CA 1
ATOM 5792 C C . THR A 1 754 ? 33.435 6.894 -52.393 1.00 75.38 754 THR A C 1
ATOM 5794 O O . THR A 1 754 ? 32.216 6.878 -52.541 1.00 75.38 754 THR A O 1
ATOM 5797 N N . THR A 1 755 ? 34.268 6.546 -53.374 1.00 81.94 755 THR A N 1
ATOM 5798 C CA . THR A 1 755 ? 33.804 6.115 -54.701 1.00 81.94 755 THR A CA 1
ATOM 5799 C C . THR A 1 755 ? 33.434 4.631 -54.676 1.00 81.94 755 THR A C 1
ATOM 5801 O O . THR A 1 755 ? 34.312 3.801 -54.430 1.00 81.94 755 THR A O 1
ATOM 5804 N N . PRO A 1 756 ? 32.176 4.236 -54.939 1.00 81.50 756 PRO A N 1
ATOM 5805 C CA . PRO A 1 756 ? 31.826 2.825 -55.023 1.00 81.50 756 PRO A CA 1
ATOM 5806 C C . PRO A 1 756 ? 32.462 2.197 -56.271 1.00 81.50 756 PRO A C 1
ATOM 5808 O O . PRO A 1 756 ? 32.467 2.795 -57.346 1.00 81.50 756 PRO A O 1
ATOM 5811 N N . TYR A 1 757 ? 32.945 0.956 -56.158 1.00 79.88 757 TYR A N 1
ATOM 5812 C CA . TYR A 1 757 ? 33.522 0.215 -57.295 1.00 79.88 757 TYR A CA 1
ATOM 5813 C C . TYR A 1 757 ? 32.545 0.060 -58.468 1.00 79.88 757 TYR A C 1
ATOM 5815 O O . TYR A 1 757 ? 32.953 -0.084 -59.621 1.00 79.88 757 TYR A O 1
ATOM 5823 N N . TYR A 1 758 ? 31.250 0.060 -58.158 1.00 78.31 758 TYR A N 1
ATOM 5824 C CA . TYR A 1 758 ? 30.167 0.039 -59.124 1.00 78.31 758 TYR A CA 1
ATOM 5825 C C . TYR A 1 758 ? 29.328 1.298 -58.917 1.00 78.31 758 TYR A C 1
ATOM 5827 O O . TYR A 1 758 ? 28.880 1.518 -57.791 1.00 78.31 758 TYR A O 1
ATOM 5835 N N . PRO A 1 759 ? 29.085 2.109 -59.961 1.00 71.94 759 PRO A N 1
ATOM 5836 C CA . PRO A 1 759 ? 28.237 3.285 -59.842 1.00 71.94 759 PRO A CA 1
ATOM 5837 C C . PRO A 1 759 ? 26.870 2.907 -59.272 1.00 71.94 759 PRO A C 1
ATOM 5839 O O . PRO A 1 759 ? 26.185 2.034 -59.809 1.00 71.94 759 PRO A O 1
ATOM 5842 N N . GLN A 1 760 ? 26.479 3.572 -58.190 1.00 64.81 760 GLN A N 1
ATOM 5843 C CA . GLN A 1 760 ? 25.149 3.468 -57.606 1.00 64.81 760 GLN A CA 1
ATOM 5844 C C . GLN A 1 760 ? 24.499 4.841 -57.667 1.00 64.81 760 GLN A C 1
ATOM 5846 O O . GLN A 1 760 ? 25.104 5.839 -57.283 1.00 64.81 760 GLN A O 1
ATOM 5851 N N . THR A 1 761 ? 23.272 4.898 -58.175 1.00 60.31 761 THR A N 1
ATOM 5852 C CA . THR A 1 761 ? 22.469 6.116 -58.114 1.00 60.31 761 THR A CA 1
ATOM 5853 C C . THR A 1 761 ? 21.845 6.193 -56.728 1.00 60.31 761 THR A C 1
ATOM 5855 O O . THR A 1 761 ? 20.761 5.668 -56.489 1.00 60.31 761 THR A O 1
ATOM 5858 N N . LEU A 1 762 ? 22.572 6.808 -55.808 1.00 59.03 762 LEU A N 1
ATOM 5859 C CA . LEU A 1 762 ? 21.970 7.514 -54.683 1.00 59.03 762 LEU A CA 1
ATOM 5860 C C . LEU A 1 762 ? 21.677 8.937 -55.169 1.00 59.03 762 LEU A C 1
ATOM 5862 O O . LEU A 1 762 ? 22.276 9.341 -56.164 1.00 59.03 762 LEU A O 1
ATOM 5866 N N . CYS A 1 763 ? 20.721 9.625 -54.543 1.00 56.09 763 CYS A N 1
ATOM 5867 C CA . CYS A 1 763 ? 20.338 10.998 -54.896 1.00 56.09 763 CYS A CA 1
ATOM 5868 C C . CYS A 1 763 ? 21.515 11.850 -55.430 1.00 56.09 763 CYS A C 1
ATOM 5870 O O . CYS A 1 763 ? 21.339 12.414 -56.529 1.00 56.09 763 CYS A O 1
#

InterPro domains:
  IPR000873 AMP-dependent synthetase/ligase domain [PF00501] (104-315)
  IPR001117 Multicopper oxidase, second cupredoxin domain [PF00394] (605-727)
  IPR008972 Cupredoxin [G3DSA:2.60.40.420] (516-586)
  IPR008972 Cupredoxin [G3DSA:2.60.40.420] (587-758)
  IPR008972 Cupredoxin [SSF49503] (515-590)
  IPR008972 Cupredoxin [SSF49503] (623-746)
  IPR011707 Multicopper oxidase-like, N-terminal [PF07732] (511-590)
  IPR020845 AMP-binding, conserved site [PS00455] (115-126)
  IPR042099 ANL, N-terminal domain [G3DSA:3.40.50.12780] (5-400)
  IPR045087 Multicopper oxidase [PTHR11709] (514-590)

Secondary structure (DSSP, 8-state):
---SSTTHHHHHHTT-TT-EEEEPPTT-SS-PEEEEHHHHHHHHHHHHHHHTTSTT--TT-EEEE--SSHHHHHHHHHHHHHHT-EEEE-PPP-SS-------------TTEEEEEE---TTSS--EEEEEHHHHHHHHHHHHTTS---TT-EEEE-S-TTSHIIIIIIIIHHHHHT-EEEE--HHHHHH-TTHHHHHHHHHTEEEEE--HHHHHHHHHHHHHTHHHHHHTT---TT--EEEEESSPPBHHHHHHHHHHHHHTT--TT-EEEEEEEGGGTEEEEEETTTTHHHHHHT-SB---BEEPTT-EEEEE-TT-TTTTS---SS--EEETT-------TT-PPPPEEEEEESTTS---BTT-HHHHHHHB-TTS-EEEEEEEEE-TTS-EEEEEEGGG-EEETTEEE---SSSEEEEE--TT-SS-EEEEEE--SS-TT---HHHHHHHHHHHHHHHHHHHHHHSSPEEEEE--TTTS-B-TTS-B-HHHHHHHHHTTTTHHHHHHTTTTGGG-SS-------TTPEEEEEEEE---GGG---B----TT---TT-GGGS--BTTTBPPBPTTTEEEEEEEE--------SS------HHHHS-----S---------PPPEEE--TT-EEEEEEE---SSS-EEEEETT--EEEEEETTEEEEEEEESEEEE-TT-EEEEEEE--S-TT-EEEEEEEE-GGGTT----PPPEEEEEEPTT--TT----PPPS------TT--S-GGG--BSS-----

Solvent-accessible surface area (backbone atoms only — not comparable to full-atom values): 43154 Å² total; per-residue (Å²): 132,90,73,84,42,67,75,51,32,60,64,59,38,38,78,43,80,92,33,31,38,36,43,28,50,86,88,38,93,80,72,54,48,79,46,40,42,55,55,52,50,51,52,12,53,57,47,10,56,56,55,66,67,40,89,86,60,48,82,64,30,77,45,83,44,73,55,92,50,69,65,62,43,50,43,52,43,47,10,31,47,67,46,42,27,24,33,27,31,32,71,72,80,89,69,99,79,78,79,85,71,81,90,70,86,83,82,85,56,96,58,59,49,37,34,40,43,46,91,33,73,90,52,82,60,48,38,36,41,36,32,30,60,22,52,51,34,33,43,52,15,45,60,76,71,46,79,75,64,84,92,31,17,34,40,41,44,53,60,59,37,38,47,44,31,33,43,70,38,58,51,30,30,38,73,70,65,42,22,37,38,39,44,47,47,65,57,43,69,77,40,46,64,54,54,58,55,48,28,34,75,54,31,26,17,37,35,70,46,41,48,75,53,50,64,52,33,36,61,54,48,65,77,39,44,72,63,51,62,74,63,70,55,54,30,61,43,30,48,31,37,39,21,44,78,59,84,39,50,29,67,58,48,48,54,37,28,54,59,43,35,77,30,50,15,48,67,38,14,44,22,33,27,38,48,40,71,55,34,55,11,70,39,21,40,15,71,48,23,39,62,56,30,58,76,69,68,41,66,55,48,43,24,21,38,67,27,56,46,44,46,54,34,30,39,39,83,83,49,94,74,72,85,81,68,92,63,93,86,58,62,61,52,53,75,76,68,74,79,88,63,101,59,101,76,74,82,58,72,54,19,44,32,30,37,37,52,59,20,44,50,88,42,39,63,96,32,67,65,67,30,59,71,35,37,48,98,88,69,33,36,52,73,51,33,24,20,31,53,47,95,88,40,34,32,33,80,72,50,45,66,82,64,48,41,66,45,91,88,40,82,42,72,74,90,59,92,62,47,65,35,77,41,64,56,93,92,53,97,53,50,37,46,31,38,50,45,74,62,97,61,65,88,90,48,87,47,68,69,44,51,49,50,50,50,51,50,48,49,52,52,37,50,52,42,25,74,76,69,73,45,72,54,49,79,44,81,37,58,81,86,75,52,39,54,43,96,88,65,47,80,31,52,48,56,42,46,49,38,52,75,71,50,76,48,49,72,63,55,52,60,45,45,82,41,60,94,46,32,76,74,56,85,90,85,87,82,56,84,70,36,72,50,75,49,76,47,68,31,70,48,58,61,93,72,66,55,57,46,64,64,61,54,85,95,58,85,38,82,94,38,37,62,52,37,25,24,66,83,75,37,26,77,48,28,42,36,63,60,26,64,51,72,41,63,48,64,39,82,70,85,82,73,94,67,89,82,84,78,97,70,62,51,58,68,86,48,24,44,82,35,70,75,84,90,68,99,67,86,80,86,83,81,79,64,33,76,42,84,46,46,64,80,37,80,44,79,48,58,47,41,28,84,56,86,64,43,30,35,41,38,37,39,40,88,42,59,32,34,40,43,24,49,56,85,42,51,28,53,71,44,77,41,49,65,47,60,28,38,47,62,30,35,37,34,31,39,33,62,27,80,56,55,47,62,36,48,29,39,31,41,37,42,69,38,46,74,43,65,77,50,94,71,82,76,50,64,24,41,29,39,37,33,21,77,68,28,64,88,88,64,78,56,82,63,63,81,72,64,85,85,72,83,64,80,64,57,61,64,62,67,89,71,60,44,52,74,60,93,70,91,68,135

Mean predicted aligned error: 17.9 Å

pLDDT: mean 77.14, std 19.47, range [24.55, 98.0]

Foldseek 3Di:
DPPVFLLCLLVVLLVPQVAFEFEADVPGLDDTDTDGSVRLLVLLLVLLVVLLVDPPDDQQAEDEDADDFPPSSSSVLSNCVNVNYEYEFAYHDDDPDDDDDDDDDDDDDPFFHYWAWFLQLPHHTFTFTDGRLLLVQQLVLVPVVFDQDPQAEAEDQADCSDLCRVRVHVSSCSVVSHYYYYDHNVNCLVPVCSVQVVCQVRVHQEYEDEQVSLLVNLVNCVVCVVVVVVVLGANLNLQAHEYEPAWHFQVSLQRSLVSSVVRNYDSQSYKYFDADVQLSGGFQIDSCPPVVVVVVVHRTDFRHGGGRFKWKKFQLVPDPPPPPDDDPPGSIDTQPDQPPDPDPDDDFRKGFMWMDGSNGTQATPPCVPVNVVQADPVGIGGPQWIWGQDNVRTIDTQGGNVQFDQWPNDTDDPSDSFQWDWDADVPRPTTAIEGEDADPDDPPDPDPVSVVSVLVVQVVVQVVCCVRPVGGYHYFYDHPVLFDATSSRHGRNVVNRVCVVVCVCVVRQVVCCVAANSDPPHDDDDDDAFDKDKDKDWAQPDCVVWDFAWDADPPDLCQVNLLLRTFDPPSAPGQTYNTGMDMRIDGNNDDPDPDPDDDPDDAPDVQLDDDDPDDDPDPPPDDDGAEAEDEAQDKDKDKYFAQDDFWKKKKAKFPWKKWWQDKSNFGFDIDIDGIAIAAHGIMTIIIIGRNDDQAAKIKIWMDTQVLRVVDPDDRDIGIHMYHHNNHDPPDHHPGDHPDDDHHPNRDHPDVVRGHGPDDDDDD

Sequence (763 aa):
MIVPDFRALLDDIVTNSDRGMHIYGHGDTKNGQWLSYAELRAVAKQTATKIRQIDGFKHHGIILLHLDNHWDNIIWFWSTAYAGCVPAMSTPFHGNGVTPGQALEAVREDRLALLMLTSGSTGNAKAVCLTHSNLLASMRGKSLRTHTPPNTCYFNFIGLDHVTGLIDVHLRVLYSKVSQVHIQKADLISDPLEFVYLANKHRISLTLAPNFFLSKLRPAMDNAEAQLIESNLDLSCLTCILSGGEANVVETADALSRHLSKFGAPRCCIISAFGMTETCAGAILNVEYPEYDIRRGYEFASVGMCCSGIEMRINVSNTASMKDFHTNGTNIVKSGSRIHNGNHSADTAVGDLEVGGEVVFERYYNNPVATTESFTSDGWFKTGDQAMVDSEGHLNIVGRTKDTMTINSVKRYPQLHCLFCAHRLPGASTETACVVYLPTYQLDNNDNDVIAARMRALDGITKIVVLQTGFKSYVLPLNETLLQKSTLGKLSRSKNRNALAEGKYAALEEENKAIINGQFPGPLIEADWGDTISVTVANNIDTDTAEGMTLHWHGLLQRKTPWMDGVPGVSQCPIPPGGGNFTYTFQVDQFVQRTPQPLSTLTTTSSMAKGPTTASSDREQGTDLAKFNFTSGKLHRLRLINTGMNANQKFSIDGHEMTIIANDFVPVEPYNMTVVTLGVGQCTDVIVKGTGQPTDLYWMRSDVDMDCLNMTDTFPNATAIIYYENANLSAVPTTTPTSFWSSNSCATDPLQSTTPYYPQTLC